Protein AF-0000000072191149 (afdb_homodimer)

Nearest PDB structures (foldseek):
  6pnl-assembly1_A  TM=7.617E-01  e=3.763E-20  Methanothermobacter thermautotrophicus
  7ard-assembly1_P  TM=5.983E-01  e=9.128E-14  Polytomella sp. Pringsheim 198.80
  7cs4-assembly2_B  TM=6.668E-01  e=6.535E-13  Isatis tinctoria
  7cs5-assembly2_B  TM=6.245E-01  e=4.518E-13  Isatis tinctoria
  7cs9-assembly2_A  TM=6.744E-01  e=2.103E-12  Arabidopsis thaliana

InterPro domains:
  IPR001509 NAD-dependent epimerase/dehydratase [PF01370] (7-230)
  IPR036291 NAD(P)-binding domain superfamily [SSF51735] (5-311)

pLDDT: mean 73.36, std 34.8, range [15.8, 98.81]

Structure (mmCIF, N/CA/C/O backbone):
data_AF-0000000072191149-model_v1
#
loop_
_entity.id
_entity.type
_entity.pdbx_description
1 polymer 'Chloroplast stem-loop binding protein of 41 kDa b, chloroplastic'
#
loop_
_atom_site.group_PDB
_atom_site.id
_atom_site.type_symbol
_atom_site.label_atom_id
_atom_site.label_alt_id
_atom_site.label_comp_id
_atom_site.label_asym_id
_atom_site.label_entity_id
_atom_site.label_seq_id
_atom_site.pdbx_PDB_ins_code
_atom_site.Cartn_x
_atom_site.Cartn_y
_atom_site.Cartn_z
_atom_site.occupancy
_atom_site.B_iso_or_equiv
_atom_site.auth_seq_id
_atom_site.auth_comp_id
_atom_site.auth_asym_id
_atom_site.auth_atom_id
_atom_site.pdbx_PDB_model_num
ATOM 1 N N . MET A 1 1 ? -1.188 -5.477 -32.594 1 43.09 1 MET A N 1
ATOM 2 C CA . MET A 1 1 ? -1.104 -6.871 -32.156 1 43.09 1 MET A CA 1
ATOM 3 C C . MET A 1 1 ? -0.299 -7.699 -33.156 1 43.09 1 MET A C 1
ATOM 5 O O . MET A 1 1 ? -0.557 -7.652 -34.344 1 43.09 1 MET A O 1
ATOM 9 N N . GLY A 1 2 ? 0.899 -7.914 -32.844 1 60.91 2 GLY A N 1
ATOM 10 C CA . GLY A 1 2 ? 1.716 -8.562 -33.875 1 60.91 2 GLY A CA 1
ATOM 11 C C . GLY A 1 2 ? 1.131 -9.875 -34.344 1 60.91 2 GLY A C 1
ATOM 12 O O . GLY A 1 2 ? 0.102 -10.328 -33.844 1 60.91 2 GLY A O 1
ATOM 13 N N . GLY A 1 3 ? 1.542 -10.43 -35.375 1 80.69 3 GLY A N 1
ATOM 14 C CA . GLY A 1 3 ? 1.125 -11.656 -36.031 1 80.69 3 GLY A CA 1
ATOM 15 C C . GLY A 1 3 ? 1.137 -12.859 -35.094 1 80.69 3 GLY A C 1
ATOM 16 O O . GLY A 1 3 ? 1.629 -12.773 -33.969 1 80.69 3 GLY A O 1
ATOM 17 N N . SER A 1 4 ? 0.415 -13.891 -35.375 1 93.5 4 SER A N 1
ATOM 18 C CA . SER A 1 4 ? 0.365 -15.156 -34.625 1 93.5 4 SER A CA 1
ATOM 19 C C . SER A 1 4 ? 1.766 -15.656 -34.312 1 93.5 4 SER A C 1
ATOM 21 O O . SER A 1 4 ? 2.654 -15.641 -35.156 1 93.5 4 SER A O 1
ATOM 23 N N . LYS A 1 5 ? 1.985 -15.938 -33.031 1 97.62 5 LYS A N 1
ATOM 24 C CA . LYS A 1 5 ? 3.256 -16.469 -32.531 1 97.62 5 LYS A CA 1
ATOM 25 C C . LYS A 1 5 ? 3.113 -17.938 -32.125 1 97.62 5 LYS A C 1
ATOM 27 O O . LYS A 1 5 ? 2.021 -18.391 -31.766 1 97.62 5 LYS A O 1
ATOM 32 N N . ARG A 1 6 ? 4.184 -18.672 -32.344 1 98.31 6 ARG A N 1
ATOM 33 C CA . ARG A 1 6 ? 4.266 -20.016 -31.766 1 98.31 6 ARG A CA 1
ATOM 34 C C . ARG A 1 6 ? 4.855 -19.984 -30.359 1 98.31 6 ARG A C 1
ATOM 36 O O . ARG A 1 6 ? 6.031 -19.672 -30.172 1 98.31 6 ARG A O 1
ATOM 43 N N . ILE A 1 7 ? 4.051 -20.344 -29.328 1 98.75 7 ILE A N 1
ATOM 44 C CA . ILE A 1 7 ? 4.406 -20.078 -27.938 1 98.75 7 ILE A CA 1
ATOM 45 C C . ILE A 1 7 ? 4.496 -21.391 -27.172 1 98.75 7 ILE A C 1
ATOM 47 O O . ILE A 1 7 ? 3.562 -22.203 -27.188 1 98.75 7 ILE A O 1
ATOM 51 N N . LEU A 1 8 ? 5.66 -21.609 -26.547 1 98.75 8 LEU A N 1
ATOM 52 C CA . LEU A 1 8 ? 5.832 -22.734 -25.625 1 98.75 8 LEU A CA 1
ATOM 53 C C . LEU A 1 8 ? 5.426 -22.344 -24.219 1 98.75 8 LEU A C 1
ATOM 55 O O . LEU A 1 8 ? 5.887 -21.328 -23.688 1 98.75 8 LEU A O 1
ATOM 59 N N . VAL A 1 9 ? 4.559 -23.109 -23.594 1 98.56 9 VAL A N 1
ATOM 60 C CA . VAL A 1 9 ? 4.148 -22.891 -22.219 1 98.56 9 VAL A CA 1
ATOM 61 C C . VAL A 1 9 ? 4.551 -24.094 -21.359 1 98.56 9 VAL A C 1
ATOM 63 O O . VAL A 1 9 ? 3.986 -25.188 -21.5 1 98.56 9 VAL A O 1
ATOM 66 N N . MET A 1 10 ? 5.594 -23.828 -20.453 1 97.69 10 MET A N 1
ATOM 67 C CA . MET A 1 10 ? 5.898 -24.812 -19.422 1 97.69 10 MET A CA 1
ATOM 68 C C . MET A 1 10 ? 4.879 -24.75 -18.281 1 97.69 10 MET A C 1
ATOM 70 O O . MET A 1 10 ? 4.758 -23.719 -17.609 1 97.69 10 MET A O 1
ATOM 74 N N . GLY A 1 11 ? 4.105 -25.781 -18 1 89.75 11 GLY A N 1
ATOM 75 C CA . GLY A 1 11 ? 3.07 -25.75 -16.984 1 89.75 11 GLY A CA 1
ATOM 76 C C . GLY A 1 11 ? 1.766 -25.156 -17.469 1 89.75 11 GLY A C 1
ATOM 77 O O . GLY A 1 11 ? 1.226 -24.234 -16.844 1 89.75 11 GLY A O 1
ATOM 78 N N . GLY A 1 12 ? 0.996 -25.703 -18.328 1 86.62 12 GLY A N 1
ATOM 79 C CA . GLY A 1 12 ? -0.19 -25.156 -18.984 1 86.62 12 GLY A CA 1
ATOM 80 C C . GLY A 1 12 ? -1.441 -25.969 -18.703 1 86.62 12 GLY A C 1
ATOM 81 O O . GLY A 1 12 ? -2.514 -25.672 -19.234 1 86.62 12 GLY A O 1
ATOM 82 N N . THR A 1 13 ? -1.353 -26.891 -17.688 1 92.75 13 THR A N 1
ATOM 83 C CA . THR A 1 13 ? -2.451 -27.844 -17.578 1 92.75 13 THR A CA 1
ATOM 84 C C . THR A 1 13 ? -3.363 -27.484 -16.406 1 92.75 13 THR A C 1
ATOM 86 O O . THR A 1 13 ? -4.488 -27.984 -16.312 1 92.75 13 THR A O 1
ATOM 89 N N . ARG A 1 14 ? -2.861 -26.672 -15.5 1 94.12 14 ARG A N 1
ATOM 90 C CA . ARG A 1 14 ? -3.643 -26.391 -14.305 1 94.12 14 ARG A CA 1
ATOM 91 C C . ARG A 1 14 ? -3.637 -24.891 -13.992 1 94.12 14 ARG A C 1
ATOM 93 O O . ARG A 1 14 ? -2.676 -24.188 -14.32 1 94.12 14 ARG A O 1
ATOM 100 N N . PHE A 1 15 ? -4.625 -24.5 -13.438 1 96.12 15 PHE A N 1
ATOM 101 C CA . PHE A 1 15 ? -4.785 -23.188 -12.797 1 96.12 15 PHE A CA 1
ATOM 102 C C . PHE A 1 15 ? -4.254 -22.078 -13.688 1 96.12 15 PHE A C 1
ATOM 104 O O . PHE A 1 15 ? -4.766 -21.859 -14.789 1 96.12 15 PHE A O 1
ATOM 111 N N . ILE A 1 16 ? -3.154 -21.328 -13.289 1 97 16 ILE A N 1
ATOM 112 C CA . ILE A 1 16 ? -2.688 -20.141 -14.016 1 97 16 ILE A CA 1
ATOM 113 C C . ILE A 1 16 ? -2.352 -20.531 -15.453 1 97 16 ILE A C 1
ATOM 115 O O . ILE A 1 16 ? -2.557 -19.734 -16.375 1 97 16 ILE A O 1
ATOM 119 N N . GLY A 1 17 ? -1.817 -21.734 -15.609 1 97.12 17 GLY A N 1
ATOM 120 C CA . GLY A 1 17 ? -1.49 -22.203 -16.953 1 97.12 17 GLY A CA 1
ATOM 121 C C . GLY A 1 17 ? -2.695 -22.266 -17.875 1 97.12 17 GLY A C 1
ATOM 122 O O . GLY A 1 17 ? -2.605 -21.906 -19.047 1 97.12 17 GLY A O 1
ATOM 123 N N . CYS A 1 18 ? -3.787 -22.719 -17.328 1 97.5 18 CYS A N 1
ATOM 124 C CA . CYS A 1 18 ? -5.016 -22.812 -18.109 1 97.5 18 CYS A CA 1
ATOM 125 C C . CYS A 1 18 ? -5.496 -21.438 -18.547 1 97.5 18 CYS A C 1
ATOM 127 O O . CYS A 1 18 ? -5.883 -21.25 -19.703 1 97.5 18 CYS A O 1
ATOM 129 N N . TYR A 1 19 ? -5.465 -20.516 -17.625 1 98.19 19 TYR A N 1
ATOM 130 C CA . TYR A 1 19 ? -5.898 -19.156 -17.922 1 98.19 19 TYR A CA 1
ATOM 131 C C . TYR A 1 19 ? -4.984 -18.5 -18.953 1 98.19 19 TYR A C 1
ATOM 133 O O . TYR A 1 19 ? -5.453 -17.797 -19.844 1 98.19 19 TYR A O 1
ATOM 141 N N . LEU A 1 20 ? -3.725 -18.734 -18.812 1 98.62 20 LEU A N 1
ATOM 142 C CA . LEU A 1 20 ? -2.766 -18.172 -19.75 1 98.62 20 LEU A CA 1
ATOM 143 C C . LEU A 1 20 ? -2.996 -18.719 -21.156 1 98.62 20 LEU A C 1
ATOM 145 O O . LEU A 1 20 ? -3.078 -17.969 -22.125 1 98.62 20 LEU A O 1
ATOM 149 N N . VAL A 1 21 ? -3.111 -20.031 -21.281 1 98.31 21 VAL A N 1
ATOM 150 C CA . VAL A 1 21 ? -3.324 -20.672 -22.594 1 98.31 21 VAL A CA 1
ATOM 151 C C . VAL A 1 21 ? -4.594 -20.109 -23.234 1 98.31 21 VAL A C 1
ATOM 153 O O . VAL A 1 21 ? -4.605 -19.781 -24.422 1 98.31 21 VAL A O 1
ATOM 156 N N . ALA A 1 22 ? -5.625 -19.984 -22.406 1 97.88 22 ALA A N 1
ATOM 157 C CA . ALA A 1 22 ? -6.887 -19.453 -22.922 1 97.88 22 ALA A CA 1
ATOM 158 C C . ALA A 1 22 ? -6.695 -18.047 -23.484 1 97.88 22 ALA A C 1
ATOM 160 O O . ALA A 1 22 ? -7.172 -17.734 -24.578 1 97.88 22 ALA A O 1
ATOM 161 N N . LYS A 1 23 ? -5.984 -17.234 -22.734 1 97.69 23 LYS A N 1
ATOM 162 C CA . LYS A 1 23 ? -5.773 -15.852 -23.172 1 97.69 23 LYS A CA 1
ATOM 163 C C . LYS A 1 23 ? -4.918 -15.797 -24.438 1 97.69 23 LYS A C 1
ATOM 165 O O . LYS A 1 23 ? -5.176 -14.992 -25.328 1 97.69 23 LYS A O 1
ATOM 170 N N . LEU A 1 24 ? -3.891 -16.594 -24.516 1 98.25 24 LEU A N 1
ATOM 171 C CA . LEU A 1 24 ? -3.021 -16.641 -25.688 1 98.25 24 LEU A CA 1
ATOM 172 C C . LEU A 1 24 ? -3.799 -17.078 -26.922 1 98.25 24 LEU A C 1
ATOM 174 O O . LEU A 1 24 ? -3.602 -16.531 -28.016 1 98.25 24 LEU A O 1
ATOM 178 N N . ARG A 1 25 ? -4.676 -18.031 -26.766 1 97.69 25 ARG A N 1
ATOM 179 C CA . ARG A 1 25 ? -5.512 -18.5 -27.875 1 97.69 25 ARG A CA 1
ATOM 180 C C . ARG A 1 25 ? -6.492 -17.422 -28.312 1 97.69 25 ARG A C 1
ATOM 182 O O . ARG A 1 25 ? -6.73 -17.25 -29.516 1 97.69 25 ARG A O 1
ATOM 189 N N . GLU A 1 26 ? -6.992 -16.719 -27.344 1 96.12 26 GLU A N 1
ATOM 190 C CA . GLU A 1 26 ? -7.871 -15.594 -27.656 1 96.12 26 GLU A CA 1
ATOM 191 C C . GLU A 1 26 ? -7.16 -14.555 -28.516 1 96.12 26 GLU A C 1
ATOM 193 O O . GLU A 1 26 ? -7.785 -13.906 -29.359 1 96.12 26 GLU A O 1
ATOM 198 N N . LEU A 1 27 ? -5.887 -14.43 -28.312 1 96.31 27 LEU A N 1
ATOM 199 C CA . LEU A 1 27 ? -5.102 -13.438 -29.047 1 96.31 27 LEU A CA 1
ATOM 200 C C . LEU A 1 27 ? -4.617 -14 -30.375 1 96.31 27 LEU A C 1
ATOM 202 O O . LEU A 1 27 ? -3.92 -13.312 -31.125 1 96.31 27 LEU A O 1
ATOM 206 N N . GLY A 1 28 ? -4.898 -15.258 -30.625 1 96.69 28 GLY A N 1
ATOM 207 C CA . GLY A 1 28 ? -4.66 -15.836 -31.938 1 96.69 28 GLY A CA 1
ATOM 208 C C . GLY A 1 28 ? -3.334 -16.562 -32.031 1 96.69 28 GLY A C 1
ATOM 209 O O . GLY A 1 28 ? -2.895 -16.922 -33.125 1 96.69 28 GLY A O 1
ATOM 210 N N . HIS A 1 29 ? -2.709 -16.875 -30.953 1 98.19 29 HIS A N 1
ATOM 211 C CA . HIS A 1 29 ? -1.403 -17.516 -30.953 1 98.19 29 HIS A CA 1
ATOM 212 C C . HIS A 1 29 ? -1.546 -19.047 -31.016 1 98.19 29 HIS A C 1
ATOM 214 O O . HIS A 1 29 ? -2.605 -19.578 -30.688 1 98.19 29 HIS A O 1
ATOM 220 N N . GLN A 1 30 ? -0.534 -19.703 -31.531 1 98.19 30 GLN A N 1
ATOM 221 C CA . GLN A 1 30 ? -0.391 -21.141 -31.422 1 98.19 30 GLN A CA 1
ATOM 222 C C . GLN A 1 30 ? 0.356 -21.531 -30.156 1 98.19 30 GLN A C 1
ATOM 224 O O . GLN A 1 30 ? 1.425 -20.984 -29.859 1 98.19 30 GLN A O 1
ATOM 229 N N . VAL A 1 31 ? -0.262 -22.438 -29.422 1 98.62 31 VAL A N 1
ATOM 230 C CA . VAL A 1 31 ? 0.296 -22.703 -28.094 1 98.62 31 VAL A CA 1
ATOM 231 C C . VAL A 1 31 ? 0.738 -24.172 -28.016 1 98.62 31 VAL A C 1
ATOM 233 O O . VAL A 1 31 ? -0.009 -25.078 -28.406 1 98.62 31 VAL A O 1
ATOM 236 N N . VAL A 1 32 ? 1.945 -24.422 -27.641 1 98.38 32 VAL A N 1
ATOM 237 C CA . VAL A 1 32 ? 2.473 -25.75 -27.328 1 98.38 32 VAL A CA 1
ATOM 238 C C . VAL A 1 32 ? 2.652 -25.875 -25.812 1 98.38 32 VAL A C 1
ATOM 240 O O . VAL A 1 32 ? 3.447 -25.156 -25.219 1 98.38 32 VAL A O 1
ATOM 243 N N . VAL A 1 33 ? 1.918 -26.766 -25.25 1 98.12 33 VAL A N 1
ATOM 244 C CA . VAL A 1 33 ? 2.016 -26.984 -23.812 1 98.12 33 VAL A CA 1
ATOM 245 C C . VAL A 1 33 ? 2.963 -28.156 -23.531 1 98.12 33 VAL A C 1
ATOM 247 O O . VAL A 1 33 ? 2.787 -29.25 -24.062 1 98.12 33 VAL A O 1
ATOM 250 N N . CYS A 1 34 ? 3.945 -27.891 -22.656 1 97.62 34 CYS A N 1
ATOM 251 C CA . CYS A 1 34 ? 4.914 -28.922 -22.328 1 97.62 34 CYS A CA 1
ATOM 252 C C . CYS A 1 34 ? 4.695 -29.438 -20.922 1 97.62 34 CYS A C 1
ATOM 254 O O . CYS A 1 34 ? 4.723 -28.672 -19.953 1 97.62 34 CYS A O 1
ATOM 256 N N . ASN A 1 35 ? 4.5 -30.688 -20.797 1 94.75 35 ASN A N 1
ATOM 257 C CA . ASN A 1 35 ? 4.293 -31.344 -19.5 1 94.75 35 ASN A CA 1
ATOM 258 C C . ASN A 1 35 ? 4.473 -32.875 -19.609 1 94.75 35 ASN A C 1
ATOM 260 O O . ASN A 1 35 ? 4.875 -33.375 -20.656 1 94.75 35 ASN A O 1
ATOM 264 N N . ARG A 1 36 ? 4.148 -33.594 -18.562 1 93.44 36 ARG A N 1
ATOM 265 C CA . ARG A 1 36 ? 4.383 -35.031 -18.5 1 93.44 36 ARG A CA 1
ATOM 266 C C . ARG A 1 36 ? 3.219 -35.812 -19.125 1 93.44 36 ARG A C 1
ATOM 268 O O . ARG A 1 36 ? 3.303 -37.031 -19.312 1 93.44 36 ARG A O 1
ATOM 275 N N . GLY A 1 37 ? 2.119 -35.156 -19.406 1 90.56 37 GLY A N 1
ATOM 276 C CA . GLY A 1 37 ? 0.962 -35.781 -20.031 1 90.56 37 GLY A CA 1
ATOM 277 C C . GLY A 1 37 ? 0.1 -36.562 -19.062 1 90.56 37 GLY A C 1
ATOM 278 O O . GLY A 1 37 ? -0.713 -37.375 -19.469 1 90.56 37 GLY A O 1
ATOM 279 N N . LYS A 1 38 ? 0.216 -36.312 -17.844 1 86.19 38 LYS A N 1
ATOM 280 C CA . LYS A 1 38 ? -0.454 -37.125 -16.828 1 86.19 38 LYS A CA 1
ATOM 281 C C . LYS A 1 38 ? -1.869 -36.625 -16.562 1 86.19 38 LYS A C 1
ATOM 283 O O . LYS A 1 38 ? -2.75 -37.375 -16.172 1 86.19 38 LYS A O 1
ATOM 288 N N . THR A 1 39 ? -2.082 -35.406 -16.75 1 83.69 39 THR A N 1
ATOM 289 C CA . THR A 1 39 ? -3.367 -34.781 -16.469 1 83.69 39 THR A CA 1
ATOM 290 C C . THR A 1 39 ? -4.062 -34.375 -17.75 1 83.69 39 THR A C 1
ATOM 292 O O . THR A 1 39 ? -3.508 -33.594 -18.547 1 83.69 39 THR A O 1
ATOM 295 N N . ASN A 1 40 ? -5.27 -34.844 -17.953 1 90.44 40 ASN A N 1
ATOM 296 C CA . ASN A 1 40 ? -6.094 -34.438 -19.094 1 90.44 40 ASN A CA 1
ATOM 297 C C . ASN A 1 40 ? -5.352 -34.625 -20.406 1 90.44 40 ASN A C 1
ATOM 299 O O . ASN A 1 40 ? -5.402 -33.719 -21.266 1 90.44 40 ASN A O 1
ATOM 303 N N . GLY A 1 41 ? -4.5 -35.656 -20.5 1 90.94 41 GLY A N 1
ATOM 304 C CA . GLY A 1 41 ? -3.746 -35.906 -21.719 1 90.94 41 GLY A CA 1
ATOM 305 C C . GLY A 1 41 ? -2.729 -34.812 -22 1 90.94 41 GLY A C 1
ATOM 306 O O . GLY A 1 41 ? -2.266 -34.688 -23.141 1 90.94 41 GLY A O 1
ATOM 307 N N . GLY A 1 42 ? -2.443 -34 -21.078 1 94.94 42 GLY A N 1
ATOM 308 C CA . GLY A 1 42 ? -1.486 -32.938 -21.234 1 94.94 42 GLY A CA 1
ATOM 309 C C . GLY A 1 42 ? -2.127 -31.625 -21.672 1 94.94 42 GLY A C 1
ATOM 310 O O . GLY A 1 42 ? -1.455 -30.594 -21.766 1 94.94 42 GLY A O 1
ATOM 311 N N . LEU A 1 43 ? -3.387 -31.641 -21.938 1 96.69 43 LEU A N 1
ATOM 312 C CA . LEU A 1 43 ? -4.121 -30.453 -22.359 1 96.69 43 LEU A CA 1
ATOM 313 C C . LEU A 1 43 ? -4.574 -29.625 -21.156 1 96.69 43 LEU A C 1
ATOM 315 O O . LEU A 1 43 ? -4.746 -30.172 -20.062 1 96.69 43 LEU A O 1
ATOM 319 N N . PRO A 1 44 ? -4.754 -28.312 -21.297 1 96.88 44 PRO A N 1
ATOM 320 C CA . PRO A 1 44 ? -5.273 -27.5 -20.188 1 96.88 44 PRO A CA 1
ATOM 321 C C . PRO A 1 44 ? -6.68 -27.922 -19.766 1 96.88 44 PRO A C 1
ATOM 323 O O . PRO A 1 44 ? -7.5 -28.281 -20.609 1 96.88 44 PRO A O 1
ATOM 326 N N . GLU A 1 45 ? -6.906 -27.875 -18.484 1 95.19 45 GLU A N 1
ATOM 327 C CA . GLU A 1 45 ? -8.273 -28.047 -18 1 95.19 45 GLU A CA 1
ATOM 328 C C . GLU A 1 45 ? -9.188 -26.938 -18.484 1 95.19 45 GLU A C 1
ATOM 330 O O . GLU A 1 45 ? -8.734 -25.812 -18.703 1 95.19 45 GLU A O 1
ATOM 335 N N . PRO A 1 46 ? -10.445 -27.328 -18.719 1 95.5 46 PRO A N 1
ATOM 336 C CA . PRO A 1 46 ? -11.359 -26.25 -19.109 1 95.5 46 PRO A CA 1
ATOM 337 C C . PRO A 1 46 ? -11.539 -25.203 -18.016 1 95.5 46 PRO A C 1
ATOM 339 O O . PRO A 1 46 ? -11.594 -25.547 -16.828 1 95.5 46 PRO A O 1
ATOM 342 N N . LEU A 1 47 ? -11.648 -23.969 -18.391 1 96.31 47 LEU A N 1
ATOM 343 C CA . LEU A 1 47 ? -11.938 -22.906 -17.438 1 96.31 47 LEU A CA 1
ATOM 344 C C . LEU A 1 47 ? -13.352 -23.031 -16.891 1 96.31 47 LEU A C 1
ATOM 346 O O . LEU A 1 47 ? -14.219 -23.625 -17.547 1 96.31 47 LEU A O 1
ATOM 350 N N . PRO A 1 48 ? -13.547 -22.422 -15.727 1 94.44 48 PRO A N 1
ATOM 351 C CA . PRO A 1 48 ? -14.891 -22.484 -15.148 1 94.44 48 PRO A CA 1
ATOM 352 C C . PRO A 1 48 ? -15.938 -21.797 -16.031 1 94.44 48 PRO A C 1
ATOM 354 O O . PRO A 1 48 ? -15.688 -20.719 -16.562 1 94.44 48 PRO A O 1
ATOM 357 N N . GLY A 1 49 ? -17.031 -22.531 -16.203 1 89.94 49 GLY A N 1
ATOM 358 C CA . GLY A 1 49 ? -18.188 -21.922 -16.828 1 89.94 49 GLY A CA 1
ATOM 359 C C . GLY A 1 49 ? -18.156 -22 -18.344 1 89.94 49 GLY A C 1
ATOM 360 O O . GLY A 1 49 ? -19.094 -21.562 -19.016 1 89.94 49 GLY A O 1
ATOM 361 N N . ILE A 1 50 ? -17.094 -22.562 -18.859 1 92.5 50 ILE A N 1
ATOM 362 C CA . ILE A 1 50 ? -17.031 -22.609 -20.312 1 92.5 50 ILE A CA 1
ATOM 363 C C . ILE A 1 50 ? -17.672 -23.906 -20.812 1 92.5 50 ILE A C 1
ATOM 365 O O . ILE A 1 50 ? -17.516 -24.953 -20.203 1 92.5 50 ILE A O 1
ATOM 369 N N . GLY A 1 51 ? -18.422 -23.812 -21.969 1 93.06 51 GLY A N 1
ATOM 370 C CA . GLY A 1 51 ? -19.031 -24.984 -22.578 1 93.06 51 GLY A CA 1
ATOM 371 C C . GLY A 1 51 ? -18.062 -25.797 -23.422 1 93.06 51 GLY A C 1
ATOM 372 O O . GLY A 1 51 ? -16.938 -25.344 -23.688 1 93.06 51 GLY A O 1
ATOM 373 N N . ASP A 1 52 ? -18.5 -26.938 -23.859 1 95.38 52 ASP A N 1
ATOM 374 C CA . ASP A 1 52 ? -17.688 -27.859 -24.625 1 95.38 52 ASP A CA 1
ATOM 375 C C . ASP A 1 52 ? -17.234 -27.234 -25.938 1 95.38 52 ASP A C 1
ATOM 377 O O . ASP A 1 52 ? -16.078 -27.391 -26.344 1 95.38 52 ASP A O 1
ATOM 381 N N . ALA A 1 53 ? -18.109 -26.516 -26.562 1 96.38 53 ALA A N 1
ATOM 382 C CA . ALA A 1 53 ? -17.797 -25.906 -27.859 1 96.38 53 ALA A CA 1
ATOM 383 C C . ALA A 1 53 ? -16.672 -24.875 -27.719 1 96.38 53 ALA A C 1
ATOM 385 O O . ALA A 1 53 ? -15.75 -24.844 -28.531 1 96.38 53 ALA A O 1
ATOM 386 N N . GLN A 1 54 ? -16.797 -24.078 -26.719 1 95.38 54 GLN A N 1
ATOM 387 C CA . GLN A 1 54 ? -15.789 -23.062 -26.469 1 95.38 54 GLN A CA 1
ATOM 388 C C . GLN A 1 54 ? -14.453 -23.688 -26.078 1 95.38 54 GLN A C 1
ATOM 390 O O . GLN A 1 54 ? -13.391 -23.203 -26.484 1 95.38 54 GLN A O 1
ATOM 395 N N . TYR A 1 55 ? -14.492 -24.703 -25.312 1 96.81 55 TYR A N 1
ATOM 396 C CA . TYR A 1 55 ? -13.297 -25.438 -24.906 1 96.81 55 TYR A CA 1
ATOM 397 C C . TYR A 1 55 ? -12.594 -26.031 -26.125 1 96.81 55 TYR A C 1
ATOM 399 O O . TYR A 1 55 ? -11.375 -25.906 -26.281 1 96.81 55 TYR A O 1
ATOM 407 N N . GLN A 1 56 ? -13.383 -26.625 -26.969 1 96.81 56 GLN A N 1
ATOM 408 C CA . GLN A 1 56 ? -12.82 -27.234 -28.172 1 96.81 56 GLN A CA 1
ATOM 409 C C . GLN A 1 56 ? -12.219 -26.172 -29.094 1 96.81 56 GLN A C 1
ATOM 411 O O . GLN A 1 56 ? -11.18 -26.391 -29.719 1 96.81 56 GLN A O 1
ATOM 416 N N . GLN A 1 57 ? -12.867 -25.078 -29.141 1 95.88 57 GLN A N 1
ATOM 417 C CA . GLN A 1 57 ? -12.336 -23.984 -29.938 1 95.88 57 GLN A CA 1
ATOM 418 C C . GLN A 1 57 ? -10.984 -23.516 -29.406 1 95.88 57 GLN A C 1
ATOM 420 O O . GLN A 1 57 ? -10.062 -23.25 -30.172 1 95.88 57 GLN A O 1
ATOM 425 N N . MET A 1 58 ? -10.875 -23.406 -28.141 1 94.69 58 MET A N 1
ATOM 426 C CA . MET A 1 58 ? -9.617 -23.016 -27.5 1 94.69 58 MET A CA 1
ATOM 427 C C . MET A 1 58 ? -8.508 -24.016 -27.812 1 94.69 58 MET A C 1
ATOM 429 O O . MET A 1 58 ? -7.371 -23.625 -28.078 1 94.69 58 MET A O 1
ATOM 433 N N . LEU A 1 59 ? -8.844 -25.281 -27.984 1 96.69 59 LEU A N 1
ATOM 434 C CA . LEU A 1 59 ? -7.871 -26.359 -28.141 1 96.69 59 LEU A CA 1
ATOM 435 C C . LEU A 1 59 ? -7.371 -26.422 -29.578 1 96.69 59 LEU A C 1
ATOM 437 O O . LEU A 1 59 ? -6.352 -27.047 -29.859 1 96.69 59 LEU A O 1
ATOM 441 N N . GLN A 1 60 ? -8.117 -25.922 -30.609 1 95.81 60 GLN A N 1
ATOM 442 C CA . GLN A 1 60 ? -7.723 -26 -32 1 95.81 60 GLN A CA 1
ATOM 443 C C . GLN A 1 60 ? -6.332 -25.406 -32.219 1 95.81 60 GLN A C 1
ATOM 445 O O . GLN A 1 60 ? -5.578 -25.891 -33.094 1 95.81 60 GLN A O 1
ATOM 450 N N . GLY A 1 61 ? -5.816 -24.625 -31.453 1 96.19 61 GLY A N 1
ATOM 451 C CA . GLY A 1 61 ? -4.504 -24.016 -31.562 1 96.19 61 GLY A CA 1
ATOM 452 C C . GLY A 1 61 ? -3.562 -24.406 -30.438 1 96.19 61 GLY A C 1
ATOM 453 O O . GLY A 1 61 ? -2.539 -23.766 -30.219 1 96.19 61 GLY A O 1
ATOM 454 N N . VAL A 1 62 ? -3.879 -25.594 -29.859 1 98 62 VAL A N 1
ATOM 455 C CA . VAL A 1 62 ? -3.078 -26.062 -28.734 1 98 62 VAL A CA 1
ATOM 456 C C . VAL A 1 62 ? -2.52 -27.453 -29.047 1 98 62 VAL A C 1
ATOM 458 O O . VAL A 1 62 ? -3.252 -28.344 -29.5 1 98 62 VAL A O 1
ATOM 461 N N . THR A 1 63 ? -1.234 -27.672 -28.953 1 97.25 63 THR A N 1
ATOM 462 C CA . THR A 1 63 ? -0.601 -28.984 -29.062 1 97.25 63 THR A CA 1
ATOM 463 C C . THR A 1 63 ? 0.195 -29.312 -27.812 1 97.25 63 THR A C 1
ATOM 465 O O . THR A 1 63 ? 0.511 -28.422 -27.016 1 97.25 63 THR A O 1
ATOM 468 N N . VAL A 1 64 ? 0.467 -30.594 -27.609 1 97.38 64 VAL A N 1
ATOM 469 C CA . VAL A 1 64 ? 1.155 -31.047 -26.406 1 97.38 64 VAL A CA 1
ATOM 470 C C . VAL A 1 64 ? 2.559 -31.531 -26.75 1 97.38 64 VAL A C 1
ATOM 472 O O . VAL A 1 64 ? 2.732 -32.312 -27.703 1 97.38 64 VAL A O 1
ATOM 475 N N . LEU A 1 65 ? 3.506 -30.984 -26.109 1 97.81 65 LEU A N 1
ATOM 476 C CA . LEU A 1 65 ? 4.875 -31.5 -26.109 1 97.81 65 LEU A CA 1
ATOM 477 C C . LEU A 1 65 ? 5.172 -32.25 -24.812 1 97.81 65 LEU A C 1
ATOM 479 O O . LEU A 1 65 ? 5.273 -31.656 -23.75 1 97.81 65 LEU A O 1
ATOM 483 N N . GLN A 1 66 ? 5.332 -33.562 -24.906 1 96.5 66 GLN A N 1
ATOM 484 C CA . GLN A 1 66 ? 5.469 -34.375 -23.703 1 96.5 66 GLN A CA 1
ATOM 485 C C . GLN A 1 66 ? 6.93 -34.469 -23.266 1 96.5 66 GLN A C 1
ATOM 487 O O . GLN A 1 66 ? 7.777 -34.938 -24.031 1 96.5 66 GLN A O 1
ATOM 492 N N . ALA A 1 67 ? 7.234 -34.031 -22.062 1 96.38 67 ALA A N 1
ATOM 493 C CA . ALA A 1 67 ? 8.555 -34.125 -21.453 1 96.38 67 ALA A CA 1
ATOM 494 C C . ALA A 1 67 ? 8.484 -33.875 -19.938 1 96.38 67 ALA A C 1
ATOM 496 O O . ALA A 1 67 ? 7.598 -33.188 -19.453 1 96.38 67 ALA A O 1
ATOM 497 N N . ASP A 1 68 ? 9.398 -34.5 -19.234 1 94.69 68 ASP A N 1
ATOM 498 C CA . ASP A 1 68 ? 9.555 -34.312 -17.812 1 94.69 68 ASP A CA 1
ATOM 499 C C . ASP A 1 68 ? 10.695 -33.344 -17.516 1 94.69 68 ASP A C 1
ATOM 501 O O . ASP A 1 68 ? 11.852 -33.625 -17.812 1 94.69 68 ASP A O 1
ATOM 505 N N . ARG A 1 69 ? 10.367 -32.188 -16.875 1 94.12 69 ARG A N 1
ATOM 506 C CA . ARG A 1 69 ? 11.383 -31.203 -16.578 1 94.12 69 ARG A CA 1
ATOM 507 C C . ARG A 1 69 ? 12.461 -31.766 -15.648 1 94.12 69 ARG A C 1
ATOM 509 O O . ARG A 1 69 ? 13.578 -31.234 -15.594 1 94.12 69 ARG A O 1
ATOM 516 N N . LYS A 1 70 ? 12.164 -32.781 -14.938 1 94.44 70 LYS A N 1
ATOM 517 C CA . LYS A 1 70 ? 13.125 -33.406 -14.023 1 94.44 70 LYS A CA 1
ATOM 518 C C . LYS A 1 70 ? 14.086 -34.312 -14.766 1 94.44 70 LYS A C 1
ATOM 520 O O . LYS A 1 70 ? 15.047 -34.812 -14.188 1 94.44 70 LYS A O 1
ATOM 525 N N . ASN A 1 71 ? 13.82 -34.5 -16 1 96.56 71 ASN A N 1
ATOM 526 C CA . ASN A 1 71 ? 14.734 -35.219 -16.906 1 96.56 71 ASN A CA 1
ATOM 527 C C . ASN A 1 71 ? 15.336 -34.25 -17.938 1 96.56 71 ASN A C 1
ATOM 529 O O . ASN A 1 71 ? 14.812 -34.094 -19.047 1 96.56 71 ASN A O 1
ATOM 533 N N . PRO A 1 72 ? 16.469 -33.688 -17.594 1 96.06 72 PRO A N 1
ATOM 534 C CA . PRO A 1 72 ? 17.062 -32.625 -18.406 1 96.06 72 PRO A CA 1
ATOM 535 C C . PRO A 1 72 ? 17.312 -33.062 -19.844 1 96.06 72 PRO A C 1
ATOM 537 O O . PRO A 1 72 ? 17.062 -32.281 -20.781 1 96.06 72 PRO A O 1
ATOM 540 N N . ASP A 1 73 ? 17.781 -34.25 -20.031 1 96.38 73 ASP A N 1
ATOM 541 C CA . ASP A 1 73 ? 18.109 -34.719 -21.375 1 96.38 73 ASP A CA 1
ATOM 542 C C . ASP A 1 73 ? 16.844 -34.844 -22.219 1 96.38 73 ASP A C 1
ATOM 544 O O . ASP A 1 73 ? 16.828 -34.5 -23.391 1 96.38 73 ASP A O 1
ATOM 548 N N . GLN A 1 74 ? 15.891 -35.344 -21.594 1 96.56 74 GLN A N 1
ATOM 549 C CA . GLN A 1 74 ? 14.617 -35.5 -22.281 1 96.56 74 GLN A CA 1
ATOM 550 C C . GLN A 1 74 ? 14.023 -34.156 -22.656 1 96.56 74 GLN A C 1
ATOM 552 O O . GLN A 1 74 ? 13.523 -33.969 -23.781 1 96.56 74 GLN A O 1
ATOM 557 N N . LEU A 1 75 ? 14.062 -33.281 -21.75 1 97.44 75 LEU A N 1
ATOM 558 C CA . LEU A 1 75 ? 13.516 -31.969 -22 1 97.44 75 LEU A CA 1
ATOM 559 C C . LEU A 1 75 ? 14.273 -31.281 -23.125 1 97.44 75 LEU A C 1
ATOM 561 O O . LEU A 1 75 ? 13.656 -30.734 -24.062 1 97.44 75 LEU A O 1
ATOM 565 N N . LYS A 1 76 ? 15.578 -31.297 -23.078 1 96.94 76 LYS A N 1
ATOM 566 C CA . LYS A 1 76 ? 16.422 -30.688 -24.109 1 96.94 76 LYS A CA 1
ATOM 567 C C . LYS A 1 76 ? 16.094 -31.266 -25.484 1 96.94 76 LYS A C 1
ATOM 569 O O . LYS A 1 76 ? 15.922 -30.516 -26.453 1 96.94 76 LYS A O 1
ATOM 574 N N . ALA A 1 77 ? 15.969 -32.531 -25.531 1 97.31 77 ALA A N 1
ATOM 575 C CA . ALA A 1 77 ? 15.695 -33.219 -26.797 1 97.31 77 ALA A CA 1
ATOM 576 C C . ALA A 1 77 ? 14.312 -32.875 -27.328 1 97.31 77 ALA A C 1
ATOM 578 O O . ALA A 1 77 ? 14.148 -32.594 -28.516 1 97.31 77 ALA A O 1
ATOM 579 N N . ALA A 1 78 ? 13.352 -32.906 -26.469 1 97.69 78 ALA A N 1
ATOM 580 C CA . ALA A 1 78 ? 11.977 -32.594 -26.859 1 97.69 78 ALA A CA 1
ATOM 581 C C . ALA A 1 78 ? 11.859 -31.188 -27.422 1 97.69 78 ALA A C 1
ATOM 583 O O . ALA A 1 78 ? 11.25 -30.984 -28.469 1 97.69 78 ALA A O 1
ATOM 584 N N . VAL A 1 79 ? 12.469 -30.266 -26.781 1 98 79 VAL A N 1
ATOM 585 C CA . VAL A 1 79 ? 12.367 -28.859 -27.156 1 98 79 VAL A CA 1
ATOM 586 C C . VAL A 1 79 ? 13.164 -28.609 -28.438 1 98 79 VAL A C 1
ATOM 588 O O . VAL A 1 79 ? 12.695 -27.906 -29.328 1 98 79 VAL A O 1
ATOM 591 N N . SER A 1 80 ? 14.32 -29.188 -28.5 1 97.19 80 SER A N 1
ATOM 592 C CA . SER A 1 80 ? 15.156 -28.984 -29.672 1 97.19 80 SER A CA 1
ATOM 593 C C . SER A 1 80 ? 14.523 -29.594 -30.922 1 97.19 80 SER A C 1
ATOM 595 O O . SER A 1 80 ? 14.688 -29.062 -32.031 1 97.19 80 SER A O 1
ATOM 597 N N . SER A 1 81 ? 13.789 -30.625 -30.766 1 97.31 81 SER A N 1
ATOM 598 C CA . SER A 1 81 ? 13.219 -31.344 -31.906 1 97.31 81 SER A CA 1
ATOM 599 C C . SER A 1 81 ? 11.867 -30.75 -32.312 1 97.31 81 SER A C 1
ATOM 601 O O . SER A 1 81 ? 11.359 -31.047 -33.375 1 97.31 81 SER A O 1
ATOM 603 N N . ALA A 1 82 ? 11.32 -29.984 -31.484 1 97.12 82 ALA A N 1
ATOM 604 C CA . ALA A 1 82 ? 9.969 -29.469 -31.688 1 97.12 82 ALA A CA 1
ATOM 605 C C . ALA A 1 82 ? 9.969 -28.281 -32.656 1 97.12 82 ALA A C 1
ATOM 607 O O . ALA A 1 82 ? 8.914 -27.797 -33.062 1 97.12 82 ALA A O 1
ATOM 608 N N . GLY A 1 83 ? 11.094 -27.797 -33.062 1 95.25 83 GLY A N 1
ATOM 609 C CA . GLY A 1 83 ? 11.188 -26.609 -33.875 1 95.25 83 GLY A CA 1
ATOM 610 C C . GLY A 1 83 ? 11.305 -25.328 -33.062 1 95.25 83 GLY A C 1
ATOM 611 O O . GLY A 1 83 ? 11.289 -25.375 -31.828 1 95.25 83 GLY A O 1
ATOM 612 N N . LYS A 1 84 ? 11.336 -24.281 -33.781 1 96.94 84 LYS A N 1
ATOM 613 C CA . LYS A 1 84 ? 11.594 -23 -33.156 1 96.94 84 LYS A CA 1
ATOM 614 C C . LYS A 1 84 ? 10.336 -22.438 -32.5 1 96.94 84 LYS A C 1
ATOM 616 O O . LYS A 1 84 ? 9.25 -22.516 -33.062 1 96.94 84 LYS A O 1
ATOM 621 N N . PHE A 1 85 ? 10.469 -21.891 -31.359 1 98.31 85 PHE A N 1
ATOM 622 C CA . PHE A 1 85 ? 9.422 -21.156 -30.672 1 98.31 85 PHE A CA 1
ATOM 623 C C . PHE A 1 85 ? 9.711 -19.656 -30.688 1 98.31 85 PHE A C 1
ATOM 625 O O . PHE A 1 85 ? 10.859 -19.234 -30.516 1 98.31 85 PHE A O 1
ATOM 632 N N . ASP A 1 86 ? 8.68 -18.844 -30.891 1 98.31 86 ASP A N 1
ATOM 633 C CA . ASP A 1 86 ? 8.844 -17.391 -30.844 1 98.31 86 ASP A CA 1
ATOM 634 C C . ASP A 1 86 ? 8.953 -16.891 -29.391 1 98.31 86 ASP A C 1
ATOM 636 O O . ASP A 1 86 ? 9.812 -16.062 -29.078 1 98.31 86 ASP A O 1
ATOM 640 N N . VAL A 1 87 ? 8.062 -17.359 -28.562 1 98.69 87 VAL A N 1
ATOM 641 C CA . VAL A 1 87 ? 7.961 -16.938 -27.156 1 98.69 87 VAL A CA 1
ATOM 642 C C . VAL A 1 87 ? 7.875 -18.156 -26.25 1 98.69 87 VAL A C 1
ATOM 644 O O . VAL A 1 87 ? 7.285 -19.172 -26.625 1 98.69 87 VAL A O 1
ATOM 647 N N . VAL A 1 88 ? 8.453 -18.062 -25.062 1 98.75 88 VAL A N 1
ATOM 648 C CA . VAL A 1 88 ? 8.43 -19.141 -24.078 1 98.75 88 VAL A CA 1
ATOM 649 C C . VAL A 1 88 ? 7.93 -18.594 -22.75 1 98.75 88 VAL A C 1
ATOM 651 O O . VAL A 1 88 ? 8.391 -17.562 -22.281 1 98.75 88 VAL A O 1
ATOM 654 N N . PHE A 1 89 ? 6.934 -19.266 -22.188 1 98.81 89 PHE A N 1
ATOM 655 C CA . PHE A 1 89 ? 6.531 -19.062 -20.797 1 98.81 89 PHE A CA 1
ATOM 656 C C . PHE A 1 89 ? 6.992 -20.219 -19.922 1 98.81 89 PHE A C 1
ATOM 658 O O . PHE A 1 89 ? 6.602 -21.375 -20.141 1 98.81 89 PHE A O 1
ATOM 665 N N . ASP A 1 90 ? 7.773 -19.922 -18.938 1 98.5 90 ASP A N 1
ATOM 666 C CA . ASP A 1 90 ? 8.117 -20.922 -17.938 1 98.5 90 ASP A CA 1
ATOM 667 C C . ASP A 1 90 ? 7.395 -20.672 -16.625 1 98.5 90 ASP A C 1
ATOM 669 O O . ASP A 1 90 ? 7.922 -19.984 -15.742 1 98.5 90 ASP A O 1
ATOM 673 N N . ASN A 1 91 ? 6.273 -21.344 -16.375 1 97.19 91 ASN A N 1
ATOM 674 C CA . ASN A 1 91 ? 5.406 -21.094 -15.234 1 97.19 91 ASN A CA 1
ATOM 675 C C . ASN A 1 91 ? 5.82 -21.938 -14.031 1 97.19 91 ASN A C 1
ATOM 677 O O . ASN A 1 91 ? 5.348 -21.703 -12.914 1 97.19 91 ASN A O 1
ATOM 681 N N . ASN A 1 92 ? 6.723 -22.891 -14.211 1 93.94 92 ASN A N 1
ATOM 682 C CA . ASN A 1 92 ? 6.969 -23.812 -13.109 1 93.94 92 ASN A CA 1
ATOM 683 C C . ASN A 1 92 ? 8.445 -23.859 -12.742 1 93.94 92 ASN A C 1
ATOM 685 O O . ASN A 1 92 ? 8.891 -24.766 -12.031 1 93.94 92 ASN A O 1
ATOM 689 N N . VAL A 1 93 ? 9.219 -22.953 -13.234 1 95.31 93 VAL A N 1
ATOM 690 C CA . VAL A 1 93 ? 10.641 -22.906 -12.906 1 95.31 93 VAL A CA 1
ATOM 691 C C . VAL A 1 93 ? 10.82 -22.688 -11.406 1 95.31 93 VAL A C 1
ATOM 693 O O . VAL A 1 93 ? 10.07 -21.922 -10.789 1 95.31 93 VAL A O 1
ATOM 696 N N . ARG A 1 94 ? 11.82 -23.359 -10.859 1 93.75 94 ARG A N 1
ATOM 697 C CA . ARG A 1 94 ? 12.109 -23.203 -9.438 1 93.75 94 ARG A CA 1
ATOM 698 C C . ARG A 1 94 ? 13.586 -22.875 -9.211 1 93.75 94 ARG A C 1
ATOM 700 O O . ARG A 1 94 ? 13.922 -22.141 -8.273 1 93.75 94 ARG A O 1
ATOM 707 N N . LYS A 1 95 ? 14.445 -23.438 -10.023 1 95.06 95 LYS A N 1
ATOM 708 C CA . LYS A 1 95 ? 15.883 -23.312 -9.828 1 95.06 95 LYS A CA 1
ATOM 709 C C . LYS A 1 95 ? 16.641 -23.438 -11.148 1 95.06 95 LYS A C 1
ATOM 711 O O . LYS A 1 95 ? 16.047 -23.719 -12.188 1 95.06 95 LYS A O 1
ATOM 716 N N . LEU A 1 96 ? 17.891 -23.297 -11.109 1 94.62 96 LEU A N 1
ATOM 717 C CA . LEU A 1 96 ? 18.75 -23.25 -12.297 1 94.62 96 LEU A CA 1
ATOM 718 C C . LEU A 1 96 ? 18.703 -24.578 -13.047 1 94.62 96 LEU A C 1
ATOM 720 O O . LEU A 1 96 ? 18.672 -24.594 -14.281 1 94.62 96 LEU A O 1
ATOM 724 N N . GLU A 1 97 ? 18.609 -25.625 -12.281 1 94.25 97 GLU A N 1
ATOM 725 C CA . GLU A 1 97 ? 18.594 -26.953 -12.891 1 94.25 97 GLU A CA 1
ATOM 726 C C . GLU A 1 97 ? 17.344 -27.172 -13.742 1 94.25 97 GLU A C 1
ATOM 728 O O . GLU A 1 97 ? 17.328 -28.016 -14.633 1 94.25 97 GLU A O 1
ATOM 733 N N . ASP A 1 98 ? 16.328 -26.422 -13.383 1 92.56 98 ASP A N 1
ATOM 734 C CA . ASP A 1 98 ? 15.07 -26.516 -14.133 1 92.56 98 ASP A CA 1
ATOM 735 C C . ASP A 1 98 ? 15.164 -25.75 -15.453 1 92.56 98 ASP A C 1
ATOM 737 O O . ASP A 1 98 ? 14.641 -26.203 -16.469 1 92.56 98 ASP A O 1
ATOM 741 N N . ILE A 1 99 ? 15.852 -24.609 -15.445 1 96.62 99 ILE A N 1
ATOM 742 C CA . ILE A 1 99 ? 15.695 -23.656 -16.547 1 96.62 99 ILE A CA 1
ATOM 743 C C . ILE A 1 99 ? 16.812 -23.875 -17.562 1 96.62 99 ILE A C 1
ATOM 745 O O . ILE A 1 99 ? 16.625 -23.625 -18.766 1 96.62 99 ILE A O 1
ATOM 749 N N . GLN A 1 100 ? 17.969 -24.375 -17.25 1 97.44 100 GLN A N 1
ATOM 750 C CA . GLN A 1 100 ? 19.141 -24.484 -18.109 1 97.44 100 GLN A CA 1
ATOM 751 C C . GLN A 1 100 ? 18.891 -25.438 -19.266 1 97.44 100 GLN A C 1
ATOM 753 O O . GLN A 1 100 ? 19.125 -25.094 -20.438 1 97.44 100 GLN A O 1
ATOM 758 N N . PRO A 1 101 ? 18.344 -26.672 -18.984 1 97.62 101 PRO A N 1
ATOM 759 C CA . PRO A 1 101 ? 18.078 -27.562 -20.109 1 97.62 101 PRO A CA 1
ATOM 760 C C . PRO A 1 101 ? 17.062 -26.984 -21.094 1 97.62 101 PRO A C 1
ATOM 762 O O . PRO A 1 101 ? 17.141 -27.25 -22.297 1 97.62 101 PRO A O 1
ATOM 765 N N . LEU A 1 102 ? 16.125 -26.266 -20.547 1 98.19 102 LEU A N 1
ATOM 766 C CA . LEU A 1 102 ? 15.125 -25.625 -21.391 1 98.19 102 LEU A CA 1
ATOM 767 C C . LEU A 1 102 ? 15.781 -24.609 -22.328 1 98.19 102 LEU A C 1
ATOM 769 O O . LEU A 1 102 ? 15.539 -24.625 -23.531 1 98.19 102 LEU A O 1
ATOM 773 N N . VAL A 1 103 ? 16.609 -23.75 -21.812 1 98.19 103 VAL A N 1
ATOM 774 C CA . VAL A 1 103 ? 17.312 -22.719 -22.578 1 98.19 103 VAL A CA 1
ATOM 775 C C . VAL A 1 103 ? 18.219 -23.375 -23.609 1 98.19 103 VAL A C 1
ATOM 777 O O . VAL A 1 103 ? 18.266 -22.938 -24.766 1 98.19 103 VAL A O 1
ATOM 780 N N . GLN A 1 104 ? 18.891 -24.422 -23.25 1 97.38 104 GLN A N 1
ATOM 781 C CA . GLN A 1 104 ? 19.766 -25.141 -24.172 1 97.38 104 GLN A CA 1
ATOM 782 C C . GLN A 1 104 ? 18.984 -25.734 -25.328 1 97.38 104 GLN A C 1
ATOM 784 O O . GLN A 1 104 ? 19.422 -25.656 -26.484 1 97.38 104 GLN A O 1
ATOM 789 N N . GLY A 1 105 ? 17.875 -26.359 -25 1 97.81 105 GLY A N 1
ATOM 790 C CA . GLY A 1 105 ? 17.016 -26.875 -26.047 1 97.81 105 GLY A CA 1
ATOM 791 C C . GLY A 1 105 ? 16.531 -25.812 -27.016 1 97.81 105 GLY A C 1
ATOM 792 O O . GLY A 1 105 ? 16.5 -26.031 -28.234 1 97.81 105 GLY A O 1
ATOM 793 N N . LEU A 1 106 ? 16.172 -24.672 -26.453 1 98 106 LEU A N 1
ATOM 794 C CA . LEU A 1 106 ? 15.703 -23.547 -27.266 1 98 106 LEU A CA 1
ATOM 795 C C . LEU A 1 106 ? 16.812 -23.047 -28.188 1 98 106 LEU A C 1
ATOM 797 O O . LEU A 1 106 ? 16.578 -22.781 -29.359 1 98 106 LEU A O 1
ATOM 801 N N . GLN A 1 107 ? 17.984 -22.906 -27.656 1 96.69 107 GLN A N 1
ATOM 802 C CA . GLN A 1 107 ? 19.125 -22.422 -28.422 1 96.69 107 GLN A CA 1
ATOM 803 C C . GLN A 1 107 ? 19.438 -23.375 -29.578 1 96.69 107 GLN A C 1
ATOM 805 O O . GLN A 1 107 ? 19.766 -22.938 -30.688 1 96.69 107 GLN A O 1
ATOM 810 N N . ALA A 1 108 ? 19.281 -24.609 -29.297 1 96.5 108 ALA A N 1
ATOM 811 C CA . ALA A 1 108 ? 19.562 -25.625 -30.312 1 96.5 108 ALA A CA 1
ATOM 812 C C . ALA A 1 108 ? 18.562 -25.547 -31.453 1 96.5 108 ALA A C 1
ATOM 814 O O . ALA A 1 108 ? 18.859 -25.969 -32.562 1 96.5 108 ALA A O 1
ATOM 815 N N . SER A 1 109 ? 17.453 -25.047 -31.156 1 95.19 109 SER A N 1
ATOM 816 C CA . SER A 1 109 ? 16.422 -24.953 -32.188 1 95.19 109 SER A CA 1
ATOM 817 C C . SER A 1 109 ? 16.328 -23.547 -32.75 1 95.19 109 SER A C 1
ATOM 819 O O . SER A 1 109 ? 15.344 -23.203 -33.406 1 95.19 109 SER A O 1
ATOM 821 N N . GLY A 1 110 ? 17.297 -22.656 -32.469 1 94.75 110 GLY A N 1
ATOM 822 C CA . GLY A 1 110 ? 17.344 -21.344 -33.094 1 94.75 110 GLY A CA 1
ATOM 823 C C . GLY A 1 110 ? 17 -20.219 -32.094 1 94.75 110 GLY A C 1
ATOM 824 O O . GLY A 1 110 ? 16.828 -19.078 -32.5 1 94.75 110 GLY A O 1
ATOM 825 N N . GLY A 1 111 ? 16.859 -20.562 -30.906 1 94.5 111 GLY A N 1
ATOM 826 C CA . GLY A 1 111 ? 16.578 -19.562 -29.891 1 94.5 111 GLY A CA 1
ATOM 827 C C . GLY A 1 111 ? 15.117 -19.172 -29.812 1 94.5 111 GLY A C 1
ATOM 828 O O . GLY A 1 111 ? 14.258 -19.922 -30.297 1 94.5 111 GLY A O 1
ATOM 829 N N . CYS A 1 112 ? 14.789 -18.094 -29.125 1 97.38 112 CYS A N 1
ATOM 830 C CA . CYS A 1 112 ? 13.453 -17.516 -29.062 1 97.38 112 CYS A CA 1
ATOM 831 C C . CYS A 1 112 ? 13.508 -16 -29.016 1 97.38 112 CYS A C 1
ATOM 833 O O . CYS A 1 112 ? 14.562 -15.422 -28.734 1 97.38 112 CYS A O 1
ATOM 835 N N . GLU A 1 113 ? 12.414 -15.344 -29.359 1 97.5 113 GLU A N 1
ATOM 836 C CA . GLU A 1 113 ? 12.336 -13.891 -29.344 1 97.5 113 GLU A CA 1
ATOM 837 C C . GLU A 1 113 ? 12.172 -13.352 -27.922 1 97.5 113 GLU A C 1
ATOM 839 O O . GLU A 1 113 ? 12.617 -12.242 -27.625 1 97.5 113 GLU A O 1
ATOM 844 N N . GLN A 1 114 ? 11.477 -14.086 -27.172 1 98.44 114 GLN A N 1
ATOM 845 C CA . GLN A 1 114 ? 11.133 -13.648 -25.828 1 98.44 114 GLN A CA 1
ATOM 846 C C . GLN A 1 114 ? 11.016 -14.836 -24.875 1 98.44 114 GLN A C 1
ATOM 848 O O . GLN A 1 114 ? 10.531 -15.898 -25.266 1 98.44 114 GLN A O 1
ATOM 853 N N . PHE A 1 115 ? 11.492 -14.633 -23.641 1 98.69 115 PHE A N 1
ATOM 854 C CA . PHE A 1 115 ? 11.422 -15.625 -22.578 1 98.69 115 PHE A CA 1
ATOM 855 C C . PHE A 1 115 ? 10.805 -15.016 -21.312 1 98.69 115 PHE A C 1
ATOM 857 O O . PHE A 1 115 ? 11.406 -14.156 -20.672 1 98.69 115 PHE A O 1
ATOM 864 N N . ILE A 1 116 ? 9.609 -15.469 -20.906 1 98.75 116 ILE A N 1
ATOM 865 C CA . ILE A 1 116 ? 8.906 -14.945 -19.734 1 98.75 116 ILE A CA 1
ATOM 866 C C . ILE A 1 116 ? 8.883 -15.992 -18.641 1 98.75 116 ILE A C 1
ATOM 868 O O . ILE A 1 116 ? 8.5 -17.141 -18.875 1 98.75 116 ILE A O 1
ATOM 872 N N . ILE A 1 117 ? 9.258 -15.641 -17.422 1 98.19 117 ILE A N 1
ATOM 873 C CA . ILE A 1 117 ? 9.312 -16.625 -16.344 1 98.19 117 ILE A CA 1
ATOM 874 C C . ILE A 1 117 ? 8.391 -16.188 -15.203 1 98.19 117 ILE A C 1
ATOM 876 O O . ILE A 1 117 ? 8.234 -14.992 -14.945 1 98.19 117 ILE A O 1
ATOM 880 N N . MET A 1 118 ? 7.805 -17.203 -14.539 1 97.56 118 MET A N 1
ATOM 881 C CA . MET A 1 118 ? 7.047 -16.984 -13.312 1 97.56 118 MET A CA 1
ATOM 882 C C . MET A 1 118 ? 7.957 -17.062 -12.094 1 97.56 118 MET A C 1
ATOM 884 O O . MET A 1 118 ? 8.242 -18.156 -11.594 1 97.56 118 MET A O 1
ATOM 888 N N . SER A 1 119 ? 8.328 -15.938 -11.648 1 96.75 119 SER A N 1
ATOM 889 C CA . SER A 1 119 ? 9.062 -15.859 -10.391 1 96.75 119 SER A CA 1
ATOM 890 C C . SER A 1 119 ? 8.117 -15.703 -9.203 1 96.75 119 SER A C 1
ATOM 892 O O . SER A 1 119 ? 7.102 -16.391 -9.125 1 96.75 119 SER A O 1
ATOM 894 N N . SER A 1 120 ? 8.508 -15.031 -8.188 1 96.56 120 SER A N 1
ATOM 895 C CA . SER A 1 120 ? 7.703 -14.891 -6.977 1 96.56 120 SER A CA 1
ATOM 896 C C . SER A 1 120 ? 8.117 -13.664 -6.172 1 96.56 120 SER A C 1
ATOM 898 O O . SER A 1 120 ? 9.305 -13.344 -6.082 1 96.56 120 SER A O 1
ATOM 900 N N . ALA A 1 121 ? 7.109 -13.016 -5.609 1 97 121 ALA A N 1
ATOM 901 C CA . ALA A 1 121 ? 7.422 -11.938 -4.68 1 97 121 ALA A CA 1
ATOM 902 C C . ALA A 1 121 ? 8.164 -12.461 -3.455 1 97 121 ALA A C 1
ATOM 904 O O . ALA A 1 121 ? 8.75 -11.688 -2.697 1 97 121 ALA A O 1
ATOM 905 N N . GLY A 1 122 ? 8.172 -13.742 -3.289 1 95.69 122 GLY A N 1
ATOM 906 C CA . GLY A 1 122 ? 8.867 -14.375 -2.182 1 95.69 122 GLY A CA 1
ATOM 907 C C . GLY A 1 122 ? 10.367 -14.188 -2.24 1 95.69 122 GLY A C 1
ATOM 908 O O . GLY A 1 122 ? 11.078 -14.5 -1.28 1 95.69 122 GLY A O 1
ATOM 909 N N . VAL A 1 123 ? 10.883 -13.711 -3.314 1 95.19 123 VAL A N 1
ATOM 910 C CA . VAL A 1 123 ? 12.32 -13.508 -3.453 1 95.19 123 VAL A CA 1
ATOM 911 C C . VAL A 1 123 ? 12.758 -12.305 -2.621 1 95.19 123 VAL A C 1
ATOM 913 O O . VAL A 1 123 ? 13.945 -12.148 -2.316 1 95.19 123 VAL A O 1
ATOM 916 N N . TYR A 1 124 ? 11.781 -11.391 -2.309 1 95.12 124 TYR A N 1
ATOM 917 C CA . TYR A 1 124 ? 12.117 -10.164 -1.58 1 95.12 124 TYR A CA 1
ATOM 918 C C . TYR A 1 124 ? 12.414 -10.469 -0.117 1 95.12 124 TYR A C 1
ATOM 920 O O . TYR A 1 124 ? 11.82 -11.383 0.469 1 95.12 124 TYR A O 1
ATOM 928 N N . GLY A 1 125 ? 13.312 -9.797 0.436 1 88.88 125 GLY A N 1
ATOM 929 C CA . GLY A 1 125 ? 13.617 -9.914 1.853 1 88.88 125 GLY A CA 1
ATOM 930 C C . GLY A 1 125 ? 12.648 -9.156 2.74 1 88.88 125 GLY A C 1
ATOM 931 O O . GLY A 1 125 ? 11.828 -8.383 2.25 1 88.88 125 GLY A O 1
ATOM 932 N N . PRO A 1 126 ? 12.711 -9.492 4.066 1 86.5 126 PRO A N 1
ATOM 933 C CA . PRO A 1 126 ? 11.891 -8.727 5 1 86.5 126 PRO A CA 1
ATOM 934 C C . PRO A 1 126 ? 12.219 -7.234 4.996 1 86.5 126 PRO A C 1
ATOM 936 O O . PRO A 1 126 ? 13.375 -6.855 4.793 1 86.5 126 PRO A O 1
ATOM 939 N N . THR A 1 127 ? 11.219 -6.387 5.09 1 90.56 127 THR A N 1
ATOM 940 C CA . THR A 1 127 ? 11.422 -4.945 5.156 1 90.56 127 THR A CA 1
ATOM 941 C C . THR A 1 127 ? 10.359 -4.293 6.035 1 90.56 127 THR A C 1
ATOM 943 O O . THR A 1 127 ? 9.266 -4.84 6.207 1 90.56 127 THR A O 1
ATOM 946 N N . ASP A 1 128 ? 10.727 -3.137 6.617 1 94.44 128 ASP A N 1
ATOM 947 C CA . ASP A 1 128 ? 9.781 -2.34 7.395 1 94.44 128 ASP A CA 1
ATOM 948 C C . ASP A 1 128 ? 9.141 -1.252 6.535 1 94.44 128 ASP A C 1
ATOM 950 O O . ASP A 1 128 ? 8.227 -0.557 6.988 1 94.44 128 ASP A O 1
ATOM 954 N N . VAL A 1 129 ? 9.617 -1.095 5.34 1 96 129 VAL A N 1
ATOM 955 C CA . VAL A 1 129 ? 9.086 -0.114 4.398 1 96 129 VAL A CA 1
ATOM 956 C C . VAL A 1 129 ? 8.312 -0.826 3.293 1 96 129 VAL A C 1
ATOM 958 O O . VAL A 1 129 ? 8.859 -1.689 2.602 1 96 129 VAL A O 1
ATOM 961 N N . LEU A 1 130 ? 7.078 -0.466 3.152 1 97.12 130 LEU A N 1
ATOM 962 C CA . LEU A 1 130 ? 6.148 -1.122 2.238 1 97.12 130 LEU A CA 1
ATOM 963 C C . LEU A 1 130 ? 5.449 -0.1 1.346 1 97.12 130 LEU A C 1
ATOM 965 O O . LEU A 1 130 ? 5.441 1.094 1.653 1 97.12 130 LEU A O 1
ATOM 969 N N . PRO A 1 131 ? 4.895 -0.532 0.219 1 97.56 131 PRO A N 1
ATOM 970 C CA . PRO A 1 131 ? 4.875 -1.904 -0.292 1 97.56 131 PRO A CA 1
ATOM 971 C C . PRO A 1 131 ? 6.223 -2.344 -0.857 1 97.56 131 PRO A C 1
ATOM 973 O O . PRO A 1 131 ? 7.059 -1.503 -1.197 1 97.56 131 PRO A O 1
ATOM 976 N N . LEU A 1 132 ? 6.367 -3.666 -1.008 1 97.38 132 LEU A N 1
ATOM 977 C CA . LEU A 1 132 ? 7.512 -4.18 -1.757 1 97.38 132 LEU A CA 1
ATOM 978 C C . LEU A 1 132 ? 7.504 -3.654 -3.188 1 97.38 132 LEU A C 1
ATOM 980 O O . LEU A 1 132 ? 6.438 -3.453 -3.775 1 97.38 132 LEU A O 1
ATOM 984 N N . SER A 1 133 ? 8.664 -3.402 -3.674 1 96.19 133 SER A N 1
ATOM 985 C CA . SER A 1 133 ? 8.812 -2.998 -5.07 1 96.19 133 SER A CA 1
ATOM 986 C C . SER A 1 133 ? 9.852 -3.85 -5.785 1 96.19 133 SER A C 1
ATOM 988 O O . SER A 1 133 ? 10.578 -4.617 -5.145 1 96.19 133 SER A O 1
ATOM 990 N N . GLU A 1 134 ? 9.914 -3.723 -7.078 1 97.06 134 GLU A N 1
ATOM 991 C CA . GLU A 1 134 ? 10.859 -4.508 -7.863 1 97.06 134 GLU A CA 1
ATOM 992 C C . GLU A 1 134 ? 12.305 -4.125 -7.539 1 97.06 134 GLU A C 1
ATOM 994 O O . GLU A 1 134 ? 13.234 -4.863 -7.867 1 97.06 134 GLU A O 1
ATOM 999 N N . SER A 1 135 ? 12.445 -2.988 -6.816 1 92.5 135 SER A N 1
ATOM 1000 C CA . SER A 1 135 ? 13.773 -2.545 -6.41 1 92.5 135 SER A CA 1
ATOM 1001 C C . SER A 1 135 ? 14.141 -3.086 -5.031 1 92.5 135 SER A C 1
ATOM 1003 O O . SER A 1 135 ? 15.289 -2.982 -4.602 1 92.5 135 SER A O 1
ATOM 1005 N N . THR A 1 136 ? 13.148 -3.633 -4.328 1 93.25 136 THR A N 1
ATOM 1006 C CA . THR A 1 136 ? 13.461 -4.25 -3.043 1 93.25 136 THR A CA 1
ATOM 1007 C C . THR A 1 136 ? 14.469 -5.387 -3.215 1 93.25 136 THR A C 1
ATOM 1009 O O . THR A 1 136 ? 14.289 -6.258 -4.066 1 93.25 136 THR A O 1
ATOM 1012 N N . PRO A 1 137 ? 15.461 -5.352 -2.402 1 89.94 137 PRO A N 1
ATOM 1013 C CA . PRO A 1 137 ? 16.5 -6.375 -2.57 1 89.94 137 PRO A CA 1
ATOM 1014 C C . PRO A 1 137 ? 15.992 -7.781 -2.273 1 89.94 137 PRO A C 1
ATOM 1016 O O . PRO A 1 137 ? 15.141 -7.965 -1.399 1 89.94 137 PRO A O 1
ATOM 1019 N N . GLY A 1 138 ? 16.562 -8.672 -3.014 1 90.5 138 GLY A N 1
ATOM 1020 C CA . GLY A 1 138 ? 16.25 -10.07 -2.74 1 90.5 138 GLY A CA 1
ATOM 1021 C C . GLY A 1 138 ? 16.812 -10.555 -1.42 1 90.5 138 GLY A C 1
ATOM 1022 O O . GLY A 1 138 ? 17.812 -10.023 -0.932 1 90.5 138 GLY A O 1
ATOM 1023 N N . ASP A 1 139 ? 16.188 -11.516 -0.901 1 88 139 ASP A N 1
ATOM 1024 C CA . ASP A 1 139 ? 16.625 -12.172 0.327 1 88 139 ASP A CA 1
ATOM 1025 C C . ASP A 1 139 ? 17.469 -13.398 0.019 1 88 139 ASP A C 1
ATOM 1027 O O . ASP A 1 139 ? 16.969 -14.406 -0.485 1 88 139 ASP A O 1
ATOM 1031 N N . PRO A 1 140 ? 18.719 -13.414 0.3 1 84.12 140 PRO A N 1
ATOM 1032 C CA . PRO A 1 140 ? 19.562 -14.586 0.028 1 84.12 140 PRO A CA 1
ATOM 1033 C C . PRO A 1 140 ? 19.125 -15.812 0.818 1 84.12 140 PRO A C 1
ATOM 1035 O O . PRO A 1 140 ? 19.5 -16.938 0.472 1 84.12 140 PRO A O 1
ATOM 1038 N N . ASN A 1 141 ? 18.297 -15.555 1.862 1 86.19 141 ASN A N 1
ATOM 1039 C CA . ASN A 1 141 ? 17.844 -16.656 2.707 1 86.19 141 ASN A CA 1
ATOM 1040 C C . ASN A 1 141 ? 16.438 -17.109 2.33 1 86.19 141 ASN A C 1
ATOM 1042 O O . ASN A 1 141 ? 15.883 -18.016 2.955 1 86.19 141 ASN A O 1
ATOM 1046 N N . SER A 1 142 ? 15.977 -16.484 1.317 1 87.19 142 SER A N 1
ATOM 1047 C CA . SER A 1 142 ? 14.617 -16.828 0.901 1 87.19 142 SER A CA 1
ATOM 1048 C C . SER A 1 142 ? 14.547 -18.25 0.362 1 87.19 142 SER A C 1
ATOM 1050 O O . SER A 1 142 ? 15.469 -18.719 -0.314 1 87.19 142 SER A O 1
ATOM 1052 N N . ARG A 1 143 ? 13.375 -18.906 0.56 1 83.69 143 ARG A N 1
ATOM 1053 C CA . ARG A 1 143 ? 13.117 -20.203 -0.06 1 83.69 143 ARG A CA 1
ATOM 1054 C C . ARG A 1 143 ? 12.984 -20.062 -1.573 1 83.69 143 ARG A C 1
ATOM 1056 O O . ARG A 1 143 ? 12.984 -21.078 -2.291 1 83.69 143 ARG A O 1
ATOM 1063 N N . HIS A 1 144 ? 12.781 -18.906 -2.021 1 87.62 144 HIS A N 1
ATOM 1064 C CA . HIS A 1 144 ? 12.609 -18.641 -3.447 1 87.62 144 HIS A CA 1
ATOM 1065 C C . HIS A 1 144 ? 13.859 -18.016 -4.055 1 87.62 144 HIS A C 1
ATOM 1067 O O . HIS A 1 144 ? 13.828 -17.516 -5.18 1 87.62 144 HIS A O 1
ATOM 1073 N N . LYS A 1 145 ? 14.977 -18.062 -3.365 1 87.25 145 LYS A N 1
ATOM 1074 C CA . LYS A 1 145 ? 16.203 -17.422 -3.812 1 87.25 145 LYS A CA 1
ATOM 1075 C C . LYS A 1 145 ? 16.656 -17.969 -5.16 1 87.25 145 LYS A C 1
ATOM 1077 O O . LYS A 1 145 ? 17.25 -17.25 -5.969 1 87.25 145 LYS A O 1
ATOM 1082 N N . ASP A 1 146 ? 16.328 -19.172 -5.402 1 92.12 146 ASP A N 1
ATOM 1083 C CA . ASP A 1 146 ? 16.781 -19.812 -6.633 1 92.12 146 ASP A CA 1
ATOM 1084 C C . ASP A 1 146 ? 16.047 -19.25 -7.848 1 92.12 146 ASP A C 1
ATOM 1086 O O . ASP A 1 146 ? 16.578 -19.281 -8.961 1 92.12 146 ASP A O 1
ATOM 1090 N N . LYS A 1 147 ? 14.859 -18.766 -7.613 1 93.94 147 LYS A N 1
ATOM 1091 C CA . LYS A 1 147 ? 14.172 -18.094 -8.719 1 93.94 147 LYS A CA 1
ATOM 1092 C C . LYS A 1 147 ? 14.906 -16.828 -9.125 1 93.94 147 LYS A C 1
ATOM 1094 O O . LYS A 1 147 ? 14.922 -16.453 -10.305 1 93.94 147 LYS A O 1
ATOM 1099 N N . LEU A 1 148 ? 15.445 -16.188 -8.156 1 92.75 148 LEU A N 1
ATOM 1100 C CA . LEU A 1 148 ? 16.266 -15.016 -8.469 1 92.75 148 LEU A CA 1
ATOM 1101 C C . LEU A 1 148 ? 17.484 -15.406 -9.297 1 92.75 148 LEU A C 1
ATOM 1103 O O . LEU A 1 148 ? 17.875 -14.688 -10.219 1 92.75 148 LEU A O 1
ATOM 1107 N N . ALA A 1 149 ? 18.062 -16.5 -8.992 1 94.12 149 ALA A N 1
ATOM 1108 C CA . ALA A 1 149 ? 19.188 -17.031 -9.766 1 94.12 149 ALA A CA 1
ATOM 1109 C C . ALA A 1 149 ? 18.781 -17.297 -11.211 1 94.12 149 ALA A C 1
ATOM 1111 O O . ALA A 1 149 ? 19.578 -17.094 -12.133 1 94.12 149 ALA A O 1
ATOM 1112 N N . CYS A 1 150 ? 17.594 -17.781 -11.398 1 96.69 150 CYS A N 1
ATOM 1113 C CA . CYS A 1 150 ? 17.078 -18.016 -12.742 1 96.69 150 CYS A CA 1
ATOM 1114 C C . CYS A 1 150 ? 16.953 -16.719 -13.523 1 96.69 150 CYS A C 1
ATOM 1116 O O . CYS A 1 150 ? 17.297 -16.656 -14.703 1 96.69 150 CYS A O 1
ATOM 1118 N N . GLU A 1 151 ? 16.438 -15.664 -12.891 1 94.75 151 GLU A N 1
ATOM 1119 C CA . GLU A 1 151 ? 16.391 -14.352 -13.516 1 94.75 151 GLU A CA 1
ATOM 1120 C C . GLU A 1 151 ? 17.766 -13.914 -13.984 1 94.75 151 GLU A C 1
ATOM 1122 O O . GLU A 1 151 ? 17.938 -13.5 -15.141 1 94.75 151 GLU A O 1
ATOM 1127 N N . ASN A 1 152 ? 18.703 -14.016 -13.141 1 93.69 152 ASN A N 1
ATOM 1128 C CA . ASN A 1 152 ? 20.062 -13.609 -13.445 1 93.69 152 ASN A CA 1
ATOM 1129 C C . ASN A 1 152 ? 20.656 -14.445 -14.57 1 93.69 152 ASN A C 1
ATOM 1131 O O . ASN A 1 152 ? 21.391 -13.93 -15.414 1 93.69 152 ASN A O 1
ATOM 1135 N N . TYR A 1 153 ? 20.422 -15.695 -14.531 1 97.31 153 TYR A N 1
ATOM 1136 C CA . TYR A 1 153 ? 20.906 -16.609 -15.57 1 97.31 153 TYR A CA 1
ATOM 1137 C C . TYR A 1 153 ? 20.391 -16.172 -16.938 1 97.31 153 TYR A C 1
ATOM 1139 O O . TYR A 1 153 ? 21.156 -16.078 -17.891 1 97.31 153 TYR A O 1
ATOM 1147 N N . LEU A 1 154 ? 19.078 -15.914 -17.047 1 97.62 154 LEU A N 1
ATOM 1148 C CA . LEU A 1 154 ? 18.5 -15.484 -18.312 1 97.62 154 LEU A CA 1
ATOM 1149 C C . LEU A 1 154 ? 19.156 -14.203 -18.797 1 97.62 154 LEU A C 1
ATOM 1151 O O . LEU A 1 154 ? 19.422 -14.047 -20 1 97.62 154 LEU A O 1
ATOM 1155 N N . ASP A 1 155 ? 19.359 -13.312 -17.844 1 96.56 155 ASP A N 1
ATOM 1156 C CA . ASP A 1 155 ? 20.016 -12.047 -18.188 1 96.56 155 ASP A CA 1
ATOM 1157 C C . ASP A 1 155 ? 21.422 -12.297 -18.719 1 96.56 155 ASP A C 1
ATOM 1159 O O . ASP A 1 155 ? 21.828 -11.695 -19.719 1 96.56 155 ASP A O 1
ATOM 1163 N N . SER A 1 156 ? 22.188 -13.164 -18.109 1 97 156 SER A N 1
ATOM 1164 C CA . SER A 1 156 ? 23.562 -13.461 -18.5 1 97 156 SER A CA 1
ATOM 1165 C C . SER A 1 156 ? 23.609 -14.133 -19.875 1 97 156 SER A C 1
ATOM 1167 O O . SER A 1 156 ? 24.609 -14.008 -20.594 1 97 156 SER A O 1
ATOM 1169 N N . MET A 1 157 ? 22.594 -14.805 -20.234 1 96.5 157 MET A N 1
ATOM 1170 C CA . MET A 1 157 ? 22.531 -15.492 -21.516 1 96.5 157 MET A CA 1
ATOM 1171 C C . MET A 1 157 ? 22.172 -14.516 -22.641 1 96.5 157 MET A C 1
ATOM 1173 O O . MET A 1 157 ? 22.125 -14.898 -23.812 1 96.5 157 MET A O 1
ATOM 1177 N N . GLY A 1 158 ? 21.844 -13.234 -22.266 1 95.56 158 GLY A N 1
ATOM 1178 C CA . GLY A 1 158 ? 21.531 -12.211 -23.25 1 95.56 158 GLY A CA 1
ATOM 1179 C C . GLY A 1 158 ? 20.141 -12.375 -23.844 1 95.56 158 GLY A C 1
ATOM 1180 O O . GLY A 1 158 ? 19.859 -11.828 -24.922 1 95.56 158 GLY A O 1
ATOM 1181 N N . LEU A 1 159 ? 19.312 -13.117 -23.203 1 96.69 159 LEU A N 1
ATOM 1182 C CA . LEU A 1 159 ? 17.953 -13.344 -23.703 1 96.69 159 LEU A CA 1
ATOM 1183 C C . LEU A 1 159 ? 17.062 -12.148 -23.406 1 96.69 159 LEU A C 1
ATOM 1185 O O . LEU A 1 159 ? 17.328 -11.383 -22.469 1 96.69 159 LEU A O 1
ATOM 1189 N N . ASN A 1 160 ? 16.094 -11.922 -24.266 1 98.12 160 ASN A N 1
ATOM 1190 C CA . ASN A 1 160 ? 15 -11 -23.969 1 98.12 160 ASN A CA 1
ATOM 1191 C C . ASN A 1 160 ? 14.008 -11.594 -22.969 1 98.12 160 ASN A C 1
ATOM 1193 O O . ASN A 1 160 ? 13 -12.18 -23.359 1 98.12 160 ASN A O 1
ATOM 1197 N N . TRP A 1 161 ? 14.328 -11.391 -21.688 1 98.25 161 TRP A N 1
ATOM 1198 C CA . TRP A 1 161 ? 13.547 -12.047 -20.641 1 98.25 161 TRP A CA 1
ATOM 1199 C C . TRP A 1 161 ? 12.625 -11.047 -19.953 1 98.25 161 TRP A C 1
ATOM 1201 O O . TRP A 1 161 ? 12.836 -9.836 -20.031 1 98.25 161 TRP A O 1
ATOM 1211 N N . THR A 1 162 ? 11.539 -11.484 -19.359 1 98.69 162 THR A N 1
ATOM 1212 C CA . THR A 1 162 ? 10.648 -10.781 -18.438 1 98.69 162 THR A CA 1
ATOM 1213 C C . THR A 1 162 ? 10.305 -11.648 -17.234 1 98.69 162 THR A C 1
ATOM 1215 O O . THR A 1 162 ? 10.023 -12.844 -17.391 1 98.69 162 THR A O 1
ATOM 1218 N N . SER A 1 163 ? 10.438 -11.094 -16.078 1 98.44 163 SER A N 1
ATOM 1219 C CA . SER A 1 163 ? 10.109 -11.828 -14.859 1 98.44 163 SER A CA 1
ATOM 1220 C C . SER A 1 163 ? 8.82 -11.312 -14.234 1 98.44 163 SER A C 1
ATOM 1222 O O . SER A 1 163 ? 8.648 -10.102 -14.07 1 98.44 163 SER A O 1
ATOM 1224 N N . ILE A 1 164 ? 7.961 -12.25 -13.922 1 98.69 164 ILE A N 1
ATOM 1225 C CA . ILE A 1 164 ? 6.699 -11.945 -13.258 1 98.69 164 ILE A CA 1
ATOM 1226 C C . ILE A 1 164 ? 6.734 -12.453 -11.82 1 98.69 164 ILE A C 1
ATOM 1228 O O . ILE A 1 164 ? 6.977 -13.641 -11.578 1 98.69 164 ILE A O 1
ATOM 1232 N N . ARG A 1 165 ? 6.484 -11.531 -10.844 1 98.31 165 ARG A N 1
ATOM 1233 C CA . ARG A 1 165 ? 6.539 -11.867 -9.422 1 98.31 165 ARG A CA 1
ATOM 1234 C C . ARG A 1 165 ? 5.18 -11.672 -8.758 1 98.31 165 ARG A C 1
ATOM 1236 O O . ARG A 1 165 ? 4.918 -10.625 -8.172 1 98.31 165 ARG A O 1
ATOM 1243 N N . PRO A 1 166 ? 4.383 -12.688 -8.789 1 98.25 166 PRO A N 1
ATOM 1244 C CA . PRO A 1 166 ? 3.123 -12.586 -8.047 1 98.25 166 PRO A CA 1
ATOM 1245 C C . PRO A 1 166 ? 3.312 -12.758 -6.543 1 98.25 166 PRO A C 1
ATOM 1247 O O . PRO A 1 166 ? 4.355 -13.25 -6.102 1 98.25 166 PRO A O 1
ATOM 1250 N N . VAL A 1 167 ? 2.359 -12.266 -5.773 1 97.81 167 VAL A N 1
ATOM 1251 C CA . VAL A 1 167 ? 2.289 -12.578 -4.352 1 97.81 167 VAL A CA 1
ATOM 1252 C C . VAL A 1 167 ? 1.504 -13.867 -4.141 1 97.81 167 VAL A C 1
ATOM 1254 O O . VAL A 1 167 ? 1.95 -14.945 -4.543 1 97.81 167 VAL A O 1
ATOM 1257 N N . TYR A 1 168 ? 0.362 -13.836 -3.547 1 98.44 168 TYR A N 1
ATOM 1258 C CA . TYR A 1 168 ? -0.526 -14.992 -3.572 1 98.44 168 TYR A CA 1
ATOM 1259 C C . TYR A 1 168 ? -1.473 -14.93 -4.766 1 98.44 168 TYR A C 1
ATOM 1261 O O . TYR A 1 168 ? -1.994 -13.859 -5.094 1 98.44 168 TYR A O 1
ATOM 1269 N N . ILE A 1 169 ? -1.624 -16.031 -5.422 1 98.5 169 ILE A N 1
ATOM 1270 C CA . ILE A 1 169 ? -2.564 -16.125 -6.531 1 98.5 169 ILE A CA 1
ATOM 1271 C C . ILE A 1 169 ? -3.828 -16.844 -6.074 1 98.5 169 ILE A C 1
ATOM 1273 O O . ILE A 1 169 ? -3.752 -17.875 -5.387 1 98.5 169 ILE A O 1
ATOM 1277 N N . TYR A 1 170 ? -4.965 -16.234 -6.426 1 98.5 170 TYR A N 1
ATOM 1278 C CA . TYR A 1 170 ? -6.23 -16.859 -6.066 1 98.5 170 TYR A CA 1
ATOM 1279 C C . TYR A 1 170 ? -7.211 -16.812 -7.23 1 98.5 170 TYR A C 1
ATOM 1281 O O . TYR A 1 170 ? -6.973 -16.141 -8.227 1 98.5 170 TYR A O 1
ATOM 1289 N N . GLY A 1 171 ? -8.227 -17.578 -7.09 1 98.62 171 GLY A N 1
ATOM 1290 C CA . GLY A 1 171 ? -9.273 -17.641 -8.102 1 98.62 171 GLY A CA 1
ATOM 1291 C C . GLY A 1 171 ? -9.68 -19.062 -8.445 1 98.62 171 GLY A C 1
ATOM 1292 O O . GLY A 1 171 ? -9.141 -20.031 -7.902 1 98.62 171 GLY A O 1
ATOM 1293 N N . PRO A 1 172 ? -10.641 -19.203 -9.359 1 98.31 172 PRO A N 1
ATOM 1294 C CA . PRO A 1 172 ? -11.133 -20.531 -9.719 1 98.31 172 PRO A CA 1
ATOM 1295 C C . PRO A 1 172 ? -10.031 -21.438 -10.273 1 98.31 172 PRO A C 1
ATOM 1297 O O . PRO A 1 172 ? -9.164 -20.984 -11.023 1 98.31 172 PRO A O 1
ATOM 1300 N N . LEU A 1 173 ? -10.055 -22.703 -9.828 1 97.19 173 LEU A N 1
ATOM 1301 C CA . LEU A 1 173 ? -9.148 -23.766 -10.227 1 97.19 173 LEU A CA 1
ATOM 1302 C C . LEU A 1 173 ? -7.875 -23.75 -9.383 1 97.19 173 LEU A C 1
ATOM 1304 O O . LEU A 1 173 ? -6.949 -24.516 -9.625 1 97.19 173 LEU A O 1
ATOM 1308 N N . ASN A 1 174 ? -7.848 -22.875 -8.383 1 97.56 174 ASN A N 1
ATOM 1309 C CA . ASN A 1 174 ? -6.684 -22.859 -7.508 1 97.56 174 ASN A CA 1
ATOM 1310 C C . ASN A 1 174 ? -6.496 -24.188 -6.785 1 97.56 174 ASN A C 1
ATOM 1312 O O . ASN A 1 174 ? -7.367 -24.609 -6.02 1 97.56 174 ASN A O 1
ATOM 1316 N N . TYR A 1 175 ? -5.402 -24.812 -7.012 1 94.12 175 TYR A N 1
ATOM 1317 C CA . TYR A 1 175 ? -5.156 -26.094 -6.383 1 94.12 175 TYR A CA 1
ATOM 1318 C C . TYR A 1 175 ? -4.527 -25.922 -5.004 1 94.12 175 TYR A C 1
ATOM 1320 O O . TYR A 1 175 ? -4.477 -26.859 -4.211 1 94.12 175 TYR A O 1
ATOM 1328 N N . ASN A 1 176 ? -3.904 -24.75 -4.793 1 94.5 176 ASN A N 1
ATOM 1329 C CA . ASN A 1 176 ? -3.461 -24.375 -3.455 1 94.5 176 ASN A CA 1
ATOM 1330 C C . ASN A 1 176 ? -4.613 -23.828 -2.615 1 94.5 176 ASN A C 1
ATOM 1332 O O . ASN A 1 176 ? -5.219 -22.812 -2.971 1 94.5 176 ASN A O 1
ATOM 1336 N N . PRO A 1 177 ? -4.934 -24.5 -1.488 1 95.69 177 PRO A N 1
ATOM 1337 C CA . PRO A 1 177 ? -6.141 -24.109 -0.755 1 95.69 177 PRO A CA 1
ATOM 1338 C C . PRO A 1 177 ? -5.953 -22.844 0.071 1 95.69 177 PRO A C 1
ATOM 1340 O O . PRO A 1 177 ? -6.199 -22.844 1.279 1 95.69 177 PRO A O 1
ATOM 1343 N N . VAL A 1 178 ? -5.676 -21.75 -0.557 1 97.62 178 VAL A N 1
ATOM 1344 C CA . VAL A 1 178 ? -5.445 -20.469 0.107 1 97.62 178 VAL A CA 1
ATOM 1345 C C . VAL A 1 178 ? -6.781 -19.875 0.546 1 97.62 178 VAL A C 1
ATOM 1347 O O . VAL A 1 178 ? -7.152 -19.969 1.718 1 97.62 178 VAL A O 1
ATOM 1350 N N . GLU A 1 179 ? -7.598 -19.438 -0.43 1 98.44 179 GLU A N 1
ATOM 1351 C CA . GLU A 1 179 ? -8.898 -18.875 -0.094 1 98.44 179 GLU A CA 1
ATOM 1352 C C . GLU A 1 179 ? -9.867 -19.953 0.379 1 98.44 179 GLU A C 1
ATOM 1354 O O . GLU A 1 179 ? -10.805 -19.672 1.129 1 98.44 179 GLU A O 1
ATOM 1359 N N . ARG A 1 180 ? -9.617 -21.234 0.01 1 98.25 180 ARG A N 1
ATOM 1360 C CA . ARG A 1 180 ? -10.461 -22.344 0.425 1 98.25 180 ARG A CA 1
ATOM 1361 C C . ARG A 1 180 ? -10.375 -22.562 1.932 1 98.25 180 ARG A C 1
ATOM 1363 O O . ARG A 1 180 ? -11.352 -22.984 2.559 1 98.25 180 ARG A O 1
ATOM 1370 N N . TYR A 1 181 ? -9.188 -22.312 2.479 1 98.56 181 TYR A N 1
ATOM 1371 C CA . TYR A 1 181 ? -9.062 -22.359 3.932 1 98.56 181 TYR A CA 1
ATOM 1372 C C . TYR A 1 181 ? -10.195 -21.609 4.605 1 98.56 181 TYR A C 1
ATOM 1374 O O . TYR A 1 181 ? -10.836 -22.125 5.531 1 98.56 181 TYR A O 1
ATOM 1382 N N . PHE A 1 182 ? -10.492 -20.469 4.141 1 98.81 182 PHE A N 1
ATOM 1383 C CA . PHE A 1 182 ? -11.5 -19.609 4.73 1 98.81 182 PHE A CA 1
ATOM 1384 C C . PHE A 1 182 ? -12.898 -20.062 4.332 1 98.81 182 PHE A C 1
ATOM 1386 O O . PHE A 1 182 ? -13.797 -20.141 5.176 1 98.81 182 PHE A O 1
ATOM 1393 N N . PHE A 1 183 ? -13.07 -20.406 3.07 1 98.81 183 PHE A N 1
ATOM 1394 C CA . PHE A 1 183 ? -14.375 -20.828 2.578 1 98.81 183 PHE A CA 1
ATOM 1395 C C . PHE A 1 183 ? -14.844 -22.078 3.314 1 98.81 183 PHE A C 1
ATOM 1397 O O . PHE A 1 183 ? -16.031 -22.188 3.66 1 98.81 183 PHE A O 1
ATOM 1404 N N . ASP A 1 184 ? -13.953 -23 3.537 1 98.62 184 ASP A N 1
ATOM 1405 C CA . ASP A 1 184 ? -14.305 -24.25 4.227 1 98.62 184 ASP A CA 1
ATOM 1406 C C . ASP A 1 184 ? -14.898 -23.953 5.602 1 98.62 184 ASP A C 1
ATOM 1408 O O . ASP A 1 184 ? -15.812 -24.641 6.047 1 98.62 184 ASP A O 1
ATOM 1412 N N . ARG A 1 185 ? -14.422 -23.016 6.238 1 98.31 185 ARG A N 1
ATOM 1413 C CA . ARG A 1 185 ? -14.797 -22.719 7.613 1 98.31 185 ARG A CA 1
ATOM 1414 C C . ARG A 1 185 ? -16.047 -21.844 7.664 1 98.31 185 ARG A C 1
ATOM 1416 O O . ARG A 1 185 ? -17.031 -22.172 8.328 1 98.31 185 ARG A O 1
ATOM 1423 N N . VAL A 1 186 ? -16.094 -20.766 6.895 1 98.44 186 VAL A N 1
ATOM 1424 C CA . VAL A 1 186 ? -17.203 -19.828 6.984 1 98.44 186 VAL A CA 1
ATOM 1425 C C . VAL A 1 186 ? -18.469 -20.469 6.445 1 98.44 186 VAL A C 1
ATOM 1427 O O . VAL A 1 186 ? -19.562 -20.203 6.941 1 98.44 186 VAL A O 1
ATOM 1430 N N . THR A 1 187 ? -18.344 -21.328 5.434 1 98.12 187 THR A N 1
ATOM 1431 C CA . THR A 1 187 ? -19.5 -21.984 4.84 1 98.12 187 THR A CA 1
ATOM 1432 C C . THR A 1 187 ? -20.141 -22.969 5.828 1 98.12 187 THR A C 1
ATOM 1434 O O . THR A 1 187 ? -21.344 -23.234 5.766 1 98.12 187 THR A O 1
ATOM 1437 N N . ARG A 1 188 ? -19.391 -23.453 6.742 1 97.31 188 ARG A N 1
ATOM 1438 C CA . ARG A 1 188 ? -19.859 -24.469 7.691 1 97.31 188 ARG A CA 1
ATOM 1439 C C . ARG A 1 188 ? -20.141 -23.844 9.055 1 97.31 188 ARG A C 1
ATOM 1441 O O . ARG A 1 188 ? -20.406 -24.562 10.023 1 97.31 188 ARG A O 1
ATOM 1448 N N . GLY A 1 189 ? -19.969 -22.547 9.164 1 96.25 189 GLY A N 1
ATOM 1449 C CA . GLY A 1 189 ? -20.219 -21.844 10.422 1 96.25 189 GLY A CA 1
ATOM 1450 C C . GLY A 1 189 ? -19.188 -22.141 11.484 1 96.25 189 GLY A C 1
ATOM 1451 O O . GLY A 1 189 ? -19.453 -22 12.68 1 96.25 189 GLY A O 1
ATOM 1452 N N . ARG A 1 190 ? -18.031 -22.578 11.086 1 97.12 190 ARG A N 1
ATOM 1453 C CA . ARG A 1 190 ? -16.938 -22.844 12.016 1 97.12 190 ARG A CA 1
ATOM 1454 C C . ARG A 1 190 ? -16.125 -21.594 12.305 1 97.12 190 ARG A C 1
ATOM 1456 O O . ARG A 1 190 ? -15.984 -20.734 11.43 1 97.12 190 ARG A O 1
ATOM 1463 N N . PRO A 1 191 ? -15.578 -21.547 13.523 1 98.06 191 PRO A N 1
ATOM 1464 C CA . PRO A 1 191 ? -14.641 -20.438 13.758 1 98.06 191 PRO A CA 1
ATOM 1465 C C . PRO A 1 191 ? -13.445 -20.469 12.812 1 98.06 191 PRO A C 1
ATOM 1467 O O . PRO A 1 191 ? -12.953 -21.547 12.461 1 98.06 191 PRO A O 1
ATOM 1470 N N . VAL A 1 192 ? -13.078 -19.359 12.391 1 98.62 192 VAL A N 1
ATOM 1471 C CA . VAL A 1 192 ? -11.859 -19.234 11.594 1 98.62 192 VAL A CA 1
ATOM 1472 C C . VAL A 1 192 ? -10.672 -18.938 12.508 1 98.62 192 VAL A C 1
ATOM 1474 O O . VAL A 1 192 ? -10.617 -17.891 13.148 1 98.62 192 VAL A O 1
ATOM 1477 N N . CYS A 1 193 ? -9.695 -19.844 12.609 1 98.62 193 CYS A N 1
ATOM 1478 C CA . CYS A 1 193 ? -8.5 -19.672 13.422 1 98.62 193 CYS A CA 1
ATOM 1479 C C . CYS A 1 193 ? -7.48 -18.797 12.719 1 98.62 193 CYS A C 1
ATOM 1481 O O . CYS A 1 193 ? -6.992 -19.141 11.641 1 98.62 193 CYS A O 1
ATOM 1483 N N . ILE A 1 194 ? -7.164 -17.641 13.312 1 98.5 194 ILE A N 1
ATOM 1484 C CA . ILE A 1 194 ? -6.266 -16.688 12.672 1 98.5 194 ILE A CA 1
ATOM 1485 C C . ILE A 1 194 ? -5.129 -16.328 13.625 1 98.5 194 ILE A C 1
ATOM 1487 O O . ILE A 1 194 ? -5.375 -15.898 14.758 1 98.5 194 ILE A O 1
ATOM 1491 N N . PRO A 1 195 ? -3.859 -16.484 13.188 1 97.5 195 PRO A N 1
ATOM 1492 C CA . PRO A 1 195 ? -2.723 -16.188 14.062 1 97.5 195 PRO A CA 1
ATOM 1493 C C . PRO A 1 195 ? -2.395 -14.688 14.109 1 97.5 195 PRO A C 1
ATOM 1495 O O . PRO A 1 195 ? -2.961 -13.906 13.344 1 97.5 195 PRO A O 1
ATOM 1498 N N . TYR A 1 196 ? -1.535 -14.281 15.023 1 93.75 196 TYR A N 1
ATOM 1499 C CA . TYR A 1 196 ? -0.879 -12.977 15.141 1 93.75 196 TYR A CA 1
ATOM 1500 C C . TYR A 1 196 ? -1.902 -11.867 15.328 1 93.75 196 TYR A C 1
ATOM 1502 O O . TYR A 1 196 ? -1.716 -10.75 14.836 1 93.75 196 TYR A O 1
ATOM 1510 N N . GLY A 1 197 ? -3.008 -12.172 15.844 1 93.44 197 GLY A N 1
ATOM 1511 C CA . GLY A 1 197 ? -4.023 -11.164 16.125 1 93.44 197 GLY A CA 1
ATOM 1512 C C . GLY A 1 197 ? -4.73 -10.664 14.883 1 93.44 197 GLY A C 1
ATOM 1513 O O . GLY A 1 197 ? -5.43 -9.648 14.922 1 93.44 197 GLY A O 1
ATOM 1514 N N . GLY A 1 198 ? -4.449 -11.297 13.773 1 96.12 198 GLY A N 1
ATOM 1515 C CA . GLY A 1 198 ? -5.156 -10.992 12.539 1 96.12 198 GLY A CA 1
ATOM 1516 C C . GLY A 1 198 ? -4.703 -9.695 11.891 1 96.12 198 GLY A C 1
ATOM 1517 O O . GLY A 1 198 ? -5.316 -9.227 10.93 1 96.12 198 GLY A O 1
ATOM 1518 N N . LYS A 1 199 ? -3.572 -9.156 12.305 1 91.75 199 LYS A N 1
ATOM 1519 C CA . LYS A 1 199 ? -3.215 -7.785 11.953 1 91.75 199 LYS A CA 1
ATOM 1520 C C . LYS A 1 199 ? -2.289 -7.746 10.742 1 91.75 199 LYS A C 1
ATOM 1522 O O . LYS A 1 199 ? -2.148 -6.707 10.094 1 91.75 199 LYS A O 1
ATOM 1527 N N . TYR A 1 200 ? -1.639 -8.859 10.453 1 97.06 200 TYR A N 1
ATOM 1528 C CA . TYR A 1 200 ? -0.736 -8.844 9.312 1 97.06 200 TYR A CA 1
ATOM 1529 C C . TYR A 1 200 ? -1.506 -8.633 8.008 1 97.06 200 TYR A C 1
ATOM 1531 O O . TYR A 1 200 ? -2.635 -9.109 7.867 1 97.06 200 TYR A O 1
ATOM 1539 N N . ILE A 1 201 ? -0.89 -7.93 7.129 1 98.19 201 ILE A N 1
ATOM 1540 C CA . ILE A 1 201 ? -1.481 -7.605 5.836 1 98.19 201 ILE A CA 1
ATOM 1541 C C . ILE A 1 201 ? -0.866 -8.484 4.75 1 98.19 201 ILE A C 1
ATOM 1543 O O . ILE A 1 201 ? 0.349 -8.695 4.73 1 98.19 201 ILE A O 1
ATOM 1547 N N . THR A 1 202 ? -1.711 -9.008 3.918 1 98.31 202 THR A N 1
ATOM 1548 C CA . THR A 1 202 ? -1.275 -9.781 2.758 1 98.31 202 THR A CA 1
ATOM 1549 C C . THR A 1 202 ? -1.97 -9.289 1.491 1 98.31 202 THR A C 1
ATOM 1551 O O . THR A 1 202 ? -2.666 -8.273 1.513 1 98.31 202 THR A O 1
ATOM 1554 N N . GLN A 1 203 ? -1.661 -9.906 0.416 1 98.62 203 GLN A N 1
ATOM 1555 C CA . GLN A 1 203 ? -2.146 -9.5 -0.899 1 98.62 203 GLN A CA 1
ATOM 1556 C C . GLN A 1 203 ? -2.389 -10.719 -1.793 1 98.62 203 GLN A C 1
ATOM 1558 O O . GLN A 1 203 ? -1.589 -11.656 -1.806 1 98.62 203 GLN A O 1
ATOM 1563 N N . LEU A 1 204 ? -3.512 -10.727 -2.479 1 98.62 204 LEU A N 1
ATOM 1564 C CA . LEU A 1 204 ? -3.83 -11.789 -3.42 1 98.62 204 LEU A CA 1
ATOM 1565 C C . LEU A 1 204 ? -4.207 -11.219 -4.781 1 98.62 204 LEU A C 1
ATOM 1567 O O . LEU A 1 204 ? -5.02 -10.297 -4.867 1 98.62 204 LEU A O 1
ATOM 1571 N N . GLY A 1 205 ? -3.625 -11.719 -5.809 1 98.62 205 GLY A N 1
ATOM 1572 C CA . GLY A 1 205 ? -3.982 -11.367 -7.176 1 98.62 205 GLY A CA 1
ATOM 1573 C C . GLY A 1 205 ? -4.809 -12.43 -7.871 1 98.62 205 GLY A C 1
ATOM 1574 O O . GLY A 1 205 ? -4.504 -13.625 -7.773 1 98.62 205 GLY A O 1
ATOM 1575 N N . HIS A 1 206 ? -5.852 -12.039 -8.508 1 98.75 206 HIS A N 1
ATOM 1576 C CA . HIS A 1 206 ? -6.727 -12.984 -9.203 1 98.75 206 HIS A CA 1
ATOM 1577 C C . HIS A 1 206 ? -6.023 -13.609 -10.398 1 98.75 206 HIS A C 1
ATOM 1579 O O . HIS A 1 206 ? -5.34 -12.914 -11.156 1 98.75 206 HIS A O 1
ATOM 1585 N N . CYS A 1 207 ? -6.223 -14.852 -10.617 1 98.44 207 CYS A N 1
ATOM 1586 C CA . CYS A 1 207 ? -5.535 -15.617 -11.656 1 98.44 207 CYS A CA 1
ATOM 1587 C C . CYS A 1 207 ? -5.832 -15.047 -13.031 1 98.44 207 CYS A C 1
ATOM 1589 O O . CYS A 1 207 ? -4.953 -15 -13.898 1 98.44 207 CYS A O 1
ATOM 1591 N N . GLU A 1 208 ? -7.023 -14.594 -13.273 1 98.25 208 GLU A N 1
ATOM 1592 C CA . GLU A 1 208 ? -7.387 -14.031 -14.578 1 98.25 208 GLU A CA 1
ATOM 1593 C C . GLU A 1 208 ? -6.621 -12.742 -14.859 1 98.25 208 GLU A C 1
ATOM 1595 O O . GLU A 1 208 ? -6.199 -12.5 -15.992 1 98.25 208 GLU A O 1
ATOM 1600 N N . ASP A 1 209 ? -6.516 -11.906 -13.82 1 98.75 209 ASP A N 1
ATOM 1601 C CA . ASP A 1 209 ? -5.758 -10.664 -13.977 1 98.75 209 ASP A CA 1
ATOM 1602 C C . ASP A 1 209 ? -4.285 -10.953 -14.258 1 98.75 209 ASP A C 1
ATOM 1604 O O . ASP A 1 209 ? -3.652 -10.266 -15.062 1 98.75 209 ASP A O 1
ATOM 1608 N N . LEU A 1 210 ? -3.76 -11.93 -13.555 1 98.75 210 LEU A N 1
ATOM 1609 C CA . LEU A 1 210 ? -2.375 -12.328 -13.773 1 98.75 210 LEU A CA 1
ATOM 1610 C C . LEU A 1 210 ? -2.178 -12.836 -15.203 1 98.75 210 LEU A C 1
ATOM 1612 O O . LEU A 1 210 ? -1.25 -12.414 -15.891 1 98.75 210 LEU A O 1
ATOM 1616 N N . ALA A 1 211 ? -3.045 -13.695 -15.68 1 98.62 211 ALA A N 1
ATOM 1617 C CA . ALA A 1 211 ? -2.961 -14.266 -17.016 1 98.62 211 ALA A CA 1
ATOM 1618 C C . ALA A 1 211 ? -3.062 -13.172 -18.078 1 98.62 211 ALA A C 1
ATOM 1620 O O . ALA A 1 211 ? -2.379 -13.227 -19.109 1 98.62 211 ALA A O 1
ATOM 1621 N N . ASP A 1 212 ? -3.926 -12.219 -17.812 1 98.56 212 ASP A N 1
ATOM 1622 C CA . ASP A 1 212 ? -4.09 -11.102 -18.734 1 98.56 212 ASP A CA 1
ATOM 1623 C C . ASP A 1 212 ? -2.787 -10.328 -18.906 1 98.56 212 ASP A C 1
ATOM 1625 O O . ASP A 1 212 ? -2.389 -10 -20.016 1 98.56 212 ASP A O 1
ATOM 1629 N N . PHE A 1 213 ? -2.125 -10.031 -17.797 1 98.81 213 PHE A N 1
ATOM 1630 C CA . PHE A 1 213 ? -0.842 -9.344 -17.875 1 98.81 213 PHE A CA 1
ATOM 1631 C C . PHE A 1 213 ? 0.178 -10.172 -18.641 1 98.81 213 PHE A C 1
ATOM 1633 O O . PHE A 1 213 ? 0.866 -9.648 -19.531 1 98.81 213 PHE A O 1
ATOM 1640 N N . MET A 1 214 ? 0.263 -11.453 -18.344 1 98.69 214 MET A N 1
ATOM 1641 C CA . MET A 1 214 ? 1.216 -12.352 -18.969 1 98.69 214 MET A CA 1
ATOM 1642 C C . MET A 1 214 ? 1.015 -12.375 -20.484 1 98.69 214 MET A C 1
ATOM 1644 O O . MET A 1 214 ? 1.974 -12.234 -21.25 1 98.69 214 MET A O 1
ATOM 1648 N N . ALA A 1 215 ? -0.172 -12.516 -20.891 1 98.44 215 ALA A N 1
ATOM 1649 C CA . ALA A 1 215 ? -0.475 -12.586 -22.312 1 98.44 215 ALA A CA 1
ATOM 1650 C C . ALA A 1 215 ? -0.106 -11.289 -23.031 1 98.44 215 ALA A C 1
ATOM 1652 O O . ALA A 1 215 ? 0.388 -11.305 -24.156 1 98.44 215 ALA A O 1
ATOM 1653 N N . LYS A 1 216 ? -0.287 -10.195 -22.328 1 97.81 216 LYS A N 1
ATOM 1654 C CA . LYS A 1 216 ? -0.028 -8.883 -22.922 1 97.81 216 LYS A CA 1
ATOM 1655 C C . LYS A 1 216 ? 1.471 -8.625 -23.047 1 97.81 216 LYS A C 1
ATOM 1657 O O . LYS A 1 216 ? 1.892 -7.711 -23.75 1 97.81 216 LYS A O 1
ATOM 1662 N N . CYS A 1 217 ? 2.252 -9.406 -22.375 1 98.12 217 CYS A N 1
ATOM 1663 C CA . CYS A 1 217 ? 3.699 -9.266 -22.484 1 98.12 217 CYS A CA 1
ATOM 1664 C C . CYS A 1 217 ? 4.188 -9.688 -23.859 1 98.12 217 CYS A C 1
ATOM 1666 O O . CYS A 1 217 ? 5.246 -9.242 -24.312 1 98.12 217 CYS A O 1
ATOM 1668 N N . VAL A 1 218 ? 3.508 -10.562 -24.562 1 98.38 218 VAL A N 1
ATOM 1669 C CA . VAL A 1 218 ? 3.955 -11.164 -25.812 1 98.38 218 VAL A CA 1
ATOM 1670 C C . VAL A 1 218 ? 4.172 -10.078 -26.859 1 98.38 218 VAL A C 1
ATOM 1672 O O . VAL A 1 218 ? 3.254 -9.312 -27.156 1 98.38 218 VAL A O 1
ATOM 1675 N N . GLY A 1 219 ? 5.367 -10 -27.297 1 96.69 219 GLY A N 1
ATOM 1676 C CA . GLY A 1 219 ? 5.695 -9.078 -28.375 1 96.69 219 GLY A CA 1
ATOM 1677 C C . GLY A 1 219 ? 5.77 -7.633 -27.906 1 96.69 219 GLY A C 1
ATOM 1678 O O . GLY A 1 219 ? 5.891 -6.719 -28.734 1 96.69 219 GLY A O 1
ATOM 1679 N N . ASN A 1 220 ? 5.688 -7.391 -26.609 1 96.25 220 ASN A N 1
ATOM 1680 C CA . ASN A 1 220 ? 5.73 -6.035 -26.078 1 96.25 220 ASN A CA 1
ATOM 1681 C C . ASN A 1 220 ? 7.152 -5.617 -25.719 1 96.25 220 ASN A C 1
ATOM 1683 O O . ASN A 1 220 ? 7.727 -6.109 -24.75 1 96.25 220 ASN A O 1
ATOM 1687 N N . GLY A 1 221 ? 7.668 -4.699 -26.422 1 96.44 221 GLY A N 1
ATOM 1688 C CA . GLY A 1 221 ? 9.039 -4.262 -26.219 1 96.44 221 GLY A CA 1
ATOM 1689 C C . GLY A 1 221 ? 9.25 -3.549 -24.891 1 96.44 221 GLY A C 1
ATOM 1690 O O . GLY A 1 221 ? 10.367 -3.521 -24.375 1 96.44 221 GLY A O 1
ATOM 1691 N N . ALA A 1 222 ? 8.203 -3.041 -24.312 1 96.12 222 ALA A N 1
ATOM 1692 C CA . ALA A 1 222 ? 8.289 -2.254 -23.078 1 96.12 222 ALA A CA 1
ATOM 1693 C C . ALA A 1 222 ? 8.672 -3.135 -21.891 1 96.12 222 ALA A C 1
ATOM 1695 O O . ALA A 1 222 ? 9.18 -2.641 -20.891 1 96.12 222 ALA A O 1
ATOM 1696 N N . VAL A 1 223 ? 8.484 -4.461 -22.062 1 97.81 223 VAL A N 1
ATOM 1697 C CA . VAL A 1 223 ? 8.68 -5.328 -20.891 1 97.81 223 VAL A CA 1
ATOM 1698 C C . VAL A 1 223 ? 10.008 -6.07 -21.031 1 97.81 223 VAL A C 1
ATOM 1700 O O . VAL A 1 223 ? 10.336 -6.93 -20.203 1 97.81 223 VAL A O 1
ATOM 1703 N N . ALA A 1 224 ? 10.82 -5.742 -22.047 1 97.44 224 ALA A N 1
ATOM 1704 C CA . ALA A 1 224 ? 12.094 -6.418 -22.281 1 97.44 224 ALA A CA 1
ATOM 1705 C C . ALA A 1 224 ? 13.047 -6.215 -21.109 1 97.44 224 ALA A C 1
ATOM 1707 O O . ALA A 1 224 ? 13.297 -5.082 -20.688 1 97.44 224 ALA A O 1
ATOM 1708 N N . ARG A 1 225 ? 13.484 -7.305 -20.594 1 97.25 225 ARG A N 1
ATOM 1709 C CA . ARG A 1 225 ? 14.477 -7.352 -19.516 1 97.25 225 ARG A CA 1
ATOM 1710 C C . ARG A 1 225 ? 13.977 -6.613 -18.281 1 97.25 225 ARG A C 1
ATOM 1712 O O . ARG A 1 225 ? 14.711 -5.82 -17.688 1 97.25 225 ARG A O 1
ATOM 1719 N N . GLN A 1 226 ? 12.719 -6.836 -17.984 1 97.88 226 GLN A N 1
ATOM 1720 C CA . GLN A 1 226 ? 12.078 -6.18 -16.844 1 97.88 226 GLN A CA 1
ATOM 1721 C C . GLN A 1 226 ? 11.523 -7.207 -15.859 1 97.88 226 GLN A C 1
ATOM 1723 O O . GLN A 1 226 ? 11.266 -8.352 -16.234 1 97.88 226 GLN A O 1
ATOM 1728 N N . VAL A 1 227 ? 11.414 -6.766 -14.617 1 98.12 227 VAL A N 1
ATOM 1729 C CA . VAL A 1 227 ? 10.742 -7.504 -13.547 1 98.12 227 VAL A CA 1
ATOM 1730 C C . VAL A 1 227 ? 9.469 -6.77 -13.141 1 98.12 227 VAL A C 1
ATOM 1732 O O . VAL A 1 227 ? 9.461 -5.543 -13.016 1 98.12 227 VAL A O 1
ATOM 1735 N N . TYR A 1 228 ? 8.352 -7.578 -12.914 1 98.69 228 TYR A N 1
ATOM 1736 C CA . TYR A 1 228 ? 7.102 -6.945 -12.5 1 98.69 228 TYR A CA 1
ATOM 1737 C C . TYR A 1 228 ? 6.469 -7.695 -11.336 1 98.69 228 TYR A C 1
ATOM 1739 O O . TYR A 1 228 ? 6.301 -8.914 -11.398 1 98.69 228 TYR A O 1
ATOM 1747 N N . ASN A 1 229 ? 6.098 -6.941 -10.289 1 98.69 229 ASN A N 1
ATOM 1748 C CA . ASN A 1 229 ? 5.098 -7.441 -9.352 1 98.69 229 ASN A CA 1
ATOM 1749 C C . ASN A 1 229 ? 3.697 -7.406 -9.953 1 98.69 229 ASN A C 1
ATOM 1751 O O . ASN A 1 229 ? 3.27 -6.383 -10.484 1 98.69 229 ASN A O 1
ATOM 1755 N N . ILE A 1 230 ? 3.031 -8.547 -9.891 1 98.75 230 ILE A N 1
ATOM 1756 C CA . ILE A 1 230 ? 1.662 -8.594 -10.391 1 98.75 230 ILE A CA 1
ATOM 1757 C C . ILE A 1 230 ? 0.74 -9.172 -9.32 1 98.75 230 ILE A C 1
ATOM 1759 O O . ILE A 1 230 ? 0.888 -10.336 -8.93 1 98.75 230 ILE A O 1
ATOM 1763 N N . SER A 1 231 ? -0.123 -8.391 -8.875 1 98.5 231 SER A N 1
ATOM 1764 C CA . SER A 1 231 ? -1.117 -8.758 -7.871 1 98.5 231 SER A CA 1
ATOM 1765 C C . SER A 1 231 ? -2.287 -7.777 -7.867 1 98.5 231 SER A C 1
ATOM 1767 O O . SER A 1 231 ? -2.592 -7.164 -8.891 1 98.5 231 SER A O 1
ATOM 1769 N N . SER A 1 232 ? -3.047 -7.766 -6.77 1 97.38 232 SER A N 1
ATOM 1770 C CA . SER A 1 232 ? -4.164 -6.84 -6.617 1 97.38 232 SER A CA 1
ATOM 1771 C C . SER A 1 232 ? -3.68 -5.445 -6.238 1 97.38 232 SER A C 1
ATOM 1773 O O . SER A 1 232 ? -2.553 -5.277 -5.77 1 97.38 232 SER A O 1
ATOM 1775 N N . GLN A 1 233 ? -4.535 -4.477 -6.555 1 95.44 233 GLN A N 1
ATOM 1776 C CA . GLN A 1 233 ? -4.281 -3.123 -6.07 1 95.44 233 GLN A CA 1
ATOM 1777 C C . GLN A 1 233 ? -4.668 -2.982 -4.602 1 95.44 233 GLN A C 1
ATOM 1779 O O . GLN A 1 233 ? -4.277 -2.018 -3.939 1 95.44 233 GLN A O 1
ATOM 1784 N N . GLU A 1 234 ? -5.379 -3.98 -4.121 1 97.19 234 GLU A N 1
ATOM 1785 C CA . GLU A 1 234 ? -5.859 -3.984 -2.744 1 97.19 234 GLU A CA 1
ATOM 1786 C C . GLU A 1 234 ? -5.051 -4.949 -1.882 1 97.19 234 GLU A C 1
ATOM 1788 O O . GLU A 1 234 ? -4.648 -6.016 -2.35 1 97.19 234 GLU A O 1
ATOM 1793 N N . TYR A 1 235 ? -4.859 -4.547 -0.665 1 98.25 235 TYR A N 1
ATOM 1794 C CA . TYR A 1 235 ? -4.301 -5.383 0.393 1 98.25 235 TYR A CA 1
ATOM 1795 C C . TYR A 1 235 ? -5.363 -5.742 1.423 1 98.25 235 TYR A C 1
ATOM 1797 O O . TYR A 1 235 ? -6.41 -5.094 1.494 1 98.25 235 TYR A O 1
ATOM 1805 N N . VAL A 1 236 ? -5.055 -6.797 2.203 1 98.44 236 VAL A N 1
ATOM 1806 C CA . VAL A 1 236 ? -6.074 -7.234 3.15 1 98.44 236 VAL A CA 1
ATOM 1807 C C . VAL A 1 236 ? -5.406 -7.789 4.406 1 98.44 236 VAL A C 1
ATOM 1809 O O . VAL A 1 236 ? -4.387 -8.484 4.324 1 98.44 236 VAL A O 1
ATOM 1812 N N . THR A 1 237 ? -5.922 -7.48 5.566 1 98.06 237 THR A N 1
ATOM 1813 C CA . THR A 1 237 ? -5.453 -8.109 6.797 1 98.06 237 THR A CA 1
ATOM 1814 C C . THR A 1 237 ? -5.887 -9.57 6.859 1 98.06 237 THR A C 1
ATOM 1816 O O . THR A 1 237 ? -6.777 -9.992 6.117 1 98.06 237 THR A O 1
ATOM 1819 N N . PHE A 1 238 ? -5.25 -10.312 7.754 1 98.5 238 PHE A N 1
ATOM 1820 C CA . PHE A 1 238 ? -5.672 -11.703 7.934 1 98.5 238 PHE A CA 1
ATOM 1821 C C . PHE A 1 238 ? -7.133 -11.773 8.359 1 98.5 238 PHE A C 1
ATOM 1823 O O . PHE A 1 238 ? -7.898 -12.578 7.824 1 98.5 238 PHE A O 1
ATOM 1830 N N . ASP A 1 239 ? -7.578 -10.891 9.305 1 98.25 239 ASP A N 1
ATOM 1831 C CA . ASP A 1 239 ? -8.984 -10.828 9.688 1 98.25 239 ASP A CA 1
ATOM 1832 C C . ASP A 1 239 ? -9.867 -10.453 8.5 1 98.25 239 ASP A C 1
ATOM 1834 O O . ASP A 1 239 ? -10.953 -11.008 8.32 1 98.25 239 ASP A O 1
ATOM 1838 N N . GLY A 1 240 ? -9.352 -9.531 7.773 1 98.25 240 GLY A N 1
ATOM 1839 C CA . GLY A 1 240 ? -10.094 -9.062 6.613 1 98.25 240 GLY A CA 1
ATOM 1840 C C . GLY A 1 240 ? -10.359 -10.156 5.598 1 98.25 240 GLY A C 1
ATOM 1841 O O . GLY A 1 240 ? -11.398 -10.164 4.938 1 98.25 240 GLY A O 1
ATOM 1842 N N . MET A 1 241 ? -9.438 -11.07 5.461 1 98.69 241 MET A N 1
ATOM 1843 C CA . MET A 1 241 ? -9.633 -12.203 4.555 1 98.69 241 MET A CA 1
ATOM 1844 C C . MET A 1 241 ? -10.828 -13.047 4.98 1 98.69 241 MET A C 1
ATOM 1846 O O . MET A 1 241 ? -11.641 -13.445 4.145 1 98.69 241 MET A O 1
ATOM 1850 N N . ALA A 1 242 ? -10.891 -13.336 6.289 1 98.75 242 ALA A N 1
ATOM 1851 C CA . ALA A 1 242 ? -12.016 -14.102 6.809 1 98.75 242 ALA A CA 1
ATOM 1852 C C . ALA A 1 242 ? -13.336 -13.375 6.566 1 98.75 242 ALA A C 1
ATOM 1854 O O . ALA A 1 242 ? -14.312 -13.984 6.125 1 98.75 242 ALA A O 1
ATOM 1855 N N . LYS A 1 243 ? -13.352 -12.109 6.844 1 98.44 243 LYS A N 1
ATOM 1856 C CA . LYS A 1 243 ? -14.562 -11.305 6.695 1 98.44 243 LYS A CA 1
ATOM 1857 C C . LYS A 1 243 ? -15 -11.234 5.238 1 98.44 243 LYS A C 1
ATOM 1859 O O . LYS A 1 243 ? -16.188 -11.406 4.926 1 98.44 243 LYS A O 1
ATOM 1864 N N . LEU A 1 244 ? -14.047 -11.023 4.316 1 98.38 244 LEU A N 1
ATOM 1865 C CA . LEU A 1 244 ? -14.359 -10.93 2.896 1 98.38 244 LEU A CA 1
ATOM 1866 C C . LEU A 1 244 ? -14.859 -12.266 2.355 1 98.38 244 LEU A C 1
ATOM 1868 O O . LEU A 1 244 ? -15.789 -12.297 1.543 1 98.38 244 LEU A O 1
ATOM 1872 N N . CYS A 1 245 ? -14.164 -13.305 2.742 1 98.81 245 CYS A N 1
ATOM 1873 C CA . CYS A 1 245 ? -14.594 -14.625 2.289 1 98.81 245 CYS A CA 1
ATOM 1874 C C . CYS A 1 245 ? -16 -14.938 2.787 1 98.81 245 CYS A C 1
ATOM 1876 O O . CYS A 1 245 ? -16.797 -15.523 2.059 1 98.81 245 CYS A O 1
ATOM 1878 N N . SER A 1 246 ? -16.281 -14.609 4.07 1 98.75 246 SER A N 1
ATOM 1879 C CA . SER A 1 246 ? -17.625 -14.82 4.613 1 98.75 246 SER A CA 1
ATOM 1880 C C . SER A 1 246 ? -18.672 -14.031 3.832 1 98.75 246 SER A C 1
ATOM 1882 O O . SER A 1 246 ? -19.734 -14.555 3.514 1 98.75 246 SER A O 1
ATOM 1884 N N . GLU A 1 247 ? -18.344 -12.805 3.535 1 98.19 247 GLU A N 1
ATOM 1885 C CA . GLU A 1 247 ? -19.234 -11.961 2.742 1 98.19 247 GLU A CA 1
ATOM 1886 C C . GLU A 1 247 ? -19.453 -12.547 1.348 1 98.19 247 GLU A C 1
ATOM 1888 O O . GLU A 1 247 ? -20.578 -12.609 0.862 1 98.19 247 GLU A O 1
ATOM 1893 N N . ALA A 1 248 ? -18.375 -12.938 0.725 1 98.44 248 ALA A N 1
ATOM 1894 C CA . ALA A 1 248 ? -18.438 -13.531 -0.609 1 98.44 248 ALA A CA 1
ATOM 1895 C C . ALA A 1 248 ? -19.297 -14.789 -0.615 1 98.44 248 ALA A C 1
ATOM 1897 O O . ALA A 1 248 ? -19.953 -15.086 -1.611 1 98.44 248 ALA A O 1
ATOM 1898 N N . ALA A 1 249 ? -19.25 -15.469 0.493 1 98.56 249 ALA A N 1
ATOM 1899 C CA . ALA A 1 249 ? -20 -16.719 0.625 1 98.56 249 ALA A CA 1
ATOM 1900 C C . ALA A 1 249 ? -21.453 -16.453 1.025 1 98.56 249 ALA A C 1
ATOM 1902 O O . ALA A 1 249 ? -22.266 -17.375 1.118 1 98.56 249 ALA A O 1
ATOM 1903 N N . GLY A 1 250 ? -21.719 -15.164 1.248 1 97.75 250 GLY A N 1
ATOM 1904 C CA . GLY A 1 250 ? -23.062 -14.812 1.67 1 97.75 250 GLY A CA 1
ATOM 1905 C C . GLY A 1 250 ? -23.375 -15.219 3.1 1 97.75 250 GLY A C 1
ATOM 1906 O O . GLY A 1 250 ? -24.516 -15.492 3.443 1 97.75 250 GLY A O 1
ATOM 1907 N N . MET A 1 251 ? -22.234 -15.219 3.752 1 95.06 251 MET A N 1
ATOM 1908 C CA . MET A 1 251 ? -22.391 -15.57 5.16 1 95.06 251 MET A CA 1
ATOM 1909 C C . MET A 1 251 ? -22.328 -14.32 6.039 1 95.06 251 MET A C 1
ATOM 1911 O O . MET A 1 251 ? -21.953 -13.25 5.578 1 95.06 251 MET A O 1
ATOM 1915 N N . GLY A 1 252 ? -22.812 -14.203 7.184 1 91.94 252 GLY A N 1
ATOM 1916 C CA . GLY A 1 252 ? -22.734 -13.102 8.125 1 91.94 252 GLY A CA 1
ATOM 1917 C C . GLY A 1 252 ? -21.344 -12.906 8.695 1 91.94 252 GLY A C 1
ATOM 1918 O O . GLY A 1 252 ? -20.359 -13.398 8.141 1 91.94 252 GLY A O 1
ATOM 1919 N N . GLU A 1 253 ? -21.188 -12.102 9.664 1 95.25 253 GLU A N 1
ATOM 1920 C CA . GLU A 1 253 ? -19.906 -11.867 10.312 1 95.25 253 GLU A CA 1
ATOM 1921 C C . GLU A 1 253 ? -19.297 -13.172 10.812 1 95.25 253 GLU A C 1
ATOM 1923 O O . GLU A 1 253 ? -19.938 -13.914 11.562 1 95.25 253 GLU A O 1
ATOM 1928 N N . PRO A 1 254 ? -18.078 -13.477 10.344 1 98.06 254 PRO A N 1
ATOM 1929 C CA . PRO A 1 254 ? -17.469 -14.734 10.781 1 98.06 254 PRO A CA 1
ATOM 1930 C C . PRO A 1 254 ? -17.016 -14.695 12.242 1 98.06 254 PRO A C 1
ATOM 1932 O O . PRO A 1 254 ? -16.703 -13.625 12.766 1 98.06 254 PRO A O 1
ATOM 1935 N N . THR A 1 255 ? -17.047 -15.867 12.867 1 97.75 255 THR A N 1
ATOM 1936 C CA . THR A 1 255 ? -16.391 -16.016 14.164 1 97.75 255 THR A CA 1
ATOM 1937 C C . THR A 1 255 ? -14.891 -16.203 13.992 1 97.75 255 THR A C 1
ATOM 1939 O O . THR A 1 255 ? -14.445 -17.172 13.367 1 97.75 255 THR A O 1
ATOM 1942 N N . ILE A 1 256 ? -14.133 -15.273 14.469 1 98.44 256 ILE A N 1
ATOM 1943 C CA . ILE A 1 256 ? -12.68 -15.336 14.359 1 98.44 256 ILE A CA 1
ATOM 1944 C C . ILE A 1 256 ? -12.07 -15.672 15.719 1 98.44 256 ILE A C 1
ATOM 1946 O O . ILE A 1 256 ? -12.445 -15.078 16.734 1 98.44 256 ILE A O 1
ATOM 1950 N N . VAL A 1 257 ? -11.234 -16.625 15.773 1 98.44 257 VAL A N 1
ATOM 1951 C CA . VAL A 1 257 ? -10.484 -16.984 16.969 1 98.44 257 VAL A CA 1
ATOM 1952 C C . VAL A 1 257 ? -8.992 -16.781 16.734 1 98.44 257 VAL A C 1
ATOM 1954 O O . VAL A 1 257 ? -8.398 -17.406 15.859 1 98.44 257 VAL A O 1
ATOM 1957 N N . HIS A 1 258 ? -8.484 -15.883 17.5 1 97.44 258 HIS A N 1
ATOM 1958 C CA . HIS A 1 258 ? -7.059 -15.617 17.375 1 97.44 258 HIS A CA 1
ATOM 1959 C C . HIS A 1 258 ? -6.242 -16.594 18.219 1 97.44 258 HIS A C 1
ATOM 1961 O O . HIS A 1 258 ? -6.699 -17.062 19.266 1 97.44 258 HIS A O 1
ATOM 1967 N N . TYR A 1 259 ? -5.031 -16.891 17.719 1 96.88 259 TYR A N 1
ATOM 1968 C CA . TYR A 1 259 ? -4.117 -17.734 18.469 1 96.88 259 TYR A CA 1
ATOM 1969 C C . TYR A 1 259 ? -2.668 -17.328 18.25 1 96.88 259 TYR A C 1
ATOM 1971 O O . TYR A 1 259 ? -2.363 -16.625 17.266 1 96.88 259 TYR A O 1
ATOM 1979 N N . ASP A 1 260 ? -1.781 -17.688 19.109 1 94.5 260 ASP A N 1
ATOM 1980 C CA . ASP A 1 260 ? -0.339 -17.516 18.969 1 94.5 260 ASP A CA 1
ATOM 1981 C C . ASP A 1 260 ? 0.298 -18.75 18.344 1 94.5 260 ASP A C 1
ATOM 1983 O O . ASP A 1 260 ? 0.35 -19.812 18.969 1 94.5 260 ASP A O 1
ATOM 1987 N N . PRO A 1 261 ? 0.787 -18.562 17.172 1 95.75 261 PRO A N 1
ATOM 1988 C CA . PRO A 1 261 ? 1.314 -19.734 16.5 1 95.75 261 PRO A CA 1
ATOM 1989 C C . PRO A 1 261 ? 2.453 -20.406 17.266 1 95.75 261 PRO A C 1
ATOM 1991 O O . PRO A 1 261 ? 2.695 -21.609 17.109 1 95.75 261 PRO A O 1
ATOM 1994 N N . LYS A 1 262 ? 3.062 -19.641 18.141 1 93.62 262 LYS A N 1
ATOM 1995 C CA . LYS A 1 262 ? 4.18 -20.172 18.906 1 93.62 262 LYS A CA 1
ATOM 1996 C C . LYS A 1 262 ? 3.699 -21.188 19.938 1 93.62 262 LYS A C 1
ATOM 1998 O O . LYS A 1 262 ? 4.484 -22 20.438 1 93.62 262 LYS A O 1
ATOM 2003 N N . THR A 1 263 ? 2.479 -21.156 20.25 1 94.12 263 THR A N 1
ATOM 2004 C CA . THR A 1 263 ? 1.938 -22.031 21.297 1 94.12 263 THR A CA 1
ATOM 2005 C C . THR A 1 263 ? 1.315 -23.281 20.688 1 94.12 263 THR A C 1
ATOM 2007 O O . THR A 1 263 ? 0.825 -24.156 21.406 1 94.12 263 THR A O 1
ATOM 2010 N N . ILE A 1 264 ? 1.335 -23.391 19.391 1 95 264 ILE A N 1
ATOM 2011 C CA . ILE A 1 264 ? 0.687 -24.5 18.703 1 95 264 ILE A CA 1
ATOM 2012 C C . ILE A 1 264 ? 1.743 -25.375 18.031 1 95 264 ILE A C 1
ATOM 2014 O O . ILE A 1 264 ? 2.525 -24.891 17.203 1 95 264 ILE A O 1
ATOM 2018 N N . GLU A 1 265 ? 1.806 -26.641 18.391 1 94.75 265 GLU A N 1
ATOM 2019 C CA . GLU A 1 265 ? 2.602 -27.641 17.688 1 94.75 265 GLU A CA 1
ATOM 2020 C C . GLU A 1 265 ? 1.726 -28.516 16.812 1 94.75 265 GLU A C 1
ATOM 2022 O O . GLU A 1 265 ? 0.996 -29.375 17.312 1 94.75 265 GLU A O 1
ATOM 2027 N N . VAL A 1 266 ? 1.836 -28.328 15.555 1 96.44 266 VAL A N 1
ATOM 2028 C CA . VAL A 1 266 ? 1.012 -29.094 14.625 1 96.44 266 VAL A CA 1
ATOM 2029 C C . VAL A 1 266 ? 1.646 -30.453 14.359 1 96.44 266 VAL A C 1
ATOM 2031 O O . VAL A 1 266 ? 2.77 -30.547 13.852 1 96.44 266 VAL A O 1
ATOM 2034 N N . PRO A 1 267 ? 0.945 -31.531 14.594 1 96.5 267 PRO A N 1
ATOM 2035 C CA . PRO A 1 267 ? 1.506 -32.875 14.367 1 96.5 267 PRO A CA 1
ATOM 2036 C C . PRO A 1 267 ? 1.74 -33.156 12.891 1 96.5 267 PRO A C 1
ATOM 2038 O O . PRO A 1 267 ? 1.062 -32.594 12.023 1 96.5 267 PRO A O 1
ATOM 2041 N N . ASP A 1 268 ? 2.646 -34.094 12.641 1 95.5 268 ASP A N 1
ATOM 2042 C CA . ASP A 1 268 ? 2.865 -34.562 11.273 1 95.5 268 ASP A CA 1
ATOM 2043 C C . ASP A 1 268 ? 1.589 -35.156 10.688 1 95.5 268 ASP A C 1
ATOM 2045 O O . ASP A 1 268 ? 0.868 -35.875 11.375 1 95.5 268 ASP A O 1
ATOM 2049 N N . GLY A 1 269 ? 1.36 -34.781 9.469 1 95.25 269 GLY A N 1
ATOM 2050 C CA . GLY A 1 269 ? 0.195 -35.312 8.789 1 95.25 269 GLY A CA 1
ATOM 2051 C C . GLY A 1 269 ? -1.043 -34.469 8.945 1 95.25 269 GLY A C 1
ATOM 2052 O O . GLY A 1 269 ? -2.02 -34.625 8.211 1 95.25 269 GLY A O 1
ATOM 2053 N N . PHE A 1 270 ? -1.012 -33.531 9.945 1 96.62 270 PHE A N 1
ATOM 2054 C CA . PHE A 1 270 ? -2.127 -32.625 10.102 1 96.62 270 PHE A CA 1
ATOM 2055 C C . PHE A 1 270 ? -2.078 -31.531 9.031 1 96.62 270 PHE A C 1
ATOM 2057 O O . PHE A 1 270 ? -1.009 -31.219 8.508 1 96.62 270 PHE A O 1
ATOM 2064 N N . PRO A 1 271 ? -3.279 -30.953 8.734 1 96.88 271 PRO A N 1
ATOM 2065 C CA . PRO A 1 271 ? -3.287 -29.828 7.812 1 96.88 271 PRO A CA 1
ATOM 2066 C C . PRO A 1 271 ? -2.559 -28.609 8.375 1 96.88 271 PRO A C 1
ATOM 2068 O O . PRO A 1 271 ? -2.473 -28.438 9.594 1 96.88 271 PRO A O 1
ATOM 2071 N N . LYS A 1 272 ? -2.084 -27.781 7.465 1 95.69 272 LYS A N 1
ATOM 2072 C CA . LYS A 1 272 ? -1.448 -26.531 7.852 1 95.69 272 LYS A CA 1
ATOM 2073 C C . LYS A 1 272 ? -2.393 -25.672 8.688 1 95.69 272 LYS A C 1
ATOM 2075 O O . LYS A 1 272 ? -3.594 -25.609 8.414 1 95.69 272 LYS A O 1
ATOM 2080 N N . ALA A 1 273 ? -1.827 -24.984 9.68 1 97.38 273 ALA A N 1
ATOM 2081 C CA . ALA A 1 273 ? -2.633 -24.219 10.617 1 97.38 273 ALA A CA 1
ATOM 2082 C C . ALA A 1 273 ? -3.213 -22.969 9.945 1 97.38 273 ALA A C 1
ATOM 2084 O O . ALA A 1 273 ? -4.293 -22.5 10.32 1 97.38 273 ALA A O 1
ATOM 2085 N N . PHE A 1 274 ? -2.49 -22.438 9.039 1 98.25 274 PHE A N 1
ATOM 2086 C CA . PHE A 1 274 ? -2.863 -21.188 8.391 1 98.25 274 PHE A CA 1
ATOM 2087 C C . PHE A 1 274 ? -2.168 -21.047 7.047 1 98.25 274 PHE A C 1
ATOM 2089 O O . PHE A 1 274 ? -1.003 -21.422 6.898 1 98.25 274 PHE A O 1
ATOM 2096 N N . PRO A 1 275 ? -2.85 -20.453 6.121 1 97.94 275 PRO A N 1
ATOM 2097 C CA . PRO A 1 275 ? -2.324 -20.547 4.758 1 97.94 275 PRO A CA 1
ATOM 2098 C C . PRO A 1 275 ? -1.3 -19.469 4.438 1 97.94 275 PRO A C 1
ATOM 2100 O O . PRO A 1 275 ? -0.573 -19.562 3.445 1 97.94 275 PRO A O 1
ATOM 2103 N N . PHE A 1 276 ? -1.218 -18.344 5.23 1 97.81 276 PHE A N 1
ATOM 2104 C CA . PHE A 1 276 ? -0.35 -17.219 4.891 1 97.81 276 PHE A CA 1
ATOM 2105 C C . PHE A 1 276 ? 0.89 -17.203 5.773 1 97.81 276 PHE A C 1
ATOM 2107 O O . PHE A 1 276 ? 0.862 -17.719 6.898 1 97.81 276 PHE A O 1
ATOM 2114 N N . ARG A 1 277 ? 1.987 -16.641 5.203 1 94.5 277 ARG A N 1
ATOM 2115 C CA . ARG A 1 277 ? 3.172 -16.422 6.023 1 94.5 277 ARG A CA 1
ATOM 2116 C C . ARG A 1 277 ? 2.912 -15.367 7.09 1 94.5 277 ARG A C 1
ATOM 2118 O O . ARG A 1 277 ? 2.152 -14.422 6.859 1 94.5 277 ARG A O 1
ATOM 2125 N N . GLY A 1 278 ? 3.531 -15.539 8.219 1 94.19 278 GLY A N 1
ATOM 2126 C CA . GLY A 1 278 ? 3.293 -14.719 9.398 1 94.19 278 GLY A CA 1
ATOM 2127 C C . GLY A 1 278 ? 4.051 -13.398 9.367 1 94.19 278 GLY A C 1
ATOM 2128 O O . GLY A 1 278 ? 4.836 -13.109 10.273 1 94.19 278 GLY A O 1
ATOM 2129 N N . MET A 1 279 ? 3.814 -12.516 8.414 1 95.44 279 MET A N 1
ATOM 2130 C CA . MET A 1 279 ? 4.426 -11.195 8.258 1 95.44 279 MET A CA 1
ATOM 2131 C C . MET A 1 279 ? 3.641 -10.352 7.258 1 95.44 279 MET A C 1
ATOM 2133 O O . MET A 1 279 ? 2.803 -10.875 6.52 1 95.44 279 MET A O 1
ATOM 2137 N N . HIS A 1 280 ? 3.871 -9.055 7.27 1 97.5 280 HIS A N 1
ATOM 2138 C CA . HIS A 1 280 ? 3.355 -8.25 6.172 1 97.5 280 HIS A CA 1
ATOM 2139 C C . HIS A 1 280 ? 3.963 -8.68 4.84 1 97.5 280 HIS A C 1
ATOM 2141 O O . HIS A 1 280 ? 5.18 -8.836 4.73 1 97.5 280 HIS A O 1
ATOM 2147 N N . PHE A 1 281 ? 3.129 -8.945 3.91 1 97.19 281 PHE A N 1
ATOM 2148 C CA . PHE A 1 281 ? 3.607 -9.438 2.623 1 97.19 281 PHE A CA 1
ATOM 2149 C C . PHE A 1 281 ? 2.727 -8.93 1.487 1 97.19 281 PHE A C 1
ATOM 2151 O O . PHE A 1 281 ? 1.743 -9.57 1.119 1 97.19 281 PHE A O 1
ATOM 2158 N N . PHE A 1 282 ? 3.062 -7.738 0.934 1 98.25 282 PHE A N 1
ATOM 2159 C CA . PHE A 1 282 ? 2.34 -7.148 -0.188 1 98.25 282 PHE A CA 1
ATOM 2160 C C . PHE A 1 282 ? 3.252 -6.246 -1.006 1 98.25 282 PHE A C 1
ATOM 2162 O O . PHE A 1 282 ? 4.191 -5.652 -0.47 1 98.25 282 PHE A O 1
ATOM 2169 N N . ALA A 1 283 ? 2.973 -6.18 -2.307 1 98.38 283 ALA A N 1
ATOM 2170 C CA . ALA A 1 283 ? 3.852 -5.504 -3.256 1 98.38 283 ALA A CA 1
ATOM 2171 C C . ALA A 1 283 ? 3.072 -4.512 -4.113 1 98.38 283 ALA A C 1
ATOM 2173 O O . ALA A 1 283 ? 1.887 -4.715 -4.387 1 98.38 283 ALA A O 1
ATOM 2174 N N . SER A 1 284 ? 3.768 -3.455 -4.512 1 97.81 284 SER A N 1
ATOM 2175 C CA . SER A 1 284 ? 3.188 -2.486 -5.434 1 97.81 284 SER A CA 1
ATOM 2176 C C . SER A 1 284 ? 3.15 -3.033 -6.855 1 97.81 284 SER A C 1
ATOM 2178 O O . SER A 1 284 ? 4.102 -3.676 -7.305 1 97.81 284 SER A O 1
ATOM 2180 N N . ILE A 1 285 ? 2.08 -2.689 -7.559 1 98.19 285 ILE A N 1
ATOM 2181 C CA . ILE A 1 285 ? 1.982 -3.096 -8.953 1 98.19 285 ILE A CA 1
ATOM 2182 C C . ILE A 1 285 ? 2.088 -1.869 -9.859 1 98.19 285 ILE A C 1
ATOM 2184 O O . ILE A 1 285 ? 1.688 -1.912 -11.023 1 98.19 285 ILE A O 1
ATOM 2188 N N . GLU A 1 286 ? 2.592 -0.817 -9.359 1 95.81 286 GLU A N 1
ATOM 2189 C CA . GLU A 1 286 ? 2.637 0.454 -10.07 1 95.81 286 GLU A CA 1
ATOM 2190 C C . GLU A 1 286 ? 3.496 0.349 -11.328 1 95.81 286 GLU A C 1
ATOM 2192 O O . GLU A 1 286 ? 3.162 0.928 -12.367 1 95.81 286 GLU A O 1
ATOM 2197 N N . LYS A 1 287 ? 4.645 -0.331 -11.281 1 97.19 287 LYS A N 1
ATOM 2198 C CA . LYS A 1 287 ? 5.527 -0.469 -12.438 1 97.19 287 LYS A CA 1
ATOM 2199 C C . LYS A 1 287 ? 4.812 -1.152 -13.594 1 97.19 287 LYS A C 1
ATOM 2201 O O . LYS A 1 287 ? 4.941 -0.73 -14.75 1 97.19 287 LYS A O 1
ATOM 2206 N N . ALA A 1 288 ? 4.07 -2.186 -13.273 1 98.31 288 ALA A N 1
ATOM 2207 C CA . ALA A 1 288 ? 3.311 -2.898 -14.297 1 98.31 288 ALA A CA 1
ATOM 2208 C C . ALA A 1 288 ? 2.297 -1.979 -14.969 1 98.31 288 ALA A C 1
ATOM 2210 O O . ALA A 1 288 ? 2.201 -1.942 -16.203 1 98.31 288 ALA A O 1
ATOM 2211 N N . LYS A 1 289 ? 1.597 -1.236 -14.188 1 96.38 289 LYS A N 1
ATOM 2212 C CA . LYS A 1 289 ? 0.589 -0.325 -14.719 1 96.38 289 LYS A CA 1
ATOM 2213 C C . LYS A 1 289 ? 1.229 0.756 -15.586 1 96.38 289 LYS A C 1
ATOM 2215 O O . LYS A 1 289 ? 0.645 1.188 -16.578 1 96.38 289 LYS A O 1
ATOM 2220 N N . LYS A 1 290 ? 2.371 1.155 -15.156 1 94.38 290 LYS A N 1
ATOM 2221 C CA . LYS A 1 290 ? 3.076 2.205 -15.883 1 94.38 290 LYS A CA 1
ATOM 2222 C C . LYS A 1 290 ? 3.58 1.694 -17.234 1 94.38 290 LYS A C 1
ATOM 2224 O O . LYS A 1 290 ? 3.416 2.361 -18.25 1 94.38 290 LYS A O 1
ATOM 2229 N N . HIS A 1 291 ? 4.184 0.463 -17.266 1 96.88 291 HIS A N 1
ATOM 2230 C CA . HIS A 1 291 ? 4.805 -0.076 -18.469 1 96.88 291 HIS A CA 1
ATOM 2231 C C . HIS A 1 291 ? 3.766 -0.696 -19.391 1 96.88 291 HIS A C 1
ATOM 2233 O O . HIS A 1 291 ? 4.004 -0.833 -20.594 1 96.88 291 HIS A O 1
ATOM 2239 N N . MET A 1 292 ? 2.648 -1.085 -18.781 1 97.25 292 MET A N 1
ATOM 2240 C CA . MET A 1 292 ? 1.546 -1.669 -19.531 1 97.25 292 MET A CA 1
ATOM 2241 C C . MET A 1 292 ? 0.233 -0.958 -19.219 1 97.25 292 MET A C 1
ATOM 2243 O O . MET A 1 292 ? -0.662 -1.54 -18.609 1 97.25 292 MET A O 1
ATOM 2247 N N . PRO A 1 293 ? 0.013 0.21 -19.797 1 93.56 293 PRO A N 1
ATOM 2248 C CA . PRO A 1 293 ? -1.15 1.026 -19.438 1 93.56 293 PRO A CA 1
ATOM 2249 C C . PRO A 1 293 ? -2.473 0.363 -19.812 1 93.56 293 PRO A C 1
ATOM 2251 O O . PRO A 1 293 ? -3.527 0.748 -19.297 1 93.56 293 PRO A O 1
ATOM 2254 N N . SER A 1 294 ? -2.373 -0.589 -20.688 1 95 294 SER A N 1
ATOM 2255 C CA . SER A 1 294 ? -3.586 -1.279 -21.109 1 95 294 SER A CA 1
ATOM 2256 C C . SER A 1 294 ? -3.988 -2.357 -20.109 1 95 294 SER A C 1
ATOM 2258 O O . SER A 1 294 ? -5.012 -3.023 -20.297 1 95 294 SER A O 1
ATOM 2260 N N . TRP A 1 295 ? -3.211 -2.469 -19.078 1 97.19 295 TRP A N 1
ATOM 2261 C CA . TRP A 1 295 ? -3.502 -3.494 -18.078 1 97.19 295 TRP A CA 1
ATOM 2262 C C . TRP A 1 295 ? -3.834 -2.863 -16.734 1 97.19 295 TRP A C 1
ATOM 2264 O O . TRP A 1 295 ? -3.154 -1.933 -16.281 1 97.19 295 TRP A O 1
ATOM 2274 N N . LYS A 1 296 ? -4.809 -3.309 -16.094 1 95.81 296 LYS A N 1
ATOM 2275 C CA . LYS A 1 296 ? -5.156 -3.066 -14.703 1 95.81 296 LYS A CA 1
ATOM 2276 C C . LYS A 1 296 ? -5.965 -4.227 -14.125 1 95.81 296 LYS A C 1
ATOM 2278 O O . LYS A 1 296 ? -6.73 -4.875 -14.844 1 95.81 296 LYS A O 1
ATOM 2283 N N . PRO A 1 297 ? -5.801 -4.496 -12.82 1 97.44 297 PRO A N 1
ATOM 2284 C CA . PRO A 1 297 ? -6.664 -5.535 -12.242 1 97.44 297 PRO A CA 1
ATOM 2285 C C . PRO A 1 297 ? -8.148 -5.219 -12.398 1 97.44 297 PRO A C 1
ATOM 2287 O O . PRO A 1 297 ? -8.578 -4.094 -12.125 1 97.44 297 PRO A O 1
ATOM 2290 N N . LYS A 1 298 ? -8.859 -6.203 -12.836 1 96.69 298 LYS A N 1
ATOM 2291 C CA . LYS A 1 298 ? -10.305 -6.039 -13.031 1 96.69 298 LYS A CA 1
ATOM 2292 C C . LYS A 1 298 ? -11.07 -6.398 -11.766 1 96.69 298 LYS A C 1
ATOM 2294 O O . LYS A 1 298 ? -12.188 -5.914 -11.547 1 96.69 298 LYS A O 1
ATOM 2299 N N . TYR A 1 299 ? -10.516 -7.215 -10.906 1 97.56 299 TYR A N 1
ATOM 2300 C CA . TYR A 1 299 ? -11.203 -7.715 -9.727 1 97.56 299 TYR A CA 1
ATOM 2301 C C . TYR A 1 299 ? -10.797 -6.93 -8.484 1 97.56 299 TYR A C 1
ATOM 2303 O O . TYR A 1 299 ? -9.609 -6.758 -8.211 1 97.56 299 TYR A O 1
ATOM 2311 N N . SER A 1 300 ? -11.844 -6.438 -7.773 1 96.44 300 SER A N 1
ATOM 2312 C CA . SER A 1 300 ? -11.586 -6.16 -6.363 1 96.44 300 SER A CA 1
ATOM 2313 C C . SER A 1 300 ? -11.43 -7.449 -5.57 1 96.44 300 SER A C 1
ATOM 2315 O O . SER A 1 300 ? -11.75 -8.531 -6.059 1 96.44 300 SER A O 1
ATOM 2317 N N . MET A 1 301 ? -10.992 -7.34 -4.363 1 97 301 MET A N 1
ATOM 2318 C CA . MET A 1 301 ? -10.859 -8.531 -3.531 1 97 301 MET A CA 1
ATOM 2319 C C . MET A 1 301 ? -12.211 -9.211 -3.34 1 97 301 MET A C 1
ATOM 2321 O O . MET A 1 301 ? -12.312 -10.438 -3.459 1 97 301 MET A O 1
ATOM 2325 N N . PHE A 1 302 ? -13.258 -8.438 -3.096 1 97.5 302 PHE A N 1
ATOM 2326 C CA . PHE A 1 302 ? -14.586 -9 -2.877 1 97.5 302 PHE A CA 1
ATOM 2327 C C . PHE A 1 302 ? -15.078 -9.719 -4.125 1 97.5 302 PHE A C 1
ATOM 2329 O O . PHE A 1 302 ? -15.5 -10.875 -4.055 1 97.5 302 PHE A O 1
ATOM 2336 N N . GLN A 1 303 ? -14.938 -9.055 -5.277 1 98.19 303 GLN A N 1
ATOM 2337 C CA . GLN A 1 303 ? -15.43 -9.625 -6.531 1 98.19 303 GLN A CA 1
ATOM 2338 C C . GLN A 1 303 ? -14.648 -10.883 -6.902 1 98.19 303 GLN A C 1
ATOM 2340 O O . GLN A 1 303 ? -15.219 -11.844 -7.414 1 98.19 303 GLN A O 1
ATOM 2345 N N . GLY A 1 304 ? -13.312 -10.812 -6.664 1 98.56 304 GLY A N 1
ATOM 2346 C CA . GLY A 1 304 ? -12.484 -11.969 -6.957 1 98.56 304 GLY A CA 1
ATOM 2347 C C . GLY A 1 304 ? -12.789 -13.156 -6.066 1 98.56 304 GLY A C 1
ATOM 2348 O O . GLY A 1 304 ? -12.859 -14.297 -6.543 1 98.56 304 GLY A O 1
ATOM 2349 N N . LEU A 1 305 ? -13.008 -12.883 -4.816 1 98.69 305 LEU A N 1
ATOM 2350 C CA . LEU A 1 305 ? -13.328 -13.961 -3.883 1 98.69 305 LEU A CA 1
ATOM 2351 C C . LEU A 1 305 ? -14.727 -14.516 -4.16 1 98.69 305 LEU A C 1
ATOM 2353 O O . LEU A 1 305 ? -14.953 -15.719 -4.008 1 98.69 305 LEU A O 1
ATOM 2357 N N . LYS A 1 306 ? -15.641 -13.672 -4.555 1 98.62 306 LYS A N 1
ATOM 2358 C CA . LYS A 1 306 ? -16.969 -14.133 -4.949 1 98.62 306 LYS A CA 1
ATOM 2359 C C . LYS A 1 306 ? -16.891 -15.055 -6.168 1 98.62 306 LYS A C 1
ATOM 2361 O O . LYS A 1 306 ? -17.531 -16.094 -6.207 1 98.62 306 LYS A O 1
ATOM 2366 N N . SER A 1 307 ? -16.047 -14.664 -7.094 1 98 307 SER A N 1
ATOM 2367 C CA . SER A 1 307 ? -15.797 -15.508 -8.266 1 98 307 SER A CA 1
ATOM 2368 C C . SER A 1 307 ? -15.234 -16.859 -7.855 1 98 307 SER A C 1
ATOM 2370 O O . SER A 1 307 ? -15.695 -17.906 -8.336 1 98 307 SER A O 1
ATOM 2372 N N . SER A 1 308 ? -14.273 -16.859 -6.977 1 98.44 308 SER A N 1
ATOM 2373 C CA . SER A 1 308 ? -13.664 -18.078 -6.488 1 98.44 308 SER A CA 1
ATOM 2374 C C . SER A 1 308 ? -14.68 -18.953 -5.77 1 98.44 308 SER A C 1
ATOM 2376 O O . SER A 1 308 ? -14.703 -20.172 -5.957 1 98.44 308 SER A O 1
ATOM 2378 N N . TYR A 1 309 ? -15.539 -18.359 -4.996 1 98.75 309 TYR A N 1
ATOM 2379 C CA . TYR A 1 309 ? -16.531 -19.109 -4.223 1 98.75 309 TYR A CA 1
ATOM 2380 C C . TYR A 1 309 ? -17.562 -19.75 -5.137 1 98.75 309 TYR A C 1
ATOM 2382 O O . TYR A 1 309 ? -17.844 -20.953 -5.02 1 98.75 309 TYR A O 1
ATOM 2390 N N . GLU A 1 310 ? -18.062 -19.016 -6.09 1 98.5 310 GLU A N 1
ATOM 2391 C CA . GLU A 1 310 ? -19.156 -19.453 -6.934 1 98.5 310 GLU A CA 1
ATOM 2392 C C . GLU A 1 310 ? -18.672 -20.391 -8.039 1 98.5 310 GLU A C 1
ATOM 2394 O O . GLU A 1 310 ? -19.25 -21.453 -8.273 1 98.5 310 GLU A O 1
ATOM 2399 N N . GLN A 1 311 ? -17.562 -19.984 -8.648 1 97.88 311 GLN A N 1
ATOM 2400 C CA . GLN A 1 311 ? -17.172 -20.656 -9.883 1 97.88 311 GLN A CA 1
ATOM 2401 C C . GLN A 1 311 ? -16.203 -21.812 -9.609 1 97.88 311 GLN A C 1
ATOM 2403 O O . GLN A 1 311 ? -15.875 -22.578 -10.516 1 97.88 311 GLN A O 1
ATOM 2408 N N . ASP A 1 312 ? -15.805 -21.938 -8.328 1 97.75 312 ASP A N 1
ATOM 2409 C CA . ASP A 1 312 ? -14.906 -23.047 -8.016 1 97.75 312 ASP A CA 1
ATOM 2410 C C . ASP A 1 312 ? -15.367 -23.797 -6.762 1 97.75 312 ASP A C 1
ATOM 2412 O O . ASP A 1 312 ? -15.805 -24.938 -6.844 1 97.75 312 ASP A O 1
ATOM 2416 N N . TYR A 1 313 ? -15.438 -23.094 -5.664 1 98.38 313 TYR A N 1
ATOM 2417 C CA . TYR A 1 313 ? -15.742 -23.734 -4.395 1 98.38 313 TYR A CA 1
ATOM 2418 C C . TYR A 1 313 ? -17.062 -24.484 -4.469 1 98.38 313 TYR A C 1
ATOM 2420 O O . TYR A 1 313 ? -17.125 -25.688 -4.172 1 98.38 313 TYR A O 1
ATOM 2428 N N . LEU A 1 314 ? -18.109 -23.797 -4.867 1 98.12 314 LEU A N 1
ATOM 2429 C CA . LEU A 1 314 ? -19.422 -24.422 -4.992 1 98.12 314 LEU A CA 1
ATOM 2430 C C . LEU A 1 314 ? -19.484 -25.328 -6.219 1 98.12 314 LEU A C 1
ATOM 2432 O O . LEU A 1 314 ? -19.984 -26.453 -6.145 1 98.12 314 LEU A O 1
ATOM 2436 N N . ALA A 1 315 ? -18.953 -24.812 -7.32 1 96.69 315 ALA A N 1
ATOM 2437 C CA . ALA A 1 315 ? -19.047 -25.516 -8.602 1 96.69 315 ALA A CA 1
ATOM 2438 C C . ALA A 1 315 ? -18.359 -26.875 -8.539 1 96.69 315 ALA A C 1
ATOM 2440 O O . ALA A 1 315 ? -18.797 -27.828 -9.18 1 96.69 315 ALA A O 1
ATOM 2441 N N . ARG A 1 316 ? -17.344 -26.984 -7.75 1 95.44 316 ARG A N 1
ATOM 2442 C CA . ARG A 1 316 ? -16.609 -28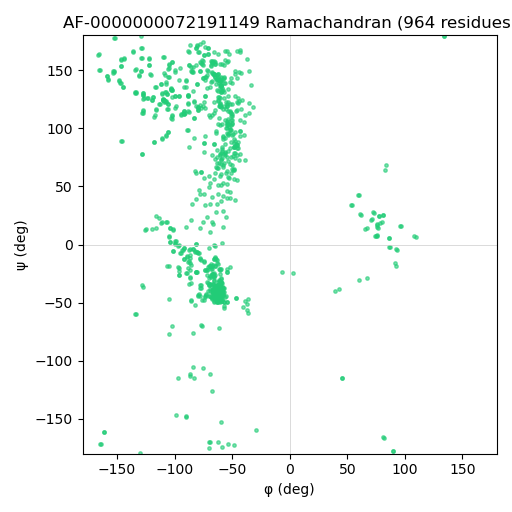.234 -7.676 1 95.44 316 ARG A CA 1
ATOM 2443 C C . ARG A 1 316 ? -17.031 -29.047 -6.465 1 95.44 316 ARG A C 1
ATOM 2445 O O . ARG A 1 316 ? -16.469 -30.109 -6.184 1 95.44 316 ARG A O 1
ATOM 2452 N N . GLY A 1 317 ? -17.969 -28.547 -5.691 1 97.12 317 GLY A N 1
ATOM 2453 C CA . GLY A 1 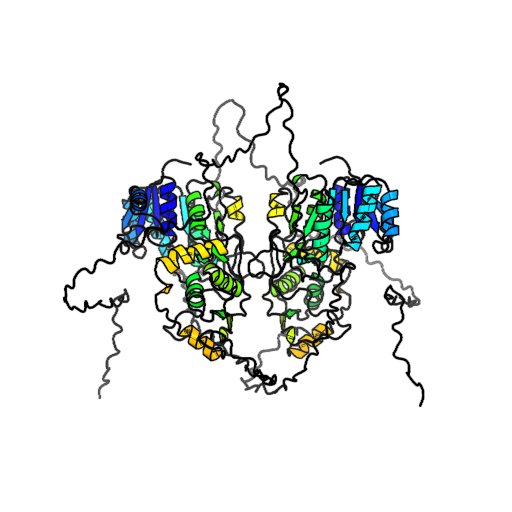317 ? -18.625 -29.297 -4.629 1 97.12 317 GLY A CA 1
ATOM 2454 C C . GLY A 1 317 ? -17.812 -29.359 -3.352 1 97.12 317 GLY A C 1
ATOM 2455 O O . GLY A 1 317 ? -17.969 -30.297 -2.557 1 97.12 317 GLY A O 1
ATOM 2456 N N . PHE A 1 318 ? -16.969 -28.391 -3.158 1 97.38 318 PHE A N 1
ATOM 2457 C CA . PHE A 1 318 ? -16.156 -28.406 -1.947 1 97.38 318 PHE A CA 1
ATOM 2458 C C . PHE A 1 318 ? -17.031 -28.203 -0.71 1 97.38 318 PHE A C 1
ATOM 2460 O O . PHE A 1 318 ? -16.672 -28.656 0.382 1 97.38 318 PHE A O 1
ATOM 2467 N N . ASP A 1 319 ? -18.156 -27.578 -0.857 1 97.25 319 ASP A N 1
ATOM 2468 C CA . ASP A 1 319 ? -19.078 -27.328 0.246 1 97.25 319 ASP A CA 1
ATOM 2469 C C . ASP A 1 319 ? -19.703 -28.625 0.736 1 97.25 319 ASP A C 1
ATOM 2471 O O . ASP A 1 319 ? -20.219 -28.703 1.855 1 97.25 319 ASP A O 1
ATOM 2475 N N . LYS A 1 320 ? -19.656 -29.641 -0.084 1 97.12 320 LYS A N 1
ATOM 2476 C CA . LYS A 1 320 ? -20.281 -30.922 0.243 1 97.12 320 LYS A CA 1
ATOM 2477 C C . LYS A 1 320 ? -19.234 -31.938 0.71 1 97.12 320 LYS A C 1
ATOM 2479 O O . LYS A 1 320 ? -19.578 -33.062 1.106 1 97.12 320 LYS A O 1
ATOM 2484 N N . LYS A 1 321 ? -18.016 -31.594 0.646 1 95.81 321 LYS A N 1
ATOM 2485 C CA . LYS A 1 321 ? -16.938 -32.469 1.093 1 95.81 321 LYS A CA 1
ATOM 2486 C C . LYS A 1 321 ? -16.656 -32.281 2.58 1 95.81 321 LYS A C 1
ATOM 2488 O O . LYS A 1 321 ? -17.172 -31.359 3.201 1 95.81 321 LYS A O 1
ATOM 2493 N N . ASP A 1 322 ? -15.922 -33.219 3.105 1 94.5 322 ASP A N 1
ATOM 2494 C CA . ASP A 1 322 ? -15.555 -33.156 4.516 1 94.5 322 ASP A CA 1
ATOM 2495 C C . ASP A 1 322 ? -14.078 -32.812 4.688 1 94.5 322 ASP A C 1
ATOM 2497 O O . ASP A 1 322 ? -13.219 -33.688 4.695 1 94.5 322 ASP A O 1
ATOM 2501 N N . PRO A 1 323 ? -13.836 -31.562 4.852 1 96.25 323 PRO A N 1
ATOM 2502 C CA . PRO A 1 323 ? -12.445 -31.172 5.055 1 96.25 323 PRO A CA 1
ATOM 2503 C C . PRO A 1 323 ? -11.867 -31.688 6.367 1 96.25 323 PRO A C 1
ATOM 2505 O O . PRO A 1 323 ? -12.617 -32.031 7.277 1 96.25 323 PRO A O 1
ATOM 2508 N N . ASP A 1 324 ? -10.531 -31.812 6.434 1 97.38 324 ASP A N 1
ATOM 2509 C CA . ASP A 1 324 ? -9.812 -32.219 7.645 1 97.38 324 ASP A CA 1
ATOM 2510 C C . ASP A 1 324 ? -9.602 -31 8.562 1 97.38 324 ASP A C 1
ATOM 2512 O O . ASP A 1 324 ? -8.742 -30.156 8.297 1 97.38 324 ASP A O 1
ATOM 2516 N N . PHE A 1 325 ? -10.344 -30.938 9.742 1 97.5 325 PHE A N 1
ATOM 2517 C CA . PHE A 1 325 ? -10.289 -29.797 10.648 1 97.5 325 PHE A CA 1
ATOM 2518 C C . PHE A 1 325 ? -9.508 -30.141 11.906 1 97.5 325 PHE A C 1
ATOM 2520 O O . PHE A 1 325 ? -9.617 -29.453 12.922 1 97.5 325 PHE A O 1
ATOM 2527 N N . ARG A 1 326 ? -8.648 -31.203 11.914 1 97.12 326 ARG A N 1
ATOM 2528 C CA . ARG A 1 326 ? -7.941 -31.656 13.109 1 97.12 326 ARG A CA 1
ATOM 2529 C C . ARG A 1 326 ? -7.062 -30.547 13.672 1 97.12 326 ARG A C 1
ATOM 2531 O O . ARG A 1 326 ? -6.965 -30.391 14.891 1 97.12 326 ARG A O 1
ATOM 2538 N N . THR A 1 327 ? -6.418 -29.734 12.836 1 98.19 327 THR A N 1
ATOM 2539 C CA . THR A 1 327 ? -5.578 -28.641 13.289 1 98.19 327 THR A CA 1
ATOM 2540 C 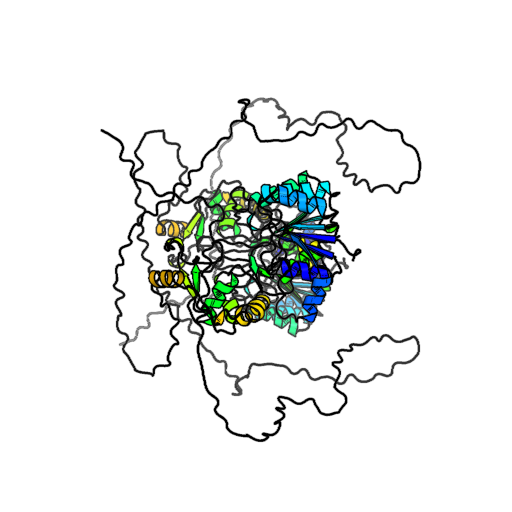C . THR A 1 327 ? -6.422 -27.531 13.922 1 98.19 327 THR A C 1
ATOM 2542 O O . THR A 1 327 ? -6.039 -26.969 14.953 1 98.19 327 THR A O 1
ATOM 2545 N N . ASP A 1 328 ? -7.559 -27.297 13.328 1 97.94 328 ASP A N 1
ATOM 2546 C CA . ASP A 1 328 ? -8.477 -26.328 13.906 1 97.94 328 ASP A CA 1
ATOM 2547 C C . ASP A 1 328 ? -8.891 -26.734 15.32 1 97.94 328 ASP A C 1
ATOM 2549 O O . ASP A 1 328 ? -8.867 -25.922 16.25 1 97.94 328 ASP A O 1
ATOM 2553 N N . ASP A 1 329 ? -9.266 -27.953 15.422 1 97.44 329 ASP A N 1
ATOM 2554 C CA . ASP A 1 329 ? -9.734 -28.469 16.703 1 97.44 329 ASP A CA 1
ATOM 2555 C C . ASP A 1 329 ? -8.633 -28.391 17.766 1 97.44 329 ASP A C 1
ATOM 2557 O O . ASP A 1 329 ? -8.906 -28.062 18.922 1 97.44 329 ASP A O 1
ATOM 2561 N N . LEU A 1 330 ? -7.469 -28.688 17.312 1 97.25 330 LEU A N 1
ATOM 2562 C CA . LEU A 1 330 ? -6.32 -28.562 18.203 1 97.25 330 LEU A CA 1
ATOM 2563 C C . LEU A 1 330 ? -6.16 -27.125 18.688 1 97.25 330 LEU A C 1
ATOM 2565 O O . LEU A 1 330 ? -5.961 -26.875 19.875 1 97.25 330 LEU A O 1
ATOM 2569 N N . ILE A 1 331 ? -6.234 -26.156 17.828 1 98 331 ILE A N 1
ATOM 2570 C CA . ILE A 1 331 ? -6.074 -24.734 18.141 1 98 331 ILE A CA 1
ATOM 2571 C C . ILE A 1 331 ? -7.203 -24.281 19.062 1 98 331 ILE A C 1
ATOM 2573 O O . ILE A 1 331 ? -6.953 -23.625 20.078 1 98 331 ILE A O 1
ATOM 2577 N N . LEU A 1 332 ? -8.414 -24.656 18.703 1 97.5 332 LEU A N 1
ATOM 2578 C CA . LEU A 1 332 ? -9.586 -24.234 19.484 1 97.5 332 LEU A CA 1
ATOM 2579 C C . LEU A 1 332 ? -9.516 -24.797 20.906 1 97.5 332 LEU A C 1
ATOM 2581 O O . LEU A 1 332 ? -9.875 -24.094 21.859 1 97.5 332 LEU A O 1
ATOM 2585 N N . GLN A 1 333 ? -9.078 -25.984 21 1 95.62 333 GLN A N 1
ATOM 2586 C CA . GLN A 1 333 ? -8.914 -26.578 22.328 1 95.62 333 GLN A CA 1
ATOM 2587 C C . GLN A 1 333 ? -7.879 -25.812 23.156 1 95.62 333 GLN A C 1
ATOM 2589 O O . GLN A 1 333 ? -8.102 -25.531 24.328 1 95.62 333 GLN A O 1
ATOM 2594 N N . LYS A 1 334 ? -6.824 -25.516 22.531 1 94.56 334 LYS A N 1
ATOM 2595 C CA . LYS A 1 334 ? -5.719 -24.844 23.219 1 94.56 334 LYS A CA 1
ATOM 2596 C C . LYS A 1 334 ? -6.125 -23.469 23.703 1 94.56 334 LYS A C 1
ATOM 2598 O O . LYS A 1 334 ? -5.691 -23.016 24.766 1 94.56 334 LYS A O 1
ATOM 2603 N N . VAL A 1 335 ? -6.93 -22.75 22.906 1 93.62 335 VAL A N 1
ATOM 2604 C CA . VAL A 1 335 ? -7.281 -21.375 23.266 1 93.62 335 VAL A CA 1
ATOM 2605 C C . VAL A 1 335 ? -8.578 -21.375 24.078 1 93.62 335 VAL A C 1
ATOM 2607 O O . VAL A 1 335 ? -9.055 -20.312 24.484 1 93.62 335 VAL A O 1
ATOM 2610 N N . GLY A 1 336 ? -9.172 -22.469 24.266 1 87.81 336 GLY A N 1
ATOM 2611 C CA . GLY A 1 336 ? -10.375 -22.594 25.078 1 87.81 336 GLY A CA 1
ATOM 2612 C C . GLY A 1 336 ? -11.625 -22.125 24.344 1 87.81 336 GLY A C 1
ATOM 2613 O O . GLY A 1 336 ? -12.547 -21.594 24.969 1 87.81 336 GLY A O 1
ATOM 2614 N N . ALA A 1 337 ? -11.594 -22.156 23.031 1 83.5 337 ALA A N 1
ATOM 2615 C CA . ALA A 1 337 ? -12.742 -21.75 22.219 1 83.5 337 ALA A CA 1
ATOM 2616 C C . ALA A 1 337 ? -13.531 -22.953 21.734 1 83.5 337 ALA A C 1
ATOM 2618 O O . ALA A 1 337 ? -12.961 -24.031 21.516 1 83.5 337 ALA A O 1
ATOM 2619 N N . PRO A 1 338 ? -14.867 -22.828 21.562 1 74.88 338 PRO A N 1
ATOM 2620 C CA . PRO A 1 338 ? -15.656 -23.969 21.062 1 74.88 338 PRO A CA 1
ATOM 2621 C C . PRO A 1 338 ? -15.414 -24.25 19.578 1 74.88 338 PRO A C 1
ATOM 2623 O O . PRO A 1 338 ? -15.094 -23.328 18.812 1 74.88 338 PRO A O 1
ATOM 2626 N N . ALA A 1 339 ? -15.453 -25.484 19.219 1 73.06 339 ALA A N 1
ATOM 2627 C CA . ALA A 1 339 ? -15.25 -25.922 17.844 1 73.06 339 ALA A CA 1
ATOM 2628 C C . ALA A 1 339 ? -16.438 -25.531 16.969 1 73.06 339 ALA A C 1
ATOM 2630 O O . ALA A 1 339 ? -16.312 -25.406 15.742 1 73.06 339 ALA A O 1
ATOM 2631 N N . SER A 1 340 ? -17.641 -25.594 17.344 1 62.12 340 SER A N 1
ATOM 2632 C CA . SER A 1 340 ? -18.797 -25.188 16.562 1 62.12 340 SER A CA 1
ATOM 2633 C C . SER A 1 340 ? -19.328 -23.844 17.016 1 62.12 340 SER A C 1
ATOM 2635 O O . SER A 1 340 ? -19.25 -23.5 18.203 1 62.12 340 SER A O 1
ATOM 2637 N N . GLY A 1 341 ? -19.484 -22.922 16.109 1 52.59 341 GLY A N 1
ATOM 2638 C CA . GLY A 1 341 ? -20.125 -21.656 16.406 1 52.59 341 GLY A CA 1
ATOM 2639 C C . GLY A 1 341 ? -21.547 -21.812 16.906 1 52.59 341 GLY A C 1
ATOM 2640 O O . GLY A 1 341 ? -22.406 -22.328 16.203 1 52.59 341 GLY A O 1
ATOM 2641 N N . GLY A 1 342 ? -21.844 -22.312 18.062 1 39.16 342 GLY A N 1
ATOM 2642 C CA . GLY A 1 342 ? -23.188 -22.453 18.578 1 39.16 342 GLY A CA 1
ATOM 2643 C C . GLY A 1 342 ? -24.109 -21.312 18.172 1 39.16 342 GLY A C 1
ATOM 2644 O O . GLY A 1 342 ? -23.672 -20.156 18.094 1 39.16 342 GLY A O 1
ATOM 2645 N N . SER A 1 343 ? -25.141 -21.688 17.297 1 33.94 343 SER A N 1
ATOM 2646 C CA . SER A 1 343 ? -26.25 -20.734 17.141 1 33.94 343 SER A CA 1
ATOM 2647 C C . SER A 1 343 ? -26.719 -20.219 18.5 1 33.94 343 SER A C 1
ATOM 2649 O O . SER A 1 343 ? -26.891 -21 19.438 1 33.94 343 SER A O 1
ATOM 2651 N N . VAL A 1 344 ? -26.625 -19.047 18.891 1 31.92 344 VAL A N 1
ATOM 2652 C CA . VAL A 1 344 ? -27.297 -18.438 20.031 1 31.92 344 VAL A CA 1
ATOM 2653 C C . VAL A 1 344 ? -28.781 -18.781 20 1 31.92 344 VAL A C 1
ATOM 2655 O O . VAL A 1 344 ? -29.5 -18.391 19.062 1 31.92 344 VAL A O 1
ATOM 2658 N N . SER A 1 345 ? -29.281 -19.953 20.391 1 24.86 345 SER A N 1
ATOM 2659 C CA . SER A 1 345 ? -30.703 -20.141 20.703 1 24.86 345 SER A CA 1
ATOM 2660 C C . SER A 1 345 ? -31.234 -18.984 21.547 1 24.86 345 SER A C 1
ATOM 2662 O O . SER A 1 345 ? -30.562 -18.531 22.469 1 24.86 345 SER A O 1
ATOM 2664 N N . SER A 1 346 ? -32.312 -18.297 21.047 1 26.41 346 SER A N 1
ATOM 2665 C CA . SER A 1 346 ? -33.094 -17.234 21.641 1 26.41 346 SER A CA 1
ATOM 2666 C C . SER A 1 346 ? -33.719 -17.672 22.969 1 26.41 346 SER A C 1
ATOM 2668 O O . SER A 1 346 ? -34.938 -17.953 23.031 1 26.41 346 SER A O 1
ATOM 2670 N N . SER A 1 347 ? -33.125 -18.375 23.891 1 23.72 347 SER A N 1
ATOM 2671 C CA . SER A 1 347 ? -33.812 -18.656 25.141 1 23.72 347 SER A CA 1
ATOM 2672 C C . SER A 1 347 ? -34.344 -17.375 25.781 1 23.72 347 SER A C 1
ATOM 2674 O O . SER A 1 347 ? -33.812 -16.297 25.516 1 23.72 347 SER A O 1
ATOM 2676 N N . GLY A 1 348 ? -35.656 -17.453 26.391 1 22.56 348 GLY A N 1
ATOM 2677 C CA . GLY A 1 348 ? -36.562 -16.578 27.125 1 22.56 348 GLY A CA 1
ATOM 2678 C C . GLY A 1 348 ? -35.844 -15.75 28.172 1 22.56 348 GLY A C 1
ATOM 2679 O O . GLY A 1 348 ? -34.719 -16.047 28.547 1 22.56 348 GLY A O 1
ATOM 2680 N N . THR A 1 349 ? -36.562 -14.703 28.719 1 22.97 349 THR A N 1
ATOM 2681 C CA . THR A 1 349 ? -36.406 -13.469 29.484 1 22.97 349 THR A CA 1
ATOM 2682 C C . THR A 1 349 ? -35.906 -13.766 30.891 1 22.97 349 THR A C 1
ATOM 2684 O O . THR A 1 349 ? -35.812 -12.867 31.734 1 22.97 349 THR A O 1
ATOM 2687 N N . SER A 1 350 ? -35.688 -15.062 31.266 1 22.06 350 SER A N 1
ATOM 2688 C CA . SER A 1 350 ? -35.688 -14.953 32.719 1 22.06 350 SER A CA 1
ATOM 2689 C C . SER A 1 350 ? -34.531 -14.047 33.188 1 22.06 350 SER A C 1
ATOM 2691 O O . SER A 1 350 ? -33.562 -13.859 32.469 1 22.06 350 SER A O 1
ATOM 2693 N N . GLY A 1 351 ? -34.75 -13.219 34.281 1 21.45 351 GLY A N 1
ATOM 2694 C CA . GLY A 1 351 ? -34.125 -12.125 35 1 21.45 351 GLY A CA 1
ATOM 2695 C C . GLY A 1 351 ? -32.75 -12.469 35.531 1 21.45 351 GLY A C 1
ATOM 2696 O O . GLY A 1 351 ? -32.188 -11.727 36.312 1 21.45 351 GLY A O 1
ATOM 2697 N N . VAL A 1 352 ? -32.125 -13.602 35.031 1 20.75 352 VAL A N 1
ATOM 2698 C CA . VAL A 1 352 ? -31.031 -13.953 35.906 1 20.75 352 VAL A CA 1
ATOM 2699 C C . VAL A 1 352 ? -29.984 -12.844 35.906 1 20.75 352 VAL A C 1
ATOM 2701 O O . VAL A 1 352 ? -29.844 -12.125 34.938 1 20.75 352 VAL A O 1
ATOM 2704 N N . SER A 1 353 ? -29.484 -12.555 37.156 1 20.77 353 SER A N 1
ATOM 2705 C CA . SER A 1 353 ? -28.531 -11.586 37.688 1 20.77 353 SER A CA 1
ATOM 2706 C C . SER A 1 353 ? -27.156 -11.75 37.031 1 20.77 353 SER A C 1
ATOM 2708 O O . SER A 1 353 ? -26.766 -12.859 36.688 1 20.77 353 SER A O 1
ATOM 2710 N N . PRO A 1 354 ? -26.484 -10.688 36.562 1 19.89 354 PRO A N 1
ATOM 2711 C CA . PRO A 1 354 ? -25.312 -10.453 35.719 1 19.89 354 PRO A CA 1
ATOM 2712 C C . PRO A 1 354 ? -24.047 -11.062 36.281 1 19.89 354 PRO A C 1
ATOM 2714 O O . PRO A 1 354 ? -23.5 -10.547 37.281 1 19.89 354 PRO A O 1
ATOM 2717 N N . GLY A 1 355 ? -24.109 -12.445 36.656 1 18.19 355 GLY A N 1
ATOM 2718 C CA . GLY A 1 355 ? -22.891 -12.891 37.344 1 18.19 355 GLY A CA 1
ATOM 2719 C C . GLY A 1 355 ? -21.656 -12.75 36.469 1 18.19 355 GLY A C 1
ATOM 2720 O O . GLY A 1 355 ? -21.734 -12.742 35.25 1 18.19 355 GLY A O 1
ATOM 2721 N N . ALA A 1 356 ? -20.516 -12.211 37.062 1 19.02 356 ALA A N 1
ATOM 2722 C CA . ALA A 1 356 ? -19.172 -11.766 36.688 1 19.02 356 ALA A CA 1
ATOM 2723 C C . ALA A 1 356 ? -18.344 -12.93 36.156 1 19.02 356 ALA A C 1
ATOM 2725 O O . ALA A 1 356 ? -18.016 -13.859 36.906 1 19.02 356 ALA A O 1
ATOM 2726 N N . LEU A 1 357 ? -18.672 -13.555 34.969 1 18.45 357 LEU A N 1
ATOM 2727 C CA . LEU A 1 357 ? -17.766 -14.586 34.5 1 18.45 357 LEU A CA 1
ATOM 2728 C C . LEU A 1 357 ? -16.312 -14.086 34.5 1 18.45 357 LEU A C 1
ATOM 2730 O O . LEU A 1 357 ? -16 -13.086 33.844 1 18.45 357 LEU A O 1
ATOM 2734 N N . LYS A 1 358 ? -15.586 -14.359 35.594 1 20.17 358 LYS A N 1
ATOM 2735 C CA . LYS A 1 358 ? -14.18 -14.094 35.875 1 20.17 358 LYS A CA 1
ATOM 2736 C C . LYS A 1 358 ? -13.273 -14.773 34.875 1 20.17 358 LYS A C 1
ATOM 2738 O O . LYS A 1 358 ? -13.281 -16 34.75 1 20.17 358 LYS A O 1
ATOM 2743 N N . TYR A 1 359 ? -13.125 -14.195 33.656 1 18.58 359 TYR A N 1
ATOM 2744 C CA . TYR A 1 359 ? -12.195 -14.633 32.625 1 18.58 359 TYR A CA 1
ATOM 2745 C C . TYR A 1 359 ? -10.805 -14.867 33.219 1 18.58 359 TYR A C 1
ATOM 2747 O O . TYR A 1 359 ? -10.297 -14.039 33.969 1 18.58 359 TYR A O 1
ATOM 2755 N N . SER A 1 360 ? -10.523 -16.141 33.531 1 18.66 360 SER A N 1
ATOM 2756 C CA . SER A 1 360 ? -9.258 -16.688 34 1 18.66 360 SER A CA 1
ATOM 2757 C C . SER A 1 360 ? -8.094 -16.25 33.125 1 18.66 360 SER A C 1
ATOM 2759 O O . SER A 1 360 ? -8.133 -16.391 31.891 1 18.66 360 SER A O 1
ATOM 2761 N N . SER A 1 361 ? -7.402 -15.188 33.5 1 19.98 361 SER A N 1
ATOM 2762 C CA . SER A 1 361 ? -6.281 -14.422 32.969 1 19.98 361 SER A CA 1
ATOM 2763 C C . SER A 1 361 ? -5.043 -15.297 32.781 1 19.98 361 SER A C 1
ATOM 2765 O O . SER A 1 361 ? -3.969 -14.797 32.438 1 19.98 361 SER A O 1
ATOM 2767 N N . GLY A 1 362 ? -5.027 -16.641 33.062 1 19.7 362 GLY A N 1
ATOM 2768 C CA . GLY A 1 362 ? -3.719 -17.156 33.469 1 19.7 362 GLY A CA 1
ATOM 2769 C C . GLY A 1 362 ? -2.793 -17.359 32.281 1 19.7 362 GLY A C 1
ATOM 2770 O O . GLY A 1 362 ? -1.752 -18 32.375 1 19.7 362 GLY A O 1
ATOM 2771 N N . PHE A 1 363 ? -3.02 -16.859 31.094 1 18.7 363 PHE A N 1
ATOM 2772 C CA . PHE A 1 363 ? -2.17 -17.562 30.125 1 18.7 363 PHE A CA 1
ATOM 2773 C C . PHE A 1 363 ? -0.697 -17.297 30.422 1 18.7 363 PHE A C 1
ATOM 2775 O O . PHE A 1 363 ? -0.282 -16.156 30.594 1 18.7 363 PHE A O 1
ATOM 2782 N N . GLU A 1 364 ? -0.012 -18.219 31.125 1 19.22 364 GLU A N 1
ATOM 2783 C CA . GLU A 1 364 ? 1.412 -18.375 31.391 1 19.22 364 GLU A CA 1
ATOM 2784 C C . GLU A 1 364 ? 2.234 -18.297 30.109 1 19.22 364 GLU A C 1
ATOM 2786 O O . GLU A 1 364 ? 1.896 -18.922 29.109 1 19.22 364 GLU A O 1
ATOM 2791 N N . TYR A 1 365 ? 2.861 -17.172 29.938 1 18.72 365 TYR A N 1
ATOM 2792 C CA . TYR A 1 365 ? 3.789 -16.891 28.844 1 18.72 365 TYR A CA 1
ATOM 2793 C C . TYR A 1 365 ? 4.895 -17.938 28.781 1 18.72 365 TYR A C 1
ATOM 2795 O O . TYR A 1 365 ? 5.742 -18.016 29.672 1 18.72 365 TYR A O 1
ATOM 2803 N N . ALA A 1 366 ? 4.543 -19.188 28.516 1 17.89 366 ALA A N 1
ATOM 2804 C CA . ALA A 1 366 ? 5.566 -20.203 28.312 1 17.89 366 ALA A CA 1
ATOM 2805 C C . ALA A 1 366 ? 6.602 -19.75 27.297 1 17.89 366 ALA A C 1
ATOM 2807 O O . ALA A 1 366 ? 6.25 -19.328 26.188 1 17.89 366 ALA A O 1
ATOM 2808 N N . TYR A 1 367 ? 7.742 -19.25 27.766 1 19.31 367 TYR A N 1
ATOM 2809 C CA . TYR A 1 367 ? 8.961 -18.906 27.031 1 19.31 367 TYR A CA 1
ATOM 2810 C C . TYR A 1 367 ? 9.469 -20.094 26.219 1 19.31 367 TYR A C 1
ATOM 2812 O O . TYR A 1 367 ? 9.961 -21.062 26.766 1 19.31 367 TYR A O 1
ATOM 2820 N N . GLN A 1 368 ? 8.578 -20.656 25.438 1 17.3 368 GLN A N 1
ATOM 2821 C CA . GLN A 1 368 ? 9.102 -21.828 24.719 1 17.3 368 GLN A CA 1
ATOM 2822 C C . GLN A 1 368 ? 10.359 -21.469 23.938 1 17.3 368 GLN A C 1
ATOM 2824 O O . GLN A 1 368 ? 10.359 -20.516 23.156 1 17.3 368 GLN A O 1
ATOM 2829 N N . ARG A 1 369 ? 11.484 -21.875 24.5 1 18.81 369 ARG A N 1
ATOM 2830 C CA . ARG A 1 369 ? 12.82 -21.969 23.922 1 18.81 369 ARG A CA 1
ATOM 2831 C C . ARG A 1 369 ? 12.789 -22.672 22.578 1 18.81 369 ARG A C 1
ATOM 2833 O O . ARG A 1 369 ? 12.492 -23.875 22.5 1 18.81 369 ARG A O 1
ATOM 2840 N N . ASN A 1 370 ? 12.156 -22.078 21.656 1 17.91 370 ASN A N 1
ATOM 2841 C CA . ASN A 1 370 ? 12.227 -22.734 20.344 1 17.91 370 ASN A CA 1
ATOM 2842 C C . ASN A 1 370 ? 13.656 -23.141 20 1 17.91 370 ASN A C 1
ATOM 2844 O O . ASN A 1 370 ? 14.555 -22.297 20 1 17.91 370 ASN A O 1
ATOM 2848 N N . SER A 1 371 ? 13.984 -24.281 20.453 1 18.72 371 SER A N 1
ATOM 2849 C CA . SER A 1 371 ? 15.188 -24.984 20.016 1 18.72 371 SER A CA 1
ATOM 2850 C C . SER A 1 371 ? 15.367 -24.891 18.5 1 18.72 371 SER A C 1
ATOM 2852 O O . SER A 1 371 ? 14.531 -25.359 17.734 1 18.72 371 SER A O 1
ATOM 2854 N N . TYR A 1 372 ? 15.805 -23.828 18.094 1 18.56 372 TYR A N 1
ATOM 2855 C CA . TYR A 1 372 ? 16.266 -23.703 16.703 1 18.56 372 TYR A CA 1
ATOM 2856 C C . TYR A 1 372 ? 17.125 -24.906 16.312 1 18.56 372 TYR A C 1
ATOM 2858 O O . TYR A 1 372 ? 18.094 -25.234 17 1 18.56 372 TYR A O 1
ATOM 2866 N N . ALA A 1 373 ? 16.422 -26.031 15.914 1 18.52 373 ALA A N 1
ATOM 2867 C CA . ALA A 1 373 ? 17.078 -27.188 15.297 1 18.52 373 ALA A CA 1
ATOM 2868 C C . ALA A 1 373 ? 18.281 -26.766 14.469 1 18.52 373 ALA A C 1
ATOM 2870 O O . ALA A 1 373 ? 18.25 -25.703 13.82 1 18.52 373 ALA A O 1
ATOM 2871 N N . ASP A 1 374 ? 19.391 -27.234 14.859 1 18.69 374 ASP A N 1
ATOM 2872 C CA . ASP A 1 374 ? 20.781 -27.219 14.445 1 18.69 374 ASP A CA 1
ATOM 2873 C C . ASP A 1 374 ? 20.922 -27.484 12.945 1 18.69 374 ASP A C 1
ATOM 2875 O O . ASP A 1 374 ? 20.672 -28.594 12.484 1 18.69 374 ASP A O 1
ATOM 2879 N N . LEU A 1 375 ? 20.25 -26.688 12.164 1 18.73 375 LEU A N 1
ATOM 2880 C CA . LEU A 1 375 ? 20.609 -26.922 10.773 1 18.73 375 LEU A CA 1
ATOM 2881 C C . LEU A 1 375 ? 22.125 -27.016 10.602 1 18.73 375 LEU A C 1
ATOM 2883 O O . LEU A 1 375 ? 22.859 -26.125 11.016 1 18.73 375 LEU A O 1
ATOM 2887 N N . GLU A 1 376 ? 22.531 -28.25 10.828 1 19 376 GLU A N 1
ATOM 2888 C CA . GLU A 1 376 ? 23.875 -28.672 10.484 1 19 376 GLU A CA 1
ATOM 2889 C C . GLU A 1 376 ? 24.281 -28.156 9.102 1 19 376 GLU A C 1
ATOM 2891 O O . GLU A 1 376 ? 23.672 -28.516 8.094 1 19 376 GLU A O 1
ATOM 2896 N N . PHE A 1 377 ? 24.516 -26.922 9.07 1 19.81 377 PHE A N 1
ATOM 2897 C CA . PHE A 1 377 ? 25.125 -26.281 7.906 1 19.81 377 PHE A CA 1
ATOM 2898 C C . PHE A 1 377 ? 26.375 -27.031 7.461 1 19.81 377 PHE A C 1
ATOM 2900 O O . PHE A 1 377 ? 27.344 -27.141 8.211 1 19.81 377 PHE A O 1
ATOM 2907 N N . GLY A 1 378 ? 26.078 -28.234 6.961 1 19.12 378 GLY A N 1
ATOM 2908 C CA . GLY A 1 378 ? 27.25 -28.859 6.359 1 19.12 378 GLY A CA 1
ATOM 2909 C C . GLY A 1 378 ? 28 -27.938 5.422 1 19.12 378 GLY A C 1
ATOM 2910 O O . GLY A 1 378 ? 27.422 -27.391 4.48 1 19.12 378 GLY A O 1
ATOM 2911 N N . ASN A 1 379 ? 28.844 -27.141 5.969 1 20.52 379 ASN A N 1
ATOM 2912 C CA . ASN A 1 379 ? 29.781 -26.219 5.352 1 20.52 379 ASN A CA 1
ATOM 2913 C C . ASN A 1 379 ? 30.562 -26.875 4.223 1 20.52 379 ASN A C 1
ATOM 2915 O O . ASN A 1 379 ? 31.641 -27.438 4.453 1 20.52 379 ASN A O 1
ATOM 2919 N N . ASP A 1 380 ? 29.859 -27.688 3.516 1 20.61 380 ASP A N 1
ATOM 2920 C CA . ASP A 1 380 ? 30.797 -28.297 2.57 1 20.61 380 ASP A CA 1
ATOM 2921 C C . ASP A 1 380 ? 31.438 -27.25 1.673 1 20.61 380 ASP A C 1
ATOM 2923 O O . ASP A 1 380 ? 30.75 -26.578 0.902 1 20.61 380 ASP A O 1
ATOM 2927 N N . VAL A 1 381 ? 32.375 -26.562 2.244 1 23.31 381 VAL A N 1
ATOM 2928 C CA . VAL A 1 381 ? 33.25 -25.609 1.564 1 23.31 381 VAL A CA 1
ATOM 2929 C C . VAL A 1 381 ? 33.875 -26.266 0.34 1 23.31 381 VAL A C 1
ATOM 2931 O O . VAL A 1 381 ? 34.562 -27.297 0.46 1 23.31 381 VAL A O 1
ATOM 2934 N N . GLY A 1 382 ? 33.094 -26.406 -0.644 1 20.36 382 GLY A N 1
ATOM 2935 C CA . GLY A 1 382 ? 33.688 -27.016 -1.817 1 20.36 382 GLY A CA 1
ATOM 2936 C C . GLY A 1 382 ? 34.969 -26.328 -2.275 1 20.36 382 GLY A C 1
ATOM 2937 O O . GLY A 1 382 ? 35.062 -25.109 -2.199 1 20.36 382 GLY A O 1
ATOM 2938 N N . TYR A 1 383 ? 36.062 -26.938 -1.927 1 24.7 383 TYR A N 1
ATOM 2939 C CA . TYR A 1 383 ? 37.406 -26.531 -2.328 1 24.7 383 TYR A CA 1
ATOM 2940 C C . TYR A 1 383 ? 37.562 -26.547 -3.846 1 24.7 383 TYR A C 1
ATOM 2942 O O . TYR A 1 383 ? 36.875 -27.312 -4.531 1 24.7 383 TYR A O 1
ATOM 2950 N N . LEU A 1 384 ? 37.844 -25.359 -4.336 1 26.22 384 LEU A N 1
ATOM 2951 C CA . LEU A 1 384 ? 38.281 -25.438 -5.727 1 26.22 384 LEU A CA 1
ATOM 2952 C C . LEU A 1 384 ? 39.406 -26.438 -5.883 1 26.22 384 LEU A C 1
ATOM 2954 O O . LEU A 1 384 ? 40.188 -26.672 -4.941 1 26.22 384 LEU A O 1
ATOM 2958 N N . PRO A 1 385 ? 39.25 -27.422 -6.664 1 24.84 385 PRO A N 1
ATOM 2959 C CA . PRO A 1 385 ? 40.375 -28.359 -6.785 1 24.84 385 PRO A CA 1
ATOM 2960 C C . PRO A 1 385 ? 41.75 -27.656 -6.715 1 24.84 385 PRO A C 1
ATOM 2962 O O . PRO A 1 385 ? 42.688 -28.219 -6.184 1 24.84 385 PRO A O 1
ATOM 2965 N N . ASP A 1 386 ? 41.844 -26.531 -7.52 1 28.2 386 ASP A N 1
ATOM 2966 C CA . ASP A 1 386 ? 43.25 -26.094 -7.648 1 28.2 386 ASP A CA 1
ATOM 2967 C C . ASP A 1 386 ? 43.656 -25.203 -6.48 1 28.2 386 ASP A C 1
ATOM 2969 O O . ASP A 1 386 ? 44.75 -24.672 -6.457 1 28.2 386 ASP A O 1
ATOM 2973 N N . GLY A 1 387 ? 43.344 -25.188 -5.191 1 27.98 387 GLY A N 1
ATOM 2974 C CA . GLY A 1 387 ? 43.562 -24.625 -3.871 1 27.98 387 GLY A CA 1
ATOM 2975 C C . GLY A 1 387 ? 43.125 -23.188 -3.75 1 27.98 387 GLY A C 1
ATOM 2976 O O . GLY A 1 387 ? 43.312 -22.562 -2.709 1 27.98 387 GLY A O 1
ATOM 2977 N N . THR A 1 388 ? 43.125 -22.328 -4.844 1 26.88 388 THR A N 1
ATOM 2978 C CA . THR A 1 388 ? 43.094 -20.891 -4.648 1 26.88 388 THR A CA 1
ATOM 2979 C C . THR A 1 388 ? 41.719 -20.406 -4.23 1 26.88 388 THR A C 1
ATOM 2981 O O . THR A 1 388 ? 40.688 -20.906 -4.742 1 26.88 388 THR A O 1
ATOM 2984 N N . PRO A 1 389 ? 41.438 -19.766 -3.049 1 25.16 389 PRO A N 1
ATOM 2985 C CA . PRO A 1 389 ? 40.188 -19.328 -2.449 1 25.16 389 PRO A CA 1
ATOM 2986 C C . PRO A 1 389 ? 39.406 -18.391 -3.355 1 25.16 389 PRO A C 1
ATOM 2988 O O . PRO A 1 389 ? 40 -17.547 -4.039 1 25.16 389 PRO A O 1
ATOM 2991 N N . LEU A 1 390 ? 38.219 -18.781 -4.031 1 25.12 390 LEU A N 1
ATOM 2992 C CA . LEU A 1 390 ? 37.5 -18.031 -5.059 1 25.12 390 LEU A CA 1
ATOM 2993 C C . LEU A 1 390 ? 36.906 -16.75 -4.484 1 25.12 390 LEU A C 1
ATOM 2995 O O . LEU A 1 390 ? 36.156 -16.781 -3.508 1 25.12 390 LEU A O 1
ATOM 2999 N N . ASN A 1 391 ? 37.75 -15.633 -4.469 1 23.34 391 ASN A N 1
ATOM 3000 C CA . ASN A 1 391 ? 37.25 -14.312 -4.109 1 23.34 391 ASN A CA 1
ATOM 3001 C C . ASN A 1 391 ? 36.031 -13.945 -4.949 1 23.34 391 ASN A C 1
ATOM 3003 O O . ASN A 1 391 ? 36.031 -14.109 -6.168 1 23.34 391 ASN A O 1
ATOM 3007 N N . THR A 1 392 ? 34.875 -14.141 -4.488 1 21.23 392 THR A N 1
ATOM 3008 C CA . THR A 1 392 ? 33.562 -14.117 -5.16 1 21.23 392 THR A CA 1
ATOM 3009 C C . THR A 1 392 ? 33.375 -12.789 -5.887 1 21.23 392 THR A C 1
ATOM 3011 O O . THR A 1 392 ? 32.281 -12.539 -6.438 1 21.23 392 THR A O 1
ATOM 3014 N N . ALA A 1 393 ? 34.031 -11.68 -5.539 1 21.41 393 ALA A N 1
ATOM 3015 C CA . ALA A 1 393 ? 33.469 -10.414 -6.027 1 21.41 393 ALA A CA 1
ATOM 3016 C C . ALA A 1 393 ? 33.531 -10.336 -7.547 1 21.41 393 ALA A C 1
ATOM 3018 O O . ALA A 1 393 ? 34.625 -10.266 -8.125 1 21.41 393 ALA A O 1
ATOM 3019 N N . GLY A 1 394 ? 32.906 -11.195 -8.328 1 19.22 394 GLY A N 1
ATOM 3020 C CA . GLY A 1 394 ? 33.094 -11.383 -9.758 1 19.22 394 GLY A CA 1
ATOM 3021 C C . GLY A 1 394 ? 32.938 -10.109 -10.562 1 19.22 394 GLY A C 1
ATOM 3022 O O . GLY A 1 394 ? 31.844 -9.797 -11.016 1 19.22 394 GLY A O 1
ATOM 3023 N N . ASN A 1 395 ? 33.5 -9.008 -10.188 1 19.25 395 ASN A N 1
ATOM 3024 C CA . ASN A 1 395 ? 33.281 -7.773 -10.945 1 19.25 395 ASN A CA 1
ATOM 3025 C C . ASN A 1 395 ? 33.812 -7.891 -12.367 1 19.25 395 ASN A C 1
ATOM 3027 O O . ASN A 1 395 ? 35.031 -8.023 -12.578 1 19.25 395 ASN A O 1
ATOM 3031 N N . CYS A 1 396 ? 33.219 -8.773 -13.234 1 18.56 396 CYS A N 1
ATOM 3032 C CA . CYS A 1 396 ? 33.781 -8.961 -14.578 1 18.56 396 CYS A CA 1
ATOM 3033 C C . CYS A 1 396 ? 33.969 -7.625 -15.273 1 18.56 396 CYS A C 1
ATOM 3035 O O . CYS A 1 396 ? 33.062 -6.809 -15.344 1 18.56 396 CYS A O 1
ATOM 3037 N N . LEU A 1 397 ? 35.156 -7.129 -15.242 1 19.62 397 LEU A N 1
ATOM 3038 C CA . LEU A 1 397 ? 35.688 -5.926 -15.883 1 19.62 397 LEU A CA 1
ATOM 3039 C C . LEU A 1 397 ? 35.594 -6.02 -17.391 1 19.62 397 LEU A C 1
ATOM 3041 O O . LEU A 1 397 ? 36.219 -6.871 -18.016 1 19.62 397 LEU A O 1
ATOM 3045 N N . ASN A 1 398 ? 34.344 -5.953 -18 1 18.62 398 ASN A N 1
ATOM 3046 C CA . ASN A 1 398 ? 34.188 -6.055 -19.453 1 18.62 398 ASN A CA 1
ATOM 3047 C C . ASN A 1 398 ? 35.062 -5.051 -20.188 1 18.62 398 ASN A C 1
ATOM 3049 O O . ASN A 1 398 ? 35.25 -3.924 -19.734 1 18.62 398 ASN A O 1
ATOM 3053 N N . HIS A 1 399 ? 36.062 -5.551 -20.984 1 19.39 399 HIS A N 1
ATOM 3054 C CA . HIS A 1 399 ? 37.094 -4.918 -21.797 1 19.39 399 HIS A CA 1
ATOM 3055 C C . HIS A 1 399 ? 36.469 -4.043 -22.891 1 19.39 399 HIS A C 1
ATOM 3057 O O . HIS A 1 399 ? 35.438 -4.406 -23.469 1 19.39 399 HIS A O 1
ATOM 3063 N N . PRO A 1 400 ? 36.75 -2.711 -22.984 1 20.98 400 PRO A N 1
ATOM 3064 C CA . PRO A 1 400 ? 36.281 -1.644 -23.859 1 20.98 400 PRO A CA 1
ATOM 3065 C C . PRO A 1 400 ? 36.688 -1.864 -25.328 1 20.98 400 PRO A C 1
ATOM 3067 O O . PRO A 1 400 ? 37.875 -1.952 -25.641 1 20.98 400 PRO A O 1
ATOM 3070 N N . GLU A 1 401 ? 36.031 -2.84 -26.031 1 18.78 401 GLU A N 1
ATOM 3071 C CA . GLU A 1 401 ? 36.469 -3.102 -27.406 1 18.78 401 GLU A CA 1
ATOM 3072 C C . GLU A 1 401 ? 36.531 -1.811 -28.219 1 18.78 401 GLU A C 1
ATOM 3074 O O . GLU A 1 401 ? 35.75 -0.882 -27.969 1 18.78 401 GLU A O 1
ATOM 3079 N N . THR A 1 402 ? 37.531 -1.719 -29.109 1 20.58 402 THR A N 1
ATOM 3080 C CA . THR A 1 402 ? 38.125 -0.721 -30 1 20.58 402 THR A CA 1
ATOM 3081 C C . THR A 1 402 ? 37.219 -0.482 -31.203 1 20.58 402 THR A C 1
ATOM 3083 O O . THR A 1 402 ? 36.969 -1.396 -31.984 1 20.58 402 THR A O 1
ATOM 3086 N N . ILE A 1 403 ? 36.125 0.314 -31.125 1 20.55 403 ILE A N 1
ATOM 3087 C CA . ILE A 1 403 ? 35.219 0.634 -32.219 1 20.55 403 ILE A CA 1
ATOM 3088 C C . ILE A 1 403 ? 35.969 1.227 -33.375 1 20.55 403 ILE A C 1
ATOM 3090 O O . ILE A 1 403 ? 36.656 2.24 -33.25 1 20.55 403 ILE A O 1
ATOM 3094 N N . GLN A 1 404 ? 36.406 0.362 -34.312 1 19.2 404 GLN A N 1
ATOM 3095 C CA . GLN A 1 404 ? 37.094 0.759 -35.531 1 19.2 404 GLN A CA 1
ATOM 3096 C C . GLN A 1 404 ? 36.25 1.733 -36.344 1 19.2 404 GLN A C 1
ATOM 3098 O O . GLN A 1 404 ? 35.031 1.627 -36.375 1 19.2 404 GLN A O 1
ATOM 3103 N N . PRO A 1 405 ? 36.844 2.818 -37.094 1 21.44 405 PRO A N 1
ATOM 3104 C CA . PRO A 1 405 ? 36.406 4.059 -37.75 1 21.44 405 PRO A CA 1
ATOM 3105 C C . PRO A 1 405 ? 35.75 3.811 -39.094 1 21.44 405 PRO A C 1
ATOM 3107 O O . PRO A 1 405 ? 35.406 4.762 -39.812 1 21.44 405 PRO A O 1
ATOM 3110 N N . ASP A 1 406 ? 34.875 2.881 -39.375 1 19.2 406 ASP A N 1
ATOM 3111 C CA . ASP A 1 406 ? 34.688 2.705 -40.812 1 19.2 406 ASP A CA 1
ATOM 3112 C C . ASP A 1 406 ? 34.188 3.998 -41.469 1 19.2 406 ASP A C 1
ATOM 3114 O O . ASP A 1 406 ? 33.344 4.688 -40.906 1 19.2 406 ASP A O 1
ATOM 3118 N N . ARG A 1 407 ? 34.75 4.387 -42.688 1 20.34 407 ARG A N 1
ATOM 3119 C CA . ARG A 1 407 ? 34.781 5.527 -43.594 1 20.34 407 ARG A CA 1
ATOM 3120 C C . ARG A 1 407 ? 33.5 5.645 -44.375 1 20.34 407 ARG A C 1
ATOM 3122 O O . ARG A 1 407 ? 33.406 6.375 -45.375 1 20.34 407 ARG A O 1
ATOM 3129 N N . HIS A 1 408 ? 32.25 5.09 -44.094 1 20.44 408 HIS A N 1
ATOM 3130 C CA . HIS A 1 408 ? 31.359 5.09 -45.25 1 20.44 408 HIS A CA 1
ATOM 3131 C C . HIS A 1 408 ? 31.125 6.508 -45.781 1 20.44 408 HIS A C 1
ATOM 3133 O O . HIS A 1 408 ? 31.266 7.477 -45.031 1 20.44 408 HIS A O 1
ATOM 3139 N N . THR A 1 409 ? 30.75 6.633 -47.188 1 21.05 409 THR A N 1
ATOM 3140 C CA . THR A 1 409 ? 30.625 7.617 -48.25 1 21.05 409 THR A CA 1
ATOM 3141 C C . THR A 1 409 ? 29.625 8.703 -47.875 1 21.05 409 THR A C 1
ATOM 3143 O O . THR A 1 409 ? 28.812 8.516 -46.969 1 21.05 409 THR A O 1
ATOM 3146 N N . PRO A 1 410 ? 28.906 9.391 -49.094 1 21.47 410 PRO A N 1
ATOM 3147 C CA . PRO A 1 410 ? 28.609 10.82 -49.25 1 21.47 410 PRO A CA 1
ATOM 3148 C C . PRO A 1 410 ? 27.562 11.312 -48.25 1 21.47 410 PRO A C 1
ATOM 3150 O O . PRO A 1 410 ? 27.906 11.938 -47.219 1 21.47 410 PRO A O 1
ATOM 3153 N N . GLY A 1 411 ? 26.344 12.031 -48.875 1 20.67 411 GLY A N 1
ATOM 3154 C CA . GLY A 1 411 ?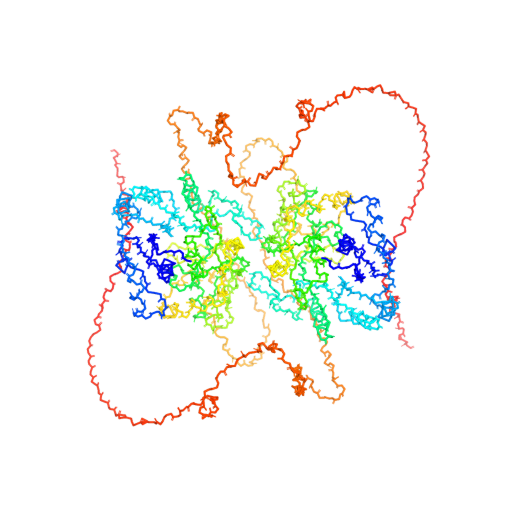 25.953 13.414 -48.688 1 20.67 411 GLY A CA 1
ATOM 3155 C C . GLY A 1 411 ? 25.141 13.633 -47.438 1 20.67 411 GLY A C 1
ATOM 3156 O O . GLY A 1 411 ? 25.125 14.734 -46.875 1 20.67 411 GLY A O 1
ATOM 3157 N N . SER A 1 412 ? 23.828 13.18 -47.656 1 22.94 412 SER A N 1
ATOM 3158 C CA . SER A 1 412 ? 22.656 13.773 -47.031 1 22.94 412 SER A CA 1
ATOM 3159 C C . SER A 1 412 ? 22.797 13.844 -45.531 1 22.94 412 SER A C 1
ATOM 3161 O O . SER A 1 412 ? 23.344 12.93 -44.906 1 22.94 412 SER A O 1
ATOM 3163 N N . PRO A 1 413 ? 22.406 15.164 -44.875 1 20 413 PRO A N 1
ATOM 3164 C CA . PRO A 1 413 ? 23.078 15.438 -43.594 1 20 413 PRO A CA 1
ATOM 3165 C C . PRO A 1 413 ? 22.828 14.367 -42.531 1 20 413 PRO A C 1
ATOM 3167 O O . PRO A 1 413 ? 21.797 13.688 -42.594 1 20 413 PRO A O 1
ATOM 3170 N N . LEU A 1 414 ? 23.797 14.016 -41.938 1 18.69 414 LEU A N 1
ATOM 3171 C CA . LEU A 1 414 ? 24.094 12.867 -41.094 1 18.69 414 LEU A CA 1
ATOM 3172 C C . LEU A 1 414 ? 23.188 12.859 -39.844 1 18.69 414 LEU A C 1
ATOM 3174 O O . LEU A 1 414 ? 22.656 13.898 -39.469 1 18.69 414 LEU A O 1
ATOM 3178 N N . PRO A 1 415 ? 23.094 11.68 -39.125 1 21.38 415 PRO A N 1
ATOM 3179 C CA . PRO A 1 415 ? 22.328 10.789 -38.25 1 21.38 415 PRO A CA 1
ATOM 3180 C C . PRO A 1 415 ? 22.328 11.25 -36.812 1 21.38 415 PRO A C 1
ATOM 3182 O O . PRO A 1 415 ? 21.578 10.719 -35.969 1 21.38 415 PRO A O 1
ATOM 3185 N N . ARG A 1 416 ? 23.109 12.203 -36.312 1 17.41 416 ARG A N 1
ATOM 3186 C CA . ARG A 1 416 ? 24.094 11.93 -35.281 1 17.41 416 ARG A CA 1
ATOM 3187 C C . ARG A 1 416 ? 23.453 12.008 -33.875 1 17.41 416 ARG A C 1
ATOM 3189 O O . ARG A 1 416 ? 24.016 11.508 -32.906 1 17.41 416 ARG A O 1
ATOM 3196 N N . ALA A 1 417 ? 22.438 12.812 -33.438 1 19 417 ALA A N 1
ATOM 3197 C CA . ALA A 1 417 ? 22.922 13.625 -32.344 1 19 417 ALA A CA 1
ATOM 3198 C C . ALA A 1 417 ? 23.453 12.742 -31.203 1 19 417 ALA A C 1
ATOM 3200 O O . ALA A 1 417 ? 22.75 11.875 -30.688 1 19 417 ALA A O 1
ATOM 3201 N N . HIS A 1 418 ? 24.672 12.398 -31.094 1 18.73 418 HIS A N 1
ATOM 3202 C CA . HIS A 1 418 ? 25.266 11.539 -30.078 1 18.73 418 HIS A CA 1
ATOM 3203 C C . HIS A 1 418 ? 24.938 12.023 -28.672 1 18.73 418 HIS A C 1
ATOM 3205 O O . HIS A 1 418 ? 24.531 13.172 -28.484 1 18.73 418 HIS A O 1
ATOM 3211 N N . PHE A 1 419 ? 25.656 11.32 -27.625 1 19.86 419 PHE A N 1
ATOM 3212 C CA . PHE A 1 419 ? 25.609 10.734 -26.281 1 19.86 419 PHE A CA 1
ATOM 3213 C C . PHE A 1 419 ? 26 11.75 -25.234 1 19.86 419 PHE A C 1
ATOM 3215 O O . PHE A 1 419 ? 26.078 11.422 -24.047 1 19.86 419 PHE A O 1
ATOM 3222 N N . HIS A 1 420 ? 26.094 13.078 -25.359 1 18.56 420 HIS A N 1
ATOM 3223 C CA . HIS A 1 420 ? 27.109 13.906 -24.719 1 18.56 420 HIS A CA 1
ATOM 3224 C C . HIS A 1 420 ? 26.938 13.891 -23.203 1 18.56 420 HIS A C 1
ATOM 3226 O O . HIS A 1 420 ? 25.938 14.391 -22.672 1 18.56 420 HIS A O 1
ATOM 3232 N N . ASN A 1 421 ? 27.547 12.875 -22.547 1 18.22 421 ASN A N 1
ATOM 3233 C CA . ASN A 1 421 ? 27.547 12.812 -21.094 1 18.22 421 ASN A CA 1
ATOM 3234 C C . ASN A 1 421 ? 28.328 13.977 -20.484 1 18.22 421 ASN A C 1
ATOM 3236 O O . ASN A 1 421 ? 28.594 14 -19.281 1 18.22 421 ASN A O 1
ATOM 3240 N N . ASP A 1 422 ? 28.953 14.914 -21.078 1 20.67 422 ASP A N 1
ATOM 3241 C CA . ASP A 1 422 ? 30.328 15.328 -20.859 1 20.67 422 ASP A CA 1
ATOM 3242 C C . ASP A 1 422 ? 30.484 16.094 -19.547 1 20.67 422 ASP A C 1
ATOM 3244 O O . ASP A 1 422 ? 29.922 17.188 -19.391 1 20.67 422 ASP A O 1
ATOM 3248 N N . VAL A 1 423 ? 30.797 15.5 -18.516 1 19.58 423 VAL A N 1
ATOM 3249 C CA . VAL A 1 423 ? 31.062 16.203 -17.266 1 19.58 423 VAL A CA 1
ATOM 3250 C C . VAL A 1 423 ? 32.281 17.109 -17.422 1 19.58 423 VAL A C 1
ATOM 3252 O O . VAL A 1 423 ? 33.312 16.672 -17.953 1 19.58 423 VAL A O 1
ATOM 3255 N N . GLY A 1 424 ? 32.25 18.328 -17.688 1 19.77 424 GLY A N 1
ATOM 3256 C CA . GLY A 1 424 ? 33.219 19.344 -18.062 1 19.77 424 GLY A CA 1
ATOM 3257 C C . GLY A 1 424 ? 34.438 19.375 -17.141 1 19.77 424 GLY A C 1
ATOM 3258 O O . GLY A 1 424 ? 34.281 19.141 -15.93 1 19.77 424 GLY A O 1
ATOM 3259 N N . TYR A 1 425 ? 35.562 18.969 -17.656 1 23.2 425 TYR A N 1
ATOM 3260 C CA . TYR A 1 425 ? 36.875 19.031 -17 1 23.2 425 TYR A CA 1
ATOM 3261 C C . TYR A 1 425 ? 37.312 20.469 -16.797 1 23.2 425 TYR A C 1
ATOM 3263 O O . TYR A 1 425 ? 36.969 21.344 -17.594 1 23.2 425 TYR A O 1
ATOM 3271 N N . LEU A 1 426 ? 37.594 20.953 -15.68 1 24.97 426 LEU A N 1
ATOM 3272 C CA . LEU A 1 426 ? 38.188 22.281 -15.547 1 24.97 426 LEU A CA 1
ATOM 3273 C C . LEU A 1 426 ? 39.5 22.391 -16.328 1 24.97 426 LEU A C 1
ATOM 3275 O O . LEU A 1 426 ? 40.156 21.375 -16.578 1 24.97 426 LEU A O 1
ATOM 3279 N N . PRO A 1 427 ? 39.719 23.438 -17.297 1 23.52 427 PRO A N 1
ATOM 3280 C CA . PRO A 1 427 ? 40.812 23.656 -18.234 1 23.52 427 PRO A CA 1
ATOM 3281 C C . PRO A 1 427 ? 42.188 23.25 -17.688 1 23.52 427 PRO A C 1
ATOM 3283 O O . PRO A 1 427 ? 43.062 22.797 -18.438 1 23.52 427 PRO A O 1
ATOM 3286 N N . ASP A 1 428 ? 42.562 23.859 -16.609 1 24.47 428 ASP A N 1
ATOM 3287 C CA . ASP A 1 428 ? 44 24.047 -16.344 1 24.47 428 ASP A CA 1
ATOM 3288 C C . ASP A 1 428 ? 44.688 22.734 -16.016 1 24.47 428 ASP A C 1
ATOM 3290 O O . ASP A 1 428 ? 45.875 22.719 -15.695 1 24.47 428 ASP A O 1
ATOM 3294 N N . GLY A 1 429 ? 44.781 21.703 -16.672 1 26.22 429 GLY A N 1
ATOM 3295 C CA . GLY A 1 429 ? 45.344 20.344 -16.688 1 26.22 429 GLY A CA 1
ATOM 3296 C C . GLY A 1 429 ? 45.188 19.625 -15.359 1 26.22 429 GLY A C 1
ATOM 3297 O O . GLY A 1 429 ? 45.625 18.484 -15.211 1 26.22 429 GLY A O 1
ATOM 3298 N N . THR A 1 430 ? 45.375 20.469 -14.336 1 25.45 430 THR A N 1
ATOM 3299 C CA . THR A 1 430 ? 45.75 19.797 -13.102 1 25.45 430 THR A CA 1
ATOM 3300 C C . THR A 1 430 ? 44.656 18.844 -12.633 1 25.45 430 THR A C 1
ATOM 3302 O O . THR A 1 430 ? 43.469 19.203 -12.641 1 25.45 430 THR A O 1
ATOM 3305 N N . PRO A 1 431 ? 44.812 17.547 -12.805 1 24.36 431 PRO A N 1
ATOM 3306 C CA . PRO A 1 431 ? 43.844 16.484 -12.461 1 24.36 431 PRO A CA 1
ATOM 3307 C C . PRO A 1 431 ? 43.188 16.703 -11.094 1 24.36 431 PRO A C 1
ATOM 3309 O O . PRO A 1 431 ? 43.875 17.062 -10.133 1 24.36 431 PRO A O 1
ATOM 3312 N N . LEU A 1 432 ? 41.938 17.297 -11.078 1 21.33 432 LEU A N 1
ATOM 3313 C CA . LEU A 1 432 ? 41.531 17.812 -9.773 1 21.33 432 LEU A CA 1
ATOM 3314 C C . LEU A 1 432 ? 41.562 16.703 -8.719 1 21.33 432 LEU A C 1
ATOM 3316 O O . LEU A 1 432 ? 40.844 15.727 -8.805 1 21.33 432 LEU A O 1
ATOM 3320 N N . ASN A 1 433 ? 42.781 16.422 -8.258 1 19.61 433 ASN A N 1
ATOM 3321 C CA . ASN A 1 433 ? 43.188 15.344 -7.348 1 19.61 433 ASN A CA 1
ATOM 3322 C C . ASN A 1 433 ? 42.125 15.109 -6.273 1 19.61 433 ASN A C 1
ATOM 3324 O O . ASN A 1 433 ? 41.25 15.953 -6.066 1 19.61 433 ASN A O 1
ATOM 3328 N N . LYS A 1 434 ? 42.156 13.766 -5.578 1 21.42 434 LYS A N 1
ATOM 3329 C CA . LYS A 1 434 ? 41.781 13.156 -4.309 1 21.42 434 LYS A CA 1
ATOM 3330 C C . LYS A 1 434 ? 41.844 14.172 -3.17 1 21.42 434 LYS A C 1
ATOM 3332 O O . LYS A 1 434 ? 42.469 15.227 -3.309 1 21.42 434 LYS A O 1
ATOM 3337 N N . ALA A 1 435 ? 41.938 13.969 -1.791 1 18.72 435 ALA A N 1
ATOM 3338 C CA . ALA A 1 435 ? 41.75 14.781 -0.594 1 18.72 435 ALA A CA 1
ATOM 3339 C C . ALA A 1 435 ? 42.656 15.992 -0.592 1 18.72 435 ALA A C 1
ATOM 3341 O O . ALA A 1 435 ? 43.062 16.469 0.469 1 18.72 435 ALA A O 1
ATOM 3342 N N . GLY A 1 436 ? 43.031 16.531 -1.677 1 17.8 436 GLY A N 1
ATOM 3343 C CA . GLY A 1 436 ? 44.281 17.25 -1.534 1 17.8 436 GLY A CA 1
ATOM 3344 C C . GLY A 1 436 ? 44.219 18.359 -0.494 1 17.8 436 GLY A C 1
ATOM 3345 O O . GLY A 1 436 ? 43.562 19.375 -0.701 1 17.8 436 GLY A O 1
ATOM 3346 N N . ASN A 1 437 ? 44.344 17.922 0.732 1 18 437 ASN A N 1
ATOM 3347 C CA . ASN A 1 437 ? 44.344 18.75 1.931 1 18 437 ASN A CA 1
ATOM 3348 C C . ASN A 1 437 ? 45.312 19.938 1.792 1 18 437 ASN A C 1
ATOM 3350 O O . ASN A 1 437 ? 46.531 19.75 1.627 1 18 437 ASN A O 1
ATOM 3354 N N . ALA A 1 438 ? 45.062 20.812 0.906 1 17.98 438 ALA A N 1
ATOM 3355 C CA . ALA A 1 438 ? 46.062 21.891 0.852 1 17.98 438 ALA A CA 1
ATOM 3356 C C . ALA A 1 438 ? 46.438 22.359 2.254 1 17.98 438 ALA A C 1
ATOM 3358 O O . ALA A 1 438 ? 45.562 22.688 3.062 1 17.98 438 ALA A O 1
ATOM 3359 N N . ILE A 1 439 ? 47.656 21.969 2.615 1 17.33 439 ILE A N 1
ATOM 3360 C CA . ILE A 1 439 ? 48.312 22.203 3.883 1 17.33 439 ILE A CA 1
ATOM 3361 C C . ILE A 1 439 ? 48.5 23.703 4.113 1 17.33 439 ILE A C 1
ATOM 3363 O O . ILE A 1 439 ? 49.312 24.344 3.457 1 17.33 439 ILE A O 1
ATOM 3367 N N . ASN A 1 440 ? 47.438 24.516 3.805 1 16.8 440 ASN A N 1
ATOM 3368 C CA . ASN A 1 440 ? 47.812 25.906 4.051 1 16.8 440 ASN A CA 1
ATOM 3369 C C . ASN A 1 440 ? 48.625 26.047 5.352 1 16.8 440 ASN A C 1
ATOM 3371 O O . ASN A 1 440 ? 48.344 25.328 6.316 1 16.8 440 ASN A O 1
ATOM 3375 N N . HIS A 1 441 ? 49.812 26.641 5.164 1 17.78 441 HIS A N 1
ATOM 3376 C CA . HIS A 1 441 ? 50.844 26.953 6.125 1 17.78 441 HIS A CA 1
ATOM 3377 C C . HIS A 1 441 ? 50.281 27.625 7.371 1 17.78 441 HIS A C 1
ATOM 3379 O O . HIS A 1 441 ? 49.25 28.297 7.301 1 17.78 441 HIS A O 1
ATOM 3385 N N . PRO A 1 442 ? 51 27.344 8.539 1 16.94 442 PRO A N 1
ATOM 3386 C CA . PRO A 1 442 ? 50.781 27.469 9.984 1 16.94 442 PRO A CA 1
ATOM 3387 C C . PRO A 1 442 ? 50.812 28.922 10.469 1 16.94 442 PRO A C 1
ATOM 3389 O O . PRO A 1 442 ? 50.656 29.172 11.664 1 16.94 442 PRO A O 1
ATOM 3392 N N . GLU A 1 443 ? 50.531 29.984 9.539 1 16.97 443 GLU A N 1
ATOM 3393 C CA . GLU A 1 443 ? 51.281 31.047 10.219 1 16.97 443 GLU A CA 1
ATOM 3394 C C . GLU A 1 443 ? 50.938 31.078 11.711 1 16.97 443 GLU A C 1
ATOM 3396 O O . GLU A 1 443 ? 49.938 30.531 12.133 1 16.97 443 GLU A O 1
ATOM 3401 N N . ASN A 1 444 ? 51.562 32.281 12.344 1 17.03 444 ASN A N 1
ATOM 3402 C CA . ASN A 1 444 ? 52.094 32.719 13.617 1 17.03 444 ASN A CA 1
ATOM 3403 C C . ASN A 1 444 ? 51 32.938 14.656 1 17.03 444 ASN A C 1
ATOM 3405 O O . ASN A 1 444 ? 49.938 33.469 14.336 1 17.03 444 ASN A O 1
ATOM 3409 N N . ILE A 1 445 ? 51.219 32.438 15.875 1 16.77 445 ILE A N 1
ATOM 3410 C CA . ILE A 1 445 ? 50.656 32.156 17.172 1 16.77 445 ILE A CA 1
ATOM 3411 C C . ILE A 1 445 ? 50.344 33.469 17.922 1 16.77 445 ILE A C 1
ATOM 3413 O O . ILE A 1 445 ? 49.906 33.438 19.062 1 16.77 445 ILE A O 1
ATOM 3417 N N . GLN A 1 446 ? 50.219 34.656 17.281 1 16.78 446 GLN A N 1
ATOM 3418 C CA . GLN A 1 446 ? 50.562 35.531 18.406 1 16.78 446 GLN A CA 1
ATOM 3419 C C . GLN A 1 446 ? 49.656 35.281 19.594 1 16.78 446 GLN A C 1
ATOM 3421 O O . GLN A 1 446 ? 48.5 34.938 19.438 1 16.78 446 GLN A O 1
ATOM 3426 N N . PRO A 1 447 ? 50.188 35.719 20.875 1 16.41 447 PRO A N 1
ATOM 3427 C CA . PRO A 1 447 ? 50 35.312 22.266 1 16.41 447 PRO A CA 1
ATOM 3428 C C . PRO A 1 447 ? 48.594 35.656 22.797 1 16.41 447 PRO A C 1
ATOM 3430 O O . PRO A 1 447 ? 47.906 34.75 23.312 1 16.41 447 PRO A O 1
ATOM 3433 N N . ASP A 1 448 ? 48.5 36.656 23.781 1 16.12 448 ASP A N 1
ATOM 3434 C CA . ASP A 1 448 ? 48.312 36.469 25.219 1 16.12 448 ASP A CA 1
ATOM 3435 C C . ASP A 1 448 ? 46.844 36.75 25.609 1 16.12 448 ASP A C 1
ATOM 3437 O O . ASP A 1 448 ? 46.25 35.969 26.359 1 16.12 448 ASP A O 1
ATOM 3441 N N . LEU A 1 449 ? 46.344 38.094 25.562 1 17.47 449 LEU A N 1
ATOM 3442 C CA . LEU A 1 449 ? 46.062 38.719 26.844 1 17.47 449 LEU A CA 1
ATOM 3443 C C . LEU A 1 449 ? 44.625 38.375 27.297 1 17.47 449 LEU A C 1
ATOM 3445 O O . LEU A 1 449 ? 43.781 38.062 26.469 1 17.47 449 LEU A O 1
ATOM 3449 N N . HIS A 1 450 ? 44.188 38.75 28.641 1 16.44 450 HIS A N 1
ATOM 3450 C CA . HIS A 1 450 ? 43.531 38.344 29.875 1 16.44 450 HIS A CA 1
ATOM 3451 C C . HIS A 1 450 ? 42.062 38.75 29.906 1 16.44 450 HIS A C 1
ATOM 3453 O O . HIS A 1 450 ? 41.281 38.188 30.656 1 16.44 450 HIS A O 1
ATOM 3459 N N . VAL A 1 451 ? 41.469 39.75 29.188 1 18.09 451 VAL A N 1
ATOM 3460 C CA . VAL A 1 451 ? 40.781 40.594 30.172 1 18.09 451 VAL A CA 1
ATOM 3461 C C . VAL A 1 451 ? 39.531 39.875 30.688 1 18.09 451 VAL A C 1
ATOM 3463 O O . VAL A 1 451 ? 38.906 39.094 29.969 1 18.09 451 VAL A O 1
ATOM 3466 N N . PRO A 1 452 ? 38.812 40.438 31.844 1 16.55 452 PRO A N 1
ATOM 3467 C CA . PRO A 1 452 ? 38.125 40 33.062 1 16.55 452 PRO A CA 1
ATOM 3468 C C . PRO A 1 452 ? 36.688 39.594 32.844 1 16.55 452 PRO A C 1
ATOM 3470 O O . PRO A 1 452 ? 36.312 38.469 33.156 1 16.55 452 PRO A O 1
ATOM 3473 N N . GLY A 1 453 ? 35.656 40.469 33.281 1 16.27 453 GLY A N 1
ATOM 3474 C CA . GLY A 1 453 ? 34.812 40.281 34.438 1 16.27 453 GLY A CA 1
ATOM 3475 C C . GLY A 1 453 ? 33.469 39.656 34.125 1 16.27 453 GLY A C 1
ATOM 3476 O O . GLY A 1 453 ? 33.281 38.438 34.312 1 16.27 453 GLY A O 1
ATOM 3477 N N . SER A 1 454 ? 32.25 40.469 34.344 1 16.83 454 SER A N 1
ATOM 3478 C CA . SER A 1 454 ? 31.234 40.312 35.375 1 16.83 454 SER A CA 1
ATOM 3479 C C . SER A 1 454 ? 30.031 39.562 34.844 1 16.83 454 SER A C 1
ATOM 3481 O O . SER A 1 454 ? 29.891 39.375 33.625 1 16.83 454 SER A O 1
ATOM 3483 N N . PRO A 1 455 ? 28.688 39.906 35.375 1 17.75 455 PRO A N 1
ATOM 3484 C CA . PRO A 1 455 ? 27.641 39.156 36.094 1 17.75 455 PRO A CA 1
ATOM 3485 C C . PRO A 1 455 ? 26.562 38.625 35.156 1 17.75 455 PRO A C 1
ATOM 3487 O O . PRO A 1 455 ? 26.359 39.156 34.062 1 17.75 455 PRO A O 1
ATOM 3490 N N . LEU A 1 456 ? 26.094 37.5 35.375 1 17.89 456 LEU A N 1
ATOM 3491 C CA . LEU A 1 456 ? 25.203 36.531 34.75 1 17.89 456 LEU A CA 1
ATOM 3492 C C . LEU A 1 456 ? 23.766 37.031 34.75 1 17.89 456 LEU A C 1
ATOM 3494 O O . LEU A 1 456 ? 22.844 36.312 34.375 1 17.89 456 LEU A O 1
ATOM 3498 N N . PRO A 1 457 ? 23.406 38.25 34.25 1 17.58 457 PRO A N 1
ATOM 3499 C CA . PRO A 1 457 ? 22.047 38.562 34.719 1 17.58 457 PRO A CA 1
ATOM 3500 C C . PRO A 1 457 ? 21.016 37.531 34.25 1 17.58 457 PRO A C 1
ATOM 3502 O O . PRO A 1 457 ? 21.219 36.875 33.25 1 17.58 457 PRO A O 1
ATOM 3505 N N . ALA A 1 458 ? 20.234 36.938 35.25 1 17.3 458 ALA A N 1
ATOM 3506 C CA . ALA A 1 458 ? 19.266 35.875 35.406 1 17.3 458 ALA A CA 1
ATOM 3507 C C . ALA A 1 458 ? 18.016 36.125 34.594 1 17.3 458 ALA A C 1
ATOM 3509 O O . ALA A 1 458 ? 17.219 37 34.906 1 17.3 458 ALA A O 1
ATOM 3510 N N . SER A 1 459 ? 18.203 36.406 33.312 1 16.78 459 SER A N 1
ATOM 3511 C CA . SER A 1 459 ? 16.953 36.875 32.719 1 16.78 459 SER A CA 1
ATOM 3512 C C . SER A 1 459 ? 15.828 35.875 32.938 1 16.78 459 SER A C 1
ATOM 3514 O O . SER A 1 459 ? 16.031 34.656 32.781 1 16.78 459 SER A O 1
ATOM 3516 N N . GLY A 1 460 ? 14.852 36.062 33.875 1 16.61 460 GLY A N 1
ATOM 3517 C CA . GLY A 1 460 ? 13.633 35.5 34.438 1 16.61 460 GLY A CA 1
ATOM 3518 C C . GLY A 1 460 ? 12.617 35.125 33.375 1 16.61 460 GLY A C 1
ATOM 3519 O O . GLY A 1 460 ? 12.07 35.969 32.688 1 16.61 460 GLY A O 1
ATOM 3520 N N . TYR A 1 461 ? 12.938 34.188 32.562 1 16.88 461 TYR A N 1
ATOM 3521 C CA . TYR A 1 461 ? 11.953 33.875 31.547 1 16.88 461 TYR A CA 1
ATOM 3522 C C . TYR A 1 461 ? 10.625 33.469 32.188 1 16.88 461 TYR A C 1
ATOM 3524 O O . TYR A 1 461 ? 10.586 32.594 33.062 1 16.88 461 TYR A O 1
ATOM 3532 N N . SER A 1 462 ? 9.727 34.406 32.375 1 16.64 462 SER A N 1
ATOM 3533 C CA . SER A 1 462 ? 8.359 34.312 32.875 1 16.64 462 SER A CA 1
ATOM 3534 C C . SER A 1 462 ? 7.566 33.25 32.125 1 16.64 462 SER A C 1
ATOM 3536 O O . SER A 1 462 ? 7.609 33.219 30.891 1 16.64 462 SER A O 1
ATOM 3538 N N . ALA A 1 463 ? 7.355 32.062 32.719 1 17.61 463 ALA A N 1
ATOM 3539 C CA . ALA A 1 463 ? 6.602 30.844 32.406 1 17.61 463 ALA A CA 1
ATOM 3540 C C . ALA A 1 463 ? 5.16 31.188 32.031 1 17.61 463 ALA A C 1
ATOM 3542 O O . ALA A 1 463 ? 4.387 31.656 32.844 1 17.61 463 ALA A O 1
ATOM 3543 N N . ASP A 1 464 ? 4.977 31.953 30.953 1 17.42 464 ASP A N 1
ATOM 3544 C CA . ASP A 1 464 ? 3.619 32.344 30.578 1 17.42 464 ASP A CA 1
ATOM 3545 C C . ASP A 1 464 ? 2.691 31.125 30.594 1 17.42 464 ASP A C 1
ATOM 3547 O O . ASP A 1 464 ? 2.949 30.125 29.906 1 17.42 464 ASP A O 1
ATOM 3551 N N . VAL A 1 465 ? 2.131 30.766 31.781 1 18.88 465 VAL A N 1
ATOM 3552 C CA . VAL A 1 465 ? 1.064 29.828 32.094 1 18.88 465 VAL A CA 1
ATOM 3553 C C . VAL A 1 465 ? -0.101 30.016 31.125 1 18.88 465 VAL A C 1
ATOM 3555 O O . VAL A 1 465 ? -0.582 31.141 30.938 1 18.88 465 VAL A O 1
ATOM 3558 N N . GLY A 1 466 ? -0.066 29.359 30.031 1 17.98 466 GLY A N 1
ATOM 3559 C CA . GLY A 1 466 ? -1.088 29.484 29 1 17.98 466 GLY A CA 1
ATOM 3560 C C . GLY A 1 466 ? -2.5 29.391 29.547 1 17.98 466 GLY A C 1
ATOM 3561 O O . GLY A 1 466 ? -2.801 28.531 30.359 1 17.98 466 GLY A O 1
ATOM 3562 N N . TYR A 1 467 ? -3.047 30.5 29.891 1 19.36 467 TYR A N 1
ATOM 3563 C CA . TYR A 1 467 ? -4.41 30.703 30.375 1 19.36 467 TYR A CA 1
ATOM 3564 C C . TYR A 1 467 ? -5.422 30.031 29.453 1 19.36 467 TYR A C 1
ATOM 3566 O O . TYR A 1 467 ? -5.168 29.875 28.266 1 19.36 467 TYR A O 1
ATOM 3574 N N . PHE A 1 468 ? -6.227 29.094 30 1 20.86 468 PHE A N 1
ATOM 3575 C CA . PHE A 1 468 ? -7.352 28.562 29.219 1 20.86 468 PHE A CA 1
ATOM 3576 C C . PHE A 1 468 ? -8.18 29.703 28.641 1 20.86 468 PHE A C 1
ATOM 3578 O O . PHE A 1 468 ? -8.289 30.766 29.234 1 20.86 468 PHE A O 1
ATOM 3585 N N . VAL A 1 469 ? -8.188 29.875 27.469 1 20.53 469 VAL A N 1
ATOM 3586 C CA . VAL A 1 469 ? -8.82 31.094 26.969 1 20.53 469 VAL A CA 1
ATOM 3587 C C . VAL A 1 469 ? -10.055 31.422 27.812 1 20.53 469 VAL A C 1
ATOM 3589 O O . VAL A 1 469 ? -10.281 32.594 28.156 1 20.53 469 VAL A O 1
ATOM 3592 N N . ASP A 1 470 ? -11.102 30.5 27.984 1 18.78 470 ASP A N 1
ATOM 3593 C CA . ASP A 1 470 ? -12.297 31.172 28.516 1 18.78 470 ASP A CA 1
ATOM 3594 C C . ASP A 1 470 ? -12.227 31.312 30.031 1 18.78 470 ASP A C 1
ATOM 3596 O O . ASP A 1 470 ? -11.766 30.406 30.719 1 18.78 470 ASP A O 1
ATOM 3600 N N . GLY A 1 471 ? -11.773 32.25 30.75 1 20.89 471 GLY A N 1
ATOM 3601 C CA . GLY A 1 471 ? -11.531 32.812 32.062 1 20.89 471 GLY A CA 1
ATOM 3602 C C . GLY A 1 471 ? -12.18 31.984 33.188 1 20.89 471 GLY A C 1
ATOM 3603 O O . GLY A 1 471 ? -12.188 32.406 34.344 1 20.89 471 GLY A O 1
ATOM 3604 N N . THR A 1 472 ? -13.242 31.203 32.812 1 21.12 472 THR A N 1
ATOM 3605 C CA . THR A 1 472 ? -14.125 30.969 33.969 1 21.12 472 THR A CA 1
ATOM 3606 C C . THR A 1 472 ? -13.438 30.062 35 1 21.12 472 THR A C 1
ATOM 3608 O O . THR A 1 472 ? -12.805 29.078 34.625 1 21.12 472 THR A O 1
ATOM 3611 N N . PRO A 1 473 ? -13.102 30.656 36.094 1 19.97 473 PRO A N 1
ATOM 3612 C CA . PRO A 1 473 ? -12.453 30 37.25 1 19.97 473 PRO A CA 1
ATOM 3613 C C . PRO A 1 473 ? -13.195 28.75 37.688 1 19.97 473 PRO A C 1
ATOM 3615 O O . PRO A 1 473 ? -14.43 28.703 37.656 1 19.97 473 PRO A O 1
ATOM 3618 N N . VAL A 1 474 ? -12.727 27.562 37.469 1 19.89 474 VAL A N 1
ATOM 3619 C CA . VAL A 1 474 ? -13.398 26.359 37.938 1 19.89 474 VAL A CA 1
ATOM 3620 C C . VAL A 1 474 ? -13.578 26.453 39.469 1 19.89 474 VAL A C 1
ATOM 3622 O O . VAL A 1 474 ? -12.594 26.516 40.219 1 19.89 474 VAL A O 1
ATOM 3625 N N . GLU A 1 475 ? -14.648 27.234 39.875 1 19.78 475 GLU A N 1
ATOM 3626 C CA . GLU A 1 475 ? -15.008 27.453 41.25 1 19.78 475 GLU A CA 1
ATOM 3627 C C . GLU A 1 475 ? -15.117 26.141 42.031 1 19.78 475 GLU A C 1
ATOM 3629 O O . GLU A 1 475 ? -15.672 25.172 41.5 1 19.78 475 GLU A O 1
ATOM 3634 N N . THR A 1 476 ? -14.172 25.938 42.844 1 19.3 476 THR A N 1
ATOM 3635 C CA . THR A 1 476 ? -14.094 24.875 43.812 1 19.3 476 THR A CA 1
ATOM 3636 C C . THR A 1 476 ? -15.398 24.75 44.594 1 19.3 476 THR A C 1
ATOM 3638 O O . THR A 1 476 ? -16.156 25.719 44.688 1 19.3 476 THR A O 1
ATOM 3641 N N . ALA A 1 477 ? -15.797 23.594 45 1 20.56 477 ALA A N 1
ATOM 3642 C CA . ALA A 1 477 ? -16.922 23.047 45.781 1 20.56 477 ALA A CA 1
ATOM 3643 C C . ALA A 1 477 ? -17.016 23.719 47.156 1 20.56 477 ALA A C 1
ATOM 3645 O O . ALA A 1 477 ? -16.125 23.578 48 1 20.56 477 ALA A O 1
ATOM 3646 N N . GLY A 1 478 ? -17.25 25.125 47.156 1 18 478 GLY A N 1
ATOM 3647 C CA . GLY A 1 478 ? -17.422 25.578 48.531 1 18 478 GLY A CA 1
ATOM 3648 C C . GLY A 1 478 ? -18.469 24.781 49.281 1 18 478 GLY A C 1
ATOM 3649 O O . GLY A 1 478 ? -19.281 24.078 48.688 1 18 478 GLY A O 1
ATOM 3650 N N . ASN A 1 479 ? -18.453 24.906 50.625 1 19.97 479 ASN A N 1
ATOM 3651 C CA . ASN A 1 479 ? -18.953 24.438 51.906 1 19.97 479 ASN A CA 1
ATOM 3652 C C . ASN A 1 479 ? -20.469 24.656 52.031 1 19.97 479 ASN A C 1
ATOM 3654 O O . ASN A 1 479 ? -20.938 25.797 52 1 19.97 479 ASN A O 1
ATOM 3658 N N . ASN A 1 480 ? -21.25 23.859 51.25 1 17.73 480 ASN A N 1
ATOM 3659 C CA . ASN A 1 480 ? -22.688 23.953 51.531 1 17.73 480 ASN A CA 1
ATOM 3660 C C . ASN A 1 480 ? -22.984 23.719 53 1 17.73 480 ASN A C 1
ATOM 3662 O O . ASN A 1 480 ? -22.828 22.609 53.5 1 17.73 480 ASN A O 1
ATOM 3666 N N . SER A 1 481 ? -22.812 24.703 53.875 1 18.11 481 SER A N 1
ATOM 3667 C CA . SER A 1 481 ? -23.219 24.734 55.281 1 18.11 481 SER A CA 1
ATOM 3668 C C . SER A 1 481 ? -24.734 24.594 55.438 1 18.11 481 SER A C 1
ATOM 3670 O O . SER A 1 481 ? -25.219 24.266 56.5 1 18.11 481 SER A O 1
ATOM 3672 N N . VAL A 1 482 ? -25.703 24.891 54.594 1 20.5 482 VAL A N 1
ATOM 3673 C CA . VAL A 1 482 ? -26.766 25.547 55.344 1 20.5 482 VAL A CA 1
ATOM 3674 C C . VAL A 1 482 ? -27.312 24.578 56.375 1 20.5 482 VAL A C 1
ATOM 3676 O O . VAL A 1 482 ? -27.203 23.359 56.25 1 20.5 482 VAL A O 1
ATOM 3679 N N . PRO A 1 483 ? -28.5 25 57.031 1 21.91 483 PRO A N 1
ATOM 3680 C CA . PRO A 1 483 ? -29.172 25.016 58.312 1 21.91 483 PRO A CA 1
ATOM 3681 C C . PRO A 1 483 ? -29.938 23.719 58.594 1 21.91 483 PRO A C 1
ATOM 3683 O O . PRO A 1 483 ? -30.453 23.094 57.656 1 21.91 483 PRO A O 1
ATOM 3686 N N . ARG A 1 484 ? -29.703 23.25 59.75 1 16.67 484 ARG A N 1
ATOM 3687 C CA . ARG A 1 484 ? -30.781 22.781 60.625 1 16.67 484 ARG A CA 1
ATOM 3688 C C . ARG A 1 484 ? -31.766 23.906 60.906 1 16.67 484 ARG A C 1
ATOM 3690 O O . ARG A 1 484 ? -31.375 25.031 61.188 1 16.67 484 ARG A O 1
ATOM 3697 N N . MET B 1 1 ? 0.7 28.203 -16.969 1 43.59 1 MET B N 1
ATOM 3698 C CA . MET B 1 1 ? 0.588 28.766 -15.633 1 43.59 1 MET B CA 1
ATOM 3699 C C . MET B 1 1 ? -0.232 30.062 -15.656 1 43.59 1 MET B C 1
ATOM 3701 O O . MET B 1 1 ? 0.011 30.938 -16.484 1 43.59 1 MET B O 1
ATOM 3705 N N . GLY B 1 2 ? -1.427 29.938 -15.281 1 61.28 2 GLY B N 1
ATOM 3706 C CA . GLY B 1 2 ? -2.262 31.125 -15.43 1 61.28 2 GLY B CA 1
ATOM 3707 C C . GLY B 1 2 ? -1.679 32.344 -14.75 1 61.28 2 GLY B C 1
ATOM 3708 O O . GLY B 1 2 ? -0.631 32.281 -14.109 1 61.28 2 GLY B O 1
ATOM 3709 N N . GLY B 1 3 ? -2.127 33.469 -14.977 1 80.88 3 GLY B N 1
ATOM 3710 C CA . GLY B 1 3 ? -1.715 34.781 -14.461 1 80.88 3 GLY B CA 1
ATOM 3711 C C . GLY B 1 3 ? -1.696 34.844 -12.945 1 80.88 3 GLY B C 1
ATOM 3712 O O . GLY B 1 3 ? -2.162 33.906 -12.273 1 80.88 3 GLY B O 1
ATOM 3713 N N . SER B 1 4 ? -0.969 35.719 -12.344 1 93.69 4 SER B N 1
ATOM 3714 C CA . SER B 1 4 ? -0.89 36 -10.914 1 93.69 4 SER B CA 1
ATOM 3715 C C . SER B 1 4 ? -2.279 36.062 -10.289 1 93.69 4 SER B C 1
ATOM 3717 O O . SER B 1 4 ? -3.184 36.688 -10.828 1 93.69 4 SER B O 1
ATOM 3719 N N . LYS B 1 5 ? -2.469 35.25 -9.227 1 97.62 5 LYS B N 1
ATOM 3720 C CA . LYS B 1 5 ? -3.721 35.219 -8.477 1 97.62 5 LYS B CA 1
ATOM 3721 C C . LYS B 1 5 ? -3.555 35.844 -7.098 1 97.62 5 LYS B C 1
ATOM 3723 O O . LYS B 1 5 ? -2.451 35.875 -6.551 1 97.62 5 LYS B O 1
ATOM 3728 N N . ARG B 1 6 ? -4.629 36.469 -6.641 1 98.31 6 ARG B N 1
ATOM 3729 C CA . ARG B 1 6 ? -4.684 36.906 -5.25 1 98.31 6 ARG B CA 1
ATOM 3730 C C . ARG B 1 6 ? -5.242 35.781 -4.355 1 98.31 6 ARG B C 1
ATOM 3732 O O . ARG B 1 6 ? -6.418 35.438 -4.457 1 98.31 6 ARG B O 1
ATOM 3739 N N . ILE B 1 7 ? -4.414 35.25 -3.439 1 98.69 7 ILE B N 1
ATOM 3740 C CA . ILE B 1 7 ? -4.738 34.031 -2.74 1 98.69 7 ILE B CA 1
ATOM 3741 C C . ILE B 1 7 ? -4.805 34.281 -1.236 1 98.69 7 ILE B C 1
ATOM 3743 O O . ILE B 1 7 ? -3.865 34.812 -0.654 1 98.69 7 ILE B O 1
ATOM 3747 N N . LEU B 1 8 ? -5.945 33.938 -0.641 1 98.69 8 LEU B N 1
ATOM 3748 C CA . LEU B 1 8 ? -6.086 33.969 0.81 1 98.69 8 LEU B CA 1
ATOM 3749 C C . LEU B 1 8 ? -5.656 32.625 1.422 1 98.69 8 LEU B C 1
ATOM 3751 O O . LEU B 1 8 ? -6.121 31.578 1.002 1 98.69 8 LEU B O 1
ATOM 3755 N N . VAL B 1 9 ? -4.777 32.656 2.379 1 98.56 9 VAL B N 1
ATOM 3756 C CA . VAL B 1 9 ? -4.344 31.469 3.1 1 98.56 9 VAL B CA 1
ATOM 3757 C C . VAL B 1 9 ? -4.719 31.594 4.574 1 98.56 9 VAL B C 1
ATOM 3759 O O . VAL B 1 9 ? -4.148 32.406 5.301 1 98.56 9 VAL B O 1
ATOM 3762 N N . MET B 1 10 ? -5.73 30.703 4.984 1 97.56 10 MET B N 1
ATOM 3763 C CA . MET B 1 10 ? -6.004 30.547 6.406 1 97.56 10 MET B CA 1
ATOM 3764 C C . MET B 1 10 ? -4.953 29.656 7.07 1 97.56 10 MET B C 1
ATOM 3766 O O . MET B 1 10 ? -4.805 28.5 6.703 1 97.56 10 MET B O 1
ATOM 3770 N N . GLY B 1 11 ? -4.176 30.078 8.062 1 88.62 11 GLY B N 1
ATOM 3771 C CA . GLY B 1 11 ? -3.119 29.297 8.695 1 88.62 11 GLY B CA 1
ATOM 3772 C C . GLY B 1 11 ? -1.817 29.328 7.914 1 88.62 11 GLY B C 1
ATOM 3773 O O . GLY B 1 11 ? -1.215 28.281 7.668 1 88.62 11 GLY B O 1
ATOM 3774 N N . GLY B 1 12 ? -1.082 30.359 7.695 1 86.38 12 GLY B N 1
ATOM 3775 C CA . GLY B 1 12 ? 0.078 30.547 6.836 1 86.38 12 GLY B CA 1
ATOM 3776 C C . GLY B 1 12 ? 1.342 30.875 7.605 1 86.38 12 GLY B C 1
ATOM 3777 O O . GLY B 1 12 ? 2.398 31.094 7.008 1 86.38 12 GLY B O 1
ATOM 3778 N N . THR B 1 13 ? 1.288 30.656 8.977 1 92.75 13 THR B N 1
ATOM 3779 C CA . THR B 1 13 ? 2.4 31.203 9.742 1 92.75 13 THR B CA 1
ATOM 3780 C C . THR B 1 13 ? 3.336 30.094 10.203 1 92.75 13 THR B C 1
ATOM 3782 O O . THR B 1 13 ? 4.473 30.344 10.602 1 92.75 13 THR B O 1
ATOM 3785 N N . ARG B 1 14 ? 2.844 28.875 10.188 1 94.12 14 ARG B N 1
ATOM 3786 C CA . ARG B 1 14 ? 3.648 27.781 10.719 1 94.12 14 ARG B CA 1
ATOM 3787 C C . ARG B 1 14 ? 3.633 26.578 9.773 1 94.12 14 ARG B C 1
ATOM 3789 O O . ARG B 1 14 ? 2.656 26.359 9.055 1 94.12 14 ARG B O 1
ATOM 3796 N N . PHE B 1 15 ? 4.648 25.891 9.82 1 96.12 15 PHE B N 1
ATOM 3797 C CA . PHE B 1 15 ? 4.809 24.562 9.242 1 96.12 15 PHE B CA 1
ATOM 3798 C C . PHE B 1 15 ? 4.238 24.516 7.824 1 96.12 15 PHE B C 1
ATOM 3800 O O . PHE B 1 15 ? 4.711 25.234 6.938 1 96.12 15 PHE B O 1
ATOM 3807 N N . ILE B 1 16 ? 3.131 23.719 7.516 1 97.06 16 ILE B N 1
ATOM 3808 C CA . ILE B 1 16 ? 2.635 23.516 6.16 1 97.06 16 ILE B CA 1
ATOM 3809 C C . ILE B 1 16 ? 2.27 24.859 5.531 1 97.06 16 ILE B C 1
ATOM 3811 O O . ILE B 1 16 ? 2.439 25.047 4.324 1 97.06 16 ILE B O 1
ATOM 3815 N N . GLY B 1 17 ? 1.729 25.734 6.359 1 97.12 17 GLY B N 1
ATOM 3816 C CA . GLY B 1 17 ? 1.379 27.062 5.863 1 97.12 17 GLY B CA 1
ATOM 3817 C C . GLY B 1 17 ? 2.564 27.812 5.297 1 97.12 17 GLY B C 1
ATOM 3818 O O . GLY B 1 17 ? 2.447 28.484 4.266 1 97.12 17 GLY B O 1
ATOM 3819 N N . CYS B 1 18 ? 3.676 27.703 5.961 1 97.5 18 CYS B N 1
ATOM 3820 C CA . CYS B 1 18 ? 4.887 28.375 5.504 1 97.5 18 CYS B CA 1
ATOM 3821 C C . CYS B 1 18 ? 5.348 27.812 4.16 1 97.5 18 CYS B C 1
ATOM 3823 O O . CYS B 1 18 ? 5.711 28.578 3.26 1 97.5 18 CYS B O 1
ATOM 3825 N N . TYR B 1 19 ? 5.324 26.516 4.039 1 98.12 19 TYR B N 1
ATOM 3826 C CA . TYR B 1 19 ? 5.738 25.875 2.801 1 98.12 19 TYR B CA 1
ATOM 3827 C C . TYR B 1 19 ? 4.797 26.219 1.656 1 98.12 19 TYR B C 1
ATOM 3829 O O . TYR B 1 19 ? 5.242 26.453 0.53 1 98.12 19 TYR B O 1
ATOM 3837 N N . LEU B 1 20 ? 3.547 26.25 1.963 1 98.62 20 LEU B N 1
ATOM 3838 C CA . LEU B 1 20 ? 2.564 26.609 0.943 1 98.62 20 LEU B CA 1
ATOM 3839 C C . LEU B 1 20 ? 2.773 28.031 0.458 1 98.62 20 LEU B C 1
ATOM 3841 O O . LEU B 1 20 ? 2.826 28.281 -0.749 1 98.62 20 LEU B O 1
ATOM 3845 N N . VAL B 1 21 ? 2.896 28.984 1.37 1 98.31 21 VAL B N 1
ATOM 3846 C CA . VAL B 1 21 ? 3.092 30.391 1.009 1 98.31 21 VAL B CA 1
ATOM 3847 C C . VAL B 1 21 ? 4.344 30.531 0.145 1 98.31 21 VAL B C 1
ATOM 3849 O O . VAL B 1 21 ? 4.324 31.219 -0.876 1 98.31 21 VAL B O 1
ATOM 3852 N N . ALA B 1 22 ? 5.391 29.828 0.555 1 97.88 22 ALA B N 1
ATOM 3853 C CA . ALA B 1 22 ? 6.633 29.891 -0.211 1 97.88 22 ALA B CA 1
ATOM 3854 C C . ALA B 1 22 ? 6.414 29.406 -1.643 1 97.88 22 ALA B C 1
ATOM 3856 O O . ALA B 1 22 ? 6.867 30.047 -2.596 1 97.88 22 ALA B O 1
ATOM 3857 N N . LYS B 1 23 ? 5.715 28.312 -1.775 1 97.69 23 LYS B N 1
ATOM 3858 C CA . LYS B 1 23 ? 5.48 27.75 -3.102 1 97.69 23 LYS B CA 1
ATOM 3859 C C . LYS B 1 23 ? 4.602 28.672 -3.941 1 97.69 23 LYS B C 1
ATOM 3861 O O . LYS B 1 23 ? 4.832 28.844 -5.141 1 97.69 23 LYS B O 1
ATOM 3866 N N . LEU B 1 24 ? 3.586 29.234 -3.355 1 98.19 24 LEU B N 1
ATOM 3867 C CA . LEU B 1 24 ? 2.695 30.156 -4.059 1 98.19 24 LEU B CA 1
ATOM 3868 C C . LEU B 1 24 ? 3.449 31.391 -4.539 1 98.19 24 LEU B C 1
ATOM 3870 O O . LEU B 1 24 ? 3.227 31.875 -5.652 1 98.19 24 LEU B O 1
ATOM 3874 N N . ARG B 1 25 ? 4.336 31.891 -3.725 1 97.69 25 ARG B N 1
ATOM 3875 C CA . ARG B 1 25 ? 5.156 33.031 -4.094 1 97.69 25 ARG B CA 1
ATOM 3876 C C . ARG B 1 25 ? 6.113 32.688 -5.227 1 97.69 25 ARG B C 1
ATOM 3878 O O . ARG B 1 25 ? 6.332 33.5 -6.133 1 97.69 25 ARG B O 1
ATOM 3885 N N . GLU B 1 26 ? 6.629 31.5 -5.152 1 96.12 26 GLU B N 1
ATOM 3886 C CA . GLU B 1 26 ? 7.492 31.016 -6.227 1 96.12 26 GLU B CA 1
ATOM 3887 C C . GLU B 1 26 ? 6.75 31 -7.562 1 96.12 26 GLU B C 1
ATOM 3889 O O . GLU B 1 26 ? 7.352 31.234 -8.617 1 96.12 26 GLU B O 1
ATOM 3894 N N . LEU B 1 27 ? 5.488 30.766 -7.5 1 96.31 27 LEU B N 1
ATOM 3895 C CA . LEU B 1 27 ? 4.676 30.672 -8.711 1 96.31 27 LEU B CA 1
ATOM 3896 C C . LEU B 1 27 ? 4.176 32.062 -9.133 1 96.31 27 LEU B C 1
ATOM 3898 O O . LEU B 1 27 ? 3.453 32.188 -10.125 1 96.31 27 LEU B O 1
ATOM 3902 N N . GLY B 1 28 ? 4.457 33.031 -8.328 1 96.75 28 GLY B N 1
ATOM 3903 C CA . GLY B 1 28 ? 4.199 34.406 -8.734 1 96.75 28 GLY B CA 1
ATOM 3904 C C . GLY B 1 28 ? 2.875 34.938 -8.219 1 96.75 28 GLY B C 1
ATOM 3905 O O . GLY B 1 28 ? 2.42 36 -8.648 1 96.75 28 GLY B O 1
ATOM 3906 N N . HIS B 1 29 ? 2.273 34.312 -7.27 1 98.19 29 HIS B N 1
ATOM 3907 C CA . HIS B 1 29 ? 0.976 34.719 -6.754 1 98.19 29 HIS B CA 1
ATOM 3908 C C . HIS B 1 29 ? 1.131 35.75 -5.633 1 98.19 29 HIS B C 1
ATOM 3910 O O . HIS B 1 29 ? 2.201 35.875 -5.027 1 98.19 29 HIS B O 1
ATOM 3916 N N . GLN B 1 30 ? 0.115 36.562 -5.453 1 98.19 30 GLN B N 1
ATOM 3917 C CA . GLN B 1 30 ? -0.012 37.406 -4.27 1 98.19 30 GLN B CA 1
ATOM 3918 C C . GLN B 1 30 ? -0.73 36.688 -3.143 1 98.19 30 GLN B C 1
ATOM 3920 O O . GLN B 1 30 ? -1.798 36.094 -3.352 1 98.19 30 GLN B O 1
ATOM 3925 N N . VAL B 1 31 ? -0.09 36.719 -1.988 1 98.62 31 VAL B N 1
ATOM 3926 C CA . VAL B 1 31 ? -0.62 35.875 -0.914 1 98.62 31 VAL B CA 1
ATOM 3927 C C . VAL B 1 31 ? -1.044 36.75 0.26 1 98.62 31 VAL B C 1
ATOM 3929 O O . VAL B 1 31 ? -0.294 37.625 0.688 1 98.62 31 VAL B O 1
ATOM 3932 N N . VAL B 1 32 ? -2.234 36.625 0.728 1 98.38 32 VAL B N 1
ATOM 3933 C CA . VAL B 1 32 ? -2.738 37.219 1.956 1 98.38 32 VAL B CA 1
ATOM 3934 C C . VAL B 1 32 ? -2.885 36.156 3.037 1 98.38 32 VAL B C 1
ATOM 3936 O O . VAL B 1 32 ? -3.674 35.219 2.891 1 98.38 32 VAL B O 1
ATOM 3939 N N . VAL B 1 33 ? -2.137 36.312 4.059 1 98.12 33 VAL B N 1
ATOM 3940 C CA . VAL B 1 33 ? -2.205 35.344 5.16 1 98.12 33 VAL B CA 1
ATOM 3941 C C . VAL B 1 33 ? -3.139 35.875 6.246 1 98.12 33 VAL B C 1
ATOM 3943 O O . VAL B 1 33 ? -2.961 37 6.73 1 98.12 33 VAL B O 1
ATOM 3946 N N . CYS B 1 34 ? -4.102 35.031 6.625 1 97.56 34 CYS B N 1
ATOM 3947 C CA . CYS B 1 34 ? -5.059 35.469 7.648 1 97.56 34 CYS B CA 1
ATOM 3948 C C . CYS B 1 34 ? -4.812 34.719 8.953 1 97.56 34 CYS B C 1
ATOM 3950 O O . CYS B 1 34 ? -4.836 33.469 8.984 1 97.56 34 CYS B O 1
ATOM 3952 N N . ASN B 1 35 ? -4.605 35.438 9.984 1 94.81 35 ASN B N 1
ATOM 3953 C CA . ASN B 1 35 ? -4.371 34.875 11.312 1 94.81 35 ASN B CA 1
ATOM 3954 C C . ASN B 1 35 ? -4.523 35.938 12.398 1 94.81 35 ASN B C 1
ATOM 3956 O O . ASN B 1 35 ? -4.941 37.062 12.125 1 94.81 35 ASN B O 1
ATOM 3960 N N . ARG B 1 36 ? -4.168 35.594 13.641 1 93.31 36 ARG B N 1
ATOM 3961 C CA . ARG B 1 36 ? -4.383 36.5 14.781 1 93.31 36 ARG B CA 1
ATOM 3962 C C . ARG B 1 36 ? -3.221 37.469 14.945 1 93.31 36 ARG B C 1
ATOM 3964 O O . ARG B 1 36 ? -3.293 38.406 15.75 1 93.31 36 ARG B O 1
ATOM 3971 N N . GLY B 1 37 ? -2.143 37.281 14.227 1 90.56 37 GLY B N 1
ATOM 3972 C CA . GLY B 1 37 ? -0.993 38.156 14.273 1 90.56 37 GLY B CA 1
ATOM 3973 C C . GLY B 1 37 ? -0.103 37.938 15.477 1 90.56 37 GLY B C 1
ATOM 3974 O O . GLY B 1 37 ? 0.719 38.781 15.82 1 90.56 37 GLY B O 1
ATOM 3975 N N . LYS B 1 38 ? -0.2 36.875 16.094 1 86.19 38 LYS B N 1
ATOM 3976 C CA . LYS B 1 38 ? 0.5 36.625 17.359 1 86.19 38 LYS B CA 1
ATOM 3977 C C . LYS B 1 38 ? 1.914 36.094 17.109 1 86.19 38 LYS B C 1
ATOM 3979 O O . LYS B 1 38 ? 2.812 36.312 17.922 1 86.19 38 LYS B O 1
ATOM 3984 N N . THR B 1 39 ? 2.111 35.438 16.062 1 83.62 39 THR B N 1
ATOM 3985 C CA . THR B 1 39 ? 3.393 34.844 15.742 1 83.62 39 THR B CA 1
ATOM 3986 C C . THR B 1 39 ? 4.059 35.562 14.578 1 83.62 39 THR B C 1
ATOM 3988 O O . THR B 1 39 ? 3.482 35.656 13.492 1 83.62 39 THR B O 1
ATOM 3991 N N . ASN B 1 40 ? 5.266 36.031 14.805 1 90.44 40 ASN B N 1
ATOM 3992 C CA . ASN B 1 40 ? 6.062 36.625 13.75 1 90.44 40 ASN B CA 1
ATOM 3993 C C . ASN B 1 40 ? 5.297 37.75 13.031 1 90.44 40 ASN B C 1
ATOM 3995 O O . ASN B 1 40 ? 5.32 37.844 11.805 1 90.44 40 ASN B O 1
ATOM 3999 N N . GLY B 1 41 ? 4.453 38.5 13.797 1 90.88 41 GLY B N 1
ATOM 4000 C CA . GLY B 1 41 ? 3.678 39.562 13.195 1 90.88 41 GLY B CA 1
ATOM 4001 C C . GLY B 1 41 ? 2.646 39.094 12.195 1 90.88 41 GLY B C 1
ATOM 4002 O O . GLY B 1 41 ? 2.168 39.844 11.359 1 90.88 41 GLY B O 1
ATOM 4003 N N . GLY B 1 42 ? 2.383 37.844 12.188 1 95.12 42 GLY B N 1
ATOM 4004 C CA . GLY B 1 42 ? 1.415 37.25 11.281 1 95.12 42 GLY B CA 1
ATOM 4005 C C . GLY B 1 42 ? 2.035 36.75 9.992 1 95.12 42 GLY B C 1
ATOM 4006 O O . GLY B 1 42 ? 1.353 36.156 9.156 1 95.12 42 GLY B O 1
ATOM 4007 N N . LEU B 1 43 ? 3.283 36.969 9.812 1 96.69 43 LEU B N 1
ATOM 4008 C CA . LEU B 1 43 ? 3.996 36.531 8.609 1 96.69 43 LEU B CA 1
ATOM 4009 C C . LEU B 1 43 ? 4.469 35.094 8.758 1 96.69 43 LEU B C 1
ATOM 4011 O O . LEU B 1 43 ? 4.68 34.625 9.867 1 96.69 43 LEU B O 1
ATOM 4015 N N . PRO B 1 44 ? 4.625 34.344 7.645 1 96.88 44 PRO B N 1
ATOM 4016 C CA . PRO B 1 44 ? 5.16 33 7.734 1 96.88 44 PRO B CA 1
ATOM 4017 C C . PRO B 1 44 ? 6.578 32.938 8.297 1 96.88 44 PRO B C 1
ATOM 4019 O O . PRO B 1 44 ? 7.387 33.844 8.016 1 96.88 44 PRO B O 1
ATOM 4022 N N . GLU B 1 45 ? 6.832 31.938 9.094 1 95.19 45 GLU B N 1
ATOM 4023 C CA . GLU B 1 45 ? 8.211 31.688 9.516 1 95.19 45 GLU B CA 1
ATOM 4024 C C . GLU B 1 45 ? 9.094 31.359 8.32 1 95.19 45 GLU B C 1
ATOM 4026 O O . GLU B 1 45 ? 8.633 30.797 7.332 1 95.19 45 GLU B O 1
ATOM 4031 N N . PRO B 1 46 ? 10.359 31.797 8.445 1 95.44 46 PRO B N 1
ATOM 4032 C CA . PRO B 1 46 ? 11.258 31.422 7.348 1 95.44 46 PRO B CA 1
ATOM 4033 C C . PRO B 1 46 ? 11.453 29.906 7.254 1 95.44 46 PRO B C 1
ATOM 4035 O O . PRO B 1 46 ? 11.531 29.219 8.281 1 95.44 46 PRO B O 1
ATOM 4038 N N . LEU B 1 47 ? 11.531 29.391 6.066 1 96.31 47 LEU B N 1
ATOM 4039 C CA . LEU B 1 47 ? 11.828 27.984 5.863 1 96.31 47 LEU B CA 1
ATOM 4040 C C . LEU B 1 47 ? 13.266 27.656 6.281 1 96.31 47 LEU B C 1
ATOM 4042 O O . LEU B 1 47 ? 14.125 28.547 6.293 1 96.31 47 LEU B O 1
ATOM 4046 N N . PRO B 1 48 ? 13.484 26.391 6.566 1 94.5 48 PRO B N 1
ATOM 4047 C CA . PRO B 1 48 ? 14.844 26 6.953 1 94.5 48 PRO B CA 1
ATOM 4048 C C . PRO B 1 48 ? 15.859 26.234 5.84 1 94.5 48 PRO B C 1
ATOM 4050 O O . PRO B 1 48 ? 15.586 25.953 4.672 1 94.5 48 PRO B O 1
ATOM 4053 N N . GLY B 1 49 ? 16.953 26.859 6.27 1 89.94 49 GLY B N 1
ATOM 4054 C CA . GLY B 1 49 ? 18.094 26.953 5.363 1 89.94 49 GLY B CA 1
ATOM 4055 C C . GLY B 1 49 ? 18.016 28.156 4.449 1 89.94 49 GLY B C 1
ATOM 4056 O O . GLY B 1 49 ? 18.938 28.406 3.656 1 89.94 49 GLY B O 1
ATOM 4057 N N . ILE B 1 50 ? 16.953 28.891 4.578 1 92.44 50 ILE B N 1
ATOM 4058 C CA . ILE B 1 50 ? 16.844 30.031 3.672 1 92.44 50 ILE B CA 1
ATOM 4059 C C . ILE B 1 50 ? 17.484 31.266 4.316 1 92.44 50 ILE B C 1
ATOM 4061 O O . ILE B 1 50 ? 17.359 31.484 5.523 1 92.44 50 ILE B O 1
ATOM 4065 N N . GLY B 1 51 ? 18.219 32.094 3.48 1 93.06 51 GLY B N 1
ATOM 4066 C CA . GLY B 1 51 ? 18.844 33.312 3.971 1 93.06 51 GLY B CA 1
ATOM 4067 C C . GLY B 1 51 ? 17.859 34.469 4.062 1 93.06 51 GLY B C 1
ATOM 4068 O O . GLY B 1 51 ? 16.734 34.375 3.572 1 93.06 51 GLY B O 1
ATOM 4069 N N . ASP B 1 52 ? 18.297 35.531 4.66 1 95.31 52 ASP B N 1
ATOM 4070 C CA . ASP B 1 52 ? 17.484 36.719 4.887 1 95.31 52 ASP B CA 1
ATOM 4071 C C . ASP B 1 52 ? 17 37.312 3.566 1 95.31 52 ASP B C 1
ATOM 4073 O O . ASP B 1 52 ? 15.836 37.719 3.449 1 95.31 52 ASP B O 1
ATOM 4077 N N . ALA B 1 53 ? 17.859 37.344 2.6 1 96.44 53 ALA B N 1
ATOM 4078 C CA . ALA B 1 53 ? 17.5 37.938 1.313 1 96.44 53 ALA B CA 1
ATOM 4079 C C . ALA B 1 53 ? 16.375 37.156 0.634 1 96.44 53 ALA B C 1
ATOM 4081 O O . ALA B 1 53 ? 15.438 37.75 0.099 1 96.44 53 ALA B O 1
ATOM 4082 N N . GLN B 1 54 ? 16.516 35.875 0.676 1 95.38 54 GLN B N 1
ATOM 4083 C CA . GLN B 1 54 ? 15.5 35.031 0.075 1 95.38 54 GLN B CA 1
ATOM 4084 C C . GLN B 1 54 ? 14.18 35.125 0.832 1 95.38 54 GLN B C 1
ATOM 4086 O O . GLN B 1 54 ? 13.102 35.125 0.223 1 95.38 54 GLN B O 1
ATOM 4091 N N . TYR B 1 55 ? 14.258 35.188 2.098 1 96.81 55 TYR B N 1
ATOM 4092 C CA . TYR B 1 55 ? 13.07 35.344 2.934 1 96.81 55 TYR B CA 1
ATOM 4093 C C . TYR B 1 55 ? 12.352 36.656 2.633 1 96.81 55 TYR B C 1
ATOM 4095 O O . TYR B 1 55 ? 11.133 36.656 2.459 1 96.81 55 TYR B O 1
ATOM 4103 N N . GLN B 1 56 ? 13.125 37.688 2.516 1 96.75 56 GLN B N 1
ATOM 4104 C CA . GLN B 1 56 ? 12.531 39 2.215 1 96.75 56 GLN B CA 1
ATOM 4105 C C . GLN B 1 56 ? 11.906 39 0.824 1 96.75 56 GLN B C 1
ATOM 4107 O O . GLN B 1 56 ? 10.859 39.625 0.616 1 96.75 56 GLN B O 1
ATOM 4112 N N . GLN B 1 57 ? 12.547 38.344 -0.052 1 95.88 57 GLN B N 1
ATOM 4113 C CA . GLN B 1 57 ? 11.992 38.219 -1.396 1 95.88 57 GLN B CA 1
ATOM 4114 C C . GLN B 1 57 ? 10.648 37.5 -1.377 1 95.88 57 GLN B C 1
ATOM 4116 O O . GLN B 1 57 ? 9.703 37.938 -2.057 1 95.88 57 GLN B O 1
ATOM 4121 N N . MET B 1 58 ? 10.555 36.469 -0.631 1 94.75 58 MET B N 1
ATOM 4122 C CA . MET B 1 58 ? 9.305 35.719 -0.5 1 94.75 58 MET B CA 1
ATOM 4123 C C . MET B 1 58 ? 8.211 36.594 0.091 1 94.75 58 MET B C 1
ATOM 4125 O O . MET B 1 58 ? 7.059 36.531 -0.349 1 94.75 58 MET B O 1
ATOM 4129 N N . LEU B 1 59 ? 8.547 37.531 0.948 1 96.69 59 LEU B N 1
ATOM 4130 C CA . LEU B 1 59 ? 7.582 38.344 1.684 1 96.69 59 LEU B CA 1
ATOM 4131 C C . LEU B 1 59 ? 7.051 39.469 0.813 1 96.69 59 LEU B C 1
ATOM 4133 O O . LEU B 1 59 ? 6.035 40.094 1.143 1 96.69 59 LEU B O 1
ATOM 4137 N N . GLN B 1 60 ? 7.758 39.938 -0.245 1 95.94 60 GLN B N 1
ATOM 4138 C CA . GLN B 1 60 ? 7.336 41.062 -1.088 1 95.94 60 GLN B CA 1
ATOM 4139 C C . GLN B 1 60 ? 5.934 40.844 -1.64 1 95.94 60 GLN B C 1
ATOM 4141 O O . GLN B 1 60 ? 5.172 41.781 -1.822 1 95.94 60 GLN B O 1
ATOM 4146 N N . GLY B 1 61 ? 5.457 39.75 -1.749 1 96.19 61 GLY B N 1
ATOM 4147 C CA . GLY B 1 61 ? 4.133 39.406 -2.26 1 96.19 61 GLY B CA 1
ATOM 4148 C C . GLY B 1 61 ? 3.219 38.812 -1.21 1 96.19 61 GLY B C 1
ATOM 4149 O O . GLY B 1 61 ? 2.191 38.219 -1.541 1 96.19 61 GLY B O 1
ATOM 4150 N N . VAL B 1 62 ? 3.555 39.125 0.064 1 97.94 62 VAL B N 1
ATOM 4151 C CA . VAL B 1 62 ? 2.781 38.562 1.166 1 97.94 62 VAL B CA 1
ATOM 4152 C C . VAL B 1 62 ? 2.23 39.688 2.039 1 97.94 62 VAL B C 1
ATOM 4154 O O . VAL B 1 62 ? 2.965 40.594 2.418 1 97.94 62 VAL B O 1
ATOM 4157 N N . THR B 1 63 ? 0.953 39.75 2.301 1 97.25 63 THR B N 1
ATOM 4158 C CA . THR B 1 63 ? 0.33 40.688 3.24 1 97.25 63 THR B CA 1
ATOM 4159 C C . THR B 1 63 ? -0.439 39.906 4.316 1 97.25 63 THR B C 1
ATOM 4161 O O . THR B 1 63 ? -0.749 38.719 4.152 1 97.25 63 THR B O 1
ATOM 4164 N N . VAL B 1 64 ? -0.69 40.594 5.43 1 97.38 64 VAL B N 1
ATOM 4165 C CA . VAL B 1 64 ? -1.352 39.969 6.562 1 97.38 64 VAL B CA 1
ATOM 4166 C C . VAL B 1 64 ? -2.756 40.531 6.73 1 97.38 64 VAL B C 1
ATOM 4168 O O . VAL B 1 64 ? -2.941 41.75 6.711 1 97.38 64 VAL B O 1
ATOM 4171 N N . LEU B 1 65 ? -3.707 39.688 6.758 1 97.75 65 LEU B N 1
ATOM 4172 C CA . LEU B 1 65 ? -5.07 40 7.172 1 97.75 65 LEU B CA 1
ATOM 4173 C C . LEU B 1 65 ? -5.332 39.5 8.594 1 97.75 65 LEU B C 1
ATOM 4175 O O . LEU B 1 65 ? -5.422 38.281 8.828 1 97.75 65 LEU B O 1
ATOM 4179 N N . GLN B 1 66 ? -5.484 40.406 9.531 1 96.44 66 GLN B N 1
ATOM 4180 C CA . GLN B 1 66 ? -5.59 40 10.93 1 96.44 66 GLN B CA 1
ATOM 4181 C C . GLN B 1 66 ? -7.043 39.719 11.312 1 96.44 66 GLN B C 1
ATOM 4183 O O . GLN B 1 66 ? -7.902 40.594 11.203 1 96.44 66 GLN B O 1
ATOM 4188 N N . ALA B 1 67 ? -7.316 38.5 11.781 1 96.38 67 ALA B N 1
ATOM 4189 C CA . ALA B 1 67 ? -8.625 38.094 12.273 1 96.38 67 ALA B CA 1
ATOM 4190 C C . ALA B 1 67 ? -8.523 36.781 13.062 1 96.38 67 ALA B C 1
ATOM 4192 O O . ALA B 1 67 ? -7.629 35.969 12.82 1 96.38 67 ALA B O 1
ATOM 4193 N N . ASP B 1 68 ? -9.422 36.656 14.016 1 94.69 68 ASP B N 1
ATOM 4194 C CA . ASP B 1 68 ? -9.547 35.406 14.781 1 94.69 68 ASP B CA 1
ATOM 4195 C C . ASP B 1 68 ? -10.695 34.531 14.25 1 94.69 68 ASP B C 1
ATOM 4197 O O . ASP B 1 68 ? -11.852 34.938 14.297 1 94.69 68 ASP B O 1
ATOM 4201 N N . ARG B 1 69 ? -10.359 33.344 13.797 1 94.06 69 ARG B N 1
ATOM 4202 C CA . ARG B 1 69 ? -11.383 32.438 13.242 1 94.06 69 ARG B CA 1
ATOM 4203 C C . ARG B 1 69 ? -12.43 32.094 14.289 1 94.06 69 ARG B C 1
ATOM 4205 O O . ARG B 1 69 ? -13.547 31.719 13.945 1 94.06 69 ARG B O 1
ATOM 4212 N N . LYS B 1 70 ? -12.117 32.219 15.516 1 94.44 70 LYS B N 1
ATOM 4213 C CA . LYS B 1 70 ? -13.047 31.891 16.594 1 94.44 70 LYS B CA 1
ATOM 4214 C C . LYS B 1 70 ? -14.016 33.062 16.844 1 94.44 70 LYS B C 1
ATOM 4216 O O . LYS B 1 70 ? -14.961 32.938 17.625 1 94.44 70 LYS B O 1
ATOM 4221 N N . ASN B 1 71 ? -13.781 34.125 16.188 1 96.5 71 ASN B N 1
ATOM 4222 C CA . ASN B 1 71 ? -14.703 35.25 16.156 1 96.5 71 ASN B CA 1
ATOM 4223 C C . ASN B 1 71 ? -15.344 35.406 14.781 1 96.5 71 ASN B C 1
ATOM 4225 O O . ASN B 1 71 ? -14.844 36.156 13.945 1 96.5 71 ASN B O 1
ATOM 4229 N N . PRO B 1 72 ? -16.484 34.781 14.602 1 96.12 72 PRO B N 1
ATOM 4230 C CA . PRO B 1 72 ? -17.094 34.719 13.273 1 96.12 72 PRO B CA 1
ATOM 4231 C C . PRO B 1 72 ? -17.375 36.094 12.672 1 96.12 72 PRO B C 1
ATOM 4233 O O . PRO B 1 72 ? -17.156 36.281 11.477 1 96.12 72 PRO B O 1
ATOM 4236 N N . ASP B 1 73 ? -17.828 37 13.477 1 96.38 73 ASP B N 1
ATOM 4237 C CA . ASP B 1 73 ? -18.156 38.312 12.977 1 96.38 73 ASP B CA 1
ATOM 4238 C C . ASP B 1 73 ? -16.906 39.062 12.516 1 96.38 73 ASP B C 1
ATOM 4240 O O . ASP B 1 73 ? -16.922 39.75 11.484 1 96.38 73 ASP B O 1
ATOM 4244 N N . GLN B 1 74 ? -15.953 38.906 13.273 1 96.56 74 GLN B N 1
ATOM 4245 C CA . GLN B 1 74 ? -14.688 39.562 12.914 1 96.56 74 GLN B CA 1
ATOM 4246 C C . GLN B 1 74 ? -14.117 38.969 11.625 1 96.56 74 GLN B C 1
ATOM 4248 O O . GLN B 1 74 ? -13.641 39.719 10.766 1 96.56 74 GLN B O 1
ATOM 4253 N N . LEU B 1 75 ? -14.148 37.719 11.555 1 97.44 75 LEU B N 1
ATOM 4254 C CA . LEU B 1 75 ? -13.625 37.062 10.367 1 97.44 75 LEU B CA 1
ATOM 4255 C C . LEU B 1 75 ? -14.406 37.5 9.125 1 97.44 75 LEU B C 1
ATOM 4257 O O . LEU B 1 75 ? -13.812 37.844 8.102 1 97.44 75 LEU B O 1
ATOM 4261 N N . LYS B 1 76 ? -15.711 37.438 9.211 1 97 76 LYS B N 1
ATOM 4262 C CA . LYS B 1 76 ? -16.562 37.844 8.094 1 97 76 LYS B CA 1
ATOM 4263 C C . LYS B 1 76 ? -16.266 39.25 7.648 1 97 76 LYS B C 1
ATOM 4265 O O . LYS B 1 76 ? -16.125 39.531 6.449 1 97 76 LYS B O 1
ATOM 4270 N N . ALA B 1 77 ? -16.125 40.125 8.578 1 97.31 77 ALA B N 1
ATOM 4271 C CA . ALA B 1 77 ? -15.883 41.531 8.281 1 97.31 77 ALA B CA 1
ATOM 4272 C C . ALA B 1 77 ? -14.516 41.719 7.641 1 97.31 77 ALA B C 1
ATOM 4274 O O . ALA B 1 77 ? -14.375 42.469 6.676 1 97.31 77 ALA B O 1
ATOM 4275 N N . ALA B 1 78 ? -13.531 41.094 8.203 1 97.69 78 ALA B N 1
ATOM 4276 C CA . ALA B 1 78 ? -12.172 41.219 7.695 1 97.69 78 ALA B CA 1
ATOM 4277 C C . ALA B 1 78 ? -12.078 40.75 6.25 1 97.69 78 ALA B C 1
ATOM 4279 O O . ALA B 1 78 ? -11.492 41.406 5.402 1 97.69 78 ALA B O 1
ATOM 4280 N N . VAL B 1 79 ? -12.688 39.656 5.961 1 98 79 VAL B N 1
ATOM 4281 C CA . VAL B 1 79 ? -12.609 39.031 4.641 1 98 79 VAL B CA 1
ATOM 4282 C C . VAL B 1 79 ? -13.43 39.844 3.641 1 98 79 VAL B C 1
ATOM 4284 O O . VAL B 1 79 ? -12.992 40.062 2.514 1 98 79 VAL B O 1
ATOM 4287 N N . SER B 1 80 ? -14.586 40.25 4.066 1 97.25 80 SER B N 1
ATOM 4288 C CA . SER B 1 80 ? -15.453 41 3.172 1 97.25 80 SER B CA 1
ATOM 4289 C C . SER B 1 80 ? -14.836 42.344 2.814 1 97.25 80 SER B C 1
ATOM 4291 O O . SER B 1 80 ? -15.039 42.844 1.708 1 97.25 80 SER B O 1
ATOM 4293 N N . SER B 1 81 ? -14.086 42.906 3.699 1 97.31 81 SER B N 1
ATOM 4294 C CA . SER B 1 81 ? -13.539 44.219 3.502 1 97.31 81 SER B CA 1
ATOM 4295 C C . SER B 1 81 ? -12.203 44.188 2.764 1 97.31 81 SER B C 1
ATOM 4297 O O . SER B 1 81 ? -11.719 45.188 2.273 1 97.31 81 SER B O 1
ATOM 4299 N N . ALA B 1 82 ? -11.641 43.062 2.674 1 97.12 82 ALA B N 1
ATOM 4300 C CA . ALA B 1 82 ? -10.297 42.906 2.123 1 97.12 82 ALA B CA 1
ATOM 4301 C C . ALA B 1 82 ? -10.328 42.875 0.598 1 97.12 82 ALA B C 1
ATOM 4303 O O . ALA B 1 82 ? -9.281 42.875 -0.052 1 97.12 82 ALA B O 1
ATOM 4304 N N . GLY B 1 83 ? -11.469 42.875 -0.007 1 95.31 83 GLY B N 1
ATOM 4305 C CA . GLY B 1 83 ? -11.586 42.719 -1.448 1 95.31 83 GLY B CA 1
ATOM 4306 C C . GLY B 1 83 ? -11.703 41.25 -1.885 1 95.31 83 GLY B C 1
ATOM 4307 O O . GLY B 1 83 ? -11.656 40.344 -1.054 1 95.31 83 GLY B O 1
ATOM 4308 N N . LYS B 1 84 ? -11.758 41.125 -3.162 1 96.94 84 LYS B N 1
ATOM 4309 C CA . LYS B 1 84 ? -12.023 39.812 -3.721 1 96.94 84 LYS B CA 1
ATOM 4310 C C . LYS B 1 84 ? -10.75 38.969 -3.758 1 96.94 84 LYS B C 1
ATOM 4312 O O . LYS B 1 84 ? -9.672 39.469 -4.102 1 96.94 84 LYS B O 1
ATOM 4317 N N . PHE B 1 85 ? -10.852 37.75 -3.43 1 98.38 85 PHE B N 1
ATOM 4318 C CA . PHE B 1 85 ? -9.797 36.75 -3.57 1 98.38 85 PHE B CA 1
ATOM 4319 C C . PHE B 1 85 ? -10.109 35.781 -4.715 1 98.38 85 PHE B C 1
ATOM 4321 O O . PHE B 1 85 ? -11.258 35.375 -4.891 1 98.38 85 PHE B O 1
ATOM 4328 N N . ASP B 1 86 ? -9.094 35.438 -5.5 1 98.31 86 ASP B N 1
ATOM 4329 C CA . ASP B 1 86 ? -9.273 34.438 -6.57 1 98.31 86 ASP B CA 1
ATOM 4330 C C . ASP B 1 86 ? -9.359 33.031 -6.012 1 98.31 86 ASP B C 1
ATOM 4332 O O . ASP B 1 86 ? -10.211 32.25 -6.422 1 98.31 86 ASP B O 1
ATOM 4336 N N . VAL B 1 87 ? -8.453 32.688 -5.137 1 98.69 87 VAL B N 1
ATOM 4337 C CA . VAL B 1 87 ? -8.32 31.359 -4.562 1 98.69 87 VAL B CA 1
ATOM 4338 C C . VAL B 1 87 ? -8.203 31.453 -3.043 1 98.69 87 VAL B C 1
ATOM 4340 O O . VAL B 1 87 ? -7.617 32.406 -2.521 1 98.69 87 VAL B O 1
ATOM 4343 N N . VAL B 1 88 ? -8.758 30.484 -2.334 1 98.75 88 VAL B N 1
ATOM 4344 C CA . VAL B 1 88 ? -8.695 30.422 -0.878 1 98.75 88 VAL B CA 1
ATOM 4345 C C . VAL B 1 88 ? -8.172 29.062 -0.438 1 98.75 88 VAL B C 1
ATOM 4347 O O . VAL B 1 88 ? -8.641 28.031 -0.925 1 98.75 88 VAL B O 1
ATOM 4350 N N . PHE B 1 89 ? -7.164 29.078 0.411 1 98.81 89 PHE B N 1
ATOM 4351 C CA . PHE B 1 89 ? -6.734 27.891 1.141 1 98.81 89 PHE B CA 1
ATOM 4352 C C . PHE B 1 89 ? -7.164 27.969 2.602 1 98.81 89 PHE B C 1
ATOM 4354 O O . PHE B 1 89 ? -6.766 28.875 3.324 1 98.81 89 PHE B O 1
ATOM 4361 N N . ASP B 1 90 ? -7.926 27.016 3.027 1 98.44 90 ASP B N 1
ATOM 4362 C CA . ASP B 1 90 ? -8.242 26.891 4.449 1 98.44 90 ASP B CA 1
ATOM 4363 C C . ASP B 1 90 ? -7.492 25.734 5.082 1 98.44 90 ASP B C 1
ATOM 4365 O O . ASP B 1 90 ? -8 24.609 5.133 1 98.44 90 ASP B O 1
ATOM 4369 N N . ASN B 1 91 ? -6.371 26 5.727 1 97.12 91 ASN B N 1
ATOM 4370 C CA . ASN B 1 91 ? -5.48 24.969 6.258 1 97.12 91 ASN B CA 1
ATOM 4371 C C . ASN B 1 91 ? -5.863 24.594 7.684 1 97.12 91 ASN B C 1
ATOM 4373 O O . ASN B 1 91 ? -5.371 23.594 8.211 1 97.12 91 ASN B O 1
ATOM 4377 N N . ASN B 1 92 ? -6.75 25.344 8.328 1 93.81 92 ASN B N 1
ATOM 4378 C CA . ASN B 1 92 ? -6.965 25.094 9.75 1 93.81 92 ASN B CA 1
ATOM 4379 C C . ASN B 1 92 ? -8.438 24.828 10.055 1 93.81 92 ASN B C 1
ATOM 4381 O O . ASN B 1 92 ? -8.852 24.859 11.211 1 93.81 92 ASN B O 1
ATOM 4385 N N . VAL B 1 93 ? -9.219 24.594 9.055 1 95.25 93 VAL B N 1
ATOM 4386 C CA . VAL B 1 93 ? -10.633 24.312 9.258 1 95.25 93 VAL B CA 1
ATOM 4387 C C . VAL B 1 93 ? -10.789 23.016 10.062 1 95.25 93 VAL B C 1
ATOM 4389 O O . VAL B 1 93 ? -10.039 22.062 9.852 1 95.25 93 VAL B O 1
ATOM 4392 N N . ARG B 1 94 ? -11.781 23.031 10.961 1 93.75 94 ARG B N 1
ATOM 4393 C CA . ARG B 1 94 ? -12.039 21.844 11.758 1 93.75 94 ARG B CA 1
ATOM 4394 C C . ARG B 1 94 ? -13.508 21.438 11.672 1 93.75 94 ARG B C 1
ATOM 4396 O O . ARG B 1 94 ? -13.836 20.25 11.727 1 93.75 94 ARG B O 1
ATOM 4403 N N . LYS B 1 95 ? -14.391 22.406 11.609 1 95.06 95 LYS B N 1
ATOM 4404 C CA . LYS B 1 95 ? -15.828 22.156 11.672 1 95.06 95 LYS B CA 1
ATOM 4405 C C . LYS B 1 95 ? -16.609 23.234 10.93 1 95.06 95 LYS B C 1
ATOM 4407 O O . LYS B 1 95 ? -16.031 24.219 10.469 1 95.06 95 LYS B O 1
ATOM 4412 N N . LEU B 1 96 ? -17.859 23.109 10.875 1 94.5 96 LEU B N 1
ATOM 4413 C CA . LEU B 1 96 ? -18.734 23.984 10.094 1 94.5 96 LEU B CA 1
ATOM 4414 C C . LEU B 1 96 ? -18.688 25.406 10.625 1 94.5 96 LEU B C 1
ATOM 4416 O O . LEU B 1 96 ? -18.688 26.359 9.844 1 94.5 96 LEU B O 1
ATOM 4420 N N . GLU B 1 97 ? -18.578 25.5 11.906 1 94.25 97 GLU B N 1
ATOM 4421 C CA . GLU B 1 97 ? -18.562 26.828 12.531 1 94.25 97 GLU B CA 1
ATOM 4422 C C . GLU B 1 97 ? -17.328 27.625 12.109 1 94.25 97 GLU B C 1
ATOM 4424 O O . GLU B 1 97 ? -17.328 28.844 12.18 1 94.25 97 GLU B O 1
ATOM 4429 N N . ASP B 1 98 ? -16.297 26.875 11.758 1 92.56 98 ASP B N 1
ATOM 4430 C CA . ASP B 1 98 ? -15.062 27.516 11.32 1 92.56 98 ASP B CA 1
ATOM 4431 C C . ASP B 1 98 ? -15.188 28.031 9.883 1 92.56 98 ASP B C 1
ATOM 4433 O O . ASP B 1 98 ? -14.672 29.109 9.562 1 92.56 98 ASP B O 1
ATOM 4437 N N . ILE B 1 99 ? -15.891 27.281 9.031 1 96.62 99 ILE B N 1
ATOM 4438 C CA . ILE B 1 99 ? -15.773 27.516 7.594 1 96.62 99 ILE B CA 1
ATOM 4439 C C . ILE B 1 99 ? -16.906 28.422 7.125 1 96.62 99 ILE B C 1
ATOM 4441 O O . ILE B 1 99 ? -16.734 29.188 6.168 1 96.62 99 ILE B O 1
ATOM 4445 N N . GLN B 1 100 ? -18.047 28.5 7.738 1 97.44 100 GLN B N 1
ATOM 4446 C CA . GLN B 1 100 ? -19.234 29.219 7.285 1 97.44 100 GLN B CA 1
ATOM 4447 C C . GLN B 1 100 ? -18.984 30.719 7.262 1 97.44 100 GLN B C 1
ATOM 4449 O O . GLN B 1 100 ? -19.25 31.391 6.254 1 97.44 100 GLN B O 1
ATOM 4454 N N . PRO B 1 101 ? -18.438 31.297 8.383 1 97.62 101 PRO B N 1
ATOM 4455 C CA . PRO B 1 101 ? -18.172 32.719 8.336 1 97.62 101 PRO B CA 1
ATOM 4456 C C . PRO B 1 101 ? -17.188 33.125 7.242 1 97.62 101 PRO B C 1
ATOM 4458 O O . PRO B 1 101 ? -17.281 34.219 6.668 1 97.62 101 PRO B O 1
ATOM 4461 N N . LEU B 1 102 ? -16.234 32.25 7.008 1 98.19 102 LEU B N 1
ATOM 4462 C CA . LEU B 1 102 ? -15.266 32.5 5.945 1 98.19 102 LEU B CA 1
ATOM 4463 C C . LEU B 1 102 ? -15.953 32.562 4.586 1 98.19 102 LEU B C 1
ATOM 4465 O O . LEU B 1 102 ? -15.742 33.5 3.812 1 98.19 102 LEU B O 1
ATOM 4469 N N . VAL B 1 103 ? -16.797 31.594 4.289 1 98.19 103 VAL B N 1
ATOM 4470 C CA . VAL B 1 103 ? -17.516 31.516 3.021 1 98.19 103 VAL B CA 1
ATOM 4471 C C . VAL B 1 103 ? -18.438 32.719 2.871 1 98.19 103 VAL B C 1
ATOM 4473 O O . VAL B 1 103 ? -18.516 33.312 1.795 1 98.19 103 VAL B O 1
ATOM 4476 N N . GLN B 1 104 ? -19.094 33.094 3.926 1 97.44 104 GLN B N 1
ATOM 4477 C CA . GLN B 1 104 ? -19.984 34.25 3.9 1 97.44 104 GLN B CA 1
ATOM 4478 C C . GLN B 1 104 ? -19.219 35.531 3.582 1 97.44 104 GLN B C 1
ATOM 4480 O O . GLN B 1 104 ? -19.688 36.375 2.795 1 97.44 104 GLN B O 1
ATOM 4485 N N . GLY B 1 105 ? -18.094 35.688 4.25 1 97.81 105 GLY B N 1
ATOM 4486 C CA . GLY B 1 105 ? -17.25 36.844 3.947 1 97.81 105 GLY B CA 1
ATOM 4487 C C . GLY B 1 105 ? -16.797 36.906 2.5 1 97.81 105 GLY B C 1
ATOM 4488 O O . GLY B 1 105 ? -16.781 37.969 1.884 1 97.81 105 GLY B O 1
ATOM 4489 N N . LEU B 1 106 ? -16.438 35.75 1.972 1 98.06 106 LEU B N 1
ATOM 4490 C CA . LEU B 1 106 ? -16 35.656 0.583 1 98.06 106 LEU B CA 1
ATOM 4491 C C . LEU B 1 106 ? -17.125 36 -0.369 1 98.06 106 LEU B C 1
ATOM 4493 O O . LEU B 1 106 ? -16.922 36.75 -1.339 1 98.06 106 LEU B O 1
ATOM 4497 N N . GLN B 1 107 ? -18.281 35.5 -0.099 1 96.69 107 GLN B N 1
ATOM 4498 C CA . GLN B 1 107 ? -19.438 35.781 -0.941 1 96.69 107 GLN B CA 1
ATOM 4499 C C . GLN B 1 107 ? -19.781 37.25 -0.956 1 96.69 107 GLN B C 1
ATOM 4501 O O . GLN B 1 107 ? -20.125 37.812 -2 1 96.69 107 GLN B O 1
ATOM 4506 N N . ALA B 1 108 ? -19.594 37.844 0.159 1 96.5 108 ALA B N 1
ATOM 4507 C CA . ALA B 1 108 ? -19.891 39.281 0.292 1 96.5 108 ALA B CA 1
ATOM 4508 C C . ALA B 1 108 ? -18.922 40.094 -0.529 1 96.5 108 ALA B C 1
ATOM 4510 O O . ALA B 1 108 ? -19.234 41.25 -0.914 1 96.5 108 ALA B O 1
ATOM 4511 N N . SER B 1 109 ? -17.797 39.562 -0.744 1 95.12 109 SER B N 1
ATOM 4512 C CA . SER B 1 109 ? -16.797 40.312 -1.496 1 95.12 109 SER B CA 1
ATOM 4513 C C . SER B 1 109 ? -16.719 39.844 -2.943 1 95.12 109 SER B C 1
ATOM 4515 O O . SER B 1 109 ? -15.758 40.125 -3.652 1 95.12 109 SER B O 1
ATOM 4517 N N . GLY B 1 110 ? -17.688 39.062 -3.422 1 94.75 110 GLY B N 1
ATOM 4518 C CA . GLY B 1 110 ? -17.766 38.656 -4.82 1 94.75 110 GLY B CA 1
ATOM 4519 C C . GLY B 1 110 ? -17.422 37.188 -5.047 1 94.75 110 GLY B C 1
ATOM 4520 O O . GLY B 1 110 ? -17.281 36.75 -6.191 1 94.75 110 GLY B O 1
ATOM 4521 N N . GLY B 1 111 ? -17.266 36.5 -4.023 1 94.44 111 GLY B N 1
ATOM 4522 C CA . GLY B 1 111 ? -16.969 35.062 -4.137 1 94.44 111 GLY B CA 1
ATOM 4523 C C . GLY B 1 111 ? -15.508 34.781 -4.41 1 94.44 111 GLY B C 1
ATOM 4524 O O . GLY B 1 111 ? -14.641 35.625 -4.18 1 94.44 111 GLY B O 1
ATOM 4525 N N . CYS B 1 112 ? -15.18 33.562 -4.809 1 97.38 112 CYS B N 1
ATOM 4526 C CA . CYS B 1 112 ? -13.844 33.125 -5.223 1 97.38 112 CYS B CA 1
ATOM 4527 C C . CYS B 1 112 ? -13.922 32.125 -6.359 1 97.38 112 CYS B C 1
ATOM 4529 O O . CYS B 1 112 ? -14.969 31.531 -6.598 1 97.38 112 CYS B O 1
ATOM 4531 N N . GLU B 1 113 ? -12.828 31.969 -7.098 1 97.5 113 GLU B N 1
ATOM 4532 C CA . GLU B 1 113 ? -12.773 31.016 -8.203 1 97.5 113 GLU B CA 1
ATOM 4533 C C . GLU B 1 113 ? -12.586 29.594 -7.703 1 97.5 113 GLU B C 1
ATOM 4535 O O . GLU B 1 113 ? -13.031 28.641 -8.344 1 97.5 113 GLU B O 1
ATOM 4540 N N . GLN B 1 114 ? -11.867 29.5 -6.672 1 98.44 114 GLN B N 1
ATOM 4541 C CA . GLN B 1 114 ? -11.492 28.188 -6.145 1 98.44 114 GLN B CA 1
ATOM 4542 C C . GLN B 1 114 ? -11.344 28.234 -4.629 1 98.44 114 GLN B C 1
ATOM 4544 O O . GLN B 1 114 ? -10.867 29.219 -4.07 1 98.44 114 GLN B O 1
ATOM 4549 N N . PHE B 1 115 ? -11.805 27.156 -3.969 1 98.69 115 PHE B N 1
ATOM 4550 C CA . PHE B 1 115 ? -11.695 26.969 -2.525 1 98.69 115 PHE B CA 1
ATOM 4551 C C . PHE B 1 115 ? -11.062 25.625 -2.188 1 98.69 115 PHE B C 1
ATOM 4553 O O . PHE B 1 115 ? -11.664 24.578 -2.414 1 98.69 115 PHE B O 1
ATOM 4560 N N . ILE B 1 116 ? -9.852 25.609 -1.606 1 98.75 116 ILE B N 1
ATOM 4561 C CA . ILE B 1 116 ? -9.133 24.391 -1.27 1 98.75 116 ILE B CA 1
ATOM 4562 C C . ILE B 1 116 ? -9.07 24.234 0.248 1 98.75 116 ILE B C 1
ATOM 4564 O O . ILE B 1 116 ? -8.68 25.156 0.964 1 98.75 116 ILE B O 1
ATOM 4568 N N . ILE B 1 117 ? -9.43 23.078 0.766 1 98.12 117 ILE B N 1
ATOM 4569 C CA . ILE B 1 117 ? -9.461 22.891 2.211 1 98.12 117 ILE B CA 1
ATOM 4570 C C . ILE B 1 117 ? -8.516 21.75 2.596 1 98.12 117 ILE B C 1
ATOM 4572 O O . ILE B 1 117 ? -8.359 20.781 1.848 1 98.12 117 ILE B O 1
ATOM 4576 N N . MET B 1 118 ? -7.906 21.906 3.775 1 97.56 118 MET B N 1
ATOM 4577 C CA . MET B 1 118 ? -7.121 20.844 4.395 1 97.56 118 MET B CA 1
ATOM 4578 C C . MET B 1 118 ? -8 19.953 5.262 1 97.56 118 MET B C 1
ATOM 4580 O O . MET B 1 118 ? -8.258 20.266 6.426 1 97.56 118 MET B O 1
ATOM 4584 N N . SER B 1 119 ? -8.367 18.891 4.703 1 96.69 119 SER B N 1
ATOM 4585 C CA . SER B 1 119 ? -9.086 17.859 5.465 1 96.69 119 SER B CA 1
ATOM 4586 C C . SER B 1 119 ? -8.117 16.859 6.09 1 96.69 119 SER B C 1
ATOM 4588 O O . SER B 1 119 ? -7.082 17.25 6.637 1 96.69 119 SER B O 1
ATOM 4590 N N . SER B 1 120 ? -8.5 15.641 6.246 1 96.62 120 SER B N 1
ATOM 4591 C CA . SER B 1 120 ? -7.672 14.641 6.902 1 96.62 120 SER B CA 1
ATOM 4592 C C . SER B 1 120 ? -8.086 13.227 6.492 1 96.62 120 SER B C 1
ATOM 4594 O O . SER B 1 120 ? -9.273 12.945 6.336 1 96.62 120 SER B O 1
ATOM 4596 N N . ALA B 1 121 ? -7.062 12.398 6.34 1 97 121 ALA B N 1
ATOM 4597 C CA . ALA B 1 121 ? -7.371 10.984 6.121 1 97 121 ALA B CA 1
ATOM 4598 C C . ALA B 1 121 ? -8.078 10.391 7.332 1 97 121 ALA B C 1
ATOM 4600 O O . ALA B 1 121 ? -8.664 9.305 7.246 1 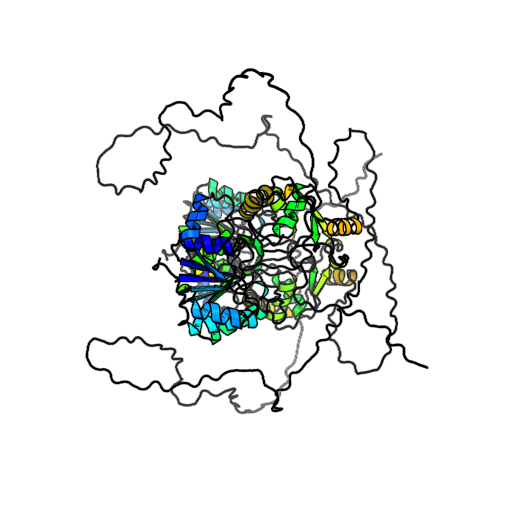97 121 ALA B O 1
ATOM 4601 N N . GLY B 1 122 ? -8.07 11.086 8.414 1 95.69 122 GLY B N 1
ATOM 4602 C CA . GLY B 1 122 ? -8.734 10.648 9.633 1 95.69 122 GLY B CA 1
ATOM 4603 C C . GLY B 1 122 ? -10.242 10.555 9.484 1 95.69 122 GLY B C 1
ATOM 4604 O O . GLY B 1 122 ? -10.93 10.023 10.359 1 95.69 122 GLY B O 1
ATOM 4605 N N . VAL B 1 123 ? -10.789 11.062 8.43 1 95.12 123 VAL B N 1
ATOM 4606 C CA . VAL B 1 123 ? -12.227 11.016 8.219 1 95.12 123 VAL B CA 1
ATOM 4607 C C . VAL B 1 123 ? -12.656 9.602 7.852 1 95.12 123 VAL B C 1
ATOM 4609 O O . VAL B 1 123 ? -13.836 9.258 7.957 1 95.12 123 VAL B O 1
ATOM 4612 N N . TYR B 1 124 ? -11.688 8.773 7.332 1 95.12 124 TYR B N 1
ATOM 4613 C CA . TYR B 1 124 ? -12.023 7.426 6.879 1 95.12 124 TYR B CA 1
ATOM 4614 C C . TYR B 1 124 ? -12.281 6.504 8.062 1 95.12 124 TYR B C 1
ATOM 4616 O O . TYR B 1 124 ? -11.672 6.652 9.125 1 95.12 124 TYR B O 1
ATOM 4624 N N . GLY B 1 125 ? -13.164 5.637 7.926 1 88.94 125 GLY B N 1
ATOM 4625 C CA . GLY B 1 125 ? -13.445 4.633 8.938 1 88.94 125 GLY B CA 1
ATOM 4626 C C . GLY B 1 125 ? -12.469 3.473 8.914 1 88.94 125 GLY B C 1
ATOM 4627 O O . GLY B 1 125 ? -11.656 3.354 7.996 1 88.94 125 GLY B O 1
ATOM 4628 N N . PRO B 1 126 ? -12.5 2.676 10.031 1 86.69 126 PRO B N 1
ATOM 4629 C CA . PRO B 1 126 ? -11.664 1.472 10.031 1 86.69 126 PRO B CA 1
ATOM 4630 C C . PRO B 1 126 ? -12.016 0.508 8.898 1 86.69 126 PRO B C 1
ATOM 4632 O O . PRO B 1 126 ? -13.18 0.408 8.508 1 86.69 126 PRO B O 1
ATOM 4635 N N . THR B 1 127 ? -11.016 -0.101 8.305 1 90.62 127 THR B N 1
ATOM 4636 C CA . THR B 1 127 ? -11.227 -1.087 7.246 1 90.62 127 THR B CA 1
ATOM 4637 C C . THR B 1 127 ? -10.156 -2.17 7.297 1 90.62 127 THR B C 1
ATOM 4639 O O . THR B 1 127 ? -9.055 -1.938 7.805 1 90.62 127 THR B O 1
ATOM 4642 N N . ASP B 1 128 ? -10.516 -3.359 6.797 1 94.5 128 ASP B N 1
ATOM 4643 C CA . ASP B 1 128 ? -9.57 -4.461 6.672 1 94.5 128 ASP B CA 1
ATOM 4644 C C . ASP B 1 128 ? -8.961 -4.508 5.27 1 94.5 128 ASP B C 1
ATOM 4646 O O . ASP B 1 128 ? -8.055 -5.297 5.008 1 94.5 128 ASP B O 1
ATOM 4650 N N . VAL B 1 129 ? -9.461 -3.689 4.387 1 96 129 VAL B N 1
ATOM 4651 C CA . VAL B 1 129 ? -8.961 -3.605 3.02 1 96 129 VAL B CA 1
ATOM 4652 C C . VAL B 1 129 ? -8.211 -2.291 2.824 1 96 129 VAL B C 1
ATOM 4654 O O . VAL B 1 129 ? -8.766 -1.212 3.041 1 96 129 VAL B O 1
ATOM 4657 N N . LEU B 1 130 ? -6.977 -2.404 2.438 1 97.12 130 LEU B N 1
ATOM 4658 C CA . LEU B 1 130 ? -6.062 -1.273 2.322 1 97.12 130 LEU B CA 1
ATOM 4659 C C . LEU B 1 130 ? -5.398 -1.25 0.951 1 97.1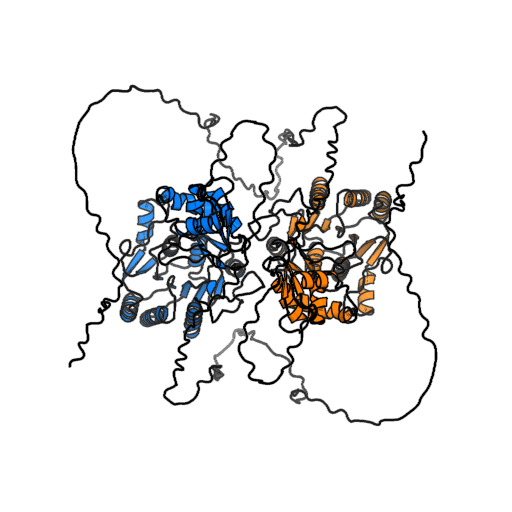2 130 LEU B C 1
ATOM 4661 O O . LEU B 1 130 ? -5.387 -2.26 0.243 1 97.12 130 LEU B O 1
ATOM 4665 N N . PRO B 1 131 ? -4.867 -0.116 0.542 1 97.62 131 PRO B N 1
ATOM 4666 C CA . PRO B 1 131 ? -4.84 1.165 1.25 1 97.62 131 PRO B CA 1
ATOM 4667 C C . PRO B 1 131 ? -6.195 1.87 1.249 1 97.62 131 PRO B C 1
ATOM 4669 O O . PRO B 1 131 ? -7.043 1.582 0.401 1 97.62 131 PRO B O 1
ATOM 4672 N N . LEU B 1 132 ? -6.332 2.84 2.162 1 97.38 132 LEU B N 1
ATOM 4673 C CA . LEU B 1 132 ? -7.48 3.734 2.096 1 97.38 132 LEU B CA 1
ATOM 4674 C C . LEU B 1 132 ? -7.508 4.488 0.77 1 97.38 132 LEU B C 1
ATOM 4676 O O . LEU B 1 132 ? -6.457 4.812 0.213 1 97.38 132 LEU B O 1
ATOM 4680 N N . SER B 1 133 ? -8.68 4.688 0.288 1 96.19 133 SER B N 1
ATOM 4681 C CA . SER B 1 133 ? -8.859 5.488 -0.917 1 96.19 133 SER B CA 1
ATOM 4682 C C . SER B 1 133 ? -9.914 6.574 -0.705 1 96.19 133 SER B C 1
ATOM 4684 O O . SER B 1 133 ? -10.617 6.578 0.309 1 96.19 133 SER B O 1
ATOM 4686 N N . GLU B 1 134 ? -10 7.48 -1.639 1 97.12 134 GLU B N 1
ATOM 4687 C CA . GLU B 1 134 ? -10.961 8.578 -1.524 1 97.12 134 GLU B CA 1
ATOM 4688 C C . GLU B 1 134 ? -12.391 8.062 -1.577 1 97.12 134 GLU B C 1
ATOM 4690 O O . GLU B 1 134 ? -13.328 8.781 -1.206 1 97.12 134 GLU B O 1
ATOM 4695 N N . SER B 1 135 ? -12.531 6.773 -1.984 1 92.56 135 SER B N 1
ATOM 4696 C CA . SER B 1 135 ? -13.852 6.164 -2.031 1 92.56 135 SER B CA 1
ATOM 4697 C C . SER B 1 135 ? -14.18 5.457 -0.72 1 92.56 135 SER B C 1
ATOM 4699 O O . SER B 1 135 ? -15.328 5.051 -0.498 1 92.56 135 SER B O 1
ATOM 4701 N N . THR B 1 136 ? -13.18 5.277 0.135 1 93.31 136 THR B N 1
ATOM 4702 C CA . THR B 1 136 ? -13.453 4.695 1.445 1 93.31 136 THR B CA 1
ATOM 4703 C C . THR B 1 136 ? -14.453 5.555 2.217 1 93.31 136 THR B C 1
ATOM 4705 O O . THR B 1 136 ? -14.281 6.77 2.326 1 93.31 136 THR B O 1
ATOM 4708 N N . PRO B 1 137 ? -15.43 4.918 2.742 1 89.94 137 PRO B N 1
ATOM 4709 C CA . PRO B 1 137 ? -16.453 5.695 3.436 1 89.94 137 PRO B CA 1
ATOM 4710 C C . PRO B 1 137 ? -15.93 6.383 4.691 1 89.94 137 PRO B C 1
ATOM 4712 O O . PRO B 1 137 ? -15.055 5.844 5.375 1 89.94 137 PRO B O 1
ATOM 4715 N N . GLY B 1 138 ? -16.5 7.516 4.898 1 90.56 138 GLY B N 1
ATOM 4716 C CA . GLY B 1 138 ? -16.172 8.211 6.133 1 90.56 138 GLY B CA 1
ATOM 4717 C C . GLY B 1 138 ? -16.703 7.512 7.371 1 90.56 138 GLY B C 1
ATOM 4718 O O . GLY B 1 138 ? -17.703 6.785 7.301 1 90.56 138 GLY B O 1
ATOM 4719 N N . ASP B 1 139 ? -16.062 7.738 8.43 1 88 139 ASP B N 1
ATOM 4720 C CA . ASP B 1 139 ? -16.469 7.219 9.734 1 88 139 ASP B CA 1
ATOM 4721 C C . ASP B 1 139 ? -17.312 8.242 10.492 1 88 139 ASP B C 1
ATOM 4723 O O . ASP B 1 139 ? -16.797 9.281 10.922 1 88 139 ASP B O 1
ATOM 4727 N N . PRO B 1 140 ? -18.547 8.031 10.703 1 84 140 PRO B N 1
ATOM 4728 C CA . PRO B 1 140 ? -19.375 8.992 11.438 1 84 140 PRO B CA 1
ATOM 4729 C C . PRO B 1 140 ? -18.906 9.188 12.875 1 84 140 PRO B C 1
ATOM 4731 O O . PRO B 1 140 ? -19.281 10.172 13.523 1 84 140 PRO B O 1
ATOM 4734 N N . ASN B 1 141 ? -18.062 8.227 13.344 1 86.12 141 ASN B N 1
ATOM 4735 C CA . ASN B 1 141 ? -17.578 8.289 14.719 1 86.12 141 ASN B CA 1
ATOM 4736 C C . ASN B 1 141 ? -16.188 8.883 14.797 1 86.12 141 ASN B C 1
ATOM 4738 O O . ASN B 1 141 ? -15.609 9 15.883 1 86.12 141 ASN B O 1
ATOM 4742 N N . SER B 1 142 ? -15.758 9.258 13.648 1 87.06 142 SER B N 1
ATOM 4743 C CA . SER B 1 142 ? -14.406 9.805 13.609 1 87.06 142 SER B CA 1
ATOM 4744 C C . SER B 1 142 ? -14.328 11.141 14.344 1 87.06 142 SER B C 1
ATOM 4746 O O . SER B 1 142 ? -15.258 11.945 14.273 1 87.06 142 SER B O 1
ATOM 4748 N N . ARG B 1 143 ? -13.156 11.422 14.969 1 83.44 143 ARG B N 1
ATOM 4749 C CA . ARG B 1 143 ? -12.898 12.734 15.547 1 83.44 143 ARG B CA 1
ATOM 4750 C C . ARG B 1 143 ? -12.797 13.805 14.461 1 83.44 143 ARG B C 1
ATOM 4752 O O . ARG B 1 143 ? -12.805 15 14.766 1 83.44 143 ARG B O 1
ATOM 4759 N N . HIS B 1 144 ? -12.602 13.391 13.281 1 87.38 144 HIS B N 1
ATOM 4760 C CA . HIS B 1 144 ? -12.453 14.312 12.156 1 87.38 144 HIS B CA 1
ATOM 4761 C C . HIS B 1 144 ? -13.727 14.359 11.312 1 87.38 144 HIS B C 1
ATOM 4763 O O . HIS B 1 144 ? -13.719 14.891 10.203 1 87.38 144 HIS B O 1
ATOM 4769 N N . LYS B 1 145 ? -14.82 13.852 11.805 1 87.06 145 LYS B N 1
ATOM 4770 C CA . LYS B 1 145 ? -16.062 13.766 11.055 1 87.06 145 LYS B CA 1
ATOM 4771 C C . LYS B 1 145 ? -16.547 15.148 10.609 1 87.06 145 LYS B C 1
ATOM 4773 O O . LYS B 1 145 ? -17.156 15.289 9.547 1 87.06 145 LYS B O 1
ATOM 4778 N N . ASP B 1 146 ? -16.219 16.109 11.375 1 92.12 146 ASP B N 1
ATOM 4779 C CA . ASP B 1 146 ? -16.688 17.469 11.086 1 92.12 146 ASP B CA 1
ATOM 4780 C C . ASP B 1 146 ? -16 18.031 9.844 1 92.12 146 ASP B C 1
ATOM 4782 O O . ASP B 1 146 ? -16.547 18.922 9.18 1 92.12 146 ASP B O 1
ATOM 4786 N N . LYS B 1 147 ? -14.805 17.562 9.609 1 93.88 147 LYS B N 1
ATOM 4787 C CA . LYS B 1 147 ? -14.148 17.984 8.375 1 93.88 147 LYS B CA 1
ATOM 4788 C C . LYS B 1 147 ? -14.898 17.453 7.148 1 93.88 147 LYS B C 1
ATOM 4790 O O . LYS B 1 147 ? -14.945 18.125 6.113 1 93.88 147 LYS B O 1
ATOM 4795 N N . LEU B 1 148 ? -15.422 16.297 7.293 1 92.69 148 LEU B N 1
ATOM 4796 C CA . LEU B 1 148 ? -16.266 15.773 6.219 1 92.69 148 LEU B CA 1
ATOM 4797 C C . LEU B 1 148 ? -17.484 16.656 6.012 1 92.69 148 LEU B C 1
ATOM 4799 O O . LEU B 1 148 ? -17.906 16.875 4.875 1 92.69 148 LEU B O 1
ATOM 4803 N N . ALA B 1 149 ? -18.047 17.109 7.059 1 94 149 ALA B N 1
ATOM 4804 C CA . ALA B 1 149 ? -19.188 18.031 6.984 1 94 149 ALA B CA 1
ATOM 4805 C C . ALA B 1 149 ? -18.812 19.312 6.246 1 94 149 ALA B C 1
ATOM 4807 O O . ALA B 1 149 ? -19.625 19.875 5.52 1 94 149 ALA B O 1
ATOM 4808 N N . CYS B 1 150 ? -17.609 19.781 6.473 1 96.62 150 CYS B N 1
ATOM 4809 C CA . CYS B 1 150 ? -17.125 20.969 5.781 1 96.62 150 CYS B CA 1
ATOM 4810 C C . CYS B 1 150 ? -17.031 20.719 4.281 1 96.62 150 CYS B C 1
ATOM 4812 O O . CYS B 1 150 ? -17.391 21.578 3.482 1 96.62 150 CYS B O 1
ATOM 4814 N N . GLU B 1 151 ? -16.516 19.562 3.875 1 94.75 151 GLU B N 1
ATOM 4815 C CA . GLU B 1 151 ? -16.5 19.188 2.465 1 94.75 151 GLU B CA 1
ATOM 4816 C C . GLU B 1 151 ? -17.891 19.25 1.852 1 94.75 151 GLU B C 1
ATOM 4818 O O . GLU B 1 151 ? -18.094 19.875 0.801 1 94.75 151 GLU B O 1
ATOM 4823 N N . ASN B 1 152 ? -18.797 18.656 2.498 1 93.62 152 ASN B N 1
ATOM 4824 C CA . ASN B 1 152 ? -20.172 18.625 2.025 1 93.62 152 ASN B CA 1
ATOM 4825 C C . ASN B 1 152 ? -20.781 20.016 1.946 1 93.62 152 ASN B C 1
ATOM 4827 O O . ASN B 1 152 ? -21.547 20.312 1.022 1 93.62 152 ASN B O 1
ATOM 4831 N N . TYR B 1 153 ? -20.531 20.797 2.914 1 97.25 153 TYR B N 1
ATOM 4832 C CA . TYR B 1 153 ? -21.016 22.172 2.945 1 97.25 153 TYR B CA 1
ATOM 4833 C C . TYR B 1 153 ? -20.531 22.938 1.728 1 97.25 153 TYR B C 1
ATOM 4835 O O . TYR B 1 153 ? -21.328 23.609 1.051 1 97.25 153 TYR B O 1
ATOM 4843 N N . LEU B 1 154 ? -19.25 22.875 1.437 1 97.56 154 LEU B N 1
ATOM 4844 C CA . LEU B 1 154 ? -18.703 23.578 0.279 1 97.56 154 LEU B CA 1
ATOM 4845 C C . LEU B 1 154 ? -19.375 23.109 -1.006 1 97.56 154 LEU B C 1
ATOM 4847 O O . LEU B 1 154 ? -19.656 23.922 -1.891 1 97.56 154 LEU B O 1
ATOM 4851 N N . ASP B 1 155 ? -19.562 21.797 -1.069 1 96.56 155 ASP B N 1
ATOM 4852 C CA . ASP B 1 155 ? -20.234 21.234 -2.23 1 96.56 155 ASP B CA 1
ATOM 4853 C C . ASP B 1 155 ? -21.656 21.797 -2.363 1 96.56 155 ASP B C 1
ATOM 4855 O O . ASP B 1 155 ? -22.078 22.156 -3.459 1 96.56 155 ASP B O 1
ATOM 4859 N N . SER B 1 156 ? -22.406 21.875 -1.291 1 96.94 156 SER B N 1
ATOM 4860 C CA . SER B 1 156 ? -23.781 22.359 -1.283 1 96.94 156 SER B CA 1
ATOM 4861 C C . SER B 1 156 ? -23.844 23.844 -1.654 1 96.94 156 SER B C 1
ATOM 4863 O O . SER B 1 156 ? -24.859 24.297 -2.189 1 96.94 156 SER B O 1
ATOM 4865 N N . MET B 1 157 ? -22.844 24.562 -1.39 1 96.5 157 MET B N 1
ATOM 4866 C CA . MET B 1 157 ? -22.781 25.984 -1.7 1 96.5 157 MET B CA 1
ATOM 4867 C C . MET B 1 157 ? -22.469 26.219 -3.174 1 96.5 157 MET B C 1
ATOM 4869 O O . MET B 1 157 ? -22.422 27.359 -3.637 1 96.5 157 MET B O 1
ATOM 4873 N N . GLY B 1 158 ? -22.141 25.094 -3.922 1 95.5 158 GLY B N 1
ATOM 4874 C CA . GLY B 1 158 ? -21.859 25.188 -5.344 1 95.5 158 GLY B CA 1
ATOM 4875 C C . GLY B 1 158 ? -20.484 25.766 -5.641 1 95.5 158 GLY B C 1
ATOM 4876 O O . GLY B 1 158 ? -20.234 26.234 -6.754 1 95.5 158 GLY B O 1
ATOM 4877 N N . LEU B 1 159 ? -19.625 25.781 -4.668 1 96.69 159 LEU B N 1
ATOM 4878 C CA . LEU B 1 159 ? -18.281 26.312 -4.852 1 96.69 159 LEU B CA 1
ATOM 4879 C C . LEU B 1 159 ? -17.391 25.312 -5.59 1 96.69 159 LEU B C 1
ATOM 4881 O O . LEU B 1 159 ? -17.656 24.109 -5.57 1 96.69 159 LEU B O 1
ATOM 4885 N N . ASN B 1 160 ? -16.438 25.828 -6.344 1 98.12 160 ASN B N 1
ATOM 4886 C CA . ASN B 1 160 ? -15.359 25.016 -6.887 1 98.12 160 ASN B CA 1
ATOM 4887 C C . ASN B 1 160 ? -14.344 24.656 -5.805 1 98.12 160 ASN B C 1
ATOM 4889 O O . ASN B 1 160 ? -13.32 25.328 -5.648 1 98.12 160 ASN B O 1
ATOM 4893 N N . TRP B 1 161 ? -14.633 23.547 -5.117 1 98.25 161 TRP B N 1
ATOM 4894 C CA . TRP B 1 161 ? -13.836 23.172 -3.957 1 98.25 161 TRP B CA 1
ATOM 4895 C C . TRP B 1 161 ? -12.906 22.016 -4.289 1 98.25 161 TRP B C 1
ATOM 4897 O O . TRP B 1 161 ? -13.125 21.297 -5.27 1 98.25 161 TRP B O 1
ATOM 4907 N N . THR B 1 162 ? -11.789 21.844 -3.609 1 98.69 162 THR B N 1
ATOM 4908 C CA . THR B 1 162 ? -10.891 20.703 -3.576 1 98.69 162 THR B CA 1
ATOM 4909 C C . THR B 1 162 ? -10.516 20.344 -2.141 1 98.69 162 THR B C 1
ATOM 4911 O O . THR B 1 162 ? -10.227 21.234 -1.331 1 98.69 162 THR B O 1
ATOM 4914 N N . SER B 1 163 ? -10.625 19.094 -1.815 1 98.44 163 SER B N 1
ATOM 4915 C CA . SER B 1 163 ? -10.266 18.656 -0.475 1 98.44 163 SER B CA 1
ATOM 4916 C C . SER B 1 163 ? -8.969 17.844 -0.489 1 98.44 163 SER B C 1
ATOM 4918 O O . SER B 1 163 ? -8.797 16.953 -1.314 1 98.44 163 SER B O 1
ATOM 4920 N N . ILE B 1 164 ? -8.094 18.234 0.409 1 98.62 164 ILE B N 1
ATOM 4921 C CA . ILE B 1 164 ? -6.824 17.547 0.579 1 98.62 164 ILE B CA 1
ATOM 4922 C C . ILE B 1 164 ? -6.824 16.781 1.9 1 98.62 164 ILE B C 1
ATOM 4924 O O . ILE B 1 164 ? -7.051 17.359 2.963 1 98.62 164 ILE B O 1
ATOM 4928 N N . ARG B 1 165 ? -6.562 15.438 1.824 1 98.25 165 ARG B N 1
ATOM 4929 C CA . ARG B 1 165 ? -6.586 14.57 3 1 98.25 165 ARG B CA 1
ATOM 4930 C C . ARG B 1 165 ? -5.219 13.945 3.25 1 98.25 165 ARG B C 1
ATOM 4932 O O . ARG B 1 165 ? -4.957 12.82 2.826 1 98.25 165 ARG B O 1
ATOM 4939 N N . PRO B 1 166 ? -4.41 14.641 3.98 1 98.25 166 PRO B N 1
ATOM 4940 C CA . PRO B 1 166 ? -3.137 14.023 4.359 1 98.25 166 PRO B CA 1
ATOM 4941 C C . PRO B 1 166 ? -3.293 12.977 5.465 1 98.25 166 PRO B C 1
ATOM 4943 O O . PRO B 1 166 ? -4.32 12.945 6.145 1 98.25 166 PRO B O 1
ATOM 4946 N N . VAL B 1 167 ? -2.33 12.07 5.57 1 97.81 167 VAL B N 1
ATOM 4947 C CA . VAL B 1 167 ? -2.229 11.18 6.723 1 97.81 167 VAL B CA 1
ATOM 4948 C C . VAL B 1 167 ? -1.431 11.859 7.832 1 97.81 167 VAL B C 1
ATOM 4950 O O . VAL B 1 167 ? -1.881 12.852 8.414 1 97.81 167 VAL B O 1
ATOM 4953 N N . TYR B 1 168 ? -0.271 11.422 8.156 1 98.44 168 TYR B N 1
ATOM 4954 C CA . TYR B 1 168 ? 0.627 12.195 9.008 1 98.44 168 TYR B CA 1
ATOM 4955 C C . TYR B 1 168 ? 1.549 13.07 8.172 1 98.44 168 TYR B C 1
ATOM 4957 O O . TYR B 1 168 ? 2.053 12.641 7.133 1 98.44 168 TYR B O 1
ATOM 4965 N N . ILE B 1 169 ? 1.694 14.281 8.578 1 98.5 169 ILE B N 1
ATOM 4966 C CA . ILE B 1 169 ? 2.615 15.195 7.922 1 98.5 169 ILE B CA 1
ATOM 4967 C C . ILE B 1 169 ? 3.893 15.328 8.742 1 98.5 169 ILE B C 1
ATOM 4969 O O . ILE B 1 169 ? 3.836 15.461 9.969 1 98.5 169 ILE B O 1
ATOM 4973 N N . TYR B 1 170 ? 5.02 15.219 8.023 1 98.5 170 TYR B N 1
ATOM 4974 C CA . TYR B 1 170 ? 6.293 15.359 8.711 1 98.5 170 TYR B CA 1
ATOM 4975 C C . TYR B 1 170 ? 7.254 16.234 7.91 1 98.5 170 TYR B C 1
ATOM 4977 O O . TYR B 1 170 ? 6.992 16.547 6.746 1 98.5 170 TY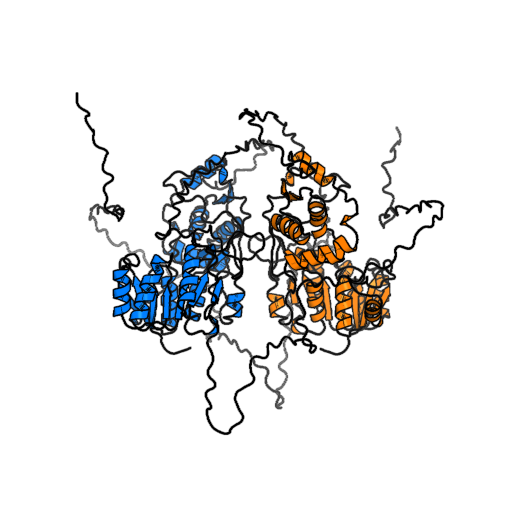R B O 1
ATOM 4985 N N . GLY B 1 171 ? 8.281 16.625 8.562 1 98.62 171 GLY B N 1
ATOM 4986 C CA . GLY B 1 171 ? 9.305 17.438 7.93 1 98.62 171 GLY B CA 1
ATOM 4987 C C . GLY B 1 171 ? 9.727 18.625 8.781 1 98.62 171 GLY B C 1
ATOM 4988 O O . GLY B 1 171 ? 9.203 18.828 9.875 1 98.62 171 GLY B O 1
ATOM 4989 N N . PRO B 1 172 ? 10.664 19.422 8.281 1 98.31 172 PRO B N 1
ATOM 4990 C CA . PRO B 1 172 ? 11.156 20.562 9.047 1 98.31 172 PRO B CA 1
ATOM 4991 C C . PRO B 1 172 ? 10.055 21.562 9.406 1 98.31 172 PRO B C 1
ATOM 4993 O O . PRO B 1 172 ? 9.172 21.828 8.594 1 98.31 172 PRO B O 1
ATOM 4996 N N . LEU B 1 173 ? 10.102 22.031 10.656 1 97.19 173 LEU B N 1
ATOM 4997 C CA . LEU B 1 173 ? 9.188 23.016 11.234 1 97.19 173 LEU B CA 1
ATOM 4998 C C . LEU B 1 173 ? 7.941 22.344 11.789 1 97.19 173 LEU B C 1
ATOM 5000 O O . LEU B 1 173 ? 7.023 23.031 12.258 1 97.19 173 LEU B O 1
ATOM 5004 N N . ASN B 1 174 ? 7.926 21.031 11.766 1 97.56 174 ASN B N 1
ATOM 5005 C CA . ASN B 1 174 ? 6.781 20.328 12.344 1 97.56 174 ASN B CA 1
ATOM 5006 C C . ASN B 1 174 ? 6.629 20.641 13.828 1 97.56 174 ASN B C 1
ATOM 5008 O O . ASN B 1 174 ? 7.531 20.344 14.625 1 97.56 174 ASN B O 1
ATOM 5012 N N . TYR B 1 175 ? 5.527 21.188 14.195 1 94.12 175 TYR B N 1
ATOM 5013 C CA . TYR B 1 175 ? 5.312 21.531 15.594 1 94.12 175 TYR B CA 1
ATOM 5014 C C . TYR B 1 175 ? 4.707 20.375 16.359 1 94.12 175 TYR B C 1
ATOM 5016 O O . TYR B 1 175 ? 4.688 20.375 17.594 1 94.12 175 TYR B O 1
ATOM 5024 N N . ASN B 1 176 ? 4.082 19.438 15.609 1 94.5 176 ASN B N 1
ATOM 5025 C CA . ASN B 1 176 ? 3.664 18.172 16.203 1 94.5 176 ASN B CA 1
ATOM 5026 C C . ASN B 1 176 ? 4.824 17.188 16.297 1 94.5 176 ASN B C 1
ATOM 5028 O O . ASN B 1 176 ? 5.414 16.812 15.281 1 94.5 176 ASN B O 1
ATOM 5032 N N . PRO B 1 177 ? 5.168 16.766 17.531 1 95.75 177 PRO B N 1
ATOM 5033 C CA . PRO B 1 177 ? 6.387 15.969 17.688 1 95.75 177 PRO B CA 1
ATOM 5034 C C . PRO B 1 177 ? 6.203 14.516 17.25 1 95.75 177 PRO B C 1
ATOM 5036 O O . PRO B 1 177 ? 6.477 13.602 18.031 1 95.75 177 PRO B O 1
ATOM 5039 N N . VAL B 1 178 ? 5.91 14.297 16.016 1 97.56 178 VAL B N 1
ATOM 5040 C CA . VAL B 1 178 ? 5.684 12.961 15.477 1 97.56 178 VAL B CA 1
ATOM 5041 C C . VAL B 1 178 ? 7.023 12.25 15.273 1 97.56 178 VAL B C 1
ATOM 5043 O O . VAL B 1 178 ? 7.422 11.422 16.094 1 97.56 178 VAL B O 1
ATOM 5046 N N . GLU B 1 179 ? 7.812 12.727 14.289 1 98.44 179 GLU B N 1
ATOM 5047 C CA . GLU B 1 179 ? 9.117 12.117 14.047 1 98.44 179 GLU B CA 1
ATOM 5048 C C . GLU B 1 179 ? 10.102 12.469 15.156 1 98.44 179 GLU B C 1
ATOM 5050 O O . GLU B 1 179 ? 11.055 11.727 15.406 1 98.44 179 GLU B O 1
ATOM 5055 N N . ARG B 1 180 ? 9.852 13.57 15.898 1 98.25 180 ARG B N 1
ATOM 5056 C CA . ARG B 1 180 ? 10.719 13.984 17 1 98.25 180 ARG B CA 1
ATOM 5057 C C . ARG B 1 180 ? 10.672 12.977 18.141 1 98.25 180 ARG B C 1
ATOM 5059 O O . ARG B 1 180 ? 11.672 12.781 18.844 1 98.25 180 ARG B O 1
ATOM 5066 N N . TYR B 1 181 ? 9.5 12.375 18.344 1 98.56 181 TYR B N 1
ATOM 5067 C CA . TYR B 1 181 ? 9.406 11.305 19.328 1 98.56 181 TYR B CA 1
ATOM 5068 C C . TYR B 1 181 ? 10.555 10.312 19.156 1 98.56 181 TYR B C 1
ATOM 5070 O O . TYR B 1 181 ? 11.211 9.953 20.141 1 98.56 181 TYR B O 1
ATOM 5078 N N . PHE B 1 182 ? 10.82 9.93 17.984 1 98.81 182 PHE B N 1
ATOM 5079 C CA . PHE B 1 182 ? 11.844 8.938 17.688 1 98.81 182 PHE B CA 1
ATOM 5080 C C . PHE B 1 182 ? 13.234 9.555 17.75 1 98.81 182 PHE B C 1
ATOM 5082 O O . PHE B 1 182 ? 14.148 8.969 18.344 1 98.81 182 PHE B O 1
ATOM 5089 N N . PHE B 1 183 ? 13.375 10.742 17.172 1 98.81 183 PHE B N 1
ATOM 5090 C CA . PHE B 1 183 ? 14.672 11.414 17.156 1 98.81 183 PHE B CA 1
ATOM 5091 C C . PHE B 1 183 ? 15.172 11.664 18.578 1 98.81 183 PHE B C 1
ATOM 5093 O O . PHE B 1 183 ? 16.359 11.484 18.859 1 98.81 183 PHE B O 1
ATOM 5100 N N . ASP B 1 184 ? 14.281 12.078 19.453 1 98.62 184 ASP B N 1
ATOM 5101 C CA . ASP B 1 184 ? 14.656 12.352 20.828 1 98.62 184 ASP B CA 1
ATOM 5102 C C . ASP B 1 184 ? 15.273 11.125 21.484 1 98.62 184 ASP B C 1
ATOM 5104 O O . ASP B 1 184 ? 16.203 11.242 22.297 1 98.62 184 ASP B O 1
ATOM 5108 N N . ARG B 1 185 ? 14.805 10.031 21.203 1 98.25 185 ARG B N 1
ATOM 5109 C CA . ARG B 1 185 ? 15.211 8.797 21.859 1 98.25 185 ARG B CA 1
ATOM 5110 C C . ARG B 1 185 ? 16.453 8.195 21.203 1 98.25 185 ARG B C 1
ATOM 5112 O O . ARG B 1 185 ? 17.438 7.918 21.875 1 98.25 185 ARG B O 1
ATOM 5119 N N . VAL B 1 186 ? 16.469 8.086 19.875 1 98.44 186 VAL B N 1
ATOM 5120 C CA . VAL B 1 186 ? 17.578 7.422 19.188 1 98.44 186 VAL B CA 1
ATOM 5121 C C . VAL B 1 186 ? 18.844 8.266 19.312 1 98.44 186 VAL B C 1
ATOM 5123 O O . VAL B 1 186 ? 19.953 7.727 19.406 1 98.44 186 VAL B O 1
ATOM 5126 N N . THR B 1 187 ? 18.703 9.594 19.297 1 98.12 187 THR B N 1
ATOM 5127 C CA . THR B 1 187 ? 19.844 10.477 19.391 1 98.12 187 THR B CA 1
ATOM 5128 C C . THR B 1 187 ? 20.516 10.359 20.766 1 98.12 187 THR B C 1
ATOM 5130 O O . THR B 1 187 ? 21.719 10.594 20.906 1 98.12 187 THR B O 1
ATOM 5133 N N . ARG B 1 188 ? 19.797 9.961 21.75 1 97.31 188 ARG B N 1
ATOM 5134 C CA . ARG B 1 188 ? 20.281 9.898 23.125 1 97.31 188 ARG B CA 1
ATOM 5135 C C . ARG B 1 188 ? 20.578 8.461 23.531 1 97.31 188 ARG B C 1
ATOM 5137 O O . ARG B 1 188 ? 20.875 8.188 24.703 1 97.31 188 ARG B O 1
ATOM 5144 N N . GLY B 1 189 ? 20.406 7.527 22.609 1 96.25 189 GLY B N 1
ATOM 5145 C CA . GLY B 1 189 ? 20.672 6.125 22.891 1 96.25 189 GLY B CA 1
ATOM 5146 C C . GLY B 1 189 ? 19.656 5.496 23.828 1 96.25 189 GLY B C 1
ATOM 5147 O O . GLY B 1 189 ? 19.953 4.5 24.484 1 96.25 189 GLY B O 1
ATOM 5148 N N . ARG B 1 190 ? 18.516 6.082 23.922 1 97.12 190 ARG B N 1
ATOM 5149 C CA . ARG B 1 190 ? 17.438 5.543 24.75 1 97.12 190 ARG B CA 1
ATOM 5150 C C . ARG B 1 190 ? 16.625 4.5 24 1 97.12 190 ARG B C 1
ATOM 5152 O O . ARG B 1 190 ? 16.453 4.605 22.781 1 97.12 190 ARG B O 1
ATOM 5159 N N . PRO B 1 191 ? 16.094 3.529 24.766 1 98.06 191 PRO B N 1
ATOM 5160 C CA . PRO B 1 191 ? 15.148 2.627 24.094 1 98.06 191 PRO B CA 1
ATOM 5161 C C . PRO B 1 191 ? 13.938 3.357 23.531 1 98.06 191 PRO B C 1
ATOM 5163 O O . PRO B 1 191 ? 13.445 4.312 24.141 1 98.06 191 PRO B O 1
ATOM 5166 N N . VAL B 1 192 ? 13.539 2.955 22.406 1 98.62 192 VAL B N 1
ATOM 5167 C CA . VAL B 1 192 ? 12.305 3.471 21.828 1 98.62 192 VAL B CA 1
ATOM 5168 C C . VAL B 1 192 ? 11.141 2.574 22.219 1 98.62 192 VAL B C 1
ATOM 5170 O O . VAL B 1 192 ? 11.086 1.405 21.844 1 98.62 192 VAL B O 1
ATOM 5173 N N . CYS B 1 193 ? 10.18 3.076 23 1 98.56 193 CYS B N 1
ATOM 5174 C CA . CYS B 1 193 ? 9 2.326 23.422 1 98.56 193 CYS B CA 1
ATOM 5175 C C . CYS B 1 193 ? 7.953 2.293 22.312 1 98.56 193 CYS B C 1
ATOM 5177 O O . CYS B 1 193 ? 7.449 3.338 21.891 1 98.56 193 CYS B O 1
ATOM 5179 N N . ILE B 1 194 ? 7.633 1.091 21.828 1 98.5 194 ILE B N 1
ATOM 5180 C CA . ILE B 1 194 ? 6.715 0.952 20.703 1 98.5 194 ILE B CA 1
ATOM 5181 C C . ILE B 1 194 ? 5.594 -0.017 21.062 1 98.5 194 ILE B C 1
ATOM 5183 O O . ILE B 1 194 ? 5.855 -1.155 21.469 1 98.5 194 ILE B O 1
ATOM 5187 N N . PRO B 1 195 ? 4.32 0.412 20.922 1 97.5 195 PRO B N 1
ATOM 5188 C CA . PRO B 1 195 ? 3.199 -0.46 21.281 1 97.5 195 PRO B CA 1
ATOM 5189 C C . PRO B 1 195 ? 2.857 -1.46 20.172 1 97.5 195 PRO B C 1
ATOM 5191 O O . PRO B 1 195 ? 3.402 -1.377 19.078 1 97.5 195 PRO B O 1
ATOM 5194 N N . TYR B 1 196 ? 2.012 -2.438 20.484 1 93.81 196 TYR B N 1
ATOM 5195 C CA . TYR B 1 196 ? 1.346 -3.367 19.578 1 93.81 196 TYR B CA 1
ATOM 5196 C C . TYR B 1 196 ? 2.363 -4.223 18.828 1 93.81 196 TYR B C 1
ATOM 5198 O O . TYR B 1 196 ? 2.154 -4.566 17.656 1 93.81 196 TYR B O 1
ATOM 5206 N N . GLY B 1 197 ? 3.477 -4.402 19.359 1 93.38 197 GLY B N 1
ATOM 5207 C CA . GLY B 1 197 ? 4.484 -5.258 18.766 1 93.38 197 GLY B CA 1
ATOM 5208 C C . GLY B 1 197 ? 5.164 -4.625 17.562 1 93.38 197 GLY B C 1
ATOM 5209 O O . GLY B 1 197 ? 5.855 -5.309 16.797 1 93.38 197 GLY B O 1
ATOM 5210 N N . GLY B 1 198 ? 4.863 -3.381 17.328 1 96.06 198 GLY B N 1
ATOM 5211 C CA . GLY B 1 198 ? 5.547 -2.631 16.281 1 96.06 198 GLY B CA 1
ATOM 5212 C C . GLY B 1 198 ? 5.07 -2.982 14.891 1 96.06 198 GLY B C 1
ATOM 5213 O O . GLY B 1 198 ? 5.652 -2.537 13.898 1 96.06 198 GLY B O 1
ATOM 5214 N N . LYS B 1 199 ? 3.947 -3.664 14.758 1 91.75 199 LYS B N 1
ATOM 5215 C CA . LYS B 1 199 ? 3.572 -4.289 13.492 1 91.75 199 LYS B CA 1
ATOM 5216 C C . LYS B 1 199 ? 2.629 -3.391 12.695 1 91.75 199 LYS B C 1
ATOM 5218 O O . LYS B 1 199 ? 2.475 -3.564 11.484 1 91.75 199 LYS B O 1
ATOM 5223 N N . TYR B 1 200 ? 1.975 -2.457 13.375 1 97.12 200 TYR B N 1
ATOM 5224 C CA . TYR B 1 200 ? 1.049 -1.603 12.641 1 97.12 200 TYR B CA 1
ATOM 5225 C C . TYR B 1 200 ? 1.79 -0.74 11.625 1 97.12 200 TYR B C 1
ATOM 5227 O O . TYR B 1 200 ? 2.92 -0.311 11.875 1 97.12 200 TYR B O 1
ATOM 5235 N N . ILE B 1 201 ? 1.148 -0.54 10.531 1 98.19 201 ILE B N 1
ATOM 5236 C CA . ILE B 1 201 ? 1.71 0.242 9.438 1 98.19 201 ILE B CA 1
ATOM 5237 C C . ILE B 1 201 ? 1.081 1.633 9.414 1 98.19 201 ILE B C 1
ATOM 5239 O O . ILE B 1 201 ? -0.132 1.775 9.586 1 98.19 201 ILE B O 1
ATOM 5243 N N . THR B 1 202 ? 1.915 2.621 9.273 1 98.31 202 THR B N 1
ATOM 5244 C CA . THR B 1 202 ? 1.462 4 9.117 1 98.31 202 THR B CA 1
ATOM 5245 C C . THR B 1 202 ? 2.127 4.656 7.91 1 98.31 202 THR B C 1
ATOM 5247 O O . THR B 1 202 ? 2.818 3.988 7.137 1 98.31 202 THR B O 1
ATOM 5250 N N . GLN B 1 203 ? 1.792 5.867 7.684 1 98.62 203 GLN B N 1
ATOM 5251 C CA . GLN B 1 203 ? 2.248 6.609 6.516 1 98.62 203 GLN B CA 1
ATOM 5252 C C . GLN B 1 203 ? 2.484 8.078 6.859 1 98.62 203 GLN B C 1
ATOM 5254 O O . GLN B 1 203 ? 1.691 8.688 7.582 1 98.62 203 GLN B O 1
ATOM 5259 N N . LEU B 1 204 ? 3.594 8.625 6.402 1 98.62 204 LEU B N 1
ATOM 5260 C CA . LEU B 1 204 ? 3.904 10.031 6.602 1 98.62 204 LEU B CA 1
ATOM 5261 C C . LEU B 1 204 ? 4.25 10.703 5.277 1 98.62 204 LEU B C 1
ATOM 5263 O O . LEU B 1 204 ? 5.055 10.18 4.5 1 98.62 204 LEU B O 1
ATOM 5267 N N . GLY B 1 205 ? 3.65 11.805 5.004 1 98.62 205 GLY B N 1
ATOM 5268 C CA . GLY B 1 205 ? 3.979 12.617 3.846 1 98.62 205 GLY B CA 1
ATOM 5269 C C . GLY B 1 205 ? 4.805 13.844 4.195 1 98.62 205 GLY B C 1
ATOM 5270 O O . GLY B 1 205 ? 4.516 14.539 5.172 1 98.62 205 GLY B O 1
ATOM 5271 N N . HIS B 1 206 ? 5.828 14.094 3.459 1 98.75 206 HIS B N 1
ATOM 5272 C CA . HIS B 1 206 ? 6.695 15.234 3.715 1 98.75 206 HIS B CA 1
ATOM 5273 C C . HIS B 1 206 ? 5.977 16.547 3.436 1 98.75 206 HIS B C 1
ATOM 5275 O O . HIS B 1 206 ? 5.273 16.672 2.43 1 98.75 206 HIS B O 1
ATOM 5281 N N . CYS B 1 207 ? 6.184 17.516 4.242 1 98.44 207 CYS B N 1
ATOM 5282 C CA . CYS B 1 207 ? 5.484 18.797 4.164 1 98.44 207 CYS B CA 1
ATOM 5283 C C . CYS B 1 207 ? 5.746 19.484 2.832 1 98.44 207 CYS B C 1
ATOM 5285 O O . CYS B 1 207 ? 4.848 20.109 2.258 1 98.44 207 CYS B O 1
ATOM 5287 N N . GLU B 1 208 ? 6.93 19.391 2.303 1 98.25 208 GLU B N 1
ATOM 5288 C CA . GLU B 1 208 ? 7.258 20.031 1.029 1 98.25 208 GLU B CA 1
ATOM 5289 C C . GLU B 1 208 ? 6.473 19.406 -0.119 1 98.25 208 GLU B C 1
ATOM 5291 O O . GLU B 1 208 ? 6.023 20.109 -1.027 1 98.25 208 GLU B O 1
ATOM 5296 N N . ASP B 1 209 ? 6.387 18.062 -0.093 1 98.75 209 ASP B N 1
ATOM 5297 C CA . ASP B 1 209 ? 5.613 17.375 -1.123 1 98.75 209 ASP B CA 1
ATOM 5298 C C . ASP B 1 209 ? 4.137 17.766 -1.051 1 98.75 209 ASP B C 1
ATOM 5300 O O . ASP B 1 209 ? 3.482 17.922 -2.082 1 98.75 209 ASP B O 1
ATOM 5304 N N . LEU B 1 210 ? 3.633 17.844 0.156 1 98.75 210 LEU B N 1
ATOM 5305 C CA . LEU B 1 210 ? 2.248 18.266 0.349 1 98.75 210 LEU B CA 1
ATOM 5306 C C . LEU B 1 210 ? 2.027 19.672 -0.181 1 98.75 210 LEU B C 1
ATOM 5308 O O . LEU B 1 210 ? 1.08 19.922 -0.933 1 98.75 210 LEU B O 1
ATOM 5312 N N . ALA B 1 211 ? 2.893 20.609 0.152 1 98.56 211 ALA B N 1
ATOM 5313 C CA . ALA B 1 211 ? 2.783 22 -0.285 1 98.56 211 ALA B CA 1
ATOM 5314 C C . ALA B 1 211 ? 2.852 22.109 -1.806 1 98.56 211 ALA B C 1
ATOM 5316 O O . ALA B 1 211 ? 2.148 22.922 -2.412 1 98.56 211 ALA B O 1
ATOM 5317 N N . ASP B 1 212 ? 3.709 21.297 -2.375 1 98.56 212 ASP B N 1
ATOM 5318 C CA . ASP B 1 212 ? 3.844 21.281 -3.828 1 98.56 212 ASP B CA 1
ATOM 5319 C C . ASP B 1 212 ? 2.529 20.891 -4.496 1 98.56 212 ASP B C 1
ATOM 5321 O O . ASP B 1 212 ? 2.102 21.531 -5.465 1 98.56 212 ASP B O 1
ATOM 5325 N N . PHE B 1 213 ? 1.899 19.828 -3.979 1 98.81 213 PHE B N 1
ATOM 5326 C CA . PHE B 1 213 ? 0.608 19.422 -4.523 1 98.81 213 PHE B CA 1
ATOM 5327 C C . PHE B 1 213 ? -0.417 20.547 -4.371 1 98.81 213 PHE B C 1
ATOM 5329 O O . PHE B 1 213 ? -1.133 20.875 -5.32 1 98.81 213 PHE B O 1
ATOM 5336 N N . MET B 1 214 ? -0.481 21.156 -3.213 1 98.69 214 MET B N 1
ATOM 5337 C CA . MET B 1 214 ? -1.438 22.219 -2.916 1 98.69 214 MET B CA 1
ATOM 5338 C C . MET B 1 214 ? -1.271 23.391 -3.881 1 98.69 214 MET B C 1
ATOM 5340 O O . MET B 1 214 ? -2.246 23.859 -4.461 1 98.69 214 MET B O 1
ATOM 5344 N N . ALA B 1 215 ? -0.102 23.812 -4.059 1 98.38 215 ALA B N 1
ATOM 5345 C CA . ALA B 1 215 ? 0.171 24.953 -4.93 1 98.38 215 ALA B CA 1
ATOM 5346 C C . ALA B 1 215 ? -0.225 24.641 -6.371 1 98.38 215 ALA B C 1
ATOM 5348 O O . ALA B 1 215 ? -0.747 25.516 -7.074 1 98.38 215 ALA B O 1
ATOM 5349 N N . LYS B 1 216 ? -0.038 23.391 -6.762 1 97.75 216 LYS B N 1
ATOM 5350 C CA . LYS B 1 216 ? -0.321 23 -8.141 1 97.75 216 LYS B CA 1
ATOM 5351 C C . LYS B 1 216 ? -1.823 22.906 -8.383 1 97.75 216 LYS B C 1
ATOM 5353 O O . LYS B 1 216 ? -2.266 22.859 -9.531 1 97.75 216 LYS B O 1
ATOM 5358 N N . CYS B 1 217 ? -2.584 22.891 -7.344 1 98.12 217 CYS B N 1
ATOM 5359 C CA . CYS B 1 217 ? -4.035 22.875 -7.484 1 98.12 217 CYS B CA 1
ATOM 5360 C C . CYS B 1 217 ? -4.551 24.188 -8.047 1 98.12 217 CYS B C 1
ATOM 5362 O O . CYS B 1 217 ? -5.625 24.234 -8.648 1 98.12 217 CYS B O 1
ATOM 5364 N N . VAL B 1 218 ? -3.871 25.312 -7.84 1 98.31 218 VAL B N 1
ATOM 5365 C CA . VAL B 1 218 ? -4.34 26.656 -8.18 1 98.31 218 VAL B CA 1
ATOM 5366 C C . VAL B 1 218 ? -4.582 26.75 -9.68 1 98.31 218 VAL B C 1
ATOM 5368 O O . VAL B 1 218 ? -3.678 26.5 -10.484 1 98.31 218 VAL B O 1
ATOM 5371 N N . GLY B 1 219 ? -5.793 27.016 -10.008 1 96.62 219 GLY B N 1
ATOM 5372 C CA . GLY B 1 219 ? -6.152 27.234 -11.398 1 96.62 219 GLY B CA 1
ATOM 5373 C C . GLY B 1 219 ? -6.23 25.953 -12.203 1 96.62 219 GLY B C 1
ATOM 5374 O O . GLY B 1 219 ? -6.383 25.984 -13.422 1 96.62 219 GLY B O 1
ATOM 5375 N N . ASN B 1 220 ? -6.129 24.797 -11.539 1 96.12 220 ASN B N 1
ATOM 5376 C CA . ASN B 1 220 ? -6.176 23.516 -12.219 1 96.12 220 ASN B CA 1
ATOM 5377 C C . ASN B 1 220 ? -7.598 22.953 -12.281 1 96.12 220 ASN B C 1
ATOM 5379 O O . ASN B 1 220 ? -8.148 22.531 -11.258 1 96.12 220 ASN B O 1
ATOM 5383 N N . GLY B 1 221 ? -8.141 22.891 -13.43 1 96.44 221 GLY B N 1
ATOM 5384 C CA . GLY B 1 221 ? -9.508 22.438 -13.594 1 96.44 221 GLY B CA 1
ATOM 5385 C C . GLY B 1 221 ? -9.703 20.969 -13.281 1 96.44 221 GLY B C 1
ATOM 5386 O O . GLY B 1 221 ? -10.805 20.547 -12.938 1 96.44 221 GLY B O 1
ATOM 5387 N N . ALA B 1 222 ? -8.641 20.203 -13.32 1 96.12 222 ALA B N 1
ATOM 5388 C CA . ALA B 1 222 ? -8.719 18.75 -13.125 1 96.12 222 ALA B CA 1
ATOM 5389 C C . ALA B 1 222 ? -9.07 18.422 -11.68 1 96.12 222 ALA B C 1
ATOM 5391 O O . ALA B 1 222 ? -9.562 17.328 -11.391 1 96.12 222 ALA B O 1
ATOM 5392 N N . VAL B 1 223 ? -8.867 19.391 -10.773 1 97.75 223 VAL B N 1
ATOM 5393 C CA . VAL B 1 223 ? -9.031 19.062 -9.359 1 97.75 223 VAL B CA 1
ATOM 5394 C C . VAL B 1 223 ? -10.352 19.641 -8.852 1 97.75 223 VAL B C 1
ATOM 5396 O O . VAL B 1 223 ? -10.648 19.562 -7.656 1 97.75 223 VAL B O 1
ATOM 5399 N N . ALA B 1 224 ? -11.188 20.203 -9.734 1 97.38 224 ALA B N 1
ATOM 5400 C CA . ALA B 1 224 ? -12.453 20.812 -9.344 1 97.38 224 ALA B CA 1
ATOM 5401 C C . ALA B 1 224 ? -13.391 19.781 -8.727 1 97.38 224 ALA B C 1
ATOM 5403 O O . ALA B 1 224 ? -13.648 18.734 -9.312 1 97.38 224 ALA B O 1
ATOM 5404 N N . ARG B 1 225 ? -13.805 20.078 -7.551 1 97.25 225 ARG B N 1
ATOM 5405 C CA . ARG B 1 225 ? -14.773 19.281 -6.805 1 97.25 225 ARG B CA 1
ATOM 5406 C C . ARG B 1 225 ? -14.258 17.859 -6.582 1 97.25 225 ARG B C 1
ATOM 5408 O O . ARG B 1 225 ? -14.992 16.891 -6.789 1 97.25 225 ARG B O 1
ATOM 5415 N N . GLN B 1 226 ? -12.992 17.781 -6.242 1 97.88 226 GLN B N 1
ATOM 5416 C CA . GLN B 1 226 ? -12.336 16.5 -6.02 1 97.88 226 GLN B CA 1
ATOM 5417 C C . GLN B 1 226 ? -11.75 16.406 -4.613 1 97.88 226 GLN B C 1
ATOM 5419 O O . GLN B 1 226 ? -11.5 17.438 -3.979 1 97.88 226 GLN B O 1
ATOM 5424 N N . VAL B 1 227 ? -11.617 15.188 -4.148 1 98.19 227 VAL B N 1
ATOM 5425 C CA . VAL B 1 227 ? -10.922 14.859 -2.914 1 98.19 227 VAL B CA 1
ATOM 5426 C C . VAL B 1 227 ? -9.641 14.078 -3.234 1 98.19 227 VAL B C 1
ATOM 5428 O O . VAL B 1 227 ? -9.648 13.195 -4.094 1 98.19 227 VAL B O 1
ATOM 5431 N N . TYR B 1 228 ? -8.516 14.438 -2.498 1 98.69 228 TYR B N 1
ATOM 5432 C CA . TYR B 1 228 ? -7.27 13.727 -2.74 1 98.69 228 TYR B CA 1
ATOM 5433 C C . TYR B 1 228 ? -6.605 13.328 -1.428 1 98.69 228 TYR B C 1
ATOM 5435 O O . TYR B 1 228 ? -6.426 14.164 -0.538 1 98.69 228 TYR B O 1
ATOM 5443 N N . ASN B 1 229 ? -6.219 12.039 -1.333 1 98.69 229 ASN B N 1
ATOM 5444 C CA . ASN B 1 229 ? -5.199 11.656 -0.366 1 98.69 229 ASN B CA 1
ATOM 5445 C C . ASN B 1 229 ? -3.809 12.102 -0.81 1 98.69 229 ASN B C 1
ATOM 5447 O O . ASN B 1 229 ? -3.402 11.844 -1.944 1 98.69 229 ASN B O 1
ATOM 5451 N N . ILE B 1 230 ? -3.123 12.805 0.085 1 98.75 230 ILE B N 1
ATOM 5452 C CA . ILE B 1 230 ? -1.765 13.227 -0.231 1 98.75 230 ILE B CA 1
ATOM 5453 C C . ILE B 1 230 ? -0.816 12.789 0.884 1 98.75 230 ILE B C 1
ATOM 5455 O O . ILE B 1 230 ? -0.95 13.234 2.027 1 98.75 230 ILE B O 1
ATOM 5459 N N . SER B 1 231 ? 0.052 11.953 0.559 1 98.5 231 SER B N 1
ATOM 5460 C CA . SER B 1 231 ? 1.07 11.438 1.468 1 98.5 231 SER B CA 1
ATOM 5461 C C . SER B 1 231 ? 2.23 10.812 0.7 1 98.5 231 SER B C 1
ATOM 5463 O O . SER B 1 231 ? 2.506 11.203 -0.439 1 98.5 231 SER B O 1
ATOM 5465 N N . SER B 1 232 ? 3.016 9.992 1.381 1 97.38 232 SER B N 1
ATOM 5466 C CA . SER B 1 232 ? 4.129 9.289 0.752 1 97.38 232 SER B CA 1
ATOM 5467 C C . SER B 1 232 ? 3.641 8.094 -0.061 1 97.38 232 SER B C 1
ATOM 5469 O O . SER B 1 232 ? 2.523 7.613 0.14 1 97.38 232 SER B O 1
ATOM 5471 N N . GLN B 1 233 ? 4.477 7.715 -1.025 1 95.44 233 GLN B N 1
ATOM 5472 C CA . GLN B 1 233 ? 4.223 6.469 -1.742 1 95.44 233 GLN B CA 1
ATOM 5473 C C . GLN B 1 233 ? 4.629 5.262 -0.905 1 95.44 233 GLN B C 1
ATOM 5475 O O . GLN B 1 233 ? 4.238 4.129 -1.207 1 95.44 233 GLN B O 1
ATOM 5480 N N . GLU B 1 234 ? 5.363 5.543 0.147 1 97.19 234 GLU B N 1
ATOM 5481 C CA . GLU B 1 234 ? 5.871 4.496 1.03 1 97.19 234 GLU B CA 1
ATOM 5482 C C . GLU B 1 234 ? 5.09 4.453 2.342 1 97.19 234 GLU B C 1
ATOM 5484 O O . GLU B 1 234 ? 4.684 5.496 2.859 1 97.19 234 GLU B O 1
ATOM 5489 N N . TYR B 1 235 ? 4.922 3.264 2.83 1 98.25 235 TYR B N 1
ATOM 5490 C CA . TYR B 1 235 ? 4.395 2.99 4.16 1 98.25 235 TYR B CA 1
ATOM 5491 C C . TYR B 1 235 ? 5.48 2.445 5.078 1 98.25 235 TYR B C 1
ATOM 5493 O O . TYR B 1 235 ? 6.52 1.974 4.609 1 98.25 235 TYR B O 1
ATOM 5501 N N . VAL B 1 236 ? 5.199 2.543 6.395 1 98.44 236 VAL B N 1
ATOM 5502 C CA . VAL B 1 236 ? 6.242 2.109 7.316 1 98.44 236 VAL B CA 1
ATOM 5503 C C . VAL B 1 236 ? 5.609 1.502 8.57 1 98.44 236 VAL B C 1
ATOM 5505 O O . VAL B 1 236 ? 4.598 2.002 9.062 1 98.44 236 VAL B O 1
ATOM 5508 N N . THR B 1 237 ? 6.148 0.415 9.078 1 98.06 237 THR B N 1
ATOM 5509 C CA . THR B 1 237 ? 5.711 -0.127 10.359 1 98.06 237 THR B CA 1
ATOM 5510 C C . THR B 1 237 ? 6.16 0.774 11.508 1 98.06 237 THR B C 1
ATOM 5512 O O . THR B 1 237 ? 7.039 1.62 11.328 1 98.06 237 THR B O 1
ATOM 5515 N N . PHE B 1 238 ? 5.551 0.578 12.672 1 98.5 238 PHE B N 1
ATOM 5516 C CA . PHE B 1 238 ? 5.984 1.34 13.836 1 98.5 238 PHE B CA 1
ATOM 5517 C C . PHE B 1 238 ? 7.457 1.08 14.133 1 98.5 238 PHE B C 1
ATOM 5519 O O . PHE B 1 238 ? 8.219 2.016 14.391 1 98.5 238 PHE B O 1
ATOM 5526 N N . ASP B 1 239 ? 7.914 -0.21 14.07 1 98.25 239 ASP B N 1
ATOM 5527 C CA . ASP B 1 239 ? 9.328 -0.532 14.242 1 98.25 239 ASP B CA 1
ATOM 5528 C C . ASP B 1 239 ? 10.18 0.141 13.164 1 98.25 239 ASP B C 1
ATOM 5530 O O . ASP B 1 239 ? 11.273 0.64 13.453 1 98.25 239 ASP B O 1
ATOM 5534 N N . GLY B 1 240 ? 9.633 0.089 12 1 98.19 240 GLY B N 1
ATOM 5535 C CA . GLY B 1 240 ? 10.352 0.681 10.883 1 98.19 240 GLY B CA 1
ATOM 5536 C C . GLY B 1 240 ? 10.602 2.166 11.055 1 98.19 240 GLY B C 1
ATOM 5537 O O . GLY B 1 240 ? 11.633 2.682 10.609 1 98.19 240 GLY B O 1
ATOM 5538 N N . MET B 1 241 ? 9.695 2.855 11.68 1 98.69 241 MET B N 1
ATOM 5539 C CA . MET B 1 241 ? 9.875 4.277 11.945 1 98.69 241 MET B CA 1
ATOM 5540 C C . MET B 1 241 ? 11.086 4.508 12.844 1 98.69 241 MET B C 1
ATOM 5542 O O . MET B 1 241 ? 11.891 5.414 12.594 1 98.69 241 MET B O 1
ATOM 5546 N N . ALA B 1 242 ? 11.18 3.686 13.914 1 98.75 242 ALA B N 1
ATOM 5547 C CA . ALA B 1 242 ? 12.32 3.797 14.82 1 98.75 242 ALA B CA 1
ATOM 5548 C C . ALA B 1 242 ? 13.633 3.525 14.078 1 98.75 242 ALA B C 1
ATOM 5550 O O . ALA B 1 242 ? 14.602 4.266 14.242 1 98.75 242 ALA B O 1
ATOM 5551 N N . LYS B 1 243 ? 13.641 2.502 13.289 1 98.44 243 LYS B N 1
ATOM 5552 C CA . LYS B 1 243 ? 14.844 2.105 12.555 1 98.44 243 LYS B CA 1
ATOM 5553 C C . LYS B 1 243 ? 15.25 3.176 11.547 1 98.44 243 LYS B C 1
ATOM 5555 O O . LYS B 1 243 ? 16.422 3.533 11.461 1 98.44 243 LYS B O 1
ATOM 5560 N N . LEU B 1 244 ? 14.281 3.734 10.82 1 98.38 244 LEU B N 1
ATOM 5561 C CA . LEU B 1 244 ? 14.562 4.758 9.82 1 98.38 244 LEU B CA 1
ATOM 5562 C C . LEU B 1 244 ? 15.062 6.039 10.477 1 98.38 244 LEU B C 1
ATOM 5564 O O . LEU B 1 244 ? 15.977 6.691 9.961 1 98.38 244 LEU B O 1
ATOM 5568 N N . CYS B 1 245 ? 14.391 6.41 11.531 1 98.81 245 CYS B N 1
ATOM 5569 C CA . CYS B 1 245 ? 14.82 7.609 12.234 1 98.81 245 CYS B CA 1
ATOM 5570 C C . CYS B 1 245 ? 16.234 7.449 12.773 1 98.81 245 CYS B C 1
ATOM 5572 O O . CYS B 1 245 ? 17.031 8.391 12.734 1 98.81 245 CYS B O 1
ATOM 5574 N N . SER B 1 246 ? 16.547 6.258 13.352 1 98.75 246 SER B N 1
ATOM 5575 C CA . SER B 1 246 ? 17.891 5.996 13.836 1 98.75 246 SER B CA 1
ATOM 5576 C C . SER B 1 246 ? 18.922 6.09 12.703 1 98.75 246 SER B C 1
ATOM 5578 O O . SER B 1 246 ? 19.984 6.676 12.875 1 98.75 246 SER B O 1
ATOM 5580 N N . GLU B 1 247 ? 18.578 5.516 11.578 1 98.19 247 GLU B N 1
ATOM 5581 C CA . GLU B 1 247 ? 19.438 5.586 10.406 1 98.19 247 GLU B CA 1
ATOM 5582 C C . GLU B 1 247 ? 19.641 7.027 9.945 1 98.19 247 GLU B C 1
ATOM 5584 O O . GLU B 1 247 ? 20.75 7.449 9.656 1 98.19 247 GLU B O 1
ATOM 5589 N N . ALA B 1 248 ? 18.547 7.75 9.875 1 98.44 248 ALA B N 1
ATOM 5590 C CA . ALA B 1 248 ? 18.578 9.148 9.461 1 98.44 248 ALA B CA 1
ATOM 5591 C C . ALA B 1 248 ? 19.469 9.977 10.398 1 98.44 248 ALA B C 1
ATOM 5593 O O . ALA B 1 248 ? 20.109 10.938 9.977 1 98.44 248 ALA B O 1
ATOM 5594 N N . ALA B 1 249 ? 19.453 9.57 11.641 1 98.56 249 ALA B N 1
ATOM 5595 C CA . ALA B 1 249 ? 20.219 10.281 12.664 1 98.56 249 ALA B CA 1
ATOM 5596 C C . ALA B 1 249 ? 21.672 9.82 12.688 1 98.56 249 ALA B C 1
ATOM 5598 O O . ALA B 1 249 ? 22.484 10.352 13.438 1 98.56 249 ALA B O 1
ATOM 5599 N N . GLY B 1 250 ? 21.922 8.812 11.828 1 97.75 250 GLY B N 1
ATOM 5600 C CA . GLY B 1 250 ? 23.281 8.281 11.805 1 97.75 250 GLY B CA 1
ATOM 5601 C C . GLY B 1 250 ? 23.609 7.445 13.023 1 97.75 250 GLY B C 1
ATOM 5602 O O . GLY B 1 250 ? 24.781 7.363 13.43 1 97.75 250 GLY B O 1
ATOM 5603 N N . MET B 1 251 ? 22.5 6.934 13.477 1 95 251 MET B N 1
ATOM 5604 C CA . MET B 1 251 ? 22.688 6.082 14.656 1 95 251 MET B CA 1
ATOM 5605 C C . MET B 1 251 ? 22.625 4.605 14.273 1 95 251 MET B C 1
ATOM 5607 O O . MET B 1 251 ? 22.203 4.266 13.164 1 95 251 MET B O 1
ATOM 5611 N N . GLY B 1 252 ? 23.125 3.662 14.914 1 92.06 252 GLY B N 1
ATOM 5612 C CA . GLY B 1 252 ? 23.047 2.23 14.672 1 92.06 252 GLY B CA 1
ATOM 5613 C C . GLY B 1 252 ? 21.672 1.658 14.93 1 92.06 252 GLY B C 1
ATOM 5614 O O . GLY B 1 252 ? 20.688 2.396 14.961 1 92.06 252 GLY B O 1
ATOM 5615 N N . GLU B 1 253 ? 21.516 0.405 14.938 1 95.31 253 GLU B N 1
ATOM 5616 C CA . GLU B 1 253 ? 20.25 -0.255 15.211 1 95.31 253 GLU B CA 1
ATOM 5617 C C . GLU B 1 253 ? 19.656 0.204 16.547 1 95.31 253 GLU B C 1
ATOM 5619 O O . GLU B 1 253 ? 20.312 0.122 17.578 1 95.31 253 GLU B O 1
ATOM 5624 N N . PRO B 1 254 ? 18.453 0.756 16.5 1 98.06 254 PRO B N 1
ATOM 5625 C CA . PRO B 1 254 ? 17.859 1.229 17.75 1 98.06 254 PRO B CA 1
ATOM 5626 C C . PRO B 1 254 ? 17.438 0.088 18.672 1 98.06 254 PRO B C 1
ATOM 5628 O O . PRO B 1 254 ? 17.125 -1.008 18.203 1 98.06 254 PRO B O 1
ATOM 5631 N N . THR B 1 255 ? 17.5 0.377 19.969 1 97.81 255 THR B N 1
ATOM 5632 C CA . THR B 1 255 ? 16.875 -0.525 20.938 1 97.81 255 THR B CA 1
ATOM 5633 C C . THR B 1 255 ? 15.367 -0.287 21 1 97.81 255 THR B C 1
ATOM 5635 O O . THR B 1 255 ? 14.922 0.809 21.344 1 97.81 255 THR B O 1
ATOM 5638 N N . ILE B 1 256 ? 14.602 -1.26 20.625 1 98.5 256 ILE B N 1
ATOM 5639 C CA . ILE B 1 256 ? 13.148 -1.146 20.625 1 98.5 256 ILE B CA 1
ATOM 5640 C C . ILE B 1 256 ? 12.578 -1.977 21.781 1 98.5 256 ILE B C 1
ATOM 5642 O O . ILE B 1 256 ? 12.961 -3.131 21.969 1 98.5 256 ILE B O 1
ATOM 5646 N N . VAL B 1 257 ? 11.75 -1.395 22.562 1 98.44 257 VAL B N 1
ATOM 5647 C CA . VAL B 1 257 ? 11.031 -2.082 23.625 1 98.44 257 VAL B CA 1
ATOM 5648 C C . VAL B 1 257 ? 9.531 -2.057 23.344 1 98.44 257 VAL B C 1
ATOM 5650 O O . VAL B 1 257 ? 8.922 -0.984 23.281 1 98.44 257 VAL B O 1
ATOM 5653 N N . HIS B 1 258 ? 9.023 -3.23 23.156 1 97.44 258 HIS B N 1
ATOM 5654 C CA . HIS B 1 258 ? 7.594 -3.326 22.906 1 97.44 258 HIS B CA 1
ATOM 5655 C C . HIS B 1 258 ? 6.801 -3.332 24.203 1 97.44 258 HIS B C 1
ATOM 5657 O O . HIS B 1 258 ? 7.285 -3.822 25.234 1 97.44 258 HIS B O 1
ATOM 5663 N N . TYR B 1 259 ? 5.586 -2.775 24.141 1 96.88 259 TYR B N 1
ATOM 5664 C CA . TYR B 1 259 ? 4.695 -2.803 25.297 1 96.88 259 TYR B CA 1
ATOM 5665 C C . TYR B 1 259 ? 3.238 -2.912 24.859 1 96.88 259 TYR B C 1
ATOM 5667 O O . TYR B 1 259 ? 2.904 -2.617 23.703 1 96.88 259 TYR B O 1
ATOM 5675 N N . ASP B 1 260 ? 2.369 -3.367 25.703 1 94.5 260 ASP B N 1
ATOM 5676 C CA . ASP B 1 260 ? 0.922 -3.379 25.516 1 94.5 260 ASP B CA 1
ATOM 5677 C C . ASP B 1 260 ? 0.285 -2.105 26.062 1 94.5 260 ASP B C 1
ATOM 5679 O O . ASP B 1 260 ? 0.252 -1.9 27.281 1 94.5 260 ASP B O 1
ATOM 5683 N N . PRO B 1 261 ? -0.236 -1.347 25.172 1 95.75 261 PRO B N 1
ATOM 5684 C CA . PRO B 1 261 ? -0.763 -0.066 25.641 1 95.75 261 PRO B CA 1
ATOM 5685 C C . PRO B 1 261 ? -1.879 -0.232 26.672 1 95.75 261 PRO B C 1
ATOM 5687 O O . PRO B 1 261 ? -2.113 0.667 27.484 1 95.75 261 PRO B O 1
ATOM 5690 N N . LYS B 1 262 ? -2.484 -1.397 26.656 1 93.69 262 LYS B N 1
ATOM 5691 C CA . LYS B 1 262 ? -3.578 -1.646 27.594 1 93.69 262 LYS B CA 1
ATOM 5692 C C . LYS B 1 262 ? -3.062 -1.77 29.031 1 93.69 262 LYS B C 1
ATOM 5694 O O . LYS B 1 262 ? -3.828 -1.628 29.984 1 93.69 262 LYS B O 1
ATOM 5699 N N . THR B 1 263 ? -1.83 -2.008 29.172 1 94.12 263 THR B N 1
ATOM 5700 C CA . THR B 1 263 ? -1.258 -2.24 30.5 1 94.12 263 THR B CA 1
ATOM 5701 C C . THR B 1 263 ? -0.633 -0.96 31.047 1 94.12 263 THR B C 1
ATOM 5703 O O . THR B 1 263 ? -0.117 -0.948 32.156 1 94.12 263 THR B O 1
ATOM 5706 N N . ILE B 1 264 ? -0.676 0.09 30.297 1 94.88 264 ILE B N 1
ATOM 5707 C CA . ILE B 1 264 ? -0.027 1.34 30.688 1 94.88 264 ILE B CA 1
ATOM 5708 C C . ILE B 1 264 ? -1.084 2.41 30.953 1 94.88 264 ILE B C 1
ATOM 5710 O O . ILE B 1 264 ? -1.89 2.725 30.062 1 94.88 264 ILE B O 1
ATOM 5714 N N . GLU B 1 265 ? -1.121 2.951 32.156 1 94.69 265 GLU B N 1
ATOM 5715 C CA . GLU B 1 265 ? -1.919 4.133 32.469 1 94.69 265 GLU B CA 1
ATOM 5716 C C . GLU B 1 265 ? -1.048 5.383 32.562 1 94.69 265 GLU B C 1
ATOM 5718 O O . GLU B 1 265 ? -0.291 5.555 33.5 1 94.69 265 GLU B O 1
ATOM 5723 N N . VAL B 1 266 ? -1.194 6.211 31.609 1 96.44 266 VAL B N 1
ATOM 5724 C CA . VAL B 1 266 ? -0.38 7.422 31.562 1 96.44 266 VAL B CA 1
ATOM 5725 C C . VAL B 1 266 ? -1.009 8.5 32.438 1 96.44 266 VAL B C 1
ATOM 5727 O O . VAL B 1 266 ? -2.137 8.93 32.188 1 96.44 266 VAL B O 1
ATOM 5730 N N . PRO B 1 267 ? -0.291 9.016 33.406 1 96.44 267 PRO B N 1
ATOM 5731 C CA . PRO B 1 267 ? -0.844 10.047 34.281 1 96.44 267 PRO B CA 1
ATOM 5732 C C . PRO B 1 267 ? -1.103 11.367 33.562 1 96.44 267 PRO B C 1
ATOM 5734 O O . PRO B 1 267 ? -0.444 11.664 32.562 1 96.44 267 PRO B O 1
ATOM 5737 N N . ASP B 1 268 ? -2.016 12.148 34.125 1 95.44 268 ASP B N 1
ATOM 5738 C CA . ASP B 1 268 ? -2.256 13.484 33.594 1 95.44 268 ASP B CA 1
ATOM 5739 C C . ASP B 1 268 ? -0.985 14.328 33.656 1 95.44 268 ASP B C 1
ATOM 5741 O O . ASP B 1 268 ? -0.242 14.289 34.625 1 95.44 268 ASP B O 1
ATOM 5745 N N . GLY B 1 269 ? -0.787 15.023 32.562 1 95.12 269 GLY B N 1
ATOM 5746 C CA . GLY B 1 269 ? 0.37 15.906 32.531 1 95.12 269 GLY B CA 1
ATOM 5747 C C . GLY B 1 269 ? 1.603 15.234 31.938 1 95.12 269 GLY B C 1
ATOM 5748 O O . GLY B 1 269 ? 2.564 15.914 31.578 1 95.12 269 GLY B O 1
ATOM 5749 N N . PHE B 1 270 ? 1.578 13.883 31.891 1 96.62 270 PHE B N 1
ATOM 5750 C CA . PHE B 1 270 ? 2.688 13.172 31.266 1 96.62 270 PHE B CA 1
ATOM 5751 C C . PHE B 1 270 ? 2.605 13.281 29.75 1 96.62 270 PHE B C 1
ATOM 5753 O O . PHE B 1 270 ? 1.52 13.453 29.188 1 96.62 270 PHE B O 1
ATOM 5760 N N . PRO B 1 271 ? 3.793 13.148 29.094 1 96.81 271 PRO B N 1
ATOM 5761 C CA . PRO B 1 271 ? 3.771 13.109 27.625 1 96.81 271 PRO B CA 1
ATOM 5762 C C . PRO B 1 271 ? 3.041 11.891 27.078 1 96.81 271 PRO B C 1
ATOM 5764 O O . PRO B 1 271 ? 2.982 10.852 27.75 1 96.81 271 PRO B O 1
ATOM 5767 N N . LYS B 1 272 ? 2.555 12.047 25.875 1 95.69 272 LYS B N 1
ATOM 5768 C CA . LYS B 1 272 ? 1.917 10.93 25.188 1 95.69 272 LYS B CA 1
ATOM 5769 C C . LYS B 1 272 ? 2.871 9.75 25.047 1 95.69 272 LYS B C 1
ATOM 5771 O O . LYS B 1 272 ? 4.066 9.93 24.812 1 95.69 272 LYS B O 1
ATOM 5776 N N . ALA B 1 273 ? 2.312 8.547 25.188 1 97.38 273 ALA B N 1
ATOM 5777 C CA . ALA B 1 273 ? 3.131 7.336 25.188 1 97.38 273 ALA B CA 1
ATOM 5778 C C . ALA B 1 273 ? 3.682 7.055 23.781 1 97.38 273 ALA B C 1
ATOM 5780 O O . ALA B 1 273 ? 4.762 6.473 23.641 1 97.38 273 ALA B O 1
ATOM 5781 N N . PHE B 1 274 ? 2.926 7.395 22.812 1 98.25 274 PHE B N 1
ATOM 5782 C CA . PHE B 1 274 ? 3.27 7.078 21.438 1 98.25 274 PHE B CA 1
ATOM 5783 C C . PHE B 1 274 ? 2.543 8.008 20.469 1 98.25 274 PHE B C 1
ATOM 5785 O O . PHE B 1 274 ? 1.381 8.359 20.688 1 98.25 274 PHE B O 1
ATOM 5792 N N . PRO B 1 275 ? 3.209 8.336 19.391 1 97.94 275 PRO B N 1
ATOM 5793 C CA . PRO B 1 275 ? 2.654 9.438 18.609 1 97.94 275 PRO B CA 1
ATOM 5794 C C . PRO B 1 275 ? 1.612 8.969 17.594 1 97.94 275 PRO B C 1
ATOM 5796 O O . PRO B 1 275 ? 0.869 9.789 17.047 1 97.94 275 PRO B O 1
ATOM 5799 N N . PHE B 1 276 ? 1.529 7.637 17.266 1 97.81 276 PHE B N 1
ATOM 5800 C CA . PHE B 1 276 ? 0.648 7.168 16.203 1 97.81 276 PHE B CA 1
ATOM 5801 C C . PHE B 1 276 ? -0.574 6.465 16.781 1 97.81 276 PHE B C 1
ATOM 5803 O O . PHE B 1 276 ? -0.518 5.926 17.891 1 97.81 276 PHE B O 1
ATOM 5810 N N . ARG B 1 277 ? -1.689 6.535 16.016 1 94.5 277 ARG B N 1
ATOM 5811 C CA . ARG B 1 277 ? -2.859 5.75 16.391 1 94.5 277 ARG B CA 1
ATOM 5812 C C . ARG B 1 277 ? -2.584 4.254 16.266 1 94.5 277 ARG B C 1
ATOM 5814 O O . ARG B 1 277 ? -1.837 3.832 15.375 1 94.5 277 ARG B O 1
ATOM 5821 N N . GLY B 1 278 ? -3.178 3.5 17.125 1 94.12 278 GLY B N 1
ATOM 5822 C CA . GLY B 1 278 ? -2.922 2.072 17.25 1 94.12 278 GLY B CA 1
ATOM 5823 C C . GLY B 1 278 ? -3.699 1.242 16.25 1 94.12 278 GLY B C 1
ATOM 5824 O O . GLY B 1 278 ? -4.465 0.355 16.625 1 94.12 278 GLY B O 1
ATOM 5825 N N . MET B 1 279 ? -3.482 1.394 14.945 1 95.44 279 MET B N 1
ATOM 5826 C CA . MET B 1 279 ? -4.109 0.664 13.852 1 95.44 279 MET B CA 1
ATOM 5827 C C . MET B 1 279 ? -3.355 0.889 12.547 1 95.44 279 MET B C 1
ATOM 5829 O O . MET B 1 279 ? -2.525 1.795 12.445 1 95.44 279 MET B O 1
ATOM 5833 N N . HIS B 1 280 ? -3.605 0.04 11.57 1 97.44 280 HIS B N 1
ATOM 5834 C CA . HIS B 1 280 ? -3.119 0.361 10.234 1 97.44 280 HIS B CA 1
ATOM 5835 C C . HIS B 1 280 ? -3.75 1.647 9.711 1 97.44 280 HIS B C 1
ATOM 5837 O O . HIS B 1 280 ? -4.969 1.818 9.781 1 97.44 280 HIS B O 1
ATOM 5843 N N . PHE B 1 281 ? -2.93 2.539 9.305 1 97.06 281 PHE B N 1
ATOM 5844 C CA . PHE B 1 281 ? -3.43 3.836 8.859 1 97.06 281 PHE B CA 1
ATOM 5845 C C . PHE B 1 281 ? -2.58 4.379 7.715 1 97.06 281 PHE B C 1
ATOM 5847 O O . PHE B 1 281 ? -1.598 5.086 7.941 1 97.06 281 PHE B O 1
ATOM 5854 N N . PHE B 1 282 ? -2.947 4.027 6.457 1 98.25 282 PHE B N 1
ATOM 5855 C CA . PHE B 1 282 ? -2.256 4.508 5.27 1 98.25 282 PHE B CA 1
ATOM 5856 C C . PHE B 1 282 ? -3.197 4.539 4.07 1 98.25 282 PHE B C 1
ATOM 5858 O O . PHE B 1 282 ? -4.133 3.742 3.986 1 98.25 282 PHE B O 1
ATOM 5865 N N . ALA B 1 283 ? -2.943 5.488 3.172 1 98.38 283 ALA B N 1
ATOM 5866 C CA . ALA B 1 283 ? -3.85 5.77 2.061 1 98.38 283 ALA B CA 1
ATOM 5867 C C . ALA B 1 283 ? -3.098 5.789 0.732 1 98.38 283 ALA B C 1
ATOM 5869 O O . ALA B 1 283 ? -1.918 6.145 0.686 1 98.38 283 ALA B O 1
ATOM 5870 N N . SER B 1 284 ? -3.809 5.41 -0.314 1 97.81 284 SER B N 1
ATOM 5871 C CA . SER B 1 284 ? -3.256 5.488 -1.662 1 97.81 284 SER B CA 1
ATOM 5872 C C . SER B 1 284 ? -3.24 6.93 -2.168 1 97.81 284 SER B C 1
ATOM 5874 O O . SER B 1 284 ? -4.195 7.68 -1.952 1 97.81 284 SER B O 1
ATOM 5876 N N . ILE B 1 285 ? -2.186 7.25 -2.902 1 98.19 285 ILE B N 1
ATOM 5877 C CA . ILE B 1 285 ? -2.111 8.578 -3.498 1 98.19 285 ILE B CA 1
ATOM 5878 C C . ILE B 1 285 ? -2.246 8.469 -5.016 1 98.19 285 ILE B C 1
ATOM 5880 O O . ILE B 1 285 ? -1.868 9.391 -5.746 1 98.19 285 ILE B O 1
ATOM 5884 N N . GLU B 1 286 ? -2.756 7.406 -5.48 1 95.81 286 GLU B N 1
ATOM 5885 C CA . GLU B 1 286 ? -2.832 7.125 -6.914 1 95.81 286 GLU B CA 1
ATOM 5886 C C . GLU B 1 286 ? -3.715 8.148 -7.629 1 95.81 286 GLU B C 1
ATOM 5888 O O . GLU B 1 286 ? -3.408 8.562 -8.75 1 95.81 286 GLU B O 1
ATOM 5893 N N . LYS B 1 287 ? -4.855 8.539 -7.055 1 97.19 287 LYS B N 1
ATOM 5894 C CA . LYS B 1 287 ? -5.762 9.5 -7.676 1 97.19 287 LYS B CA 1
ATOM 5895 C C . LYS B 1 287 ? -5.062 10.836 -7.918 1 97.19 287 LYS B C 1
ATOM 5897 O O . LYS B 1 287 ? -5.219 11.438 -8.984 1 97.19 287 LYS B O 1
ATOM 5902 N N . ALA B 1 288 ? -4.301 11.266 -6.938 1 98.31 288 ALA B N 1
ATOM 5903 C CA . ALA B 1 288 ? -3.557 12.516 -7.07 1 98.31 288 ALA B CA 1
ATOM 5904 C C . ALA B 1 288 ? -2.566 12.445 -8.227 1 98.31 288 ALA B C 1
ATOM 5906 O O . ALA B 1 288 ? -2.496 13.359 -9.055 1 98.31 288 ALA B O 1
ATOM 5907 N N . LYS B 1 289 ? -1.859 11.367 -8.305 1 96.38 289 LYS B N 1
ATOM 5908 C CA . LYS B 1 289 ? -0.872 11.195 -9.359 1 96.38 289 LYS B CA 1
ATOM 5909 C C . LYS B 1 289 ? -1.542 11.148 -10.734 1 96.38 289 LYS B C 1
ATOM 5911 O O . LYS B 1 289 ? -0.983 11.641 -11.719 1 96.38 289 LYS B O 1
ATOM 5916 N N . LYS B 1 290 ? -2.678 10.547 -10.734 1 94.38 290 LYS B N 1
ATOM 5917 C CA . LYS B 1 290 ? -3.41 10.422 -11.992 1 94.38 290 LYS B CA 1
ATOM 5918 C C . LYS B 1 290 ? -3.934 11.781 -12.461 1 94.38 290 LYS B C 1
ATOM 5920 O O . LYS B 1 290 ? -3.799 12.125 -13.633 1 94.38 290 LYS B O 1
ATOM 5925 N N . HIS B 1 291 ? -4.523 12.602 -11.531 1 96.88 291 HIS B N 1
ATOM 5926 C CA . HIS B 1 291 ? -5.164 13.867 -11.883 1 96.88 291 HIS B CA 1
ATOM 5927 C C . HIS B 1 291 ? -4.137 14.984 -12.031 1 96.88 291 HIS B C 1
ATOM 5929 O O . HIS B 1 291 ? -4.398 15.992 -12.688 1 96.88 291 HIS B O 1
ATOM 5935 N N . MET B 1 292 ? -2.994 14.766 -11.359 1 97.25 292 MET B N 1
ATOM 5936 C CA . MET B 1 292 ? -1.902 15.727 -11.43 1 97.25 292 MET B CA 1
ATOM 5937 C C . MET B 1 292 ? -0.591 15.047 -11.797 1 97.25 292 MET B C 1
ATOM 5939 O O . MET B 1 292 ? 0.325 14.961 -10.977 1 97.25 292 MET B O 1
ATOM 5943 N N . PRO B 1 293 ? -0.396 14.734 -13.062 1 93.56 293 PRO B N 1
ATOM 5944 C CA . PRO B 1 293 ? 0.764 13.945 -13.484 1 93.56 293 PRO B CA 1
ATOM 5945 C C . PRO B 1 293 ? 2.086 14.672 -13.25 1 93.56 293 PRO B C 1
ATOM 5947 O O . PRO B 1 293 ? 3.146 14.039 -13.234 1 93.56 293 PRO B O 1
ATOM 5950 N N . SER B 1 294 ? 1.978 15.953 -13.094 1 94.94 294 SER B N 1
ATOM 5951 C CA . SER B 1 294 ? 3.189 16.734 -12.867 1 94.94 294 SER B CA 1
ATOM 5952 C C . SER B 1 294 ? 3.625 16.672 -11.406 1 94.94 294 SER B C 1
ATOM 5954 O O . SER B 1 294 ? 4.648 17.25 -11.039 1 94.94 294 SER B O 1
ATOM 5956 N N . TRP B 1 295 ? 2.875 15.945 -10.633 1 97.19 295 TRP B N 1
ATOM 5957 C CA . TRP B 1 295 ? 3.199 15.852 -9.211 1 97.19 295 TRP B CA 1
ATOM 5958 C C . TRP B 1 295 ? 3.553 14.422 -8.828 1 97.19 295 TRP B C 1
ATOM 5960 O O . TRP B 1 295 ? 2.877 13.477 -9.25 1 97.19 295 TRP B O 1
ATOM 5970 N N . LYS B 1 296 ? 4.543 14.242 -8.094 1 95.94 296 LYS B N 1
ATOM 5971 C CA . LYS B 1 296 ? 4.914 13.023 -7.379 1 95.94 296 LYS B CA 1
ATOM 5972 C C . LYS B 1 296 ? 5.742 13.344 -6.137 1 95.94 296 LYS B C 1
ATOM 5974 O O . LYS B 1 296 ? 6.492 14.32 -6.121 1 95.94 296 LYS B O 1
ATOM 5979 N N . PRO B 1 297 ? 5.617 12.508 -5.09 1 97.44 297 PRO B N 1
ATOM 5980 C CA . PRO B 1 297 ? 6.496 12.75 -3.941 1 97.44 297 PRO B CA 1
ATOM 5981 C C . PRO B 1 297 ? 7.977 12.672 -4.309 1 97.44 297 PRO B C 1
ATOM 5983 O O . PRO B 1 297 ? 8.398 11.742 -5.004 1 97.44 297 PRO B O 1
ATOM 5986 N N . LYS B 1 298 ? 8.695 13.648 -3.857 1 96.75 298 LYS B N 1
ATOM 5987 C CA . LYS B 1 298 ? 10.125 13.703 -4.137 1 96.75 298 LYS B CA 1
ATOM 5988 C C . LYS B 1 298 ? 10.922 12.977 -3.061 1 96.75 298 LYS B C 1
ATOM 5990 O O . LYS B 1 298 ? 12.039 12.508 -3.312 1 96.75 298 LYS B O 1
ATOM 5995 N N . TYR B 1 299 ? 10.398 12.844 -1.876 1 97.56 299 TYR B N 1
ATOM 5996 C CA . TYR B 1 299 ? 11.117 12.273 -0.743 1 97.56 299 TYR B CA 1
ATOM 5997 C C . TYR B 1 299 ? 10.727 10.812 -0.532 1 97.56 299 TYR B C 1
ATOM 5999 O O . TYR B 1 299 ? 9.539 10.484 -0.455 1 97.56 299 TYR B O 1
ATOM 6007 N N . SER B 1 300 ? 11.773 9.969 -0.464 1 96.44 300 SER B N 1
ATOM 6008 C CA . SER B 1 300 ? 11.555 8.711 0.241 1 96.44 300 SER B CA 1
ATOM 6009 C C . SER B 1 300 ? 11.422 8.938 1.744 1 96.44 300 SER B C 1
ATOM 6011 O O . SER B 1 300 ? 11.75 10.008 2.248 1 96.44 300 SER B O 1
ATOM 6013 N N . MET B 1 301 ? 11.008 7.945 2.445 1 97 301 MET B N 1
ATOM 6014 C CA . MET B 1 301 ? 10.906 8.078 3.896 1 97 301 MET B CA 1
ATOM 6015 C C . MET B 1 301 ? 12.266 8.391 4.508 1 97 301 MET B C 1
ATOM 6017 O O . MET B 1 301 ? 12.375 9.266 5.363 1 97 301 MET B O 1
ATOM 6021 N N . PHE B 1 302 ? 13.289 7.707 4.043 1 97.5 302 PHE B N 1
ATOM 6022 C CA . PHE B 1 302 ? 14.625 7.914 4.59 1 97.5 302 PHE B CA 1
ATOM 6023 C C . PHE B 1 302 ? 15.102 9.336 4.324 1 97.5 302 PHE B C 1
ATOM 6025 O O . PHE B 1 302 ? 15.539 10.031 5.242 1 97.5 302 PHE B O 1
ATOM 6032 N N . GLN B 1 303 ? 14.945 9.781 3.076 1 98.19 303 GLN B N 1
ATOM 6033 C CA . GLN B 1 303 ? 15.414 11.117 2.695 1 98.19 303 GLN B CA 1
ATOM 6034 C C . GLN B 1 303 ? 14.641 12.203 3.434 1 98.19 303 GLN B C 1
ATOM 6036 O O . GLN B 1 303 ? 15.211 13.219 3.832 1 98.19 303 GLN B O 1
ATOM 6041 N N . GLY B 1 304 ? 13.32 11.953 3.564 1 98.56 304 GLY B N 1
ATOM 6042 C CA . GLY B 1 304 ? 12.5 12.922 4.277 1 98.56 304 GLY B CA 1
ATOM 6043 C C . GLY B 1 304 ? 12.828 13.016 5.754 1 98.56 304 GLY B C 1
ATOM 6044 O O . GLY B 1 304 ? 12.891 14.109 6.316 1 98.56 304 GLY B O 1
ATOM 6045 N N . LEU B 1 305 ? 13.078 11.883 6.348 1 98.69 305 LEU B N 1
ATOM 6046 C CA . LEU B 1 305 ? 13.43 11.875 7.762 1 98.69 305 LEU B CA 1
ATOM 6047 C C . LEU B 1 305 ? 14.82 12.461 7.984 1 98.69 305 LEU B C 1
ATOM 6049 O O . LEU B 1 305 ? 15.062 13.117 8.992 1 98.69 305 LEU B O 1
ATOM 6053 N N . LYS B 1 306 ? 15.719 12.227 7.062 1 98.62 306 LYS B N 1
ATOM 6054 C CA . LYS B 1 306 ? 17.047 12.844 7.137 1 98.62 306 LYS B CA 1
ATOM 6055 C C . LYS B 1 306 ? 16.938 14.359 7.051 1 98.62 306 LYS B C 1
ATOM 6057 O O . LYS B 1 306 ? 17.594 15.078 7.812 1 98.62 306 LYS B O 1
ATOM 6062 N N . SER B 1 307 ? 16.094 14.812 6.168 1 98 307 SER B N 1
ATOM 6063 C CA . SER B 1 307 ? 15.82 16.25 6.059 1 98 307 SER B CA 1
ATOM 6064 C C . SER B 1 307 ? 15.281 16.797 7.371 1 98 307 SER B C 1
ATOM 6066 O O . SER B 1 307 ? 15.742 17.844 7.844 1 98 307 SER B O 1
ATOM 6068 N N . SER B 1 308 ? 14.328 16.109 7.945 1 98.44 308 SER B N 1
ATOM 6069 C CA . SER B 1 308 ? 13.742 16.531 9.211 1 98.44 308 SER B CA 1
ATOM 6070 C C . SER B 1 308 ? 14.781 16.562 10.328 1 98.44 308 SER B C 1
ATOM 6072 O O . SER B 1 308 ? 14.805 17.484 11.141 1 98.44 308 SER B O 1
ATOM 6074 N N . TYR B 1 309 ? 15.641 15.586 10.352 1 98.75 309 TYR B N 1
ATOM 6075 C CA . TYR B 1 309 ? 16.656 15.484 11.398 1 98.75 309 TYR B CA 1
ATOM 6076 C C . TYR B 1 309 ? 17.672 16.609 11.281 1 98.75 309 TYR B C 1
ATOM 6078 O O . TYR B 1 309 ? 17.969 17.297 12.266 1 98.75 309 TYR B O 1
ATOM 6086 N N . GLU B 1 310 ? 18.156 16.859 10.094 1 98.44 310 GLU B N 1
ATOM 6087 C CA . GLU B 1 310 ? 19.25 17.812 9.867 1 98.44 310 GLU B CA 1
ATOM 6088 C C . GLU B 1 310 ? 18.734 19.25 9.867 1 98.44 310 GLU B C 1
ATOM 6090 O O . GLU B 1 310 ? 19.312 20.125 10.516 1 98.44 310 GLU B O 1
ATOM 6095 N N . GLN B 1 311 ? 17.609 19.453 9.195 1 97.88 311 GLN B N 1
ATOM 6096 C CA . GLN B 1 311 ? 17.203 20.812 8.906 1 97.88 311 GLN B CA 1
ATOM 6097 C C . GLN B 1 311 ? 16.25 21.344 9.984 1 97.88 311 GLN B C 1
ATOM 6099 O O . GLN B 1 311 ? 15.906 22.531 9.992 1 97.88 311 GLN B O 1
ATOM 6104 N N . ASP B 1 312 ? 15.883 20.453 10.93 1 97.75 312 ASP B N 1
ATOM 6105 C CA . ASP B 1 312 ? 15 20.922 11.992 1 97.75 312 ASP B CA 1
ATOM 6106 C C . ASP B 1 312 ? 15.492 20.453 13.359 1 97.75 312 ASP B C 1
ATOM 6108 O O . ASP B 1 312 ? 15.922 21.266 14.18 1 97.75 312 ASP B O 1
ATOM 6112 N N . TYR B 1 313 ? 15.578 19.156 13.539 1 98.38 313 TYR B N 1
ATOM 6113 C CA . TYR B 1 313 ? 15.914 18.609 14.852 1 98.38 313 TYR B CA 1
ATOM 6114 C C . TYR B 1 313 ? 17.25 19.156 15.344 1 98.38 313 TYR B C 1
ATOM 6116 O O . TYR B 1 313 ? 17.328 19.703 16.453 1 98.38 313 TYR B O 1
ATOM 6124 N N . LEU B 1 314 ? 18.266 19.031 14.539 1 98.19 314 LEU B N 1
ATOM 6125 C CA . LEU B 1 314 ? 19.594 19.547 14.906 1 98.19 314 LEU B CA 1
ATOM 6126 C C . LEU B 1 314 ? 19.625 21.062 14.805 1 98.19 314 LEU B C 1
ATOM 6128 O O . LEU B 1 314 ? 20.125 21.734 15.703 1 98.19 314 LEU B O 1
ATOM 6132 N N . ALA B 1 315 ? 19.078 21.562 13.719 1 96.69 315 ALA B N 1
ATOM 6133 C CA . ALA B 1 315 ? 19.156 22.984 13.422 1 96.69 315 ALA B CA 1
ATOM 6134 C C . ALA B 1 315 ? 18.469 23.812 14.508 1 96.69 315 ALA B C 1
ATOM 6136 O O . ALA B 1 315 ? 18.906 24.922 14.812 1 96.69 315 ALA B O 1
ATOM 6137 N N . ARG B 1 316 ? 17.469 23.281 15.133 1 95.44 316 ARG B N 1
ATOM 6138 C CA . ARG B 1 316 ? 16.75 24.031 16.156 1 95.44 316 ARG B CA 1
ATOM 6139 C C . ARG B 1 316 ? 17.203 23.641 17.547 1 95.44 316 ARG B C 1
ATOM 6141 O O . ARG B 1 316 ? 16.656 24.109 18.547 1 95.44 316 ARG B O 1
ATOM 6148 N N . GLY B 1 317 ? 18.156 22.75 17.641 1 97.12 317 GLY B N 1
ATOM 6149 C CA . GLY B 1 317 ? 18.844 22.438 18.875 1 97.12 317 GLY B CA 1
ATOM 6150 C C . GLY B 1 317 ? 18.062 21.484 19.766 1 97.12 317 GLY B C 1
ATOM 6151 O O . GLY B 1 317 ? 18.234 21.484 20.984 1 97.12 317 GLY B O 1
ATOM 6152 N N . PHE B 1 318 ? 17.219 20.703 19.172 1 97.38 318 PHE B N 1
ATOM 6153 C CA . PHE B 1 318 ? 16.422 19.766 19.984 1 97.38 318 PHE B CA 1
ATOM 6154 C C . PHE B 1 318 ? 17.328 18.719 20.609 1 97.38 318 PHE B C 1
ATOM 6156 O O . PHE B 1 318 ? 17 18.172 21.672 1 97.38 318 PHE B O 1
ATOM 6163 N N . ASP B 1 319 ? 18.438 18.422 20 1 97.25 319 ASP B N 1
ATOM 6164 C CA . ASP B 1 319 ? 19.375 17.422 20.5 1 97.25 319 ASP B CA 1
ATOM 6165 C C . ASP B 1 319 ? 20.031 17.906 21.812 1 97.25 319 ASP B C 1
ATOM 6167 O O . ASP B 1 319 ? 20.562 17.094 22.562 1 97.25 319 ASP B O 1
ATOM 6171 N N . LYS B 1 320 ? 19.969 19.188 22.047 1 97.12 320 LYS B N 1
ATOM 6172 C CA . LYS B 1 320 ? 20.609 19.766 23.219 1 97.12 320 LYS B CA 1
ATOM 6173 C C . LYS B 1 320 ? 19.594 20.062 24.328 1 97.12 320 LYS B C 1
ATOM 6175 O O . LYS B 1 320 ? 19.969 20.484 25.422 1 97.12 320 LYS B O 1
ATOM 6180 N N . LYS B 1 321 ? 18.359 19.875 24.062 1 95.88 321 LYS B N 1
ATOM 6181 C CA . LYS B 1 321 ? 17.312 20.094 25.047 1 95.88 321 LYS B CA 1
ATOM 6182 C C . LYS B 1 321 ? 17.062 18.828 25.875 1 95.88 321 LYS B C 1
ATOM 6184 O O . LYS B 1 321 ? 17.578 17.766 25.547 1 95.88 321 LYS B O 1
ATOM 6189 N N . ASP B 1 322 ? 16.344 19.031 26.938 1 94.38 322 ASP B N 1
ATOM 6190 C CA . ASP B 1 322 ? 16 17.906 27.812 1 94.38 322 ASP B CA 1
ATOM 6191 C C . ASP B 1 322 ? 14.523 17.531 27.672 1 94.38 322 ASP B C 1
ATOM 6193 O O . ASP B 1 322 ? 13.672 18.094 28.375 1 94.38 322 ASP B O 1
ATOM 6197 N N . PRO B 1 323 ? 14.281 16.609 26.828 1 96.25 323 PRO B N 1
ATOM 6198 C CA . PRO B 1 323 ? 12.883 16.172 26.688 1 96.25 323 PRO B CA 1
ATOM 6199 C C . PRO B 1 323 ? 12.344 15.516 27.953 1 96.25 323 PRO B C 1
ATOM 6201 O O . PRO B 1 323 ? 13.117 15.062 28.797 1 96.25 323 PRO B O 1
ATOM 6204 N N . ASP B 1 324 ? 11.008 15.523 28.109 1 97.31 324 ASP B N 1
ATOM 6205 C CA . ASP B 1 324 ? 10.32 14.852 29.219 1 97.31 324 ASP B CA 1
ATOM 6206 C C . ASP B 1 324 ? 10.117 13.367 28.906 1 97.31 324 ASP B C 1
ATOM 6208 O O . ASP B 1 324 ? 9.25 13.008 28.094 1 97.31 324 ASP B O 1
ATOM 6212 N N . PHE B 1 325 ? 10.875 12.438 29.609 1 97.5 325 PHE B N 1
ATOM 6213 C CA . PHE B 1 325 ? 10.828 11.008 29.312 1 97.5 325 PHE B CA 1
ATOM 6214 C C . PHE B 1 325 ? 10.07 10.258 30.406 1 97.5 325 PHE B C 1
ATOM 6216 O O . PHE B 1 325 ? 10.203 9.039 30.531 1 97.5 325 PHE B O 1
ATOM 6223 N N . ARG B 1 326 ? 9.227 10.938 31.234 1 97.12 326 ARG B N 1
ATOM 6224 C CA . ARG B 1 326 ? 8.547 10.305 32.375 1 97.12 326 ARG B CA 1
ATOM 6225 C C . ARG B 1 326 ? 7.672 9.148 31.906 1 97.12 326 ARG B C 1
ATOM 6227 O O . ARG B 1 326 ? 7.605 8.109 32.562 1 97.12 326 ARG B O 1
ATOM 6234 N N . THR B 1 327 ? 7.012 9.258 30.75 1 98.12 327 THR B N 1
ATOM 6235 C CA . THR B 1 327 ? 6.168 8.195 30.219 1 98.12 327 THR B CA 1
ATOM 6236 C C . THR B 1 327 ? 7.016 7.004 29.781 1 98.12 327 THR B C 1
ATOM 6238 O O . THR B 1 327 ? 6.648 5.852 30.016 1 98.12 327 THR B O 1
ATOM 6241 N N . ASP B 1 328 ? 8.133 7.32 29.188 1 97.94 328 ASP B N 1
ATOM 6242 C CA . ASP B 1 328 ? 9.055 6.258 28.797 1 97.94 328 ASP B CA 1
ATOM 6243 C C . ASP B 1 328 ? 9.5 5.445 30.016 1 97.94 328 ASP B C 1
ATOM 6245 O O . ASP B 1 328 ? 9.484 4.215 29.984 1 97.94 328 ASP B O 1
ATOM 6249 N N . ASP B 1 329 ? 9.891 6.168 31 1 97.38 329 ASP B N 1
ATOM 6250 C CA . ASP B 1 329 ? 10.391 5.527 32.219 1 97.38 329 ASP B CA 1
ATOM 6251 C C . ASP B 1 329 ? 9.312 4.652 32.844 1 97.38 329 ASP B C 1
ATOM 6253 O O . ASP B 1 329 ? 9.609 3.564 33.344 1 97.38 329 ASP B O 1
ATOM 6257 N N . LEU B 1 330 ? 8.141 5.184 32.812 1 97.19 330 LEU B N 1
ATOM 6258 C CA . LEU B 1 330 ? 7.012 4.41 33.344 1 97.19 330 LEU B CA 1
ATOM 6259 C C . LEU B 1 330 ? 6.848 3.113 32.562 1 97.19 330 LEU B C 1
ATOM 6261 O O . LEU B 1 330 ? 6.668 2.045 33.125 1 97.19 330 LEU B O 1
ATOM 6265 N N . ILE B 1 331 ? 6.898 3.133 31.25 1 98 331 ILE B N 1
ATOM 6266 C CA . ILE B 1 331 ? 6.73 1.977 30.375 1 98 331 ILE B CA 1
ATOM 6267 C C . ILE B 1 331 ? 7.867 0.986 30.609 1 98 331 ILE B C 1
ATOM 6269 O O . ILE B 1 331 ? 7.633 -0.214 30.766 1 98 331 ILE B O 1
ATOM 6273 N N . LEU B 1 332 ? 9.07 1.517 30.609 1 97.56 332 LEU B N 1
ATOM 6274 C CA . LEU B 1 332 ? 10.258 0.675 30.781 1 97.56 332 LEU B CA 1
ATOM 6275 C C . LEU B 1 332 ? 10.227 -0.051 32.125 1 97.56 332 LEU B C 1
ATOM 6277 O O . LEU B 1 332 ? 10.586 -1.227 32.188 1 97.56 332 LEU B O 1
ATOM 6281 N N . GLN B 1 333 ? 9.805 0.635 33.125 1 95.56 333 GLN B N 1
ATOM 6282 C CA . GLN B 1 333 ? 9.672 0.014 34.438 1 95.56 333 GLN B CA 1
ATOM 6283 C C . GLN B 1 333 ? 8.648 -1.116 34.406 1 95.56 333 GLN B C 1
ATOM 6285 O O . GLN B 1 333 ? 8.891 -2.195 34.938 1 95.56 333 GLN B O 1
ATOM 6290 N N . LYS B 1 334 ? 7.574 -0.861 33.781 1 94.44 334 LYS B N 1
ATOM 6291 C CA . LYS B 1 334 ? 6.477 -1.823 33.75 1 94.44 334 LYS B CA 1
ATOM 6292 C C . LYS B 1 334 ? 6.883 -3.088 33 1 94.44 334 LYS B C 1
ATOM 6294 O O . LYS B 1 334 ? 6.469 -4.191 33.375 1 94.44 334 LYS B O 1
ATOM 6299 N N . VAL B 1 335 ? 7.668 -2.93 31.922 1 93.62 335 VAL B N 1
ATOM 6300 C CA . VAL B 1 335 ? 8.016 -4.086 31.094 1 93.62 335 VAL B CA 1
ATOM 6301 C C . VAL B 1 335 ? 9.328 -4.695 31.594 1 93.62 335 VAL B C 1
ATOM 6303 O O . VAL B 1 335 ? 9.797 -5.695 31.047 1 93.62 335 VAL B O 1
ATOM 6306 N N . GLY B 1 336 ? 9.93 -4.156 32.531 1 87.88 336 GLY B N 1
ATOM 6307 C CA . GLY B 1 336 ? 11.156 -4.68 33.125 1 87.88 336 GLY B CA 1
ATOM 6308 C C . GLY B 1 336 ? 12.383 -4.414 32.281 1 87.88 336 GLY B C 1
ATOM 6309 O O . GLY B 1 336 ? 13.312 -5.223 32.25 1 87.88 336 GLY B O 1
ATOM 6310 N N . ALA B 1 337 ? 12.328 -3.391 31.453 1 83.25 337 ALA B N 1
ATOM 6311 C CA . ALA B 1 337 ? 13.461 -3.031 30.594 1 83.25 337 ALA B CA 1
ATOM 6312 C C . ALA B 1 337 ? 14.25 -1.866 31.188 1 83.25 337 ALA B C 1
ATOM 6314 O O . ALA B 1 337 ? 13.688 -1.015 31.875 1 83.25 337 ALA B O 1
ATOM 6315 N N . PRO B 1 338 ? 15.562 -1.802 30.922 1 76.5 338 PRO B N 1
ATOM 6316 C CA . PRO B 1 338 ? 16.359 -0.688 31.438 1 76.5 338 PRO B CA 1
ATOM 6317 C C . PRO B 1 338 ? 16.094 0.625 30.703 1 76.5 338 PRO B C 1
ATOM 6319 O O . PRO B 1 338 ? 15.758 0.616 29.516 1 76.5 338 PRO B O 1
ATOM 6322 N N . ALA B 1 339 ? 16.078 1.722 31.422 1 68.38 339 ALA B N 1
ATOM 6323 C CA . ALA B 1 339 ? 15.828 3.047 30.859 1 68.38 339 ALA B CA 1
ATOM 6324 C C . ALA B 1 339 ? 16.984 3.498 29.969 1 68.38 339 ALA B C 1
ATOM 6326 O O . ALA B 1 339 ? 16.812 4.359 29.109 1 68.38 339 ALA B O 1
ATOM 6327 N N . SER B 1 340 ? 18.266 3.188 30.203 1 63.59 340 SER B N 1
ATOM 6328 C CA . SER B 1 340 ? 19.406 3.549 29.359 1 63.59 340 SER B CA 1
ATOM 6329 C C . SER B 1 340 ? 19.938 2.334 28.609 1 63.59 340 SER B C 1
ATOM 6331 O O . SER B 1 340 ? 19.891 1.213 29.125 1 63.59 340 SER B O 1
ATOM 6333 N N . GLY B 1 341 ? 20 2.406 27.297 1 52.09 341 GLY B N 1
ATOM 6334 C CA . GLY B 1 341 ? 20.656 1.369 26.516 1 52.09 341 GLY B CA 1
ATOM 6335 C C . GLY B 1 341 ? 22.094 1.122 26.922 1 52.09 341 GLY B C 1
ATOM 6336 O O . GLY B 1 341 ? 22.922 2.029 26.875 1 52.09 341 GLY B O 1
ATOM 6337 N N . GLY B 1 342 ? 22.453 0.45 27.984 1 38.47 342 GLY B N 1
ATOM 6338 C CA . GLY B 1 342 ? 23.828 0.175 28.375 1 38.47 342 GLY B CA 1
ATOM 6339 C C . GLY B 1 342 ? 24.734 -0.151 27.203 1 38.47 342 GLY B C 1
ATOM 6340 O O . GLY B 1 342 ? 24.312 -0.818 26.266 1 38.47 342 GLY B O 1
ATOM 6341 N N . SER B 1 343 ? 25.703 0.794 26.922 1 33.62 343 SER B N 1
ATOM 6342 C CA . SER B 1 343 ? 26.812 0.373 26.062 1 33.62 343 SER B CA 1
ATOM 6343 C C . SER B 1 343 ? 27.344 -0.983 26.5 1 33.62 343 SER B C 1
ATOM 6345 O O . SER B 1 343 ? 27.547 -1.227 27.688 1 33.62 343 SER B O 1
ATOM 6347 N N . VAL B 1 344 ? 27.297 -2.059 25.797 1 31.23 344 VAL B N 1
ATOM 6348 C CA . VAL B 1 344 ? 28.016 -3.309 26.031 1 31.23 344 VAL B CA 1
ATOM 6349 C C . VAL B 1 344 ? 29.5 -3.025 26.266 1 31.23 344 VAL B C 1
ATOM 6351 O O . VAL B 1 344 ? 30.188 -2.529 25.359 1 31.23 344 VAL B O 1
ATOM 6354 N N . SER B 1 345 ? 29.953 -2.547 27.406 1 24.45 345 SER B N 1
ATOM 6355 C CA . SER B 1 345 ? 31.375 -2.654 27.719 1 24.45 345 SER B CA 1
ATOM 6356 C C . SER B 1 345 ? 31.906 -4.051 27.422 1 24.45 345 SER B C 1
ATOM 6358 O O . SER B 1 345 ? 31.25 -5.051 27.719 1 24.45 345 SER B O 1
ATOM 6360 N N . SER B 1 346 ? 32.969 -4.168 26.547 1 25.77 346 SER B N 1
ATOM 6361 C CA . SER B 1 346 ? 33.781 -5.305 26.125 1 25.77 346 SER B CA 1
ATOM 6362 C C . SER B 1 346 ? 34.375 -6.023 27.328 1 25.77 346 SER B C 1
ATOM 6364 O O . SER B 1 346 ? 35.594 -5.965 27.531 1 25.77 346 SER B O 1
ATOM 6366 N N . SER B 1 347 ? 33.75 -6.254 28.453 1 23.39 347 SER B N 1
ATOM 6367 C CA . SER B 1 347 ? 34.438 -6.984 29.516 1 23.39 347 SER B CA 1
ATOM 6368 C C . SER B 1 347 ? 34.938 -8.344 29.016 1 23.39 347 SER B C 1
ATOM 6370 O O . SER B 1 347 ? 34.375 -8.906 28.078 1 23.39 347 SER B O 1
ATOM 6372 N N . GLY B 1 348 ? 36.25 -8.742 29.453 1 22.44 348 GLY B N 1
ATOM 6373 C CA . GLY B 1 348 ? 37.156 -9.867 29.328 1 22.44 348 GLY B CA 1
ATOM 6374 C C . GLY B 1 348 ? 36.469 -11.203 29.547 1 22.44 348 GLY B C 1
ATOM 6375 O O . GLY B 1 348 ? 35.375 -11.266 30.094 1 22.44 348 GLY B O 1
ATOM 6376 N N . THR B 1 349 ? 37.156 -12.328 29.172 1 22.36 349 THR B N 1
ATOM 6377 C CA . THR B 1 349 ? 36.969 -13.742 28.875 1 22.36 349 THR B CA 1
ATOM 6378 C C . THR B 1 349 ? 36.625 -14.531 30.141 1 22.36 349 THR B C 1
ATOM 6380 O O . THR B 1 349 ? 36.562 -15.758 30.125 1 22.36 349 THR B O 1
ATOM 6383 N N . SER B 1 350 ? 36.312 -13.836 31.312 1 20.75 350 SER B N 1
ATOM 6384 C CA . SER B 1 350 ? 36.438 -14.867 32.344 1 20.75 350 SER B CA 1
ATOM 6385 C C . SER B 1 350 ? 35.375 -15.945 32.156 1 20.75 350 SER B C 1
ATOM 6387 O O . SER B 1 350 ? 34.344 -15.711 31.531 1 20.75 350 SER B O 1
ATOM 6389 N N . GLY B 1 351 ? 35.688 -17.25 32.5 1 21.34 351 GLY B N 1
ATOM 6390 C CA . GLY B 1 351 ? 35.188 -18.625 32.344 1 21.34 351 GLY B CA 1
ATOM 6391 C C . GLY B 1 351 ? 33.875 -18.844 33.094 1 21.34 351 GLY B C 1
ATOM 6392 O O . GLY B 1 351 ? 33.438 -19.984 33.219 1 21.34 351 GLY B O 1
ATOM 6393 N N . VAL B 1 352 ? 33.125 -17.766 33.5 1 20.09 352 VAL B N 1
ATOM 6394 C CA . VAL B 1 352 ? 32.156 -18.156 34.531 1 20.09 352 VAL B CA 1
ATOM 6395 C C . VAL B 1 352 ? 31.188 -19.188 33.969 1 20.09 352 VAL B C 1
ATOM 6397 O O . VAL B 1 352 ? 30.891 -19.188 32.781 1 20.09 352 VAL B O 1
ATOM 6400 N N . SER B 1 353 ? 30.875 -20.219 34.844 1 20.25 353 SER B N 1
ATOM 6401 C CA . SER B 1 353 ? 30.062 -21.438 34.906 1 20.25 353 SER B CA 1
ATOM 6402 C C . SER B 1 353 ? 28.578 -21.125 34.75 1 20.25 353 SER B C 1
ATOM 6404 O O . SER B 1 353 ? 28.141 -20.016 35.062 1 20.25 353 SER B O 1
ATOM 6406 N N . PRO B 1 354 ? 27.734 -21.984 34.125 1 20.05 354 PRO B N 1
ATOM 6407 C CA . PRO B 1 354 ? 26.391 -21.938 33.531 1 20.05 354 PRO B CA 1
ATOM 6408 C C . PRO B 1 354 ? 25.297 -21.766 34.594 1 20.05 354 PRO B C 1
ATOM 6410 O O . PRO B 1 354 ? 24.109 -21.859 34.281 1 20.05 354 PRO B O 1
ATOM 6413 N N . GLY B 1 355 ? 25.578 -20.953 35.75 1 17.66 355 GLY B N 1
ATOM 6414 C CA . GLY B 1 355 ? 24.578 -21.203 36.781 1 17.66 355 GLY B CA 1
ATOM 6415 C C . GLY B 1 355 ? 23.188 -20.75 36.375 1 17.66 355 GLY B C 1
ATOM 6416 O O . GLY B 1 355 ? 23.031 -19.953 35.438 1 17.66 355 GLY B O 1
ATOM 6417 N N . ALA B 1 356 ? 22.062 -21.359 37.062 1 19.52 356 ALA B N 1
ATOM 6418 C CA . ALA B 1 356 ? 20.625 -21.609 37.031 1 19.52 356 ALA B CA 1
ATOM 6419 C C . ALA B 1 356 ? 19.844 -20.344 37.375 1 19.52 356 ALA B C 1
ATOM 6421 O O . ALA B 1 356 ? 19.781 -19.953 38.531 1 19.52 356 ALA B O 1
ATOM 6422 N N . LEU B 1 357 ? 20.141 -19.109 36.875 1 17.47 357 LEU B N 1
ATOM 6423 C CA . LEU B 1 357 ? 19.406 -18 37.469 1 17.47 357 LEU B CA 1
ATOM 6424 C C . LEU B 1 357 ? 17.906 -18.234 37.406 1 17.47 357 LEU B C 1
ATOM 6426 O O . LEU B 1 357 ? 17.359 -18.375 36.281 1 17.47 357 LEU B O 1
ATOM 6430 N N . LYS B 1 358 ? 17.281 -18.797 38.5 1 19.17 358 LYS B N 1
ATOM 6431 C CA . LYS B 1 358 ? 15.891 -19.078 38.844 1 19.17 358 LYS B CA 1
ATOM 6432 C C . LYS B 1 358 ? 15.047 -17.812 38.844 1 19.17 358 LYS B C 1
ATOM 6434 O O . LYS B 1 358 ? 15.312 -16.891 39.656 1 19.17 358 LYS B O 1
ATOM 6439 N N . TYR B 1 359 ? 14.539 -17.359 37.719 1 17.75 359 TYR B N 1
ATOM 6440 C CA . TYR B 1 359 ? 13.719 -16.172 37.5 1 17.75 359 TYR B CA 1
ATOM 6441 C C . TYR B 1 359 ? 12.438 -16.25 38.344 1 17.75 359 TYR B C 1
ATOM 6443 O O . TYR B 1 359 ? 11.625 -17.156 38.156 1 17.75 359 TYR B O 1
ATOM 6451 N N . SER B 1 360 ? 12.469 -15.875 39.688 1 17.34 360 SER B N 1
ATOM 6452 C CA . SER B 1 360 ? 11.422 -15.961 40.719 1 17.34 360 SER B CA 1
ATOM 6453 C C . SER B 1 360 ? 10.211 -15.117 40.312 1 17.34 360 SER B C 1
ATOM 6455 O O . SER B 1 360 ? 9.07 -15.547 40.469 1 17.34 360 SER B O 1
ATOM 6457 N N . SER B 1 361 ? 10.266 -13.75 40.344 1 18.09 361 SER B N 1
ATOM 6458 C CA . SER B 1 361 ? 9.336 -12.969 41.125 1 18.09 361 SER B CA 1
ATOM 6459 C C . SER B 1 361 ? 7.957 -12.914 40.5 1 18.09 361 SER B C 1
ATOM 6461 O O . SER B 1 361 ? 7.844 -12.82 39.281 1 18.09 361 SER B O 1
ATOM 6463 N N . GLY B 1 362 ? 6.801 -13.336 41.188 1 18.5 362 GLY B N 1
ATOM 6464 C CA . GLY B 1 362 ? 5.363 -13.57 41.156 1 18.5 362 GLY B CA 1
ATOM 6465 C C . GLY B 1 362 ? 4.559 -12.289 41.031 1 18.5 362 GLY B C 1
ATOM 6466 O O . GLY B 1 362 ? 4.238 -11.648 42.062 1 18.5 362 GLY B O 1
ATOM 6467 N N . PHE B 1 363 ? 4.941 -11.281 40.219 1 17.77 363 PHE B N 1
ATOM 6468 C CA . PHE B 1 363 ? 4.195 -10.039 40.406 1 17.77 363 PHE B CA 1
ATOM 6469 C C . PHE B 1 363 ? 2.699 -10.273 40.25 1 17.77 363 PHE B C 1
ATOM 6471 O O . PHE B 1 363 ? 2.277 -11.047 39.375 1 17.77 363 PHE B O 1
ATOM 6478 N N . GLU B 1 364 ? 1.896 -10.047 41.344 1 18.25 364 GLU B N 1
ATOM 6479 C CA . GLU B 1 364 ? 0.48 -10.016 41.688 1 18.25 364 GLU B CA 1
ATOM 6480 C C . GLU B 1 364 ? -0.294 -9.07 40.781 1 18.25 364 GLU B C 1
ATOM 6482 O O . GLU B 1 364 ? 0.094 -7.914 40.594 1 18.25 364 GLU B O 1
ATOM 6487 N N . TYR B 1 365 ? -0.96 -9.625 39.812 1 18.06 365 TYR B N 1
ATOM 6488 C CA . TYR B 1 365 ? -1.754 -8.969 38.75 1 18.06 365 TYR B CA 1
ATOM 6489 C C . TYR B 1 365 ? -2.873 -8.141 39.375 1 18.06 365 TYR B C 1
ATOM 6491 O O . TYR B 1 365 ? -3.789 -8.68 40 1 18.06 365 TYR B O 1
ATOM 6499 N N . ALA B 1 366 ? -2.527 -6.984 40 1 17.02 366 ALA B N 1
ATOM 6500 C CA . ALA B 1 366 ? -3.551 -6.086 40.531 1 17.02 366 ALA B CA 1
ATOM 6501 C C . ALA B 1 366 ? -4.562 -5.707 39.469 1 17.02 366 ALA B C 1
ATOM 6503 O O . ALA B 1 366 ? -4.184 -5.43 38.312 1 17.02 366 ALA B O 1
ATOM 6504 N N . TYR B 1 367 ? -5.848 -6.012 39.625 1 18.5 367 TYR B N 1
ATOM 6505 C CA . TYR B 1 367 ? -7.133 -5.918 38.938 1 18.5 367 TYR B CA 1
ATOM 6506 C C . TYR B 1 367 ? -7.523 -4.461 38.719 1 18.5 367 TYR B C 1
ATOM 6508 O O . TYR B 1 367 ? -8.547 -4.004 39.219 1 18.5 367 TYR B O 1
ATOM 6516 N N . GLN B 1 368 ? -6.566 -3.562 38.469 1 16.44 368 GLN B N 1
ATOM 6517 C CA . GLN B 1 368 ? -7.156 -2.23 38.594 1 16.44 368 GLN B CA 1
ATOM 6518 C C . GLN B 1 368 ? -8.273 -2.043 37.562 1 16.44 368 GLN B C 1
ATOM 6520 O O . GLN B 1 368 ? -8.094 -2.307 36.375 1 16.44 368 GLN B O 1
ATOM 6525 N N . ARG B 1 369 ? -9.5 -2.018 38.062 1 17.97 369 ARG B N 1
ATOM 6526 C CA . ARG B 1 369 ? -10.828 -1.674 37.562 1 17.97 369 ARG B CA 1
ATOM 6527 C C . ARG B 1 369 ? -10.805 -0.34 36.844 1 17.97 369 ARG B C 1
ATOM 6529 O O . ARG B 1 369 ? -10.625 0.713 37.438 1 17.97 369 ARG B O 1
ATOM 6536 N N . ASN B 1 370 ? -10.07 -0.245 35.719 1 17.05 370 ASN B N 1
ATOM 6537 C CA . ASN B 1 370 ? -10.062 1.043 35.031 1 17.05 370 ASN B CA 1
ATOM 6538 C C . ASN B 1 370 ? -11.477 1.553 34.781 1 17.05 370 ASN B C 1
ATOM 6540 O O . ASN B 1 370 ? -12.32 0.822 34.25 1 17.05 370 ASN B O 1
ATOM 6544 N N . SER B 1 371 ? -11.945 2.459 35.625 1 18.28 371 SER B N 1
ATOM 6545 C CA . SER B 1 371 ? -13.148 3.281 35.656 1 18.28 371 SER B CA 1
ATOM 6546 C C . SER B 1 371 ? -13.406 3.918 34.281 1 18.28 371 SER B C 1
ATOM 6548 O O . SER B 1 371 ? -12.586 4.688 33.781 1 18.28 371 SER B O 1
ATOM 6550 N N . TYR B 1 372 ? -13.891 3.164 33.438 1 18.45 372 TYR B N 1
ATOM 6551 C CA . TYR B 1 372 ? -14.391 3.656 32.156 1 18.45 372 TYR B CA 1
ATOM 6552 C C . TYR B 1 372 ? -15.25 4.902 32.344 1 18.45 372 TYR B C 1
ATOM 6554 O O . TYR B 1 372 ? -16.203 4.887 33.125 1 18.45 372 TYR B O 1
ATOM 6562 N N . ALA B 1 373 ? -14.562 6.07 32.438 1 18.33 373 ALA B N 1
ATOM 6563 C CA . ALA B 1 373 ? -15.195 7.387 32.5 1 18.33 373 ALA B CA 1
ATOM 6564 C C . ALA B 1 373 ? -16.453 7.434 31.641 1 18.33 373 ALA B C 1
ATOM 6566 O O . ALA B 1 373 ? -16.516 6.797 30.594 1 18.33 373 ALA B O 1
ATOM 6567 N N . ASP B 1 374 ? -17.516 7.73 32.25 1 18.14 374 ASP B N 1
ATOM 6568 C CA . ASP B 1 374 ? -18.938 7.969 32 1 18.14 374 ASP B CA 1
ATOM 6569 C C . ASP B 1 374 ? -19.141 8.93 30.844 1 18.14 374 ASP B C 1
ATOM 6571 O O . ASP B 1 374 ? -18.812 10.117 30.938 1 18.14 374 ASP B O 1
ATOM 6575 N N . LEU B 1 375 ? -18.594 8.609 29.703 1 18.08 375 LEU B N 1
ATOM 6576 C CA . LEU B 1 375 ? -19 9.492 28.609 1 18.08 375 LEU B CA 1
ATOM 6577 C C . LEU B 1 375 ? -20.5 9.695 28.594 1 18.08 375 LEU B C 1
ATOM 6579 O O . LEU B 1 375 ? -21.266 8.727 28.469 1 18.08 375 LEU B O 1
ATOM 6583 N N . GLU B 1 376 ? -20.891 10.562 29.484 1 18.59 376 GLU B N 1
ATOM 6584 C CA . GLU B 1 376 ? -22.25 11.078 29.531 1 18.59 376 GLU B CA 1
ATOM 6585 C C . GLU B 1 376 ? -22.719 11.516 28.156 1 18.59 376 GLU B C 1
ATOM 6587 O O . GLU B 1 376 ? -22.156 12.43 27.547 1 18.59 376 GLU B O 1
ATOM 6592 N N . PHE B 1 377 ? -23 10.57 27.375 1 19.3 377 PHE B N 1
ATOM 6593 C CA . PHE B 1 377 ? -23.656 10.781 26.078 1 19.3 377 PHE B CA 1
ATOM 6594 C C . PHE B 1 377 ? -24.922 11.617 26.234 1 19.3 377 PHE B C 1
ATOM 6596 O O . PHE B 1 377 ? -25.859 11.211 26.938 1 19.3 377 PHE B O 1
ATOM 6603 N N . GLY B 1 378 ? -24.656 12.859 26.562 1 18.69 378 GLY B N 1
ATOM 6604 C CA . GLY B 1 378 ? -25.828 13.719 26.578 1 18.69 378 GLY B CA 1
ATOM 6605 C C . GLY B 1 378 ? -26.688 13.602 25.328 1 18.69 378 GLY B C 1
ATOM 6606 O O . GLY B 1 378 ? -26.188 13.781 24.219 1 18.69 378 GLY B O 1
ATOM 6607 N N . ASN B 1 379 ? -27.547 12.648 25.297 1 20.53 379 ASN B N 1
ATOM 6608 C CA . ASN B 1 379 ? -28.547 12.359 24.281 1 20.53 379 ASN B CA 1
ATOM 6609 C C . ASN B 1 379 ? -29.391 13.594 23.969 1 20.53 379 ASN B C 1
ATOM 6611 O O . ASN B 1 379 ? -30.438 13.82 24.594 1 20.53 379 ASN B O 1
ATOM 6615 N N . ASP B 1 380 ? -28.766 14.703 23.922 1 20.23 380 ASP B N 1
ATOM 6616 C CA . ASP B 1 380 ? -29.734 15.789 23.734 1 20.23 380 ASP B CA 1
ATOM 6617 C C . ASP B 1 380 ? -30.5 15.625 22.438 1 20.23 380 ASP B C 1
ATOM 6619 O O . ASP B 1 380 ? -29.922 15.68 21.344 1 20.23 380 ASP B O 1
ATOM 6623 N N . VAL B 1 381 ? -31.453 14.742 22.484 1 23.06 381 VAL B N 1
ATOM 6624 C CA . VAL B 1 381 ? -32.438 14.508 21.422 1 23.06 381 VAL B CA 1
ATOM 6625 C C . VAL B 1 381 ? -33.125 15.82 21.078 1 23.06 381 VAL B C 1
ATOM 6627 O O . VAL B 1 381 ? -33.75 16.453 21.938 1 23.06 381 VAL B O 1
ATOM 6630 N N . GLY B 1 382 ? -32.469 16.641 20.391 1 20.14 382 GLY B N 1
ATOM 6631 C CA . GLY B 1 382 ? -33.125 17.891 20.078 1 20.14 382 GLY B CA 1
ATOM 6632 C C . GLY B 1 382 ? -34.469 17.703 19.375 1 20.14 382 GLY B C 1
ATOM 6633 O O . GLY B 1 382 ? -34.625 16.797 18.562 1 20.14 382 GLY B O 1
ATOM 6634 N N . TYR B 1 383 ? -35.531 17.828 20.141 1 24.62 383 TYR B N 1
ATOM 6635 C CA . TYR B 1 383 ? -36.906 17.781 19.688 1 24.62 383 TYR B CA 1
ATOM 6636 C C . TYR B 1 383 ? -37.188 18.891 18.688 1 24.62 383 TYR B C 1
ATOM 6638 O O . TYR B 1 383 ? -36.562 19.953 18.734 1 24.62 383 TYR B O 1
ATOM 6646 N N . LEU B 1 384 ? -37.594 18.469 17.5 1 26.23 384 LEU B N 1
ATOM 6647 C CA . LEU B 1 384 ? -38.156 19.516 16.656 1 26.23 384 LEU B CA 1
ATOM 6648 C C . LEU B 1 384 ? -39.281 20.266 17.375 1 26.23 384 LEU B C 1
ATOM 6650 O O . LEU B 1 384 ? -39.938 19.703 18.25 1 26.23 384 LEU B O 1
ATOM 6654 N N . PRO B 1 385 ? -39.188 21.531 17.516 1 24.7 385 PRO B N 1
ATOM 6655 C CA . PRO B 1 385 ? -40.281 22.203 18.203 1 24.7 385 PRO B CA 1
ATOM 6656 C C . PRO B 1 385 ? -41.656 21.594 17.875 1 24.7 385 PRO B C 1
ATOM 6658 O O . PRO B 1 385 ? -42.531 21.531 18.75 1 24.7 385 PRO B O 1
ATOM 6661 N N . ASP B 1 386 ? -41.938 21.453 16.562 1 28.05 386 ASP B N 1
ATOM 6662 C CA . ASP B 1 386 ? -43.312 21.156 16.266 1 28.05 386 ASP B CA 1
ATOM 6663 C C . ASP B 1 386 ? -43.625 19.672 16.438 1 28.05 386 ASP B C 1
ATOM 6665 O O . ASP B 1 386 ? -44.719 19.219 16.141 1 28.05 386 ASP B O 1
ATOM 6669 N N . GLY B 1 387 ? -43.25 18.797 17.312 1 27.58 387 GLY B N 1
ATOM 6670 C CA . GLY B 1 387 ? -43.312 17.422 17.781 1 27.58 387 GLY B CA 1
ATOM 6671 C C . GLY B 1 387 ? -42.812 16.406 16.781 1 27.58 387 GLY B C 1
ATOM 6672 O O . GLY B 1 387 ? -42.875 15.195 17.016 1 27.58 387 GLY B O 1
ATOM 6673 N N . THR B 1 388 ? -42.938 16.625 15.43 1 26.14 388 THR B N 1
ATOM 6674 C CA . THR B 1 388 ? -42.875 15.523 14.477 1 26.14 388 THR B CA 1
ATOM 6675 C C . THR B 1 388 ? -41.438 15.023 14.328 1 26.14 388 THR B C 1
ATOM 6677 O O . THR B 1 388 ? -40.5 15.812 14.32 1 26.14 388 THR B O 1
ATOM 6680 N N . PRO B 1 389 ? -41.094 13.742 14.68 1 24.55 389 PRO B N 1
ATOM 6681 C CA . PRO B 1 389 ? -39.75 13.125 14.656 1 24.55 389 PRO B CA 1
ATOM 6682 C C . PRO B 1 389 ? -39.062 13.258 13.305 1 24.55 389 PRO B C 1
ATOM 6684 O O . PRO B 1 389 ? -39.719 13.188 12.266 1 24.55 389 PRO B O 1
ATOM 6687 N N . LEU B 1 390 ? -37.969 14.148 13.141 1 24.77 390 LEU B N 1
ATOM 6688 C CA . LEU B 1 390 ? -37.344 14.492 11.875 1 24.77 390 LEU B CA 1
ATOM 6689 C C . LEU B 1 390 ? -36.719 13.258 11.227 1 24.77 390 LEU B C 1
ATOM 6691 O O . LEU B 1 390 ? -35.844 12.609 11.82 1 24.77 390 LEU B O 1
ATOM 6695 N N . ASN B 1 391 ? -37.562 12.406 10.523 1 22.64 391 ASN B N 1
ATOM 6696 C CA . ASN B 1 391 ? -37.031 11.32 9.719 1 22.64 391 ASN B CA 1
ATOM 6697 C C . ASN B 1 391 ? -35.938 11.82 8.758 1 22.64 391 ASN B C 1
ATOM 6699 O O . ASN B 1 391 ? -36.156 12.789 8.031 1 22.64 391 ASN B O 1
ATOM 6703 N N . THR B 1 392 ? -34.75 11.844 9.18 1 21.27 392 THR B N 1
ATOM 6704 C CA . THR B 1 392 ? -33.625 12.516 8.539 1 21.27 392 THR B CA 1
ATOM 6705 C C . THR B 1 392 ? -33.531 12.102 7.074 1 21.27 392 THR B C 1
ATOM 6707 O O . THR B 1 392 ? -32.562 12.461 6.395 1 21.27 392 THR B O 1
ATOM 6710 N N . ALA B 1 393 ? -34.125 10.984 6.617 1 20.47 393 ALA B N 1
ATOM 6711 C CA . ALA B 1 393 ? -33.656 10.523 5.316 1 20.47 393 ALA B CA 1
ATOM 6712 C C . ALA B 1 393 ? -33.906 11.562 4.234 1 20.47 393 ALA B C 1
ATOM 6714 O O . ALA B 1 393 ? -35.062 11.828 3.887 1 20.47 393 ALA B O 1
ATOM 6715 N N . GLY B 1 394 ? -33.375 12.758 4.355 1 19.23 394 GLY B N 1
ATOM 6716 C CA . GLY B 1 394 ? -33.75 13.891 3.527 1 19.23 394 GLY B CA 1
ATOM 6717 C C . GLY B 1 394 ? -33.688 13.594 2.041 1 19.23 394 GLY B C 1
ATOM 6718 O O . GLY B 1 394 ? -32.625 13.773 1.424 1 19.23 394 GLY B O 1
ATOM 6719 N N . ASN B 1 395 ? -34.188 12.5 1.577 1 19.08 395 ASN B N 1
ATOM 6720 C CA . ASN B 1 395 ? -34.094 12.211 0.15 1 19.08 395 ASN B CA 1
ATOM 6721 C C . ASN B 1 395 ? -34.75 13.305 -0.689 1 19.08 395 ASN B C 1
ATOM 6723 O O . ASN B 1 395 ? -35.969 13.5 -0.618 1 19.08 395 ASN B O 1
ATOM 6727 N N . CYS B 1 396 ? -34.188 14.523 -0.686 1 18.73 396 CYS B N 1
ATOM 6728 C CA . CYS B 1 396 ? -34.812 15.609 -1.44 1 18.73 396 CYS B CA 1
ATOM 6729 C C . CYS B 1 396 ? -35.156 15.164 -2.854 1 18.73 396 CYS B C 1
ATOM 6731 O O . CYS B 1 396 ? -34.281 14.719 -3.602 1 18.73 396 CYS B O 1
ATOM 6733 N N . LEU B 1 397 ? -36.312 14.602 -2.994 1 19.48 397 LEU B N 1
ATOM 6734 C CA . LEU B 1 397 ? -36.906 14.172 -4.258 1 19.48 397 LEU B CA 1
ATOM 6735 C C . LEU B 1 397 ? -37.062 15.344 -5.211 1 19.48 397 LEU B C 1
ATOM 6737 O O . LEU B 1 397 ? -37.812 16.281 -4.918 1 19.48 397 LEU B O 1
ATOM 6741 N N . ASN B 1 398 ? -35.938 15.844 -5.809 1 18.56 398 ASN B N 1
ATOM 6742 C CA . ASN B 1 398 ? -36 16.953 -6.75 1 18.56 398 ASN B CA 1
ATOM 6743 C C . ASN B 1 398 ? -37.031 16.703 -7.848 1 18.56 398 ASN B C 1
ATOM 6745 O O . ASN B 1 398 ? -37.188 15.578 -8.297 1 18.56 398 ASN B O 1
ATOM 6749 N N . HIS B 1 399 ? -38.094 17.484 -7.871 1 19.7 399 HIS B N 1
ATOM 6750 C CA . HIS B 1 399 ? -39.25 17.531 -8.766 1 19.7 399 HIS B CA 1
ATOM 6751 C C . HIS B 1 399 ? -38.812 17.734 -10.211 1 19.7 399 HIS B C 1
ATOM 6753 O O . HIS B 1 399 ? -37.906 18.516 -10.484 1 19.7 399 HIS B O 1
ATOM 6759 N N . PRO B 1 400 ? -39.125 16.766 -11.117 1 20.41 400 PRO B N 1
ATOM 6760 C CA . PRO B 1 400 ? -38.781 16.703 -12.539 1 20.41 400 PRO B CA 1
ATOM 6761 C C . PRO B 1 400 ? -39.406 17.844 -13.344 1 20.41 400 PRO B C 1
ATOM 6763 O O . PRO B 1 400 ? -40.625 18 -13.352 1 20.41 400 PRO B O 1
ATOM 6766 N N . GLU B 1 401 ? -38.844 19.078 -13.211 1 18.86 401 GLU B N 1
ATOM 6767 C CA . GLU B 1 401 ? -39.469 20.172 -13.961 1 18.86 401 GLU B CA 1
ATOM 6768 C C . GLU B 1 401 ? -39.656 19.797 -15.43 1 18.86 401 GLU B C 1
ATOM 6770 O O . GLU B 1 401 ? -38.844 19.047 -15.984 1 18.86 401 GLU B O 1
ATOM 6775 N N . THR B 1 402 ? -40.781 20.156 -15.977 1 20.56 402 THR B N 1
ATOM 6776 C CA . THR B 1 402 ? -41.469 19.984 -17.266 1 20.56 402 THR B CA 1
ATOM 6777 C C . THR B 1 402 ? -40.719 20.734 -18.359 1 20.56 402 THR B C 1
ATOM 6779 O O . THR B 1 402 ? -40.625 21.969 -18.312 1 20.56 402 THR B O 1
ATOM 6782 N N . ILE B 1 403 ? -39.562 20.203 -18.891 1 20.23 403 ILE B N 1
ATOM 6783 C CA . ILE B 1 403 ? -38.781 20.812 -19.969 1 20.23 403 ILE B CA 1
ATOM 6784 C C . ILE B 1 403 ? -39.688 21.094 -21.156 1 20.23 403 ILE B C 1
ATOM 6786 O O . ILE B 1 403 ? -40.344 20.188 -21.688 1 20.23 403 ILE B O 1
ATOM 6790 N N . GLN B 1 404 ? -40.188 22.312 -21.188 1 19.28 404 GLN B N 1
ATOM 6791 C CA . GLN B 1 404 ? -41 22.781 -22.312 1 19.28 404 GLN B CA 1
ATOM 6792 C C . GLN B 1 404 ? -40.219 22.656 -23.625 1 19.28 404 GLN B C 1
ATOM 6794 O O . GLN B 1 404 ? -39 22.859 -23.641 1 19.28 404 GLN B O 1
ATOM 6799 N N . PRO B 1 405 ? -40.75 22.234 -24.812 1 20.53 405 PRO B N 1
ATOM 6800 C CA . PRO B 1 405 ? -40.312 21.812 -26.156 1 20.53 405 PRO B CA 1
ATOM 6801 C C . PRO B 1 405 ? -39.75 22.969 -26.984 1 20.53 405 PRO B C 1
ATOM 6803 O O . PRO B 1 405 ? -40.5 23.703 -27.609 1 20.53 405 PRO B O 1
ATOM 6806 N N . ASP B 1 406 ? -38.812 23.828 -26.5 1 19.52 406 ASP B N 1
ATOM 6807 C CA . ASP B 1 406 ? -38.688 24.969 -27.406 1 19.52 406 ASP B CA 1
ATOM 6808 C C . ASP B 1 406 ? -38.25 24.516 -28.797 1 19.52 406 ASP B C 1
ATOM 6810 O O . ASP B 1 406 ? -37.531 23.516 -28.922 1 19.52 406 ASP B O 1
ATOM 6814 N N . ARG B 1 407 ? -38.594 25.359 -29.859 1 19.92 407 ARG B N 1
ATOM 6815 C CA . ARG B 1 407 ? -38.594 25.438 -31.312 1 19.92 407 ARG B CA 1
ATOM 6816 C C . ARG B 1 407 ? -37.188 25.547 -31.859 1 19.92 407 ARG B C 1
ATOM 6818 O O . ARG B 1 407 ? -36.312 26.172 -31.234 1 19.92 407 ARG B O 1
ATOM 6825 N N . HIS B 1 408 ? -36.594 24.812 -33.031 1 20.77 408 HIS B N 1
ATOM 6826 C CA . HIS B 1 408 ? -35.562 24.234 -33.844 1 20.77 408 HIS B CA 1
ATOM 6827 C C . HIS B 1 408 ? -34.75 25.328 -34.562 1 20.77 408 HIS B C 1
ATOM 6829 O O . HIS B 1 408 ? -33.969 25.031 -35.469 1 20.77 408 HIS B O 1
ATOM 6835 N N . THR B 1 409 ? -34.438 26.625 -34.062 1 21.61 409 THR B N 1
ATOM 6836 C CA . THR B 1 409 ? -33.906 27.312 -35.219 1 21.61 409 THR B CA 1
ATOM 6837 C C . THR B 1 409 ? -32.594 26.688 -35.656 1 21.61 409 THR B C 1
ATOM 6839 O O . THR B 1 409 ? -31.859 26.125 -34.844 1 21.61 409 THR B O 1
ATOM 6842 N N . PRO B 1 410 ? -31.875 26.906 -36.969 1 21.7 410 PRO B N 1
ATOM 6843 C CA . PRO B 1 410 ? -31.062 26.156 -37.906 1 21.7 410 PRO B CA 1
ATOM 6844 C C . PRO B 1 410 ? -29.594 26.062 -37.5 1 21.7 410 PRO B C 1
ATOM 6846 O O . PRO B 1 410 ? -28.938 25.047 -37.75 1 21.7 410 PRO B O 1
ATOM 6849 N N . GLY B 1 411 ? -28.859 27.156 -37.188 1 23.81 411 GLY B N 1
ATOM 6850 C CA . GLY B 1 411 ? -27.484 27.281 -37.656 1 23.81 411 GLY B CA 1
ATOM 6851 C C . GLY B 1 411 ? -26.547 26.312 -36.969 1 23.81 411 GLY B C 1
ATOM 6852 O O . GLY B 1 411 ? -26.891 25.688 -35.969 1 23.81 411 GLY B O 1
ATOM 6853 N N . SER B 1 412 ? -25.031 26.328 -37.219 1 23.42 412 SER B N 1
ATOM 6854 C CA . SER B 1 412 ? -24 25.344 -37.5 1 23.42 412 SER B CA 1
ATOM 6855 C C . SER B 1 412 ? -23.438 24.734 -36.219 1 23.42 412 SER B C 1
ATOM 6857 O O . SER B 1 412 ? -22.359 24.141 -36.219 1 23.42 412 SER B O 1
ATOM 6859 N N . PRO B 1 413 ? -24.125 24.797 -35.156 1 21.19 413 PRO B N 1
ATOM 6860 C CA . PRO B 1 413 ? -23.453 24.672 -33.844 1 21.19 413 PRO B CA 1
ATOM 6861 C C . PRO B 1 413 ? -22.844 23.281 -33.625 1 21.19 413 PRO B C 1
ATOM 6863 O O . PRO B 1 413 ? -23.391 22.281 -34.094 1 21.19 413 PRO B O 1
ATOM 6866 N N . LEU B 1 414 ? -21.391 23.188 -33.562 1 23.73 414 LEU B N 1
ATOM 6867 C CA . LEU B 1 414 ? -20.641 21.938 -33.594 1 23.73 414 LEU B CA 1
ATOM 6868 C C . LEU B 1 414 ? -21.141 20.984 -32.5 1 23.73 414 LEU B C 1
ATOM 6870 O O . LEU B 1 414 ? -21.281 21.375 -31.344 1 23.73 414 LEU B O 1
ATOM 6874 N N . PRO B 1 415 ? -21.875 19.938 -32.844 1 21.97 415 PRO B N 1
ATOM 6875 C CA . PRO B 1 415 ? -22.797 19.094 -32.094 1 21.97 415 PRO B CA 1
ATOM 6876 C C . PRO B 1 415 ? -22.094 18.297 -30.984 1 21.97 415 PRO B C 1
ATOM 6878 O O . PRO B 1 415 ? -20.906 17.984 -31.109 1 21.97 415 PRO B O 1
ATOM 6881 N N . ARG B 1 416 ? -22.484 18.625 -29.734 1 19.41 416 ARG B N 1
ATOM 6882 C CA . ARG B 1 416 ? -22.062 17.984 -28.5 1 19.41 416 ARG B CA 1
ATOM 6883 C C . ARG B 1 416 ? -22.266 16.469 -28.578 1 19.41 416 ARG B C 1
ATOM 6885 O O . ARG B 1 416 ? -23.312 16 -29.016 1 19.41 416 ARG B O 1
ATOM 6892 N N . ALA B 1 417 ? -21.234 15.68 -28.547 1 19.58 417 ALA B N 1
ATOM 6893 C CA . ALA B 1 417 ? -21.141 14.242 -28.766 1 19.58 417 ALA B CA 1
ATOM 6894 C C . ALA B 1 417 ? -22.062 13.477 -27.828 1 19.58 417 ALA B C 1
ATOM 6896 O O . ALA B 1 417 ? -22.016 13.664 -26.609 1 19.58 417 ALA B O 1
ATOM 6897 N N . HIS B 1 418 ? -23.391 13.273 -28.219 1 20.28 418 HIS B N 1
ATOM 6898 C CA . HIS B 1 418 ? -24.5 12.562 -27.594 1 20.28 418 HIS B CA 1
ATOM 6899 C C . HIS B 1 418 ? -24.109 11.141 -27.219 1 20.28 418 HIS B C 1
ATOM 6901 O O . HIS B 1 418 ? -23.672 10.375 -28.078 1 20.28 418 HIS B O 1
ATOM 6907 N N . PHE B 1 419 ? -23.469 10.93 -26.078 1 19.31 419 PHE B N 1
ATOM 6908 C CA . PHE B 1 419 ? -23.156 9.555 -25.719 1 19.31 419 PHE B CA 1
ATOM 6909 C C . PHE B 1 419 ? -24.422 8.703 -25.641 1 19.31 419 PHE B C 1
ATOM 6911 O O . PHE B 1 419 ? -25.281 8.938 -24.797 1 19.31 419 PHE B O 1
ATOM 6918 N N . HIS B 1 420 ? -25.078 8.438 -26.703 1 19.8 420 HIS B N 1
ATOM 6919 C CA . HIS B 1 420 ? -26.375 7.773 -26.797 1 19.8 420 HIS B CA 1
ATOM 6920 C C . HIS B 1 420 ? -26.328 6.371 -26.203 1 19.8 420 HIS B C 1
ATOM 6922 O O . HIS B 1 420 ? -25.781 5.449 -26.812 1 19.8 420 HIS B O 1
ATOM 6928 N N . ASN B 1 421 ? -26.031 6.102 -24.969 1 18.09 421 ASN B N 1
ATOM 6929 C CA . ASN B 1 421 ? -26.094 4.684 -24.641 1 18.09 421 ASN B CA 1
ATOM 6930 C C . ASN B 1 421 ? -27.531 4.152 -24.734 1 18.09 421 ASN B C 1
ATOM 6932 O O . ASN B 1 421 ? -28.359 4.422 -23.859 1 18.09 421 ASN B O 1
ATOM 6936 N N . ASP B 1 422 ? -28.172 4.262 -25.766 1 21.27 422 ASP B N 1
ATOM 6937 C CA . ASP B 1 422 ? -29.609 4.047 -25.875 1 21.27 422 ASP B CA 1
ATOM 6938 C C . ASP B 1 422 ? -29.984 2.6 -25.547 1 21.27 422 ASP B C 1
ATOM 6940 O O . ASP B 1 422 ? -29.688 1.689 -26.328 1 21.27 422 ASP B O 1
ATOM 6944 N N . VAL B 1 423 ? -29.844 2.117 -24.406 1 19.28 423 VAL B N 1
ATOM 6945 C CA . VAL B 1 423 ? -30.266 0.733 -24.203 1 19.28 423 VAL B CA 1
ATOM 6946 C C . VAL B 1 423 ? -31.75 0.599 -24.5 1 19.28 423 VAL B C 1
ATOM 6948 O O . VAL B 1 423 ? -32.562 1.412 -24.031 1 19.28 423 VAL B O 1
ATOM 6951 N N . GLY B 1 424 ? -32.156 0.069 -25.625 1 19.92 424 GLY B N 1
ATOM 6952 C CA . GLY B 1 424 ? -33.375 -0.136 -26.391 1 19.92 424 GLY B CA 1
ATOM 6953 C C . GLY B 1 424 ? -34.469 -0.777 -25.578 1 19.92 424 GLY B C 1
ATOM 6954 O O . GLY B 1 424 ? -34.219 -1.576 -24.672 1 19.92 424 GLY B O 1
ATOM 6955 N N . TYR B 1 425 ? -35.469 -0.006 -25.391 1 24.03 425 TYR B N 1
ATOM 6956 C CA . TYR B 1 425 ? -36.688 -0.452 -24.766 1 24.03 425 TYR B CA 1
ATOM 6957 C C . TYR B 1 425 ? -37.406 -1.459 -25.656 1 24.03 425 TYR B C 1
ATOM 6959 O O . TYR B 1 425 ? -37.344 -1.373 -26.875 1 24.03 425 TYR B O 1
ATOM 6967 N N . LEU B 1 426 ? -37.5 -2.637 -25.328 1 24.77 426 LEU B N 1
ATOM 6968 C CA . LEU B 1 426 ? -38.312 -3.512 -26.203 1 24.77 426 LEU B CA 1
ATOM 6969 C C . LEU B 1 426 ? -39.688 -2.953 -26.406 1 24.77 426 LEU B C 1
ATOM 6971 O O . LEU B 1 426 ? -40.219 -2.211 -25.562 1 24.77 426 LEU B O 1
ATOM 6975 N N . PRO B 1 427 ? -40.156 -2.801 -27.734 1 23.44 427 PRO B N 1
ATOM 6976 C CA . PRO B 1 427 ? -41.344 -2.137 -28.281 1 23.44 427 PRO B CA 1
ATOM 6977 C C . PRO B 1 427 ? -42.594 -2.375 -27.453 1 23.44 427 PRO B C 1
ATOM 6979 O O . PRO B 1 427 ? -43.469 -1.513 -27.391 1 23.44 427 PRO B O 1
ATOM 6982 N N . ASP B 1 428 ? -42.875 -3.602 -27.219 1 24.58 428 ASP B N 1
ATOM 6983 C CA . ASP B 1 428 ? -44.281 -4.02 -27.203 1 24.58 428 ASP B CA 1
ATOM 6984 C C . ASP B 1 428 ? -44.969 -3.543 -25.922 1 24.58 428 ASP B C 1
ATOM 6986 O O . ASP B 1 428 ? -46.125 -3.881 -25.672 1 24.58 428 ASP B O 1
ATOM 6990 N N . GLY B 1 429 ? -45.094 -2.434 -25.484 1 26.31 429 GLY B N 1
ATOM 6991 C CA . GLY B 1 429 ? -45.656 -1.631 -24.422 1 26.31 429 GLY B CA 1
ATOM 6992 C C . GLY B 1 429 ? -45.562 -2.293 -23.047 1 26.31 429 GLY B C 1
ATOM 6993 O O . GLY B 1 429 ? -46.062 -1.751 -22.062 1 26.31 429 GLY B O 1
ATOM 6994 N N . THR B 1 430 ? -45.812 -3.598 -23.109 1 25.81 430 THR B N 1
ATOM 6995 C CA . THR B 1 430 ? -46.219 -4.27 -21.891 1 25.81 430 THR B CA 1
ATOM 6996 C C . THR B 1 430 ? -45.156 -4.121 -20.812 1 25.81 430 THR B C 1
ATOM 6998 O O . THR B 1 430 ? -43.969 -4.293 -21.078 1 25.81 430 THR B O 1
ATOM 7001 N N . PRO B 1 431 ? -45.406 -3.26 -19.875 1 24.27 431 PRO B N 1
ATOM 7002 C CA . PRO B 1 431 ? -44.5 -2.928 -18.766 1 24.27 431 PRO B CA 1
ATOM 7003 C C . PRO B 1 431 ? -43.844 -4.16 -18.156 1 24.27 431 PRO B C 1
ATOM 7005 O O . PRO B 1 431 ? -44.5 -5.172 -17.922 1 24.27 431 PRO B O 1
ATOM 7008 N N . LEU B 1 432 ? -42.562 -4.449 -18.609 1 21.16 432 LEU B N 1
ATOM 7009 C CA . LEU B 1 432 ? -42.094 -5.797 -18.312 1 21.16 432 LEU B CA 1
ATOM 7010 C C . LEU B 1 432 ? -42.094 -6.07 -16.812 1 21.16 432 LEU B C 1
ATOM 7012 O O . LEU B 1 432 ? -41.344 -5.438 -16.062 1 21.16 432 LEU B O 1
ATOM 7016 N N . ASN B 1 433 ? -43.312 -6.266 -16.297 1 20.56 433 ASN B N 1
ATOM 7017 C CA . ASN B 1 433 ? -43.625 -6.5 -14.883 1 20.56 433 ASN B CA 1
ATOM 7018 C C . ASN B 1 433 ? -42.531 -7.324 -14.203 1 20.56 433 ASN B C 1
ATOM 7020 O O . ASN B 1 433 ? -41.719 -7.957 -14.875 1 20.56 433 ASN B O 1
ATOM 7024 N N . LYS B 1 434 ? -42.344 -7.039 -12.789 1 21.95 434 LYS B N 1
ATOM 7025 C CA . LYS B 1 434 ? -41.625 -7.828 -11.805 1 21.95 434 LYS B CA 1
ATOM 7026 C C . LYS B 1 434 ? -41.75 -9.32 -12.086 1 21.95 434 LYS B C 1
ATOM 7028 O O . LYS B 1 434 ? -42.719 -9.766 -12.672 1 21.95 434 LYS B O 1
ATOM 7033 N N . ALA B 1 435 ? -40.75 -10.32 -12.031 1 19.27 435 ALA B N 1
ATOM 7034 C CA . ALA B 1 435 ? -40.75 -11.703 -12.508 1 19.27 435 ALA B CA 1
ATOM 7035 C C . ALA B 1 435 ? -42.094 -12.375 -12.281 1 19.27 435 ALA B C 1
ATOM 7037 O O . ALA B 1 435 ? -42.562 -12.492 -11.141 1 19.27 435 ALA B O 1
ATOM 7038 N N . GLY B 1 436 ? -43.062 -12.016 -13.016 1 17.83 436 GLY B N 1
ATOM 7039 C CA . GLY B 1 436 ? -44.406 -12.57 -13.133 1 17.83 436 GLY B CA 1
ATOM 7040 C C . GLY B 1 436 ? -44.438 -14.086 -13.094 1 17.83 436 GLY B C 1
ATOM 7041 O O . GLY B 1 436 ? -43.844 -14.742 -13.961 1 17.83 436 GLY B O 1
ATOM 7042 N N . ASN B 1 437 ? -44.656 -14.57 -11.891 1 18.05 437 ASN B N 1
ATOM 7043 C CA . ASN B 1 437 ? -44.688 -15.969 -11.477 1 18.05 437 ASN B CA 1
ATOM 7044 C C . ASN B 1 437 ? -45.656 -16.781 -12.336 1 18.05 437 ASN B C 1
ATOM 7046 O O . ASN B 1 437 ? -46.875 -16.531 -12.328 1 18.05 437 ASN B O 1
ATOM 7050 N N . ALA B 1 438 ? -45.469 -16.812 -13.633 1 17.86 438 ALA B N 1
ATOM 7051 C CA . ALA B 1 438 ? -46.469 -17.562 -14.391 1 17.86 438 ALA B CA 1
ATOM 7052 C C . ALA B 1 438 ? -46.875 -18.844 -13.648 1 17.86 438 ALA B C 1
ATOM 7054 O O . ALA B 1 438 ? -46.031 -19.641 -13.258 1 17.86 438 ALA B O 1
ATOM 7055 N N . ILE B 1 439 ? -48.031 -18.75 -13.109 1 17.89 439 ILE B N 1
ATOM 7056 C CA . ILE B 1 439 ? -48.75 -19.75 -12.312 1 17.89 439 ILE B CA 1
ATOM 7057 C C . ILE B 1 439 ? -48.969 -21.016 -13.141 1 17.89 439 ILE B C 1
ATOM 7059 O O . ILE B 1 439 ? -49.844 -21.062 -13.992 1 17.89 439 ILE B O 1
ATOM 7063 N N . ASN B 1 440 ? -48 -21.406 -13.984 1 16.62 440 ASN B N 1
ATOM 7064 C CA . ASN B 1 440 ? -48.406 -22.578 -14.742 1 16.62 440 ASN B CA 1
ATOM 7065 C C . ASN B 1 440 ? -49.125 -23.594 -13.859 1 16.62 440 ASN B C 1
ATOM 7067 O O . ASN B 1 440 ? -48.781 -23.75 -12.688 1 16.62 440 ASN B O 1
ATOM 7071 N N . HIS B 1 441 ? -50.406 -23.797 -14.234 1 17.88 441 HIS B N 1
ATOM 7072 C CA . HIS B 1 441 ? -51.406 -24.719 -13.727 1 17.88 441 HIS B CA 1
ATOM 7073 C C . HIS B 1 441 ? -50.812 -26.094 -13.453 1 17.88 441 HIS B C 1
ATOM 7075 O O . HIS B 1 441 ? -49.812 -26.469 -14.078 1 17.88 441 HIS B O 1
ATOM 7081 N N . PRO B 1 442 ? -51.406 -26.766 -12.375 1 17.59 442 PRO B N 1
ATOM 7082 C CA . PRO B 1 442 ? -51.125 -27.984 -11.609 1 17.59 442 PRO B CA 1
ATOM 7083 C C . PRO B 1 442 ? -51.219 -29.25 -12.445 1 17.59 442 PRO B C 1
ATOM 7085 O O . PRO B 1 442 ? -51.062 -30.359 -11.922 1 17.59 442 PRO B O 1
ATOM 7088 N N . GLU B 1 443 ? -50.969 -29.203 -13.82 1 16.98 443 GLU B N 1
ATOM 7089 C CA . GLU B 1 443 ? -51.594 -30.438 -14.266 1 16.98 443 GLU B CA 1
ATOM 7090 C C . GLU B 1 443 ? -51.281 -31.594 -13.32 1 16.98 443 GLU B C 1
ATOM 7092 O O . GLU B 1 443 ? -50.281 -31.547 -12.578 1 16.98 443 GLU B O 1
ATOM 7097 N N . ASN B 1 444 ? -52.125 -32.656 -13.57 1 16.95 444 ASN B N 1
ATOM 7098 C CA . ASN B 1 444 ? -52.531 -33.938 -13 1 16.95 444 ASN B CA 1
ATOM 7099 C C . ASN B 1 444 ? -51.344 -34.875 -12.805 1 16.95 444 ASN B C 1
ATOM 7101 O O . ASN B 1 444 ? -50.406 -34.875 -13.602 1 16.95 444 ASN B O 1
ATOM 7105 N N . ILE B 1 445 ? -51.281 -35.438 -11.609 1 17.47 445 ILE B N 1
ATOM 7106 C CA . ILE B 1 445 ? -50.531 -36.375 -10.781 1 17.47 445 ILE B CA 1
ATOM 7107 C C . ILE B 1 445 ? -50.438 -37.719 -11.492 1 17.47 445 ILE B C 1
ATOM 7109 O O . ILE B 1 445 ? -49.906 -38.688 -10.93 1 17.47 445 ILE B O 1
ATOM 7113 N N . GLN B 1 446 ? -50.562 -37.781 -12.867 1 16.41 446 GLN B N 1
ATOM 7114 C CA . GLN B 1 446 ? -50.906 -39.188 -12.914 1 16.41 446 GLN B CA 1
ATOM 7115 C C . GLN B 1 446 ? -49.812 -40.031 -12.242 1 16.41 446 GLN B C 1
ATOM 7117 O O . GLN B 1 446 ? -48.656 -39.656 -12.25 1 16.41 446 GLN B O 1
ATOM 7122 N N . PRO B 1 447 ? -50.188 -41.281 -11.711 1 16.84 447 PRO B N 1
ATOM 7123 C CA . PRO B 1 447 ? -49.75 -42.281 -10.734 1 16.84 447 PRO B CA 1
ATOM 7124 C C . PRO B 1 447 ? -48.5 -43 -11.18 1 16.84 447 PRO B C 1
ATOM 7126 O O . PRO B 1 447 ? -47.875 -43.719 -10.383 1 16.84 447 PRO B O 1
ATOM 7129 N N . ASP B 1 448 ? -47.938 -42.75 -12.398 1 16.44 448 ASP B N 1
ATOM 7130 C CA . ASP B 1 448 ? -47.656 -44.125 -12.828 1 16.44 448 ASP B CA 1
ATOM 7131 C C . ASP B 1 448 ? -46.75 -44.844 -11.852 1 16.44 448 ASP B C 1
ATOM 7133 O O . ASP B 1 448 ? -46 -44.219 -11.094 1 16.44 448 ASP B O 1
ATOM 7137 N N . LEU B 1 449 ? -46.406 -46.094 -12.383 1 16.88 449 LEU B N 1
ATOM 7138 C CA . LEU B 1 449 ? -46.125 -47.469 -11.984 1 16.88 449 LEU B CA 1
ATOM 7139 C C . LEU B 1 449 ? -44.719 -47.625 -11.414 1 16.88 449 LEU B C 1
ATOM 7141 O O . LEU B 1 449 ? -43.844 -46.812 -11.711 1 16.88 449 LEU B O 1
ATOM 7145 N N . HIS B 1 450 ? -44.406 -48.781 -10.891 1 16.09 450 HIS B N 1
ATOM 7146 C CA . HIS B 1 450 ? -43.781 -49.531 -9.812 1 16.09 450 HIS B CA 1
ATOM 7147 C C . HIS B 1 450 ? -42.312 -49.75 -10.078 1 16.09 450 HIS B C 1
ATOM 7149 O O . HIS B 1 450 ? -41.5 -49.781 -9.141 1 16.09 450 HIS B O 1
ATOM 7155 N N . VAL B 1 451 ? -41.719 -49.938 -11.344 1 17.17 451 VAL B N 1
ATOM 7156 C CA . VAL B 1 451 ? -41.094 -51.281 -11.227 1 17.17 451 VAL B CA 1
ATOM 7157 C C . VAL B 1 451 ? -39.844 -51.156 -10.391 1 17.17 451 VAL B C 1
ATOM 7159 O O . VAL B 1 451 ? -39.188 -50.125 -10.328 1 17.17 451 VAL B O 1
ATOM 7162 N N . PRO B 1 452 ? -39.156 -52.406 -10.055 1 16.03 452 PRO B N 1
ATOM 7163 C CA . PRO B 1 452 ? -38.469 -53.031 -8.93 1 16.03 452 PRO B CA 1
ATOM 7164 C C . PRO B 1 452 ? -37 -52.594 -8.805 1 16.03 452 PRO B C 1
ATOM 7166 O O . PRO B 1 452 ? -36.594 -51.625 -9.438 1 16.03 452 PRO B O 1
ATOM 7169 N N . GLY B 1 453 ? -36.031 -53.562 -9 1 15.8 453 GLY B N 1
ATOM 7170 C CA . GLY B 1 453 ? -35.156 -54.25 -8.039 1 15.8 453 GLY B CA 1
ATOM 7171 C C . GLY B 1 453 ? -33.719 -53.75 -8.07 1 15.8 453 GLY B C 1
ATOM 7172 O O . GLY B 1 453 ? -33.031 -53.812 -7.055 1 15.8 453 GLY B O 1
ATOM 7173 N N . SER B 1 454 ? -33 -53.562 -9.273 1 17.19 454 SER B N 1
ATOM 7174 C CA . SER B 1 454 ? -31.812 -54.406 -9.273 1 17.19 454 SER B CA 1
ATOM 7175 C C . SER B 1 454 ? -30.672 -53.781 -8.484 1 17.19 454 SER B C 1
ATOM 7177 O O . SER B 1 454 ? -30.547 -52.562 -8.438 1 17.19 454 SER B O 1
ATOM 7179 N N . PRO B 1 455 ? -29.719 -54.688 -7.941 1 16.48 455 PRO B N 1
ATOM 7180 C CA . PRO B 1 455 ? -28.875 -54.688 -6.738 1 16.48 455 PRO B CA 1
ATOM 7181 C C . PRO B 1 455 ? -27.688 -53.75 -6.84 1 16.48 455 PRO B C 1
ATOM 7183 O O . PRO B 1 455 ? -27.562 -52.844 -6.035 1 16.48 455 PRO B O 1
ATOM 7186 N N . LEU B 1 456 ? -26.469 -54.375 -7.023 1 16.98 456 LEU B N 1
ATOM 7187 C CA . LEU B 1 456 ? -25.516 -54.656 -5.957 1 16.98 456 LEU B CA 1
ATOM 7188 C C . LEU B 1 456 ? -24.344 -53.688 -6.008 1 16.98 456 LEU B C 1
ATOM 7190 O O . LEU B 1 456 ? -23.984 -53.094 -4.996 1 16.98 456 LEU B O 1
ATOM 7194 N N . PRO B 1 457 ? -23.25 -53.844 -7.008 1 17.38 457 PRO B N 1
ATOM 7195 C CA . PRO B 1 457 ? -21.922 -54.281 -6.547 1 17.38 457 PRO B CA 1
ATOM 7196 C C . PRO B 1 457 ? -20.969 -53.125 -6.277 1 17.38 457 PRO B C 1
ATOM 7198 O O . PRO B 1 457 ? -21.172 -52.031 -6.777 1 17.38 457 PRO B O 1
ATOM 7201 N N . ALA B 1 458 ? -19.938 -53.281 -5.309 1 17.83 458 ALA B N 1
ATOM 7202 C CA . ALA B 1 458 ? -19 -52.656 -4.387 1 17.83 458 ALA B CA 1
ATOM 7203 C C . ALA B 1 458 ? -17.781 -52.125 -5.129 1 17.83 458 ALA B C 1
ATOM 7205 O O . ALA B 1 458 ? -16.703 -52.688 -5.074 1 17.83 458 ALA B O 1
ATOM 7206 N N . SER B 1 459 ? -17.984 -51.406 -6.262 1 16.72 459 SER B N 1
ATOM 7207 C CA . SER B 1 459 ? -16.719 -51.312 -6.984 1 16.72 459 SER B CA 1
ATOM 7208 C C . SER B 1 459 ? -15.641 -50.656 -6.121 1 16.72 459 SER B C 1
ATOM 7210 O O . SER B 1 459 ? -15.93 -49.719 -5.375 1 16.72 459 SER B O 1
ATOM 7212 N N . GLY B 1 460 ? -14.508 -51.375 -5.746 1 16.56 460 GLY B N 1
ATOM 7213 C CA . GLY B 1 460 ? -13.266 -51.375 -4.992 1 16.56 460 GLY B CA 1
ATOM 7214 C C . GLY B 1 460 ? -12.328 -50.25 -5.391 1 16.56 460 GLY B C 1
ATOM 7215 O O . GLY B 1 460 ? -11.867 -50.188 -6.535 1 16.56 460 GLY B O 1
ATOM 7216 N N . TYR B 1 461 ? -12.648 -49.062 -5.074 1 16.86 461 TYR B N 1
ATOM 7217 C CA . TYR B 1 461 ? -11.789 -47.938 -5.469 1 16.86 461 TYR B CA 1
ATOM 7218 C C . TYR B 1 461 ? -10.383 -48.125 -4.902 1 16.86 461 TYR B C 1
ATOM 7220 O O . TYR B 1 461 ? -10.211 -48.312 -3.697 1 16.86 461 TYR B O 1
ATOM 7228 N N . SER B 1 462 ? -9.539 -48.75 -5.625 1 16.27 462 SER B N 1
ATOM 7229 C CA . SER B 1 462 ? -8.125 -49 -5.367 1 16.27 462 SER B CA 1
ATOM 7230 C C . SER B 1 462 ? -7.379 -47.719 -5.066 1 16.27 462 SER B C 1
ATOM 7232 O O . SER B 1 462 ? -7.531 -46.719 -5.781 1 16.27 462 SER B O 1
ATOM 7234 N N . ALA B 1 463 ? -7.051 -47.5 -3.771 1 18.52 463 ALA B N 1
ATOM 7235 C CA . ALA B 1 463 ? -6.312 -46.469 -3.041 1 18.52 463 ALA B CA 1
ATOM 7236 C C . ALA B 1 463 ? -4.93 -46.25 -3.645 1 18.52 463 ALA B C 1
ATOM 7238 O O . ALA B 1 463 ? -4.074 -47.125 -3.584 1 18.52 463 ALA B O 1
ATOM 7239 N N . ASP B 1 464 ? -4.832 -45.906 -4.926 1 16.89 464 ASP B N 1
ATOM 7240 C CA . ASP B 1 464 ? -3.512 -45.812 -5.543 1 16.89 464 ASP B CA 1
ATOM 7241 C C . ASP B 1 464 ? -2.557 -45 -4.66 1 16.89 464 ASP B C 1
ATOM 7243 O O . ASP B 1 464 ? -2.83 -43.844 -4.328 1 16.89 464 ASP B O 1
ATOM 7247 N N . VAL B 1 465 ? -1.929 -45.688 -3.637 1 18.89 465 VAL B N 1
ATOM 7248 C CA . VAL B 1 465 ? -0.837 -45.312 -2.744 1 18.89 465 VAL B CA 1
ATOM 7249 C C . VAL B 1 465 ? 0.294 -44.656 -3.549 1 18.89 465 VAL B C 1
ATOM 7251 O O . VAL B 1 465 ? 0.763 -45.25 -4.535 1 18.89 465 VAL B O 1
ATOM 7254 N N . GLY B 1 466 ? 0.229 -43.438 -3.789 1 17.75 466 GLY B N 1
ATOM 7255 C CA . GLY B 1 466 ? 1.226 -42.719 -4.59 1 17.75 466 GLY B CA 1
ATOM 7256 C C . GLY B 1 466 ? 2.65 -43.031 -4.168 1 17.75 466 GLY B C 1
ATOM 7257 O O . GLY B 1 466 ? 2.955 -43.062 -2.973 1 17.75 466 GLY B O 1
ATOM 7258 N N . TYR B 1 467 ? 3.209 -44.031 -4.738 1 19.03 467 TYR B N 1
ATOM 7259 C CA . TYR B 1 467 ? 4.574 -44.531 -4.605 1 19.03 467 TYR B CA 1
ATOM 7260 C C . TYR B 1 467 ? 5.574 -43.375 -4.66 1 19.03 467 TYR B C 1
ATOM 7262 O O . TYR B 1 467 ? 5.301 -42.344 -5.27 1 19.03 467 TYR B O 1
ATOM 7270 N N . PHE B 1 468 ? 6.387 -43.281 -3.533 1 20.67 468 PHE B N 1
ATOM 7271 C CA . PHE B 1 468 ? 7.52 -42.375 -3.514 1 20.67 468 PHE B CA 1
ATOM 7272 C C . PHE B 1 468 ? 8.391 -42.562 -4.746 1 20.67 468 PHE B C 1
ATOM 7274 O O . PHE B 1 468 ? 8.578 -43.688 -5.219 1 20.67 468 PHE B O 1
ATOM 7281 N N . VAL B 1 469 ? 8.352 -41.781 -5.594 1 20.53 469 VAL B N 1
ATOM 7282 C CA . VAL B 1 469 ? 8.969 -42.062 -6.891 1 20.53 469 VAL B CA 1
ATOM 7283 C C . VAL B 1 469 ? 10.273 -42.812 -6.699 1 20.53 469 VAL B C 1
ATOM 7285 O O . VAL B 1 469 ? 10.57 -43.75 -7.453 1 20.53 469 VAL B O 1
ATOM 7288 N N . ASP B 1 470 ? 11.273 -42.406 -5.785 1 18.38 470 ASP B N 1
ATOM 7289 C CA . ASP B 1 470 ? 12.547 -43.062 -6.094 1 18.38 470 ASP B CA 1
ATOM 7290 C C . ASP B 1 470 ? 12.656 -44.406 -5.418 1 18.38 470 ASP B C 1
ATOM 7292 O O . ASP B 1 470 ? 12.305 -44.562 -4.246 1 18.38 470 ASP B O 1
ATOM 7296 N N . GLY B 1 471 ? 12.234 -45.562 -5.734 1 20.53 471 GLY B N 1
ATOM 7297 C CA . GLY B 1 471 ? 12.109 -47 -5.477 1 20.53 471 GLY B CA 1
ATOM 7298 C C . GLY B 1 471 ? 12.75 -47.438 -4.172 1 20.53 471 GLY B C 1
ATOM 7299 O O . GLY B 1 471 ? 12.812 -48.625 -3.869 1 20.53 471 GLY B O 1
ATOM 7300 N N . THR B 1 472 ? 13.766 -46.688 -3.623 1 20.53 472 THR B N 1
ATOM 7301 C CA . THR B 1 472 ? 14.672 -47.469 -2.793 1 20.53 472 THR B CA 1
ATOM 7302 C C . THR B 1 472 ? 13.992 -47.906 -1.499 1 20.53 472 THR B C 1
ATOM 7304 O O . THR B 1 472 ? 13.289 -47.094 -0.87 1 20.53 472 THR B O 1
ATOM 7307 N N . PRO B 1 473 ? 13.742 -49.188 -1.345 1 19.3 473 PRO B N 1
ATOM 7308 C CA . PRO B 1 473 ? 13.141 -49.812 -0.178 1 19.3 473 PRO B CA 1
ATOM 7309 C C . PRO B 1 473 ? 13.859 -49.5 1.124 1 19.3 473 PRO B C 1
ATOM 7311 O O . PRO B 1 473 ? 15.062 -49.188 1.112 1 19.3 473 PRO B O 1
ATOM 7314 N N . VAL B 1 474 ? 13.258 -48.875 2.107 1 19.5 474 VAL B N 1
ATOM 7315 C CA . VAL B 1 474 ? 13.867 -48.656 3.418 1 19.5 474 VAL B CA 1
ATOM 7316 C C . VAL B 1 474 ? 14.258 -50 4.027 1 19.5 474 VAL B C 1
ATOM 7318 O O . VAL B 1 474 ? 13.398 -50.844 4.289 1 19.5 474 VAL B O 1
ATOM 7321 N N . GLU B 1 475 ? 15.461 -50.594 3.516 1 18.75 475 GLU B N 1
ATOM 7322 C CA . GLU B 1 475 ? 15.961 -51.844 4.039 1 18.75 475 GLU B CA 1
ATOM 7323 C C . GLU B 1 475 ? 16.047 -51.812 5.562 1 18.75 475 GLU B C 1
ATOM 7325 O O . GLU B 1 475 ? 16.422 -50.812 6.152 1 18.75 475 GLU B O 1
ATOM 7330 N N . THR B 1 476 ? 15.172 -52.594 6.152 1 19.59 476 THR B N 1
ATOM 7331 C CA . THR B 1 476 ? 15.148 -52.969 7.562 1 19.59 476 THR B CA 1
ATOM 7332 C C . THR B 1 476 ? 16.516 -53.531 7.996 1 19.59 476 THR B C 1
ATOM 7334 O O . THR B 1 476 ? 17.125 -54.312 7.289 1 19.59 476 THR B O 1
ATOM 7337 N N . ALA B 1 477 ? 17.328 -52.781 8.711 1 19.5 477 ALA B N 1
ATOM 7338 C CA . ALA B 1 477 ? 18.578 -53.156 9.359 1 19.5 477 ALA B CA 1
ATOM 7339 C C . ALA B 1 477 ? 18.453 -54.5 10.047 1 19.5 477 ALA B C 1
ATOM 7341 O O . ALA B 1 477 ? 17.547 -54.719 10.852 1 19.5 477 ALA B O 1
ATOM 7342 N N . GLY B 1 478 ? 18.875 -55.594 9.234 1 17.56 478 GLY B N 1
ATOM 7343 C CA . GLY B 1 478 ? 19.188 -56.938 9.625 1 17.56 478 GLY B CA 1
ATOM 7344 C C . GLY B 1 478 ? 20.047 -57.031 10.875 1 17.56 478 GLY B C 1
ATOM 7345 O O . GLY B 1 478 ? 20.703 -56.062 11.25 1 17.56 478 GLY B O 1
ATOM 7346 N N . ASN B 1 479 ? 19.859 -58.094 11.633 1 20.27 479 ASN B N 1
ATOM 7347 C CA . ASN B 1 479 ? 20.281 -58.812 12.836 1 20.27 479 ASN B CA 1
ATOM 7348 C C . ASN B 1 479 ? 21.766 -59.156 12.781 1 20.27 479 ASN B C 1
ATOM 7350 O O . ASN B 1 479 ? 22.188 -60.031 11.992 1 20.27 479 ASN B O 1
ATOM 7354 N N . ASN B 1 480 ? 22.688 -58.219 12.539 1 18.58 480 ASN B N 1
ATOM 7355 C CA . ASN B 1 480 ? 24.062 -58.75 12.57 1 18.58 480 ASN B CA 1
ATOM 7356 C C . ASN B 1 480 ? 24.359 -59.469 13.883 1 18.58 480 ASN B C 1
ATOM 7358 O O . ASN B 1 480 ? 24.234 -58.875 14.961 1 18.58 480 ASN B O 1
ATOM 7362 N N . SER B 1 481 ? 24.188 -60.844 13.836 1 19.53 481 SER B N 1
ATOM 7363 C CA . SER B 1 481 ? 24.656 -61.875 14.727 1 19.53 481 SER B CA 1
ATOM 7364 C C . SER B 1 481 ? 26.172 -61.812 14.945 1 19.53 481 SER B C 1
ATOM 7366 O O . SER B 1 481 ? 26.953 -61.969 14.008 1 19.53 481 SER B O 1
ATOM 7368 N N . VAL B 1 482 ? 26.672 -60.844 15.656 1 20.52 482 VAL B N 1
ATOM 7369 C CA . VAL B 1 482 ? 28.047 -61.062 16.125 1 20.52 482 VAL B CA 1
ATOM 7370 C C . VAL B 1 482 ? 28.156 -62.375 16.875 1 20.52 482 VAL B C 1
ATOM 7372 O O . VAL B 1 482 ? 27.344 -62.656 17.781 1 20.52 482 VAL B O 1
ATOM 7375 N N . PRO B 1 483 ? 28.75 -63.438 16.234 1 20.59 483 PRO B N 1
ATOM 7376 C CA . PRO B 1 483 ? 29.203 -64.688 16.828 1 20.59 483 PRO B CA 1
ATOM 7377 C C . PRO B 1 483 ? 30 -64.5 18.125 1 20.59 483 PRO B C 1
ATOM 7379 O O . PRO B 1 483 ? 30.641 -63.438 18.297 1 20.59 483 PRO B O 1
ATOM 7382 N N . ARG B 1 484 ? 29.688 -65.5 18.969 1 17.44 484 ARG B N 1
ATOM 7383 C CA . ARG B 1 484 ? 30.641 -66.312 19.703 1 17.44 484 ARG B CA 1
ATOM 7384 C C . ARG B 1 484 ? 31.422 -67.25 18.766 1 17.44 484 ARG B C 1
ATOM 7386 O O . ARG B 1 484 ? 30.859 -67.812 17.828 1 17.44 484 ARG B O 1
#

Solvent-accessible surface area (backbone atoms only — not comparable to full-atom values): 58173 Å² total; per-residue (Å²): 129,80,77,71,41,43,30,38,29,35,49,27,39,52,40,60,20,22,45,30,53,51,49,34,39,71,71,52,27,36,37,35,25,36,33,72,41,80,53,76,75,30,40,49,51,78,62,76,91,62,51,70,68,58,47,51,57,53,44,75,42,50,46,67,43,73,34,44,68,89,36,46,68,52,31,19,50,49,41,30,69,69,47,63,36,41,34,37,38,35,58,68,54,57,33,55,79,50,46,50,34,51,51,51,9,32,50,70,27,75,30,60,70,32,40,36,35,40,51,44,46,59,23,44,42,92,72,44,59,31,55,39,46,85,80,49,58,67,18,88,83,30,94,37,31,39,35,55,51,38,55,51,50,43,53,73,70,68,50,47,27,29,39,37,20,34,66,40,75,38,39,56,60,52,82,68,62,51,72,48,57,44,44,62,24,43,76,69,47,27,51,41,68,35,52,70,74,24,64,42,34,33,34,53,14,44,38,64,47,51,21,53,54,59,48,60,48,66,93,38,74,74,46,56,68,35,70,33,38,50,47,31,90,49,32,30,19,52,48,30,49,45,45,42,40,14,49,42,68,71,39,67,87,60,52,74,41,66,46,60,66,88,79,58,82,81,58,90,90,52,56,79,79,60,82,67,75,97,49,75,48,50,56,47,40,60,67,42,37,67,65,35,71,91,47,71,70,80,57,50,73,55,57,34,45,28,45,21,39,56,54,23,39,52,66,71,40,56,81,76,52,83,79,83,54,64,41,56,48,52,52,24,57,74,69,72,45,75,69,61,55,72,76,82,74,85,74,78,79,76,77,76,74,89,72,79,81,76,76,81,77,67,82,72,82,72,78,71,75,73,72,72,73,75,71,75,70,74,73,72,72,75,69,52,88,86,69,65,80,79,74,71,80,73,73,77,76,79,78,83,76,82,83,75,78,79,78,81,84,89,78,75,85,79,88,62,86,76,79,83,75,75,77,79,71,79,82,84,70,68,70,85,70,72,82,75,69,73,74,72,78,77,78,84,75,83,84,82,88,77,87,83,87,88,82,76,79,76,79,75,76,75,76,78,72,78,67,66,80,77,74,74,71,83,76,71,87,71,82,84,66,83,79,133,130,78,76,73,42,44,30,38,29,35,51,27,40,52,41,59,23,23,44,30,51,51,47,34,38,72,72,52,27,35,37,35,24,34,34,74,39,81,53,74,76,29,40,49,51,79,61,76,91,62,52,69,70,58,46,52,58,54,44,74,42,50,48,69,43,71,33,44,68,90,38,48,68,52,31,20,49,48,41,31,69,68,46,64,37,42,34,37,38,34,57,68,55,57,34,54,79,50,46,48,33,52,53,52,9,32,50,70,26,74,30,59,69,34,41,38,36,42,50,42,46,58,22,44,43,94,73,45,60,32,54,39,45,84,80,50,58,67,19,87,82,30,94,37,30,39,35,55,51,37,54,51,48,43,54,73,71,68,50,45,28,28,38,37,20,34,68,40,76,38,39,58,61,54,83,68,62,52,71,49,57,44,43,62,24,44,78,69,48,26,50,41,68,34,53,70,74,24,66,43,33,32,34,53,13,46,37,65,46,51,21,51,53,57,49,61,49,65,93,37,73,75,47,56,70,35,69,31,37,50,49,30,89,51,32,30,18,52,49,30,49,46,45,43,40,13,48,42,67,71,39,66,87,58,51,74,41,66,45,59,64,88,78,56,83,81,58,89,91,52,57,78,77,59,81,68,74,97,49,74,48,48,57,45,40,60,67,41,36,67,66,35,71,91,47,73,68,81,56,52,71,55,58,35,45,28,44,20,39,56,54,22,40,53,65,70,42,56,82,77,52,83,78,83,56,66,40,56,47,52,51,25,58,73,71,73,45,72,70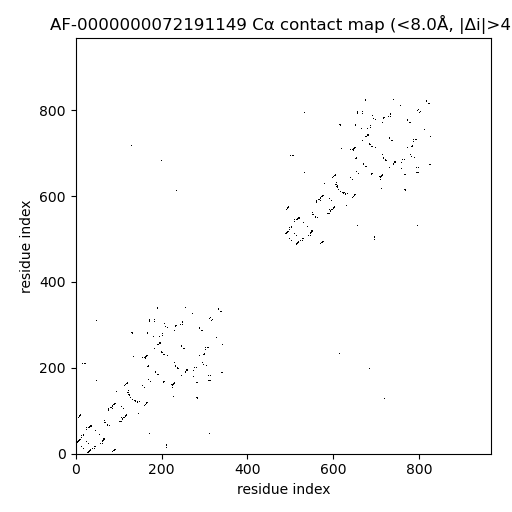,61,56,73,75,82,73,85,75,80,81,76,79,82,75,88,75,80,82,77,88,70,89,78,82,77,83,75,77,78,75,76,75,74,76,75,74,74,71,74,73,74,72,76,70,50,86,86,70,59,80,79,72,70,79,71,69,77,76,78,76,83,74,81,79,74,83,78,84,79,84,83,78,88,68,83,75,76,85,72,80,70,77,71,80,76,71,81,78,81,73,66,70,83,65,72,92,70,74,74,74,74,75,76,76,82,72,77,77,77,86,79,82,88,79,88,82,84,85,76,83,75,78,76,76,78,71,79,69,68,78,78,74,75,71,84,75,74,86,73,80,80,76,77,77,132

Radius of gyration: 36.0 Å; Cα contacts (8 Å, |Δi|>4): 1394; chains: 2; bounding box: 105×110×110 Å

Organism: Symbiodinium microadriaticum (NCBI:txid2951)

Secondary structure (DSSP, 8-state):
-PPP-EEEEES-SSTHHHHHHHHHHHTT-EEEEEE-S-SGGGSPPPPTT--HHHHHHHHTTEEEEE--TT-HHHHHHHHHHT---SEEEETT--SHHHHHHHHHHHHHTT--SEEEEE--GGGBPP-SEESB-TTSPB-TT-TTHHHHHHHHHHHHTT--EEEEEESEEESTT--S-HHHHHHHHHTTT--EEEEGGG--EE-EEEHHHHHHHHHHHTT-GGGTTEEEEES-S-EEEHHHHHHHHHHHTT--S--EEEE-GGG--PPTTSPPS-SS-SS-B-B--HHHHHH-TT------HHHHHHHHIIIIIITTTGGGS----HHHHHHHHHHT--SS--------------------------------------------TT-------------------------SPP------------SS-----SS---------------------------------SS--------------/-----EEEEES-SSTHHHHHHHHHHHTT-EEEEEE-S-SGGGSPPPPTT--HHHHHHHHTTEEEEE--TT-HHHHHHHHHHT---SEEEETT--SHHHHHHHHHHHHHTT--SEEEEE--GGGBPP-SEESB-TTSPB-TT-TTHHHHHHHHHHHHTT--EEEEEESEEESTT--S-HHHHHHHHHTTT--EEEEGGG--EE-EEEHHHHHHHHHHTTT-GGGTTEEEEES-S-EEEHHHHHHHHHHHTT--S--EEEE-GGG--PPTTSPPS-SS-SS-B-B--HHHHHH-TT------HHHHHHHHIIIIIITTTGGGS----HHHHHHHHHHT--SS--------------------------------------------TTS---------------------------------------SS-----S----------------------------------SS--------------

Foldseek 3Di:
DDDAFEEEEEPLAFFLNVLLLQVSVVVPYQYEYEEQLPPPRRHHDDAFPDDPVSVVSSCVRYHYQHDDLVDLVRLLVSLLVVAAGAEYEAEPDQAPSSCVSNQNSNVNRPHYQEYEYEAALQQADDDPDDDAEPPHDGDCPGSRVRSVVVLVVCVVVVHQYFYEHEYAEDFARDPQCALVLLLQALLQQWAREDEPVQAAKGFYAYSNLVSNLVSVCVPQPLRGSHYFYDTAPDMATSLRSNQLLNVLLVHPRHHYDYDHVVVDDDDPPADDLHRDDPHHHHHDRVVSCVSPVVGDGPDDPNRRSNRRCPRHCVVVPVSVDDDRCVSVVRRCVVVVHDGHPDDPPPDDDDPDDPDDPPPPPPPPPPPPPPPPPCPVPPPPVPADVVRDDPPPPPPPPPDPDDPDDDDDDDDDDDDDPDDCPDPDDDPPPPPPDDPPVPPPDDDDDDDDDDDDDDDDPPPPPPPPPPPPPPPDDPDPDDDPDDDD/DDDAFEEEEEPLAFFLNVLLLQVSVVVPYQYEYEEQLPPPRRHHDDAFPDDPVSVVSSCVRYHYQHDHLVDLVRLLVSLLVVAAGAEYEAEPDQAPSSCVSNQNSNVNRPHYQEYEYEAALQQADDDPDDDAEPPHDGDCPGSRVRSVVVLVVCVVVVHQYFYEHEYAEDFARDPQCALVLLLQALLQQWAREDEPVQAAKGFYAYSNLVSNLVSVCVPQPLRGSHYFYDTAPDMATSLRSNQLLNVLLVHPRHHYDYDHVVVDDDDPPADDLHRDDDHHHHHDRVVSCVSPVVGDGPDDPNRRSNRRCPRHCVVVPVSVDDDRCVSVVRRCVVRVHDRHPDDPDPDDDDPDDPDDPPPDDPPDPPPPPPPPPCPVPVPPVPADVVRDRCPVPPPVPPDPPDPDDDDDDDDDPPDDPCPCPPPDDPPPPDPPDDPPPPPPDDPDPPDDDDDDDDDDDDPDPPPPPPPPPPPDPPPDDDDPPPDD

Sequence (968 aa):
MGGSKRILVMGGTRFIGCYLVAKLRELGHQVVVCNRGKTNGGLPEPLPGIGDAQYQQMLQGVTVLQADRKNPDQLKAAVSSAGKFDVVFDNNVRKLEDIQPLVQGLQASGGCEQFIIMSSAGVYGPTDVLPLSESTPGDPNSRHKDKLACENYLDSMGLNWTSIRPVYIYGPLNYNPVERYFFDRVTRGRPVCIPYGGKYITQLGHCEDLADFMAKCVGNGAVARQVYNISSQEYVTFDGMAKLCSEAAGMGEPTIVHYDPKTIEVPDGFPKAFPFRGMHFFASIEKAKKHMPSWKPKYSMFQGLKSSYEQDYLARGFDKKDPDFRTDDLILQKVGAPASGGSVSSSGTSGVSPGALKYSSGFEYAYQRNSYADLEFGNDVGYLPDGTPLNTAGNCLNHPETIQPDRHTPGSPLPRAHFHNDVGYLPDGTPLNKAGNAINHPENIQPDLHVPGSPLPASGYSADVGYFVDGTPVETAGNNSVPRMGGSKRILVMGGTRFIGCYLVAKLRELGHQVVVCNRGKTNGGLPEPLPGIGDAQYQQMLQGVTVLQADRKNPDQLKAAVSSAGKFDVVFDNNVRKLEDIQPLVQGLQASGGCEQFIIMSSAGVYGPTDVLPLSESTPGDPNSRHKDKLACENYLDSMGLNWTSIRPVYIYGPLNYNPVERYFFDRVTRGRPVCIPYGGKYITQLGHCEDLADFMAKCVGNGAVARQVYNISSQEYVTFDGMAKLCSEAAGMGEPTIVHYDPKTIEVPDGFPKAFPFRGMHFFASIEKAKKHMPSWKPKYSMFQGLKSSYEQDYLARGFDKKDPDFRTDDLILQKVGAPASGGSVSSSGTSGVSPGALKYSSGFEYAYQRNSYADLEFGNDVGYLPDGTPLNTAGNCLNHPETIQPDRHTPGSPLPRAHFHNDVGYLPDGTPLNKAGNAINHPENIQPDLHVPGSPLPASGYSADVGYFVDGTPVETAGNNSVPR